Protein AF-A0A660XSK6-F1 (afdb_monomer)

pLDDT: mean 76.86, std 23.08, range [22.17, 98.88]

Structure (mmCIF, N/CA/C/O backbone):
data_AF-A0A660XSK6-F1
#
_entry.id   AF-A0A660XSK6-F1
#
loop_
_atom_site.group_PDB
_atom_site.id
_atom_site.type_symbol
_atom_site.label_atom_id
_atom_site.label_alt_id
_atom_site.label_comp_id
_atom_site.label_asym_id
_atom_site.label_entity_id
_atom_site.label_seq_id
_atom_site.pdbx_PDB_ins_code
_atom_site.Cartn_x
_atom_site.Cartn_y
_atom_site.Cartn_z
_atom_site.occupancy
_atom_site.B_iso_or_equiv
_atom_site.auth_seq_id
_atom_site.auth_comp_id
_atom_site.auth_asym_id
_atom_site.auth_atom_id
_atom_site.pdbx_PDB_model_num
ATOM 1 N N . MET A 1 1 ? -76.714 33.711 34.481 1.00 56.47 1 MET A N 1
ATOM 2 C CA . MET A 1 1 ? -75.334 33.469 34.968 1.00 56.47 1 MET A CA 1
ATOM 3 C C . MET A 1 1 ? -75.082 32.005 35.357 1.00 56.47 1 MET A C 1
ATOM 5 O O . MET A 1 1 ? -74.291 31.353 34.691 1.00 56.47 1 MET A O 1
ATOM 9 N N . LEU A 1 2 ? -75.813 31.428 36.323 1.00 60.69 2 LEU A N 1
ATOM 10 C CA . LEU A 1 2 ? -75.641 30.028 36.780 1.00 60.69 2 LEU A CA 1
ATOM 11 C C . LEU A 1 2 ? -75.742 28.947 35.679 1.00 60.69 2 LEU A C 1
ATOM 13 O O . LEU A 1 2 ? -74.983 27.981 35.693 1.00 60.69 2 LEU A O 1
ATOM 17 N N . ARG A 1 3 ? -76.633 29.111 34.688 1.00 66.19 3 ARG A N 1
ATOM 18 C CA . ARG A 1 3 ? -76.742 28.182 33.541 1.00 66.19 3 ARG A CA 1
ATOM 19 C C . ARG A 1 3 ? -75.527 28.229 32.602 1.00 66.19 3 ARG A C 1
ATOM 21 O O . ARG A 1 3 ? -75.152 27.195 32.063 1.00 66.19 3 ARG A O 1
ATOM 28 N N . ALA A 1 4 ? -74.895 29.394 32.440 1.00 65.94 4 ALA A N 1
ATOM 29 C CA . ALA A 1 4 ? -73.707 29.552 31.597 1.00 65.94 4 ALA A CA 1
ATOM 30 C C . ALA A 1 4 ? -72.464 28.928 32.254 1.00 65.94 4 ALA A C 1
ATOM 32 O O . ALA A 1 4 ? -71.688 28.254 31.584 1.00 65.94 4 ALA A O 1
ATOM 33 N N . ILE A 1 5 ? -72.338 29.059 33.580 1.00 73.00 5 ILE A N 1
ATOM 34 C CA . ILE A 1 5 ? -71.259 28.436 34.362 1.00 73.00 5 ILE A CA 1
ATOM 35 C C . ILE A 1 5 ? -71.395 26.907 34.347 1.00 73.00 5 ILE A C 1
ATOM 37 O O . ILE A 1 5 ? -70.428 26.216 34.046 1.00 73.00 5 ILE A O 1
ATOM 41 N N . LYS A 1 6 ? -72.604 26.365 34.570 1.00 72.56 6 LYS A N 1
ATOM 42 C CA . LYS A 1 6 ? -72.842 24.914 34.462 1.00 72.56 6 LYS A CA 1
ATOM 43 C C . LYS A 1 6 ? -72.522 24.384 33.061 1.00 72.56 6 LYS A C 1
ATOM 45 O O . LYS A 1 6 ? -71.878 23.349 32.949 1.00 72.56 6 LYS A O 1
ATOM 50 N N . LYS A 1 7 ? -72.920 25.097 32.000 1.00 76.00 7 LYS A N 1
ATOM 51 C CA . LYS A 1 7 ? -72.619 24.703 30.613 1.00 76.00 7 LYS A CA 1
ATOM 52 C C . LYS A 1 7 ? -71.111 24.706 30.332 1.00 76.00 7 LYS A C 1
ATOM 54 O O . LYS A 1 7 ? -70.625 23.770 29.714 1.00 76.00 7 LYS A O 1
ATOM 59 N N . SER A 1 8 ? -70.380 25.701 30.836 1.00 71.44 8 SER A N 1
ATOM 60 C CA . SER A 1 8 ? -68.917 25.762 30.729 1.00 71.44 8 SER A CA 1
ATOM 61 C C . SER A 1 8 ? -68.239 24.584 31.443 1.00 71.44 8 SER A C 1
ATOM 63 O O . SER A 1 8 ? -67.417 23.904 30.843 1.00 71.44 8 SER A O 1
ATOM 65 N N . ILE A 1 9 ? -68.661 24.250 32.669 1.00 81.00 9 ILE A N 1
ATOM 66 C CA . ILE A 1 9 ? -68.119 23.105 33.425 1.00 81.00 9 ILE A CA 1
ATOM 67 C C . ILE A 1 9 ? -68.356 21.776 32.690 1.00 81.00 9 ILE A C 1
ATOM 69 O O . ILE A 1 9 ? -67.438 20.966 32.584 1.00 81.00 9 ILE A O 1
ATOM 73 N N . TRP A 1 10 ? -69.557 21.561 32.142 1.00 83.88 10 TRP A N 1
ATOM 74 C CA . TRP A 1 10 ? -69.870 20.351 31.372 1.00 83.88 10 TRP A CA 1
ATOM 75 C C . TRP A 1 10 ? -69.085 20.258 30.062 1.00 83.88 10 TRP A C 1
ATOM 77 O O . TRP A 1 10 ? -68.655 19.168 29.698 1.00 83.88 10 TRP A O 1
ATOM 87 N N . ILE A 1 11 ? -68.854 21.383 29.378 1.00 81.12 11 ILE A N 1
ATOM 88 C CA . ILE A 1 11 ? -68.015 21.425 28.173 1.00 81.12 11 ILE A CA 1
ATOM 89 C C . ILE A 1 11 ? -66.563 21.094 28.528 1.00 81.12 11 ILE A C 1
ATOM 91 O O . ILE A 1 11 ? -65.956 20.258 27.867 1.00 81.12 11 ILE A O 1
ATOM 95 N N . THR A 1 12 ? -66.020 21.668 29.603 1.00 76.94 12 THR A N 1
ATOM 96 C CA . THR A 1 12 ? -64.655 21.372 30.056 1.00 76.94 12 THR A CA 1
ATOM 97 C C . THR A 1 12 ? -64.502 19.905 30.463 1.00 76.94 12 THR A C 1
ATOM 99 O O . THR A 1 12 ? -63.545 19.257 30.047 1.00 76.94 12 THR A O 1
ATOM 102 N N . LEU A 1 13 ? -65.463 19.338 31.200 1.00 82.19 13 LEU A N 1
ATOM 103 C CA . LEU A 1 13 ? -65.474 17.912 31.549 1.00 82.19 13 LEU A CA 1
ATOM 104 C C . LEU A 1 13 ? -65.570 17.012 30.311 1.00 82.19 13 LEU A C 1
ATOM 106 O O . LEU A 1 13 ? -64.853 16.020 30.232 1.00 82.19 13 LEU A O 1
ATOM 110 N N . ALA A 1 14 ? -66.404 17.367 29.330 1.00 79.81 14 ALA A N 1
ATOM 111 C CA . ALA A 1 14 ? -66.522 16.621 28.080 1.00 79.81 14 ALA A CA 1
ATOM 112 C C . ALA A 1 14 ? -65.229 16.674 27.250 1.00 79.81 14 ALA A C 1
ATOM 114 O O . ALA A 1 14 ? -64.830 15.660 26.684 1.00 79.81 14 ALA A O 1
ATOM 115 N N . ILE A 1 15 ? -64.538 17.819 27.225 1.00 80.12 15 ILE A N 1
ATOM 116 C CA . ILE A 1 15 ? -63.230 17.966 26.571 1.00 80.12 15 ILE A CA 1
ATOM 117 C C . ILE A 1 15 ? -62.179 17.100 27.275 1.00 80.12 15 ILE A C 1
ATOM 119 O O . ILE A 1 15 ? -61.457 16.368 26.605 1.00 80.12 15 ILE A O 1
ATOM 123 N N . PHE A 1 16 ? -62.120 17.111 28.610 1.00 79.69 16 PHE A N 1
ATOM 124 C CA . PHE A 1 16 ? -61.204 16.246 29.365 1.00 79.69 16 PHE A CA 1
ATOM 125 C C . PHE A 1 16 ? -61.500 14.757 29.156 1.00 79.69 16 PHE A C 1
ATOM 127 O O . PHE A 1 16 ? -60.571 13.972 28.982 1.00 79.69 16 PHE A O 1
ATOM 134 N N . LEU A 1 17 ? -62.776 14.368 29.120 1.00 82.38 17 LEU A N 1
ATOM 135 C CA . LEU A 1 17 ? -63.188 12.990 28.855 1.00 82.38 17 LEU A CA 1
ATOM 136 C C . LEU A 1 17 ? -62.831 12.564 27.424 1.00 82.38 17 LEU A C 1
ATOM 138 O O . LEU A 1 17 ? -62.349 11.455 27.219 1.00 82.38 17 LEU A O 1
ATOM 142 N N . PHE A 1 18 ? -63.021 13.449 26.443 1.00 78.81 18 PHE A N 1
ATOM 143 C CA . PHE A 1 18 ? -62.664 13.202 25.048 1.00 78.81 18 PHE A CA 1
ATOM 144 C C . PHE A 1 18 ? -61.148 13.080 24.867 1.00 78.81 18 PHE A C 1
ATOM 146 O O . PHE A 1 18 ? -60.688 12.131 24.242 1.00 78.81 18 PHE A O 1
ATOM 153 N N . ILE A 1 19 ? -60.360 13.970 25.478 1.00 75.75 19 ILE A N 1
ATOM 154 C CA . ILE A 1 19 ? -58.893 13.869 25.498 1.00 75.75 19 ILE A CA 1
ATOM 155 C C . ILE A 1 19 ? -58.456 12.575 26.196 1.00 75.75 19 ILE A C 1
ATOM 157 O O . ILE A 1 19 ? -57.551 11.901 25.711 1.00 75.75 19 ILE A O 1
ATOM 161 N N . GLY A 1 20 ? -59.121 12.189 27.289 1.00 76.38 20 GLY A N 1
ATOM 162 C CA . GLY A 1 20 ? -58.873 10.928 27.989 1.00 76.38 20 GLY A CA 1
ATOM 163 C C . GLY A 1 20 ? -59.175 9.698 27.131 1.00 76.38 20 GLY A C 1
ATOM 164 O O . GLY A 1 20 ? -58.361 8.784 27.076 1.00 76.38 20 GLY A O 1
ATOM 165 N N . LEU A 1 21 ? -60.298 9.690 26.408 1.00 77.50 21 LEU A N 1
ATOM 166 C CA . LEU A 1 21 ? -60.705 8.606 25.505 1.00 77.50 21 LEU A CA 1
ATOM 167 C C . LEU A 1 21 ? -59.809 8.506 24.270 1.00 77.50 21 LEU A C 1
ATOM 169 O O . LEU A 1 21 ? -59.409 7.407 23.897 1.00 77.50 21 LEU A O 1
ATOM 173 N N . VAL A 1 22 ? -59.455 9.638 23.659 1.00 74.19 22 VAL A N 1
ATOM 174 C CA . VAL A 1 22 ? -58.504 9.684 22.541 1.00 74.19 22 VAL A CA 1
ATOM 175 C C . VAL A 1 22 ? -57.123 9.246 23.019 1.00 74.19 22 VAL A C 1
ATOM 177 O O . VAL A 1 22 ? -56.489 8.425 22.363 1.00 74.19 22 VAL A O 1
ATOM 180 N N . GLY A 1 23 ? -56.677 9.714 24.186 1.00 72.62 23 GLY A N 1
ATOM 181 C CA . GLY A 1 23 ? -55.423 9.294 24.808 1.00 72.62 23 GLY A CA 1
ATOM 182 C C . GLY A 1 23 ? -55.391 7.794 25.095 1.00 72.62 23 GLY A C 1
ATOM 183 O O . GLY A 1 23 ? -54.429 7.128 24.727 1.00 72.62 23 GLY A O 1
ATOM 184 N N . PHE A 1 24 ? -56.466 7.244 25.665 1.00 73.12 24 PHE A N 1
ATOM 185 C CA . PHE A 1 24 ? -56.602 5.816 25.959 1.00 73.12 24 PHE A CA 1
ATOM 186 C C . PHE A 1 24 ? -56.679 4.962 24.688 1.00 73.12 24 PHE A C 1
ATOM 188 O O . PHE A 1 24 ? -55.994 3.950 24.594 1.00 73.12 24 PHE A O 1
ATOM 195 N N . GLY A 1 25 ? -57.442 5.387 23.676 1.00 73.38 25 GLY A N 1
ATOM 196 C CA . GLY A 1 25 ? -57.507 4.718 22.373 1.00 73.38 25 GLY A CA 1
ATOM 197 C C . GLY A 1 25 ? -56.164 4.729 21.638 1.00 73.38 25 GLY A C 1
ATOM 198 O O . GLY A 1 25 ? -55.774 3.722 21.051 1.00 73.38 25 GLY A O 1
ATOM 199 N N . SER A 1 26 ? -55.417 5.831 21.744 1.00 64.38 26 SER A N 1
ATOM 200 C CA . SER A 1 26 ? -54.053 5.952 21.213 1.00 64.38 26 SER A CA 1
ATOM 201 C C . SER A 1 26 ? -53.084 5.016 21.941 1.00 64.38 26 SER A C 1
ATOM 203 O O . SER A 1 26 ? -52.302 4.319 21.298 1.00 64.38 26 SER A O 1
ATOM 205 N N . LEU A 1 27 ? -53.162 4.956 23.276 1.00 66.69 27 LEU A N 1
ATOM 206 C CA . LEU A 1 27 ? -52.356 4.050 24.098 1.00 66.69 27 LEU A CA 1
ATOM 207 C C . LEU A 1 27 ? -52.672 2.582 23.795 1.00 66.69 27 LEU A C 1
ATOM 209 O O . LEU A 1 27 ? -51.750 1.790 23.649 1.00 66.69 27 LEU A O 1
ATOM 213 N N . TYR A 1 28 ? -53.954 2.243 23.641 1.00 72.44 28 TYR A N 1
ATOM 214 C CA . TYR A 1 28 ? -54.423 0.896 23.320 1.00 72.44 28 TYR A CA 1
ATOM 215 C C . TYR A 1 28 ? -54.022 0.450 21.905 1.00 72.44 28 TYR A C 1
ATOM 217 O O . TYR A 1 28 ? -53.639 -0.698 21.689 1.00 72.44 28 TYR A O 1
ATOM 225 N N . TYR A 1 29 ? -54.072 1.357 20.926 1.00 72.12 29 TYR A N 1
ATOM 226 C CA . TYR A 1 29 ? -53.587 1.085 19.572 1.00 72.12 29 TYR A CA 1
ATOM 227 C C . TYR A 1 29 ? -52.072 0.834 19.560 1.00 72.12 29 TYR A C 1
ATOM 229 O O . TYR A 1 29 ? -51.605 -0.103 18.923 1.00 72.12 29 TYR A O 1
ATOM 237 N N . ILE A 1 30 ? -51.307 1.626 20.319 1.00 64.38 30 ILE A N 1
ATOM 238 C CA . ILE A 1 30 ? -49.851 1.466 20.447 1.00 64.38 30 ILE A CA 1
ATOM 239 C C . ILE A 1 30 ? -49.490 0.210 21.252 1.00 64.38 30 ILE A C 1
ATOM 241 O O . ILE A 1 30 ? -48.482 -0.426 20.951 1.00 64.38 30 ILE A O 1
ATOM 245 N N . SER A 1 31 ? -50.316 -0.185 22.228 1.00 62.53 31 SER A N 1
ATOM 246 C CA . SER A 1 31 ? -50.066 -1.366 23.057 1.00 62.53 31 SER A CA 1
ATOM 247 C C . SER A 1 31 ? -50.275 -2.697 22.334 1.00 62.53 31 SER A C 1
ATOM 249 O O . SER A 1 31 ? -49.820 -3.719 22.833 1.00 62.53 31 SER A O 1
ATOM 251 N N . ARG A 1 32 ? -50.955 -2.714 21.179 1.00 64.12 32 ARG A N 1
ATOM 252 C CA . ARG A 1 32 ? -51.141 -3.938 20.377 1.00 64.12 32 ARG A CA 1
ATOM 253 C C . ARG A 1 32 ? -49.865 -4.422 19.678 1.00 64.12 32 ARG A C 1
ATOM 255 O O . ARG A 1 32 ? -49.798 -5.598 19.352 1.00 64.12 32 ARG A O 1
ATOM 262 N N . ASP A 1 33 ? -48.874 -3.547 19.506 1.00 60.50 33 ASP A N 1
ATOM 263 C CA . ASP A 1 33 ? -47.559 -3.864 18.923 1.00 60.50 33 ASP A CA 1
ATOM 264 C C . ASP A 1 33 ? -46.443 -3.906 19.993 1.00 60.50 33 ASP A C 1
ATOM 266 O O . ASP A 1 33 ? -45.278 -3.620 19.695 1.00 60.50 33 ASP A O 1
ATOM 270 N N . LEU A 1 34 ? -46.778 -4.137 21.269 1.00 58.44 34 LEU A N 1
ATOM 271 C CA . LEU A 1 34 ? -45.764 -4.327 22.311 1.00 58.44 34 LEU A CA 1
ATOM 272 C C . LEU A 1 34 ? -45.144 -5.727 22.176 1.00 58.44 34 LEU A C 1
ATOM 274 O O . LEU A 1 34 ? -45.898 -6.678 21.975 1.00 58.44 34 LEU A O 1
ATOM 278 N N . PRO A 1 35 ? -43.807 -5.859 22.278 1.00 51.25 35 PRO A N 1
ATOM 279 C CA . PRO A 1 35 ? -43.143 -7.160 22.248 1.00 51.25 35 PRO A CA 1
ATOM 280 C C . PRO A 1 35 ? -43.609 -8.035 23.416 1.00 51.25 35 PRO A C 1
ATOM 282 O O . PRO A 1 35 ? -43.991 -7.522 24.475 1.00 51.25 35 PRO A O 1
ATOM 285 N N . ASP A 1 36 ? -43.608 -9.348 23.196 1.00 51.06 36 ASP A N 1
ATOM 286 C CA . ASP A 1 36 ? -44.077 -10.325 24.175 1.00 51.06 36 ASP A CA 1
ATOM 287 C C . ASP A 1 36 ? -43.150 -10.341 25.402 1.00 51.06 36 ASP A C 1
ATOM 289 O O . ASP A 1 36 ? -41.931 -10.192 25.285 1.00 51.06 36 ASP A O 1
ATOM 293 N N . LEU A 1 37 ? -43.716 -10.514 26.598 1.00 49.69 37 LEU A N 1
ATOM 294 C CA . LEU A 1 37 ? -42.963 -10.462 27.861 1.00 49.69 37 LEU A CA 1
ATOM 295 C C . LEU A 1 37 ? -41.880 -11.552 27.931 1.00 49.69 37 LEU A C 1
ATOM 297 O O . LEU A 1 37 ? -40.849 -11.357 28.567 1.00 49.69 37 LEU A O 1
ATOM 301 N N . GLU A 1 38 ? -42.093 -12.663 27.227 1.00 45.62 38 GLU A N 1
ATOM 302 C CA . GLU A 1 38 ? -41.171 -13.796 27.125 1.00 45.62 38 GLU A CA 1
ATOM 303 C C . GLU A 1 38 ? -39.941 -13.502 26.238 1.00 45.62 38 GLU A C 1
ATOM 305 O O . GLU A 1 38 ? -38.887 -14.117 26.395 1.00 45.62 38 GLU A O 1
ATOM 310 N N . GLU A 1 39 ? -40.045 -12.533 25.322 1.00 47.06 39 GLU A N 1
ATOM 311 C CA . GLU A 1 39 ? -38.953 -12.082 24.445 1.00 47.06 39 GLU A CA 1
ATOM 312 C C . GLU A 1 39 ? -37.959 -11.181 25.209 1.00 47.06 39 GLU A C 1
ATOM 314 O O . GLU A 1 39 ? -36.771 -11.141 24.891 1.00 47.06 39 GLU A O 1
ATOM 319 N N . LEU A 1 40 ? -38.426 -10.523 26.280 1.00 49.03 40 LEU A N 1
ATOM 320 C CA . LEU A 1 40 ? -37.622 -9.676 27.172 1.00 49.03 40 LEU A CA 1
ATOM 321 C C . LEU A 1 40 ? -36.738 -10.479 28.147 1.00 49.03 40 LEU A C 1
ATOM 323 O O . LEU A 1 40 ? -35.723 -9.957 28.607 1.00 49.03 40 LEU A O 1
ATOM 327 N N . GLU A 1 41 ? -37.093 -11.730 28.454 1.00 44.12 41 GLU A N 1
ATOM 328 C CA . GLU A 1 41 ? -36.328 -12.612 29.354 1.00 44.12 41 GLU A CA 1
ATOM 329 C C . GLU A 1 41 ? -35.243 -13.428 28.624 1.00 44.12 41 GLU A C 1
ATOM 331 O O . GLU A 1 41 ? -34.284 -13.892 29.244 1.00 44.12 41 GLU A O 1
ATOM 336 N N . ARG A 1 42 ? -35.330 -13.568 27.292 1.00 44.28 42 ARG A N 1
ATOM 337 C CA . ARG A 1 42 ? -34.356 -14.300 26.458 1.00 44.28 42 ARG A CA 1
ATOM 338 C C . ARG A 1 42 ? -33.175 -13.416 26.056 1.00 44.28 42 ARG A C 1
ATOM 340 O O . ARG A 1 42 ? -32.907 -13.199 24.877 1.00 44.28 42 ARG A O 1
ATOM 347 N N . PHE A 1 43 ? -32.459 -12.892 27.045 1.00 44.03 43 PHE A N 1
ATOM 348 C CA . PHE A 1 43 ? -31.222 -12.150 26.812 1.00 44.03 43 PHE A CA 1
ATOM 349 C C . PHE A 1 43 ? -30.138 -13.092 26.269 1.00 44.03 43 PHE A C 1
ATOM 351 O O . PHE A 1 43 ? -29.445 -13.771 27.027 1.00 44.03 43 PHE A O 1
ATOM 358 N N . GLU A 1 44 ? -29.981 -13.144 24.948 1.00 47.22 44 GLU A N 1
ATOM 359 C CA . GLU A 1 44 ? -28.786 -13.720 24.341 1.00 47.22 44 GLU A CA 1
ATOM 360 C C . GLU A 1 44 ? -27.619 -12.745 24.567 1.00 47.22 44 GLU A C 1
ATOM 362 O O . GLU A 1 44 ? -27.694 -11.589 24.138 1.00 47.22 44 GLU A O 1
ATOM 367 N N . PRO A 1 45 ? -26.549 -13.148 25.271 1.00 51.28 45 PRO A N 1
ATOM 368 C CA . PRO A 1 45 ? -25.430 -12.252 25.515 1.00 51.28 45 PRO A CA 1
ATOM 369 C C . PRO A 1 45 ? -24.737 -11.916 24.191 1.00 51.28 45 PRO A C 1
ATOM 371 O O . PRO A 1 45 ? -24.411 -12.820 23.425 1.00 51.28 45 PRO A O 1
ATOM 374 N N . ASP A 1 46 ? -24.482 -10.627 23.937 1.00 60.06 46 ASP A N 1
ATOM 375 C CA . ASP A 1 46 ? -23.658 -10.176 22.810 1.00 60.06 46 ASP A CA 1
ATOM 376 C C . ASP A 1 46 ? -22.334 -10.956 22.790 1.00 60.06 46 ASP A C 1
ATOM 378 O O . ASP A 1 46 ? -21.541 -10.876 23.735 1.00 60.06 46 ASP A O 1
ATOM 382 N N . ILE A 1 47 ? -22.084 -11.686 21.705 1.00 65.69 47 ILE A N 1
ATOM 383 C CA . ILE A 1 47 ? -20.820 -12.381 21.470 1.00 65.69 47 ILE A CA 1
ATOM 384 C C . ILE A 1 47 ? -19.964 -11.474 20.591 1.00 65.69 47 ILE A C 1
ATOM 386 O O . ILE A 1 47 ? -20.416 -10.963 19.563 1.00 65.69 47 ILE A O 1
ATOM 390 N N . VAL A 1 48 ? -18.711 -11.267 20.993 1.00 77.12 48 VAL A N 1
ATOM 391 C CA . VAL A 1 48 ? -17.764 -10.484 20.197 1.00 77.12 48 VAL A CA 1
ATOM 392 C C . VAL A 1 48 ? -17.453 -11.218 18.895 1.00 77.12 48 VAL A C 1
ATOM 394 O O . VAL A 1 48 ? -17.210 -12.423 18.890 1.00 77.12 48 VAL A O 1
ATOM 397 N N . SER A 1 49 ? -17.456 -10.498 17.779 1.00 85.88 49 SER A N 1
ATOM 398 C CA . SER A 1 49 ? -17.011 -11.066 16.510 1.00 85.88 49 SER A CA 1
ATOM 399 C C . SER A 1 49 ? -15.486 -11.106 16.474 1.00 85.88 49 SER A C 1
ATOM 401 O O . SER A 1 49 ? -14.829 -10.127 16.826 1.00 85.88 49 SER A O 1
ATOM 403 N N . THR A 1 50 ? -14.898 -12.197 16.002 1.00 89.31 50 THR A N 1
ATOM 404 C CA . THR A 1 50 ? -13.442 -12.382 15.957 1.00 89.31 50 THR A CA 1
ATOM 405 C C . THR A 1 50 ? -12.945 -12.346 14.517 1.00 89.31 50 THR A C 1
ATOM 407 O O . THR A 1 50 ? -13.517 -12.975 13.627 1.00 89.31 50 THR A O 1
ATOM 410 N N . VAL A 1 51 ? -11.857 -11.613 14.277 1.00 93.00 51 VAL A N 1
ATOM 411 C CA . VAL A 1 51 ? -11.215 -11.500 12.964 1.00 93.00 51 VAL A CA 1
ATOM 412 C C . VAL A 1 51 ? -9.942 -12.331 12.949 1.00 93.00 51 VAL A C 1
ATOM 414 O O . VAL A 1 51 ? -9.017 -12.071 13.719 1.00 93.00 51 VAL A O 1
ATOM 417 N N . TYR A 1 52 ? -9.871 -13.289 12.032 1.00 95.50 52 TYR A N 1
ATOM 418 C CA . TYR A 1 52 ? -8.749 -14.204 11.862 1.00 95.50 52 TYR A CA 1
ATOM 419 C C . TYR A 1 52 ? -7.917 -13.844 10.631 1.00 95.50 52 TYR A C 1
ATOM 421 O O . TYR A 1 52 ? -8.446 -13.480 9.576 1.00 95.50 52 TYR A O 1
ATOM 429 N N . SER A 1 53 ? -6.601 -13.976 10.751 1.00 97.00 53 SER A N 1
ATOM 430 C CA . SER A 1 53 ? -5.671 -13.980 9.628 1.00 97.00 53 SER A CA 1
ATOM 431 C C . SER A 1 53 ? -5.782 -15.280 8.825 1.00 97.00 53 SER A C 1
ATOM 433 O O . SER A 1 53 ? -6.339 -16.278 9.284 1.00 97.00 53 SER A O 1
ATOM 435 N N . SER A 1 54 ? -5.202 -15.290 7.627 1.00 96.81 54 SER A N 1
ATOM 436 C CA . SER A 1 54 ? -5.128 -16.474 6.759 1.00 96.81 54 SER A CA 1
ATOM 437 C C . SER A 1 54 ? -4.341 -17.639 7.371 1.00 96.81 54 SER A C 1
ATOM 439 O O . SER A 1 54 ? -4.584 -18.788 7.020 1.00 96.81 54 SER A O 1
ATOM 441 N N . ASP A 1 55 ? -3.427 -17.356 8.301 1.00 94.31 55 ASP A N 1
ATOM 442 C CA . ASP A 1 55 ? -2.672 -18.332 9.093 1.00 94.31 55 ASP A CA 1
ATOM 443 C C . ASP A 1 55 ? -3.343 -18.676 10.442 1.00 94.31 55 ASP A C 1
ATOM 445 O O . ASP A 1 55 ? -2.726 -19.296 11.305 1.00 94.31 55 ASP A O 1
ATOM 449 N N . GLY A 1 56 ? -4.614 -18.294 10.629 1.00 91.12 56 GLY A N 1
ATOM 450 C CA . GLY A 1 56 ? -5.460 -18.725 11.748 1.00 91.12 56 GLY A CA 1
ATOM 451 C C . GLY A 1 56 ? -5.264 -17.964 13.062 1.00 91.12 56 GLY A C 1
ATOM 452 O O . GLY A 1 56 ? -5.837 -18.353 14.079 1.00 91.12 56 GLY A O 1
ATOM 453 N N . ARG A 1 57 ? -4.484 -16.878 13.073 1.00 92.69 57 ARG A N 1
ATOM 454 C CA . ARG A 1 57 ? -4.261 -16.050 14.269 1.00 92.69 57 ARG A CA 1
ATOM 455 C C . ARG A 1 57 ? -5.319 -14.963 14.382 1.00 92.69 57 ARG A C 1
ATOM 457 O O . ARG A 1 57 ? -5.787 -14.434 13.379 1.00 92.69 57 ARG A O 1
ATOM 464 N N . ILE A 1 58 ? -5.666 -14.583 15.605 1.00 88.06 58 ILE A N 1
ATOM 465 C CA . ILE A 1 58 ? -6.596 -13.475 15.841 1.00 88.06 58 ILE A CA 1
ATOM 466 C C . ILE A 1 58 ? -5.882 -12.154 15.527 1.00 88.06 58 ILE A C 1
ATOM 468 O O . ILE A 1 58 ? -4.826 -11.857 16.082 1.00 88.06 58 ILE A O 1
ATOM 472 N N . LEU A 1 59 ? -6.461 -11.364 14.623 1.00 87.56 59 LEU A N 1
ATOM 473 C CA . LEU A 1 59 ? -6.001 -10.014 14.292 1.00 87.56 59 LEU A CA 1
ATOM 474 C C . LEU A 1 59 ? -6.628 -8.972 15.211 1.00 87.56 59 LEU A C 1
ATOM 476 O O . LEU A 1 59 ? -5.956 -8.045 15.660 1.00 87.56 59 LEU A O 1
ATOM 480 N N . THR A 1 60 ? -7.932 -9.099 15.441 1.00 86.06 60 THR A N 1
ATOM 481 C CA . THR A 1 60 ? -8.706 -8.210 16.302 1.00 86.06 60 THR A CA 1
ATOM 482 C C . THR A 1 60 ? -10.059 -8.838 16.622 1.00 86.06 60 THR A C 1
ATOM 484 O O . THR A 1 60 ? -10.461 -9.826 16.006 1.00 86.06 60 THR A O 1
ATOM 487 N N . GLU A 1 61 ? -10.777 -8.228 17.551 1.00 83.88 61 GLU A N 1
ATOM 488 C CA . GLU A 1 61 ? -12.150 -8.573 17.887 1.00 83.88 61 GLU A CA 1
ATOM 489 C C . GLU A 1 61 ? -13.020 -7.339 17.648 1.00 83.88 61 GLU A C 1
ATOM 491 O O . GLU A 1 61 ? -12.741 -6.243 18.142 1.00 83.88 61 GLU A O 1
ATOM 496 N N . PHE A 1 62 ? -14.071 -7.508 16.851 1.00 76.88 62 PHE A N 1
ATOM 497 C CA . PHE A 1 62 ? -15.139 -6.534 16.711 1.00 76.88 62 PHE A CA 1
ATOM 498 C C . PHE A 1 62 ? -16.195 -6.856 17.742 1.00 76.88 62 PHE A C 1
ATOM 500 O O . PHE A 1 62 ? -17.133 -7.619 17.529 1.00 76.88 62 PHE A O 1
ATOM 507 N N . GLY A 1 63 ? -16.013 -6.245 18.891 1.00 64.88 63 GLY A N 1
ATOM 508 C CA . GLY A 1 63 ? -16.934 -6.392 19.977 1.00 64.88 63 GLY A CA 1
ATOM 509 C C . GLY A 1 63 ? -16.817 -5.217 20.902 1.00 64.88 63 GLY A C 1
ATOM 510 O O . GLY A 1 63 ? -15.868 -4.430 20.877 1.00 64.88 63 GLY A O 1
ATOM 511 N N . ILE A 1 64 ? -17.816 -5.134 21.747 1.00 56.50 64 ILE A N 1
ATOM 512 C CA . ILE A 1 64 ? -17.736 -4.380 22.972 1.00 56.50 64 ILE A CA 1
ATOM 513 C C . ILE A 1 64 ? -16.694 -5.109 23.817 1.00 56.50 64 ILE A C 1
ATOM 515 O O . ILE A 1 64 ? -16.999 -6.154 24.387 1.00 56.50 64 ILE A O 1
ATOM 519 N N . LYS A 1 65 ? -15.446 -4.631 23.820 1.00 48.91 65 LYS A N 1
ATOM 520 C CA . LYS A 1 65 ? -14.381 -5.196 24.655 1.00 48.91 65 LYS A CA 1
ATOM 521 C C . LYS A 1 65 ? -14.924 -5.350 26.077 1.00 48.91 65 LYS A C 1
ATOM 523 O O . LYS A 1 65 ? -15.265 -4.349 26.692 1.00 48.91 65 LYS A O 1
ATOM 528 N N . ASN A 1 66 ? -15.015 -6.590 26.551 1.00 46.44 66 ASN A N 1
ATOM 529 C CA . ASN A 1 66 ? -15.426 -6.970 27.896 1.00 46.44 66 ASN A CA 1
ATOM 530 C C . ASN A 1 66 ? -16.716 -6.302 28.407 1.00 46.44 66 ASN A C 1
ATOM 532 O O . ASN A 1 66 ? -16.675 -5.307 29.133 1.00 46.44 66 ASN A O 1
ATOM 536 N N . ARG A 1 67 ? -17.862 -6.969 28.213 1.00 53.34 67 ARG A N 1
ATOM 537 C CA . ARG A 1 67 ? -18.918 -6.941 29.240 1.00 53.34 67 ARG A CA 1
ATOM 538 C C . ARG A 1 67 ? -18.419 -7.707 30.474 1.00 53.34 67 ARG A C 1
ATOM 540 O O . ARG A 1 67 ? -18.961 -8.752 30.820 1.00 53.34 67 ARG A O 1
ATOM 547 N N . THR A 1 68 ? -17.355 -7.229 31.121 1.00 54.53 68 THR A N 1
ATOM 548 C CA . THR A 1 68 ? -17.116 -7.627 32.506 1.00 54.53 68 THR A CA 1
ATOM 549 C C . THR A 1 68 ? -18.250 -6.980 33.276 1.00 54.53 68 THR A C 1
ATOM 551 O O . THR A 1 68 ? -18.258 -5.764 33.440 1.00 54.53 68 THR A O 1
ATOM 554 N N . LEU A 1 69 ? -19.259 -7.770 33.642 1.00 65.69 69 LEU A N 1
ATOM 555 C CA . LEU A 1 69 ? -20.299 -7.321 34.556 1.00 65.69 69 LEU A CA 1
ATOM 556 C C . LEU A 1 69 ? -19.600 -6.987 35.870 1.00 65.69 69 LEU A C 1
ATOM 558 O O . LEU A 1 69 ? -19.132 -7.884 36.569 1.00 65.69 69 LEU A O 1
ATOM 562 N N . ILE A 1 70 ? -19.452 -5.694 36.144 1.00 80.38 70 ILE A N 1
ATOM 563 C CA . ILE A 1 70 ? -18.888 -5.217 37.400 1.00 80.38 70 ILE A CA 1
ATOM 564 C C . ILE A 1 70 ? -20.051 -5.043 38.373 1.00 80.38 70 ILE A C 1
ATOM 566 O O . ILE A 1 70 ? -20.937 -4.229 38.078 1.00 80.38 70 ILE A O 1
ATOM 570 N N . PRO A 1 71 ? -20.059 -5.770 39.506 1.00 83.94 71 PRO A N 1
ATOM 571 C CA . PRO A 1 71 ? -21.027 -5.537 40.566 1.00 83.94 71 PRO A CA 1
ATOM 572 C C . PRO A 1 71 ? -20.977 -4.076 41.010 1.00 83.94 71 PRO A C 1
ATOM 574 O O . PRO A 1 71 ? -19.892 -3.498 41.115 1.00 83.94 71 PRO A O 1
ATOM 577 N N . LEU A 1 72 ? -22.125 -3.468 41.310 1.00 89.12 72 LEU A N 1
ATOM 578 C CA . LEU A 1 72 ? -22.195 -2.051 41.687 1.00 89.12 72 LEU A CA 1
ATOM 579 C C . LEU A 1 72 ? -21.318 -1.711 42.907 1.00 89.12 72 LEU A C 1
ATOM 581 O O . LEU A 1 72 ? -20.824 -0.588 43.019 1.00 89.12 72 LEU A O 1
ATOM 585 N N . ASP A 1 73 ? -21.093 -2.681 43.791 1.00 89.94 73 ASP A N 1
ATOM 586 C CA . ASP A 1 73 ? -20.247 -2.547 44.981 1.00 89.94 73 ASP A CA 1
ATOM 587 C C . ASP A 1 73 ? -18.758 -2.377 44.646 1.00 89.94 73 ASP A C 1
ATOM 589 O O . ASP A 1 73 ? -18.027 -1.732 45.394 1.00 89.94 73 ASP A O 1
ATOM 593 N N . SER A 1 74 ? -18.307 -2.902 43.503 1.00 89.38 74 SER A N 1
ATOM 594 C CA . SER A 1 74 ? -16.938 -2.724 43.000 1.00 89.38 74 SER A CA 1
ATOM 595 C C . SER A 1 74 ? -16.741 -1.386 42.277 1.00 89.38 74 SER A C 1
ATOM 597 O O . SER A 1 74 ? -15.616 -1.028 41.930 1.00 89.38 74 SER A O 1
ATOM 599 N N . ILE A 1 75 ? -17.824 -0.640 42.037 1.00 93.25 75 ILE A N 1
ATOM 600 C CA . ILE A 1 75 ? -17.785 0.674 41.397 1.00 93.25 75 ILE A CA 1
ATOM 601 C C . ILE A 1 75 ? -17.606 1.756 42.477 1.00 93.25 75 ILE A C 1
ATOM 603 O O . ILE A 1 75 ? -18.399 1.800 43.423 1.00 93.25 75 ILE A O 1
ATOM 607 N N . PRO A 1 76 ? -16.632 2.680 42.344 1.00 95.50 76 PRO A N 1
ATOM 608 C CA . PRO A 1 76 ? -16.418 3.744 43.322 1.00 95.50 76 PRO A CA 1
ATOM 609 C C . PRO A 1 76 ? -17.651 4.628 43.541 1.00 95.50 76 PRO A C 1
ATOM 611 O O . PRO A 1 76 ? -18.383 4.960 42.602 1.00 95.50 76 PRO A O 1
ATOM 614 N N . ASP A 1 77 ? -17.847 5.094 44.778 1.00 94.31 77 ASP A N 1
ATOM 615 C CA . ASP A 1 77 ? -18.963 5.984 45.131 1.00 94.31 77 ASP A CA 1
ATOM 616 C C . ASP A 1 77 ? -18.952 7.287 44.328 1.00 94.31 77 ASP A C 1
ATOM 618 O O . ASP A 1 77 ? -20.012 7.800 43.980 1.00 94.31 77 ASP A O 1
ATOM 622 N N . TYR A 1 78 ? -17.775 7.776 43.924 1.00 94.12 78 TYR A N 1
ATOM 623 C CA . TYR A 1 78 ? -17.666 8.956 43.066 1.00 94.12 78 TYR A CA 1
ATOM 624 C C . TYR A 1 78 ? -18.378 8.789 41.723 1.00 94.12 78 TYR A C 1
ATOM 626 O O . TYR A 1 78 ? -19.002 9.739 41.253 1.00 94.12 78 TYR A O 1
ATOM 634 N N . VAL A 1 79 ? -18.350 7.596 41.120 1.00 95.06 79 VAL A N 1
ATOM 635 C CA . VAL A 1 79 ? -19.084 7.309 39.879 1.00 95.06 79 VAL A CA 1
ATOM 636 C C . VAL A 1 79 ? -20.588 7.346 40.143 1.00 95.06 79 VAL A C 1
ATOM 638 O O . VAL A 1 79 ? -21.318 8.027 39.418 1.00 95.06 79 VAL A O 1
ATOM 641 N N . LYS A 1 80 ? -21.044 6.646 41.194 1.00 94.81 80 LYS A N 1
ATOM 642 C CA . LYS A 1 80 ? -22.457 6.593 41.611 1.00 94.81 80 LYS A CA 1
ATOM 643 C C . LYS A 1 80 ? -22.994 7.998 41.892 1.00 94.81 80 LYS A C 1
ATOM 645 O O . LYS A 1 80 ? -24.041 8.393 41.383 1.00 94.81 80 LYS A O 1
ATOM 650 N N . ASP A 1 81 ? -22.247 8.800 42.635 1.00 94.75 81 ASP A N 1
ATOM 651 C CA . ASP A 1 81 ? -22.633 10.163 42.970 1.00 94.75 81 ASP A CA 1
ATOM 652 C C . ASP A 1 81 ? -22.586 11.106 41.766 1.00 94.75 81 ASP A C 1
ATOM 654 O O . ASP A 1 81 ? -23.453 11.978 41.645 1.00 94.75 81 ASP A O 1
ATOM 658 N N . ALA A 1 82 ? -21.623 10.936 40.856 1.00 94.69 82 ALA A N 1
ATOM 659 C CA . ALA A 1 82 ? -21.505 11.737 39.640 1.00 94.69 82 ALA A CA 1
ATOM 660 C C . ALA A 1 82 ? -22.695 11.518 38.699 1.00 94.69 82 ALA A C 1
ATOM 662 O O . ALA A 1 82 ? -23.294 12.494 38.224 1.00 94.69 82 ALA A O 1
ATOM 663 N N . ILE A 1 83 ? -23.062 10.253 38.455 1.00 93.56 83 ILE A N 1
ATOM 664 C CA . ILE A 1 83 ? -24.175 9.914 37.565 1.00 93.56 83 ILE A CA 1
ATOM 665 C C . ILE A 1 83 ? -25.511 10.350 38.157 1.00 93.56 83 ILE A C 1
ATOM 667 O O . ILE A 1 83 ? -26.279 11.034 37.481 1.00 93.56 83 ILE A O 1
ATOM 671 N N . LEU A 1 84 ? -25.762 10.064 39.437 1.00 93.06 84 LEU A N 1
ATOM 672 C CA . LEU A 1 84 ? -26.997 10.473 40.105 1.00 93.06 84 LEU A CA 1
ATOM 673 C C . LEU A 1 84 ? -27.102 12.000 40.184 1.00 93.06 84 LEU A C 1
ATOM 675 O O . LEU A 1 84 ? -28.165 12.566 39.946 1.00 93.06 84 LEU A O 1
ATOM 679 N N . SER A 1 85 ? -25.994 12.704 40.429 1.00 90.94 85 SER A N 1
ATOM 680 C CA . SER A 1 85 ? -26.002 14.171 40.484 1.00 90.94 85 SER A CA 1
ATOM 681 C C . SER A 1 85 ? -26.284 14.845 39.143 1.00 90.94 85 SER A C 1
ATOM 683 O O . SER A 1 85 ? -26.730 15.996 39.138 1.00 90.94 85 SER A O 1
ATOM 685 N N . THR A 1 86 ? -26.015 14.163 38.027 1.00 88.88 86 THR A N 1
ATOM 686 C CA . THR A 1 86 ? -26.073 14.748 36.679 1.00 88.88 86 THR A CA 1
ATOM 687 C C . THR A 1 86 ? -27.281 14.273 35.876 1.00 88.88 86 THR A C 1
ATOM 689 O O . THR A 1 86 ? -27.949 15.100 35.258 1.00 88.88 86 THR A O 1
ATOM 692 N N . GLU A 1 87 ? -27.575 12.973 35.889 1.00 87.75 87 GLU A N 1
ATOM 693 C CA . GLU A 1 87 ? -28.608 12.359 35.048 1.00 87.75 87 GLU A CA 1
ATOM 694 C C . GLU A 1 87 ? -29.954 12.230 35.776 1.00 87.75 87 GLU A C 1
ATOM 696 O O . GLU A 1 87 ? -30.998 12.594 35.220 1.00 87.75 87 GLU A O 1
ATOM 701 N N . ASP A 1 88 ? -29.953 11.762 37.030 1.00 88.75 88 ASP A N 1
ATOM 702 C CA . ASP A 1 88 ? -31.183 11.447 37.768 1.00 88.75 88 ASP A CA 1
ATOM 703 C C . ASP A 1 88 ? -31.040 11.591 39.295 1.00 88.75 88 ASP A C 1
ATOM 705 O O . ASP A 1 88 ? -30.849 10.628 40.037 1.00 88.75 88 ASP A O 1
ATOM 709 N N . LYS A 1 89 ? -31.169 12.833 39.782 1.00 87.38 89 LYS A N 1
ATOM 710 C CA . LYS A 1 89 ? -30.973 13.188 41.202 1.00 87.38 89 LYS A CA 1
ATOM 711 C C . LYS A 1 89 ? -31.915 12.458 42.162 1.00 87.38 89 LYS A C 1
ATOM 713 O O . LYS A 1 89 ? -31.562 12.257 43.319 1.00 87.38 89 LYS A O 1
ATOM 718 N N . LYS A 1 90 ? -33.121 12.126 41.704 1.00 87.00 90 LYS A N 1
ATOM 719 C CA . LYS A 1 90 ? -34.186 11.513 42.509 1.00 87.00 90 LYS A CA 1
ATOM 720 C C . LYS A 1 90 ? -34.422 10.059 42.123 1.00 87.00 90 LYS A C 1
ATOM 722 O O . LYS A 1 90 ? -35.520 9.552 42.317 1.00 87.00 90 LYS A O 1
ATOM 727 N N . PHE A 1 91 ? -33.406 9.399 41.571 1.00 90.88 91 PHE A N 1
ATOM 728 C CA . PHE A 1 91 ? -33.505 8.040 41.050 1.00 90.88 91 PHE A CA 1
ATOM 729 C C . PHE A 1 91 ? -34.155 7.047 42.024 1.00 90.88 91 PHE A C 1
ATOM 731 O O . PHE A 1 91 ? -34.985 6.242 41.609 1.00 90.88 91 PHE A O 1
ATOM 738 N N . TYR A 1 92 ? -33.826 7.138 43.314 1.00 89.38 92 TYR A N 1
ATOM 739 C CA . TYR A 1 92 ? -34.389 6.275 44.356 1.00 89.38 92 TYR A CA 1
ATOM 740 C C . TYR A 1 92 ? -35.800 6.684 44.822 1.00 89.38 92 TYR A C 1
ATOM 742 O O . TYR A 1 92 ? -36.473 5.882 45.459 1.00 89.38 92 TYR A O 1
ATOM 750 N N . ASP A 1 93 ? -36.275 7.887 44.479 1.00 87.81 93 ASP A N 1
ATOM 751 C CA . ASP A 1 93 ? -37.549 8.445 44.963 1.00 87.81 93 ASP A CA 1
ATOM 752 C C . ASP A 1 93 ? -38.712 8.276 43.966 1.00 87.81 93 ASP A C 1
ATOM 754 O O . ASP A 1 93 ? -39.864 8.567 44.299 1.00 87.81 93 ASP A O 1
ATOM 758 N N . HIS A 1 94 ? -38.435 7.877 42.719 1.00 86.88 94 HIS A N 1
ATOM 759 C CA . HIS A 1 94 ? -39.446 7.722 41.664 1.00 86.88 94 HIS A CA 1
ATOM 760 C C . HIS A 1 94 ? -39.522 6.286 41.133 1.00 86.88 94 HIS A C 1
ATOM 762 O O . HIS A 1 94 ? -38.598 5.496 41.300 1.00 86.88 94 HIS A O 1
ATOM 768 N N . TRP A 1 95 ? -40.635 5.939 40.483 1.00 79.25 95 TRP A N 1
ATOM 769 C CA . TRP A 1 95 ? -40.915 4.592 39.972 1.00 79.25 95 TRP A CA 1
ATOM 770 C C . TRP A 1 95 ? -40.725 4.537 38.444 1.00 79.25 95 TRP A C 1
ATOM 772 O O . TRP A 1 95 ? -41.675 4.581 37.672 1.00 79.25 95 TRP A O 1
ATOM 782 N N . GLY A 1 96 ? -39.483 4.552 37.959 1.00 73.81 96 GLY A N 1
ATOM 783 C CA . GLY A 1 96 ? -39.172 4.536 36.521 1.00 73.81 96 GLY A CA 1
ATOM 784 C C . GLY A 1 96 ? -39.492 5.829 35.755 1.00 73.81 96 GLY A C 1
ATOM 785 O O . GLY A 1 96 ? -38.875 6.090 34.722 1.00 73.81 96 GLY A O 1
ATOM 786 N N . MET A 1 97 ? -40.390 6.686 36.252 1.00 81.75 97 MET A N 1
ATOM 787 C CA . MET A 1 97 ? -40.701 8.008 35.702 1.00 81.75 97 MET A CA 1
ATOM 788 C C . MET A 1 97 ? -40.835 9.060 36.814 1.00 81.75 97 MET A C 1
ATOM 790 O O . MET A 1 97 ? -41.663 8.938 37.717 1.00 81.75 97 MET A O 1
ATOM 794 N N . ASP A 1 98 ? -40.091 10.164 36.693 1.00 84.19 98 ASP A N 1
ATOM 795 C CA . ASP A 1 98 ? -40.294 11.353 37.526 1.00 84.19 98 ASP A CA 1
ATOM 796 C C . ASP A 1 98 ? -41.417 12.224 36.938 1.00 84.19 98 ASP A C 1
ATOM 798 O O . ASP A 1 98 ? -41.213 13.033 36.028 1.00 84.19 98 ASP A O 1
ATOM 802 N N . MET A 1 99 ? -42.624 12.067 37.489 1.00 77.81 99 MET A N 1
ATOM 803 C CA . MET A 1 99 ? -43.819 12.807 37.068 1.00 77.81 99 MET A CA 1
ATOM 804 C C . MET A 1 99 ? -43.670 14.326 37.203 1.00 77.81 99 MET A C 1
ATOM 806 O O . MET A 1 99 ? -44.208 15.070 36.382 1.00 77.81 99 MET A O 1
ATOM 810 N N . ARG A 1 100 ? -42.937 14.813 38.212 1.00 80.19 100 ARG A N 1
ATOM 811 C CA . ARG A 1 100 ? -42.744 16.258 38.399 1.00 80.19 100 ARG A CA 1
ATOM 812 C C . ARG A 1 100 ? -41.816 16.802 37.320 1.00 80.19 100 ARG A C 1
ATOM 814 O O . ARG A 1 100 ? -42.147 17.812 36.704 1.00 80.19 100 ARG A O 1
ATOM 821 N N . ARG A 1 101 ? -40.705 16.108 37.050 1.00 77.50 101 ARG A N 1
ATOM 822 C CA . ARG A 1 101 ? -39.750 16.458 35.985 1.00 77.50 101 ARG A CA 1
ATOM 823 C C . ARG A 1 101 ? -40.391 16.368 34.600 1.00 77.50 101 ARG A C 1
ATOM 825 O O . ARG A 1 101 ? -40.143 17.237 33.769 1.00 77.50 101 ARG A O 1
ATOM 832 N N . PHE A 1 102 ? -41.258 15.382 34.368 1.00 77.50 102 PHE A N 1
ATOM 833 C CA . PHE A 1 102 ? -42.023 15.254 33.127 1.00 77.50 102 PHE A CA 1
ATOM 834 C C . PHE A 1 102 ? -42.961 16.447 32.905 1.00 77.50 102 PHE A C 1
ATOM 836 O O . PHE A 1 102 ? -42.866 17.118 31.878 1.00 77.50 102 PHE A O 1
ATOM 843 N N . VAL A 1 103 ? -43.817 16.767 33.882 1.00 76.69 103 VAL A N 1
ATOM 844 C CA . VAL A 1 103 ? -44.754 17.901 33.784 1.00 76.69 103 VAL A CA 1
ATOM 845 C C . VAL A 1 103 ? -44.003 19.227 33.650 1.00 76.69 103 VAL A C 1
ATOM 847 O O . VAL A 1 103 ? -44.379 20.071 32.837 1.00 76.69 103 VAL A O 1
ATOM 850 N N . GLN A 1 104 ? -42.906 19.396 34.392 1.00 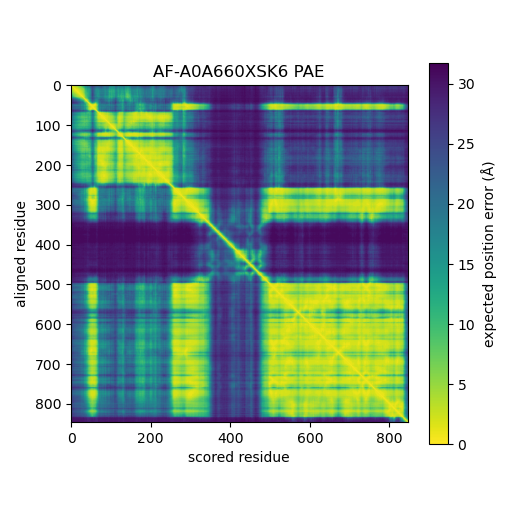75.69 104 GLN A N 1
ATOM 851 C CA . GLN A 1 104 ? -42.062 20.584 34.305 1.00 75.69 104 GLN A CA 1
ATOM 852 C C . GLN A 1 104 ? -41.412 20.722 32.924 1.00 75.69 104 GLN A C 1
ATOM 854 O O . GLN A 1 104 ? -41.414 21.814 32.363 1.00 75.69 104 GLN A O 1
ATOM 859 N N . ALA A 1 105 ? -40.913 19.633 32.338 1.00 71.19 105 ALA A N 1
ATOM 860 C CA . ALA A 1 105 ? -40.339 19.650 30.997 1.00 71.19 105 ALA A CA 1
ATOM 861 C C . ALA A 1 105 ? -41.389 19.946 29.917 1.00 71.19 105 ALA A C 1
ATOM 863 O O . ALA A 1 105 ? -41.117 20.711 28.995 1.00 71.19 105 ALA A O 1
ATOM 864 N N . VAL A 1 106 ? -42.603 19.396 30.039 1.00 71.38 106 VAL A N 1
ATOM 865 C CA . VAL A 1 106 ? -43.726 19.721 29.142 1.00 71.38 106 VAL A CA 1
ATOM 866 C C . VAL A 1 106 ? -44.065 21.211 29.228 1.00 71.38 106 VAL A C 1
ATOM 868 O O . VAL A 1 106 ? -44.149 21.879 28.200 1.00 71.38 106 VAL A O 1
ATOM 871 N N . TYR A 1 107 ? -44.183 21.755 30.441 1.00 75.12 107 TYR A N 1
ATOM 872 C CA . TYR A 1 107 ? -44.444 23.178 30.660 1.00 75.12 107 TYR A CA 1
ATOM 873 C C . TYR A 1 107 ? -43.330 24.079 30.097 1.00 75.12 107 TYR A C 1
ATOM 875 O O . TYR A 1 107 ? -43.610 25.073 29.424 1.00 75.12 107 TYR A O 1
ATOM 883 N N . MET A 1 108 ? -42.062 23.720 30.319 1.00 67.38 108 MET A N 1
ATOM 884 C CA . MET A 1 108 ? -40.912 24.476 29.811 1.00 67.38 108 MET A CA 1
ATOM 885 C C . MET A 1 108 ? -40.802 24.417 28.282 1.00 67.38 108 MET A C 1
ATOM 887 O O . MET A 1 108 ? -40.504 25.432 27.661 1.00 67.38 108 MET A O 1
ATOM 891 N N . ASN A 1 109 ? -41.109 23.278 27.653 1.00 67.94 109 ASN A N 1
ATOM 892 C CA . ASN A 1 109 ? -41.111 23.158 26.191 1.00 67.94 109 ASN A CA 1
ATOM 893 C C . ASN A 1 109 ? -42.257 23.948 25.532 1.00 67.94 109 ASN A C 1
ATOM 895 O O . ASN A 1 109 ? -42.081 24.469 24.433 1.00 67.94 109 ASN A O 1
ATOM 899 N N . LEU A 1 110 ? -43.408 24.083 26.204 1.00 68.62 110 LEU A N 1
ATOM 900 C CA . LEU A 1 110 ? -44.532 24.903 25.730 1.00 68.62 110 LEU A CA 1
ATOM 901 C C . LEU A 1 110 ? -44.264 26.412 25.833 1.00 68.62 110 LEU A C 1
ATOM 903 O O . LEU A 1 110 ? -44.846 27.186 25.080 1.00 68.62 110 LEU A O 1
ATOM 907 N N . THR A 1 111 ? -43.401 26.834 26.760 1.00 71.44 111 THR A N 1
ATOM 908 C CA . THR A 1 111 ? -43.144 28.255 27.054 1.00 71.44 111 THR A CA 1
ATOM 909 C C . THR A 1 111 ? -41.833 28.782 26.463 1.00 71.44 111 THR A C 1
ATOM 911 O O . THR A 1 111 ? -41.770 29.951 26.104 1.00 71.44 111 THR A O 1
ATOM 914 N N . HIS A 1 112 ? -40.802 27.941 26.330 1.00 58.16 112 HIS A N 1
ATOM 915 C CA . HIS A 1 112 ? -39.447 28.339 25.913 1.00 58.16 112 HIS A CA 1
ATOM 916 C C . HIS A 1 112 ? -38.967 27.644 24.620 1.00 58.16 112 HIS A C 1
ATOM 918 O O . HIS A 1 112 ? -37.795 27.755 24.263 1.00 58.16 112 HIS A O 1
ATOM 924 N N . GLY A 1 113 ? -39.858 26.942 23.908 1.00 51.94 113 GLY A N 1
ATOM 925 C CA . GLY A 1 113 ? -39.535 26.173 22.701 1.00 51.94 113 GLY A CA 1
ATOM 926 C C . GLY A 1 113 ? -39.017 24.757 22.993 1.00 51.94 113 GLY A C 1
ATOM 927 O O . GLY A 1 113 ? -38.499 24.468 24.074 1.00 51.94 113 GLY A O 1
ATOM 928 N N . PHE A 1 114 ? -39.182 23.848 22.024 1.00 43.19 114 PHE A N 1
ATOM 929 C CA . PHE A 1 114 ? -38.776 22.443 22.142 1.00 43.19 114 PHE A CA 1
ATOM 930 C C . PHE A 1 114 ? -37.251 22.309 22.301 1.00 43.19 114 PHE A C 1
ATOM 932 O O . PHE A 1 114 ? -36.504 22.662 21.391 1.00 43.19 114 PHE A O 1
ATOM 939 N N . GLY A 1 115 ? -36.798 21.749 23.434 1.00 48.25 115 GLY A N 1
ATOM 940 C CA . GLY A 1 115 ? -35.402 21.324 23.635 1.00 48.25 115 GLY A CA 1
ATOM 941 C C . GLY A 1 115 ? -34.712 21.801 24.920 1.00 48.25 115 GLY A C 1
ATOM 942 O O . GLY A 1 115 ? -33.516 21.565 25.072 1.00 48.25 115 GLY A O 1
ATOM 943 N N . SER A 1 116 ? -35.416 22.457 25.851 1.00 40.50 116 SER A N 1
ATOM 944 C CA . SER A 1 116 ? -34.763 23.161 26.969 1.00 40.50 116 SER A CA 1
ATOM 945 C C . SER A 1 116 ? -34.387 22.291 28.183 1.00 40.50 116 SER A C 1
ATOM 947 O O . SER A 1 116 ? -33.487 22.681 28.926 1.00 40.50 116 SER A O 1
ATOM 949 N N . GLN A 1 117 ? -34.978 21.100 28.385 1.00 54.09 117 GLN A N 1
ATOM 950 C CA . GLN A 1 117 ? -34.584 20.158 29.454 1.00 54.09 117 GLN A CA 1
ATOM 951 C C . GLN A 1 117 ? -34.880 18.684 29.117 1.00 54.09 117 GLN A C 1
ATOM 953 O O . GLN A 1 117 ? -35.951 18.343 28.615 1.00 54.09 117 GLN A O 1
ATOM 958 N N . GLY A 1 118 ? -33.947 17.785 29.454 1.00 61.56 118 GLY A N 1
ATOM 959 C CA . GLY A 1 118 ? -34.134 16.336 29.329 1.00 61.56 118 GLY A CA 1
ATOM 960 C C . GLY A 1 118 ? -35.034 15.777 30.436 1.00 61.56 118 GLY A C 1
ATOM 961 O O . GLY A 1 118 ? -34.672 15.818 31.611 1.00 61.56 118 GLY A O 1
ATOM 962 N N . ALA A 1 119 ? -36.194 15.227 30.070 1.00 67.56 119 ALA A N 1
ATOM 963 C CA . ALA A 1 119 ? -37.182 14.678 31.009 1.00 67.56 119 ALA A CA 1
ATOM 964 C C . ALA A 1 119 ? -36.973 13.194 31.376 1.00 67.56 119 ALA A C 1
ATOM 966 O O . ALA A 1 119 ? -37.753 12.655 32.153 1.00 67.56 119 ALA A O 1
ATOM 967 N N . SER A 1 120 ? -35.986 12.514 30.779 1.00 79.69 120 SER A N 1
ATOM 968 C CA . SER A 1 120 ? -35.847 11.054 30.903 1.00 79.69 120 SER A CA 1
ATOM 969 C C . SER A 1 120 ? -35.092 10.624 32.165 1.00 79.69 120 SER A C 1
ATOM 971 O O . SER A 1 120 ? -34.110 11.265 32.536 1.00 79.69 120 SER A O 1
ATOM 973 N N . THR A 1 121 ? -35.549 9.542 32.796 1.00 88.50 121 THR A N 1
ATOM 974 C CA . THR A 1 121 ? -34.929 8.894 33.972 1.00 88.50 121 THR A CA 1
ATOM 975 C C . THR A 1 121 ? -33.857 7.881 33.559 1.00 88.50 121 THR A C 1
ATOM 977 O O . THR A 1 121 ? -33.816 7.474 32.395 1.00 88.50 121 THR A O 1
ATOM 980 N N . LEU A 1 122 ? -33.007 7.431 34.491 1.00 88.88 122 LEU A N 1
ATOM 981 C CA . LEU A 1 122 ? -32.003 6.390 34.194 1.00 88.88 122 LEU A CA 1
ATOM 982 C C . LEU A 1 122 ? -32.645 5.092 33.686 1.00 88.88 122 LEU A C 1
ATOM 984 O O . LEU A 1 122 ? -32.183 4.526 32.700 1.00 88.88 122 LEU A O 1
ATOM 988 N N . THR A 1 123 ? -33.765 4.674 34.273 1.00 89.56 123 THR A N 1
ATOM 989 C CA . THR A 1 123 ? -34.503 3.470 33.861 1.00 89.56 123 THR A CA 1
ATOM 990 C C . THR A 1 123 ? -35.063 3.592 32.442 1.00 89.56 123 THR A C 1
ATOM 992 O O . THR A 1 123 ? -34.985 2.651 31.657 1.00 89.56 123 THR A O 1
ATOM 995 N N . GLN A 1 124 ? -35.565 4.770 32.055 1.00 87.12 124 GLN A N 1
ATOM 996 C CA . GLN A 1 124 ? -35.995 5.020 30.673 1.00 87.12 124 GLN A CA 1
ATOM 997 C C . GLN A 1 124 ? -34.818 5.005 29.696 1.00 87.12 124 GLN A C 1
ATOM 999 O O . GLN A 1 124 ? -34.948 4.537 28.565 1.00 87.12 124 GLN A O 1
ATOM 1004 N N . GLN A 1 125 ? -33.658 5.507 30.122 1.00 86.69 125 GLN A N 1
ATOM 1005 C CA . GLN A 1 125 ? -32.444 5.437 29.318 1.00 86.69 125 GLN A CA 1
ATOM 1006 C C . GLN A 1 125 ? -31.933 3.990 29.182 1.00 86.69 125 GLN A C 1
ATOM 1008 O O . GLN A 1 125 ? -31.514 3.619 28.088 1.00 86.69 125 GLN A O 1
ATOM 1013 N N . LEU A 1 126 ? -32.035 3.163 30.230 1.00 85.44 126 LEU A N 1
ATOM 1014 C CA . LEU A 1 126 ? -31.744 1.724 30.188 1.00 85.44 126 LEU A CA 1
ATOM 1015 C C . LEU A 1 126 ? -32.680 0.992 29.218 1.00 85.44 126 LEU A C 1
ATOM 1017 O O . LEU A 1 126 ? -32.210 0.299 28.319 1.00 85.44 126 LEU A O 1
ATOM 1021 N N . ALA A 1 127 ? -33.992 1.212 29.335 1.00 83.31 127 ALA A N 1
ATOM 1022 C CA . ALA A 1 127 ? -35.001 0.636 28.445 1.00 83.31 127 ALA A CA 1
ATOM 1023 C C . ALA A 1 127 ? -34.732 0.966 26.966 1.00 83.31 127 ALA A C 1
ATOM 1025 O O . ALA A 1 127 ? -34.850 0.111 26.088 1.00 83.31 127 ALA A O 1
ATOM 1026 N N . ARG A 1 128 ? -34.299 2.202 26.689 1.00 78.50 128 ARG A N 1
ATOM 1027 C CA . ARG A 1 128 ? -33.880 2.631 25.349 1.00 78.50 128 ARG A CA 1
ATOM 1028 C C . ARG A 1 128 ? -32.658 1.857 24.846 1.00 78.50 128 ARG A C 1
ATOM 1030 O O . ARG A 1 128 ? -32.608 1.524 23.667 1.00 78.50 128 ARG A O 1
ATOM 1037 N N . THR A 1 129 ? -31.683 1.597 25.714 1.00 72.31 129 THR A N 1
ATOM 1038 C CA . THR A 1 129 ? -30.436 0.896 25.365 1.00 72.31 129 THR A CA 1
ATOM 1039 C C . THR A 1 129 ? -30.657 -0.594 25.098 1.00 72.31 129 THR A C 1
ATOM 1041 O O . THR A 1 129 ? -30.012 -1.146 24.208 1.00 72.31 129 THR A O 1
ATOM 1044 N N . LEU A 1 130 ? -31.570 -1.238 25.831 1.00 68.00 130 LEU A N 1
ATOM 1045 C CA . LEU A 1 130 ? -31.766 -2.690 25.781 1.00 68.00 130 LEU A CA 1
ATOM 1046 C C . LEU A 1 130 ? -32.620 -3.194 24.607 1.00 68.00 130 LEU A C 1
ATOM 1048 O O . LEU A 1 130 ? -32.522 -4.375 24.291 1.00 68.00 130 LEU A O 1
ATOM 1052 N N . HIS A 1 131 ? -33.468 -2.365 23.979 1.00 59.47 131 HIS A N 1
ATOM 1053 C CA . HIS A 1 131 ? -34.526 -2.934 23.125 1.00 59.47 131 HIS A CA 1
ATOM 1054 C C . HIS A 1 131 ? -34.952 -2.145 21.877 1.00 59.47 131 HIS A C 1
ATOM 1056 O O . HIS A 1 131 ? -35.755 -2.655 21.100 1.00 59.47 131 HIS A O 1
ATOM 1062 N N . LEU A 1 132 ? -34.489 -0.907 21.647 1.00 54.03 132 LEU A N 1
ATOM 1063 C CA . LEU A 1 132 ? -35.164 -0.036 20.671 1.00 54.03 132 LEU A CA 1
ATOM 1064 C C . LEU A 1 132 ? -34.245 0.518 19.573 1.00 54.03 132 LEU A C 1
ATOM 1066 O O . LEU A 1 132 ? -33.242 1.185 19.829 1.00 54.03 132 LEU A O 1
ATOM 1070 N N . ASN A 1 133 ? -34.657 0.307 18.317 1.00 51.88 133 ASN A N 1
ATOM 1071 C CA . ASN A 1 133 ? -34.061 0.925 17.132 1.00 51.88 133 ASN A CA 1
ATOM 1072 C C . ASN A 1 133 ? -34.037 2.463 17.250 1.00 51.88 133 ASN A C 1
ATOM 1074 O O . ASN A 1 133 ? -34.961 3.104 17.755 1.00 51.88 133 ASN A O 1
ATOM 1078 N N . ARG A 1 134 ? -32.970 3.080 16.728 1.00 47.94 134 ARG A N 1
ATOM 1079 C CA . ARG A 1 134 ? -32.576 4.485 16.967 1.00 47.94 134 ARG A CA 1
ATOM 1080 C C . ARG A 1 134 ? -33.491 5.562 16.342 1.00 47.94 134 ARG A C 1
ATOM 1082 O O . ARG A 1 134 ? -33.097 6.722 16.278 1.00 47.94 134 ARG A O 1
ATOM 1089 N N . GLN A 1 135 ? -34.702 5.230 15.892 1.00 45.09 135 GLN A N 1
ATOM 1090 C CA . GLN A 1 135 ? -35.636 6.190 15.285 1.00 45.09 135 GLN A CA 1
ATOM 1091 C C . GLN A 1 135 ? -36.443 6.952 16.350 1.00 45.09 135 GLN A C 1
ATOM 1093 O O . GLN A 1 135 ? -37.094 6.350 17.200 1.00 45.09 135 GLN A O 1
ATOM 1098 N N . GLU A 1 136 ? -36.394 8.284 16.317 1.00 51.78 136 GLU A N 1
ATOM 1099 C CA . GLU A 1 136 ? -37.088 9.183 17.253 1.00 51.78 136 GLU A CA 1
ATOM 1100 C C . GLU A 1 136 ? -38.589 9.263 16.928 1.00 51.78 136 GLU A C 1
ATOM 1102 O O . GLU A 1 136 ? -39.044 10.179 16.250 1.00 51.78 136 GLU A O 1
ATOM 1107 N N . THR A 1 137 ? -39.377 8.288 17.387 1.00 64.62 137 THR A N 1
ATOM 1108 C CA . THR A 1 137 ? -40.842 8.309 17.233 1.00 64.62 137 THR A CA 1
ATOM 1109 C C . THR A 1 137 ? -41.544 8.391 18.588 1.00 64.62 137 THR A C 1
ATOM 1111 O O . THR A 1 137 ? -41.060 7.863 19.591 1.00 64.62 137 THR A O 1
ATOM 1114 N N . ILE A 1 138 ? -42.724 9.023 18.632 1.00 66.06 138 ILE A N 1
ATOM 1115 C CA . ILE A 1 138 ? -43.582 9.058 19.835 1.00 66.06 138 ILE A CA 1
ATOM 1116 C C . ILE A 1 138 ? -43.929 7.628 20.289 1.00 66.06 138 ILE A C 1
ATOM 1118 O O . ILE A 1 138 ? -43.948 7.349 21.487 1.00 66.06 138 ILE A O 1
ATOM 1122 N N . LYS A 1 139 ? -44.103 6.702 19.331 1.00 67.06 139 LYS A N 1
ATOM 1123 C CA . LYS A 1 139 ? -44.297 5.264 19.577 1.00 67.06 139 LYS A CA 1
ATOM 1124 C C . LYS A 1 139 ? -43.145 4.674 20.400 1.00 67.06 139 LYS A C 1
ATOM 1126 O O . LYS A 1 139 ? -43.402 4.069 21.437 1.00 67.06 139 LYS A O 1
ATOM 1131 N N . ARG A 1 140 ? -41.889 4.937 20.008 1.00 71.19 140 ARG A N 1
ATOM 1132 C CA . ARG A 1 140 ? -40.697 4.507 20.763 1.00 71.19 140 ARG A CA 1
ATOM 1133 C C . ARG A 1 140 ? -40.714 5.043 22.191 1.00 71.19 140 ARG A C 1
ATOM 1135 O O . ARG A 1 140 ? -40.427 4.305 23.123 1.00 71.19 140 ARG A O 1
ATOM 1142 N N . LYS A 1 141 ? -41.075 6.315 22.388 1.00 74.00 141 LYS A N 1
ATOM 1143 C CA . LYS A 1 141 ? -41.056 6.926 23.727 1.00 74.00 141 LYS A CA 1
ATOM 1144 C C . LYS A 1 141 ? -42.068 6.293 24.688 1.00 74.00 141 LYS A C 1
ATOM 1146 O O . LYS A 1 141 ? -41.796 6.196 25.881 1.00 74.00 141 LYS A O 1
ATOM 1151 N N . ILE A 1 142 ? -43.204 5.830 24.169 1.00 72.75 142 ILE A N 1
ATOM 1152 C CA . ILE A 1 142 ? -44.193 5.065 24.940 1.00 72.75 142 ILE A CA 1
ATOM 1153 C C . ILE A 1 142 ? -43.662 3.659 25.255 1.00 72.75 142 ILE A C 1
ATOM 1155 O O . ILE A 1 142 ? -43.812 3.197 26.382 1.00 72.75 142 ILE A O 1
ATOM 1159 N N . GLN A 1 143 ? -42.982 3.009 24.307 1.00 74.06 143 GLN A N 1
ATOM 1160 C CA . GLN A 1 143 ? -42.331 1.714 24.544 1.00 74.06 143 GLN A CA 1
ATOM 1161 C C . GLN A 1 143 ? -41.227 1.811 25.610 1.00 74.06 143 GLN A C 1
ATOM 1163 O O . GLN A 1 143 ? -41.212 1.000 26.529 1.00 74.06 143 GLN A O 1
ATOM 1168 N N . GLU A 1 144 ? -40.367 2.837 25.556 1.00 78.88 144 GLU A N 1
ATOM 1169 C CA . GLU A 1 144 ? -39.353 3.113 26.591 1.00 78.88 144 GLU A CA 1
ATOM 1170 C C . GLU A 1 144 ? -39.988 3.223 27.985 1.00 78.88 144 GLU A C 1
ATOM 1172 O O . GLU A 1 144 ? -39.443 2.701 28.953 1.00 78.88 144 GLU A O 1
ATOM 1177 N N . LEU A 1 145 ? -41.147 3.886 28.093 1.00 79.44 145 LEU A N 1
ATOM 1178 C CA . LEU A 1 145 ? -41.870 4.022 29.356 1.00 79.44 145 LEU A CA 1
ATOM 1179 C C . LEU A 1 145 ? -42.388 2.676 29.868 1.00 79.44 145 LEU A C 1
ATOM 1181 O O . LEU A 1 145 ? -42.205 2.364 31.040 1.00 79.44 145 LEU A O 1
ATOM 1185 N N . ILE A 1 146 ? -43.024 1.884 29.007 1.00 77.88 146 ILE A N 1
ATOM 1186 C CA . ILE A 1 146 ? -43.596 0.587 29.393 1.00 77.88 146 ILE A CA 1
ATOM 1187 C C . ILE A 1 146 ? -42.488 -0.371 29.831 1.00 77.88 146 ILE A C 1
ATOM 1189 O O . ILE A 1 146 ? -42.587 -0.974 30.897 1.00 77.88 146 ILE A O 1
ATOM 1193 N N . VAL A 1 147 ? -41.400 -0.448 29.064 1.00 78.31 147 VAL A N 1
ATOM 1194 C CA . VAL A 1 147 ? -40.239 -1.277 29.406 1.00 78.31 147 VAL A CA 1
ATOM 1195 C C . VAL A 1 147 ? -39.574 -0.784 30.694 1.00 78.31 147 VAL A C 1
ATOM 1197 O O . VAL A 1 147 ? -39.221 -1.601 31.536 1.00 78.31 147 VAL A O 1
ATOM 1200 N N . ALA A 1 148 ? -39.469 0.530 30.920 1.00 86.38 148 ALA A N 1
ATOM 1201 C CA . ALA A 1 148 ? -38.951 1.060 32.183 1.00 86.38 148 ALA A CA 1
ATOM 1202 C C . ALA A 1 148 ? -39.808 0.643 33.392 1.00 86.38 148 ALA A C 1
ATOM 1204 O O . ALA A 1 148 ? -39.260 0.298 34.434 1.00 86.38 148 ALA A O 1
ATOM 1205 N N . ILE A 1 149 ? -41.139 0.628 33.255 1.00 83.31 149 ILE A N 1
ATOM 1206 C CA . ILE A 1 149 ? -42.048 0.152 34.313 1.00 83.31 149 ILE A CA 1
ATOM 1207 C C . ILE A 1 149 ? -41.844 -1.345 34.576 1.00 83.31 149 ILE A C 1
ATOM 1209 O O . ILE A 1 149 ? -41.843 -1.765 35.730 1.00 83.31 149 ILE A O 1
ATOM 1213 N N . LEU A 1 150 ? -41.660 -2.148 33.523 1.00 80.94 150 LEU A N 1
ATOM 1214 C CA . LEU A 1 150 ? -41.393 -3.583 33.654 1.00 80.94 150 LEU A CA 1
ATOM 1215 C C . LEU A 1 150 ? -40.054 -3.851 34.349 1.00 80.94 150 LEU A C 1
ATOM 1217 O O . LEU A 1 150 ? -40.001 -4.670 35.263 1.00 80.94 150 LEU A O 1
ATOM 1221 N N . ILE A 1 151 ? -39.002 -3.118 33.975 1.00 84.00 151 ILE A N 1
ATOM 1222 C CA . ILE A 1 151 ? -37.689 -3.196 34.625 1.00 84.00 151 ILE A CA 1
ATOM 1223 C C . ILE A 1 151 ? -37.819 -2.874 36.123 1.00 84.00 151 ILE A C 1
ATOM 1225 O O . ILE A 1 151 ? -37.367 -3.650 36.954 1.00 84.00 151 ILE A O 1
ATOM 1229 N N . GLU A 1 152 ? -38.496 -1.783 36.485 1.00 87.38 152 GLU A N 1
ATOM 1230 C CA . GLU A 1 152 ? -38.664 -1.354 37.890 1.00 87.38 152 GLU A CA 1
ATOM 1231 C C . GLU A 1 152 ? -39.549 -2.281 38.725 1.00 87.38 152 GLU A C 1
ATOM 1233 O O . GLU A 1 152 ? -39.509 -2.239 39.952 1.00 87.38 152 GLU A O 1
ATOM 1238 N N . ARG A 1 153 ? -40.370 -3.112 38.079 1.00 86.50 153 ARG A N 1
ATOM 1239 C CA . ARG A 1 153 ? -41.179 -4.124 38.761 1.00 86.50 153 ARG A CA 1
ATOM 1240 C C . ARG A 1 153 ? -40.370 -5.377 39.100 1.00 86.50 153 ARG A C 1
ATOM 1242 O O . ARG A 1 153 ? -40.686 -6.035 40.089 1.00 86.50 153 ARG A O 1
ATOM 1249 N N . ASN A 1 154 ? -39.380 -5.704 38.274 1.00 82.38 154 ASN A N 1
ATOM 1250 C CA . ASN A 1 154 ? -38.647 -6.967 38.346 1.00 82.38 154 ASN A CA 1
ATOM 1251 C C . ASN A 1 154 ? -37.241 -6.825 38.946 1.00 82.38 154 ASN A C 1
ATOM 1253 O O . ASN A 1 154 ? -36.700 -7.818 39.420 1.00 82.38 154 ASN A O 1
ATOM 1257 N N . TYR A 1 155 ? -36.671 -5.618 38.956 1.00 84.12 155 TYR A N 1
ATOM 1258 C CA . TYR A 1 155 ? -35.320 -5.343 39.442 1.00 84.12 155 TYR A CA 1
ATOM 1259 C C . TYR A 1 155 ? -35.319 -4.228 40.489 1.00 84.12 155 TYR A C 1
ATOM 1261 O O . TYR A 1 155 ? -36.066 -3.252 40.400 1.00 84.12 155 TYR A O 1
ATOM 1269 N N . SER A 1 156 ? -34.444 -4.351 41.482 1.00 91.31 156 SER A N 1
ATOM 1270 C CA . SER A 1 156 ? -34.187 -3.308 42.472 1.00 91.31 156 SER A CA 1
ATOM 1271 C C . SER A 1 156 ? -33.452 -2.112 41.857 1.00 91.31 156 SER A C 1
ATOM 1273 O O . SER A 1 156 ? -32.763 -2.222 40.844 1.00 91.31 156 SER A O 1
ATOM 1275 N N . LYS A 1 157 ? -33.523 -0.943 42.505 1.00 91.19 157 LYS A N 1
ATOM 1276 C CA . LYS A 1 157 ? -32.799 0.264 42.058 1.00 91.19 157 LYS A CA 1
ATOM 1277 C C . LYS A 1 157 ? -31.291 0.042 41.913 1.00 91.19 157 LYS A C 1
ATOM 1279 O O . LYS A 1 157 ? -30.679 0.605 41.008 1.00 91.19 157 LYS A O 1
ATOM 1284 N N . THR A 1 158 ? -30.714 -0.781 42.783 1.00 89.56 158 THR A N 1
ATOM 1285 C CA . THR A 1 158 ? -29.300 -1.169 42.752 1.00 89.56 158 THR A CA 1
ATOM 1286 C C . THR A 1 158 ? -28.984 -1.955 41.481 1.00 89.56 158 THR A C 1
ATOM 1288 O O . THR A 1 158 ? -28.094 -1.564 40.730 1.00 89.56 158 THR A O 1
ATOM 1291 N N . GLU A 1 159 ? -29.771 -2.993 41.186 1.00 85.31 159 GLU A N 1
ATOM 1292 C CA . GLU A 1 159 ? -29.615 -3.808 39.975 1.00 85.31 159 GLU A CA 1
ATOM 1293 C C . GLU A 1 159 ? -29.833 -2.974 38.707 1.00 85.31 159 GLU A C 1
ATOM 1295 O O . GLU A 1 159 ? -29.082 -3.097 37.746 1.00 85.31 159 GLU A O 1
ATOM 1300 N N . ILE A 1 160 ? -30.794 -2.046 38.712 1.00 89.69 160 ILE A N 1
ATOM 1301 C CA . ILE A 1 160 ? -31.044 -1.148 37.575 1.00 89.69 160 ILE A CA 1
ATOM 1302 C C . ILE A 1 160 ? -29.839 -0.240 37.309 1.00 89.69 160 ILE A C 1
ATOM 1304 O O . ILE A 1 160 ? -29.457 -0.046 36.153 1.00 89.69 160 ILE A O 1
ATOM 1308 N N . LEU A 1 161 ? -29.232 0.326 38.357 1.00 90.88 161 LEU A N 1
ATOM 1309 C CA . LEU A 1 161 ? -28.047 1.172 38.211 1.00 90.88 161 LEU A CA 1
ATOM 1310 C C . LEU A 1 161 ? -26.833 0.358 37.736 1.00 90.88 161 LEU A C 1
ATOM 1312 O O . LEU A 1 161 ? -26.091 0.824 36.870 1.00 90.88 161 LEU A O 1
ATOM 1316 N N . GLU A 1 162 ? -26.666 -0.862 38.247 1.00 88.00 162 GLU A N 1
ATOM 1317 C CA . GLU A 1 162 ? -25.641 -1.805 37.795 1.00 88.00 162 GLU A CA 1
ATOM 1318 C C . GLU A 1 162 ? -25.805 -2.148 36.310 1.00 88.00 162 GLU A C 1
ATOM 1320 O O . GLU A 1 162 ? -24.871 -1.981 35.519 1.00 88.00 162 GLU A O 1
ATOM 1325 N N . MET A 1 163 ? -27.011 -2.554 35.905 1.00 83.56 163 MET A N 1
ATOM 1326 C CA . MET A 1 163 ? -27.352 -2.845 34.514 1.00 83.56 163 MET A CA 1
ATOM 1327 C C . MET A 1 163 ? -27.112 -1.626 33.627 1.00 83.56 163 MET A C 1
ATOM 1329 O O . MET A 1 163 ? -26.553 -1.754 32.538 1.00 83.56 163 MET A O 1
ATOM 1333 N N . TYR A 1 164 ? -27.488 -0.428 34.081 1.00 88.88 164 TYR A N 1
ATOM 1334 C CA . TYR A 1 164 ? -27.258 0.811 33.346 1.00 88.88 164 TYR A CA 1
ATOM 1335 C C . TYR A 1 164 ? -25.771 1.069 33.104 1.00 88.88 164 TYR A C 1
ATOM 1337 O O . TYR A 1 164 ? -25.366 1.291 31.959 1.00 88.88 164 TYR A O 1
ATOM 1345 N N . LEU A 1 165 ? -24.942 1.021 34.149 1.00 89.62 165 LEU A N 1
ATOM 1346 C CA . LEU A 1 165 ? -23.511 1.297 34.029 1.00 89.62 165 LEU A CA 1
ATOM 1347 C C . LEU A 1 165 ? -22.795 0.249 33.174 1.00 89.62 165 LEU A C 1
ATOM 1349 O O . LEU A 1 165 ? -21.906 0.619 32.409 1.00 89.62 165 LEU A O 1
ATOM 1353 N N . ASN A 1 166 ? -23.213 -1.018 33.241 1.00 85.06 166 ASN A N 1
ATOM 1354 C CA . ASN A 1 166 ? -22.636 -2.118 32.465 1.00 85.06 166 ASN A CA 1
ATOM 1355 C C . ASN A 1 166 ? -23.155 -2.219 31.015 1.00 85.06 166 ASN A C 1
ATOM 1357 O O . ASN A 1 166 ? -22.496 -2.841 30.185 1.00 85.06 166 ASN A O 1
ATOM 1361 N N . SER A 1 167 ? -24.284 -1.589 30.669 1.00 79.81 167 SER A N 1
ATOM 1362 C CA . SER A 1 167 ? -24.862 -1.647 29.309 1.00 79.81 167 SER A CA 1
ATOM 1363 C C . SER A 1 167 ? -24.758 -0.346 28.509 1.00 79.81 167 SER A C 1
ATOM 1365 O O . SER A 1 167 ? -24.845 -0.373 27.280 1.00 79.81 167 SER A O 1
ATOM 1367 N N . SER A 1 168 ? -24.561 0.799 29.170 1.00 83.44 168 SER A N 1
ATOM 1368 C CA . SER A 1 168 ? -24.516 2.111 28.509 1.00 83.44 168 SER A CA 1
ATOM 1369 C C . SER A 1 168 ? -23.398 2.208 27.471 1.00 83.44 168 SER A C 1
ATOM 1371 O O . SER A 1 168 ? -22.313 1.672 27.676 1.00 83.44 168 SER A O 1
ATOM 1373 N N . PHE A 1 169 ? -23.644 2.925 26.369 1.00 79.88 169 PHE A N 1
ATOM 1374 C CA . PHE A 1 169 ? -22.638 3.210 25.341 1.00 79.88 169 PHE A CA 1
ATOM 1375 C C . PHE A 1 169 ? -21.808 4.446 25.704 1.00 79.88 169 PHE A C 1
ATOM 1377 O O . PHE A 1 169 ? -22.349 5.545 25.828 1.00 79.88 169 PHE A O 1
ATOM 1384 N N . TRP A 1 170 ? -20.488 4.287 25.785 1.00 82.25 170 TRP A N 1
ATOM 1385 C CA . TRP A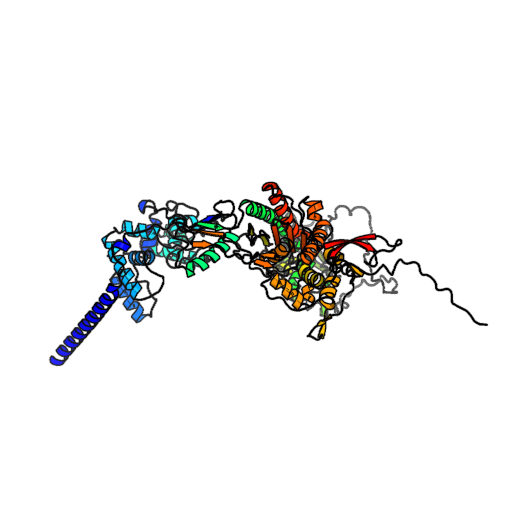 1 170 ? -19.538 5.330 26.191 1.00 82.25 170 TRP A CA 1
ATOM 1386 C C . TRP A 1 170 ? -18.679 5.854 25.034 1.00 82.25 170 TRP A C 1
ATOM 1388 O O . TRP A 1 170 ? -17.794 6.675 25.251 1.00 82.25 170 TRP A O 1
ATOM 1398 N N . GLY A 1 171 ? -18.965 5.451 23.789 1.00 73.00 171 GLY A N 1
ATOM 1399 C CA . GLY A 1 171 ? -18.211 5.876 22.604 1.00 73.00 171 GLY A CA 1
ATOM 1400 C C . GLY A 1 171 ? -17.091 4.904 22.225 1.00 73.00 171 GLY A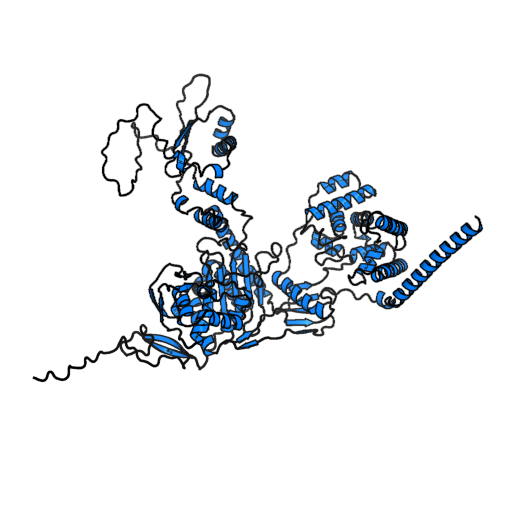 C 1
ATOM 1401 O O . GLY A 1 171 ? -16.708 4.044 23.003 1.00 73.00 171 GLY A O 1
ATOM 1402 N N . HIS A 1 172 ? -16.584 5.006 20.990 1.00 69.81 172 HIS A N 1
ATOM 1403 C CA . HIS A 1 172 ? -15.471 4.181 20.467 1.00 69.81 172 HIS A CA 1
ATOM 1404 C C . HIS A 1 172 ? -15.639 2.663 20.622 1.00 69.81 172 HIS A C 1
ATOM 1406 O O . HIS A 1 172 ? -14.666 1.946 20.814 1.00 69.81 172 HIS A O 1
ATOM 1412 N N . GLY A 1 173 ? -16.877 2.170 20.544 1.00 65.38 173 GLY A N 1
ATOM 1413 C CA . GLY A 1 173 ? -17.177 0.746 20.733 1.00 65.38 173 GLY A CA 1
ATOM 1414 C C . GLY A 1 173 ? -17.178 0.287 22.196 1.00 65.38 173 GLY A C 1
ATOM 1415 O O . GLY A 1 173 ? -17.399 -0.891 22.447 1.00 65.38 173 GLY A O 1
ATOM 1416 N N . CYS A 1 174 ? -16.985 1.193 23.158 1.00 73.38 174 CYS A N 1
ATOM 1417 C CA . CYS A 1 174 ? -17.061 0.886 24.582 1.00 73.38 174 CYS A CA 1
ATOM 1418 C C . CYS A 1 174 ? -18.523 0.890 25.031 1.00 73.38 174 CYS A C 1
ATOM 1420 O O . CYS A 1 174 ? -19.205 1.914 24.933 1.00 73.38 174 CYS A O 1
ATOM 1422 N N . TYR A 1 175 ? -18.997 -0.239 25.544 1.00 76.00 175 TYR A N 1
ATOM 1423 C CA . TYR A 1 175 ? -20.247 -0.331 26.288 1.00 76.00 175 TYR A CA 1
ATOM 1424 C C . TYR A 1 175 ? -19.947 -0.980 27.627 1.00 76.00 175 TYR A C 1
ATOM 1426 O O . TYR A 1 175 ? -19.164 -1.924 27.703 1.00 76.00 175 TYR A O 1
ATOM 1434 N N . GLY A 1 176 ? -20.563 -0.445 28.669 1.00 83.00 176 GLY A N 1
ATOM 1435 C CA . GLY A 1 176 ? -20.192 -0.777 30.029 1.00 83.00 176 GLY A CA 1
ATOM 1436 C C . GLY A 1 176 ? -19.046 0.082 30.554 1.00 83.00 176 GLY A C 1
ATOM 1437 O O . GLY A 1 176 ? -18.135 0.483 29.825 1.00 83.00 176 GLY A O 1
ATOM 1438 N N . ILE A 1 177 ? -19.122 0.388 31.844 1.00 88.56 177 ILE A N 1
ATOM 1439 C CA . ILE A 1 177 ? -18.187 1.284 32.515 1.00 88.56 177 ILE A CA 1
ATOM 1440 C C . ILE A 1 177 ? -16.758 0.726 32.535 1.00 88.56 177 ILE A C 1
ATOM 1442 O O . ILE A 1 177 ? -15.823 1.488 32.326 1.00 88.56 177 ILE A O 1
ATOM 1446 N N . GLN A 1 178 ? -16.574 -0.593 32.670 1.00 86.62 178 GLN A N 1
ATOM 1447 C CA . GLN A 1 178 ? -15.242 -1.213 32.653 1.00 86.62 178 GLN A CA 1
ATOM 1448 C C . GLN A 1 178 ? -14.529 -1.050 31.314 1.00 86.62 178 GLN A C 1
ATOM 1450 O O . GLN A 1 178 ? -13.358 -0.673 31.281 1.00 86.62 178 GLN A O 1
ATOM 1455 N N . ALA A 1 179 ? -15.248 -1.266 30.212 1.00 77.75 179 ALA A N 1
ATOM 1456 C CA . ALA A 1 179 ? -14.716 -1.055 28.873 1.00 77.75 179 ALA A CA 1
ATOM 1457 C C . ALA A 1 179 ? -14.303 0.410 28.657 1.00 77.75 179 ALA A C 1
ATOM 1459 O O . ALA A 1 179 ? -13.259 0.689 28.071 1.00 77.75 179 ALA A O 1
ATOM 1460 N N . ALA A 1 180 ? -15.111 1.351 29.156 1.00 86.06 180 ALA A N 1
ATOM 1461 C CA . ALA A 1 180 ? -14.830 2.777 29.053 1.00 86.06 180 ALA A CA 1
ATOM 1462 C C . ALA A 1 180 ? -13.610 3.190 29.892 1.00 86.06 180 ALA A C 1
ATOM 1464 O O . ALA A 1 180 ? -12.755 3.923 29.399 1.00 86.06 180 ALA A O 1
ATOM 1465 N N . THR A 1 181 ? -13.499 2.701 31.129 1.00 89.56 181 THR A N 1
ATOM 1466 C CA . THR A 1 181 ? -12.360 2.980 32.012 1.00 89.56 181 THR A CA 1
ATOM 1467 C C . THR A 1 181 ? -11.054 2.443 31.436 1.00 89.56 181 THR A C 1
ATOM 1469 O O . THR A 1 181 ? -10.077 3.190 31.367 1.00 89.56 181 THR A O 1
ATOM 1472 N N . ASP A 1 182 ? -11.040 1.199 30.942 1.00 82.38 182 ASP A N 1
ATOM 1473 C CA . ASP A 1 182 ? -9.869 0.640 30.256 1.00 82.38 182 ASP A CA 1
ATOM 1474 C C . ASP A 1 182 ? -9.498 1.500 29.041 1.00 82.38 182 ASP A C 1
ATOM 1476 O O . ASP A 1 182 ? -8.352 1.916 28.902 1.00 82.38 182 ASP A O 1
ATOM 1480 N N . TYR A 1 183 ? -10.477 1.860 28.204 1.00 77.44 183 TYR A N 1
ATOM 1481 C CA . TYR A 1 183 ? -10.240 2.61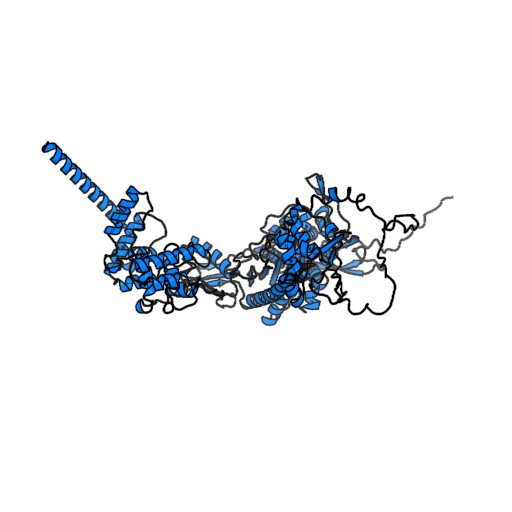2 26.971 1.00 77.44 183 TYR A CA 1
ATOM 1482 C C . TYR A 1 183 ? -9.758 4.058 27.178 1.00 77.44 183 TYR A C 1
ATOM 1484 O O . TYR A 1 183 ? -8.948 4.562 26.392 1.00 77.44 183 TYR A O 1
ATOM 1492 N N . TYR A 1 184 ? -10.287 4.766 28.177 1.00 84.19 184 TYR A N 1
ATOM 1493 C CA . TYR A 1 184 ? -9.940 6.171 28.409 1.00 84.19 184 TYR A CA 1
ATOM 1494 C C . TYR A 1 184 ? -8.759 6.343 29.364 1.00 84.19 184 TYR A C 1
ATOM 1496 O O . TYR A 1 184 ? -8.003 7.302 29.198 1.00 84.19 184 TYR A O 1
ATOM 1504 N N . PHE A 1 185 ? -8.585 5.436 30.328 1.00 87.25 185 PHE A N 1
ATOM 1505 C CA . PHE A 1 185 ? -7.635 5.607 31.431 1.00 87.25 185 PHE A CA 1
ATOM 1506 C C . PHE A 1 185 ? -6.676 4.426 31.620 1.00 87.25 185 PHE A C 1
ATOM 1508 O O . PHE A 1 185 ? -5.674 4.586 32.312 1.00 87.25 185 PHE A O 1
ATOM 1515 N N . SER A 1 186 ? -6.924 3.272 30.986 1.00 82.88 186 SER A N 1
ATOM 1516 C CA . SER A 1 186 ? -6.131 2.039 31.161 1.00 82.88 186 SER A CA 1
ATOM 1517 C C . SER A 1 186 ? -6.076 1.569 32.614 1.00 82.88 186 SER A C 1
ATOM 1519 O O . SER A 1 186 ? -5.020 1.192 33.117 1.00 82.88 186 SER A O 1
ATOM 1521 N N . LYS A 1 187 ? -7.225 1.641 33.292 1.00 86.31 187 LYS A N 1
ATOM 1522 C CA . LYS A 1 187 ? -7.405 1.297 34.707 1.00 86.31 187 LYS A CA 1
ATOM 1523 C C . LYS A 1 187 ? -8.551 0.307 34.896 1.00 86.31 187 LYS A C 1
ATOM 1525 O O . LYS A 1 187 ? -9.403 0.145 34.017 1.00 86.31 187 LYS A O 1
ATOM 1530 N N . GLU A 1 188 ? -8.608 -0.308 36.071 1.00 86.44 188 GLU A N 1
ATOM 1531 C CA . GLU A 1 188 ? -9.825 -0.963 36.545 1.00 86.44 188 GLU A CA 1
ATOM 1532 C C . GLU A 1 188 ? -10.815 0.067 37.100 1.00 86.44 188 GLU A C 1
ATOM 1534 O O . GLU A 1 188 ? -10.430 1.153 37.535 1.00 86.44 188 GLU A O 1
ATOM 1539 N N . VAL A 1 189 ? -12.116 -0.239 37.050 1.00 90.69 189 VAL A N 1
ATOM 1540 C CA . VAL A 1 189 ? -13.163 0.697 37.503 1.00 90.69 189 VAL A CA 1
ATOM 1541 C C . VAL A 1 189 ? -13.016 1.059 38.976 1.00 90.69 189 VAL A C 1
ATOM 1543 O O . VAL A 1 189 ? -13.313 2.196 39.336 1.00 90.69 189 VAL A O 1
ATOM 1546 N N . SER A 1 190 ? -12.522 0.138 39.804 1.00 91.94 190 SER A N 1
ATOM 1547 C CA . SER A 1 190 ? -12.247 0.364 41.226 1.00 91.94 190 SER A CA 1
ATOM 1548 C C . SER A 1 190 ? -11.223 1.473 41.482 1.00 91.94 190 SER A C 1
ATOM 1550 O O . SER A 1 190 ? -11.271 2.105 42.534 1.00 91.94 190 SER A O 1
ATOM 1552 N N . ASP A 1 191 ? -10.342 1.747 40.517 1.00 92.81 191 ASP A N 1
ATOM 1553 C CA . ASP A 1 191 ? -9.214 2.675 40.664 1.00 92.81 191 ASP A CA 1
ATOM 1554 C C . ASP A 1 191 ? -9.512 4.077 40.107 1.00 92.81 191 ASP A C 1
ATOM 1556 O O . ASP A 1 191 ? -8.616 4.923 40.000 1.00 92.81 191 ASP A O 1
ATOM 1560 N N . LEU A 1 192 ? -10.764 4.332 39.717 1.00 92.62 192 LEU A N 1
ATOM 1561 C CA . LEU A 1 192 ? -11.186 5.623 39.184 1.00 92.62 192 LEU A CA 1
ATOM 1562 C C . LEU A 1 192 ? -11.103 6.724 40.242 1.00 92.62 192 LEU A C 1
ATOM 1564 O O . LEU A 1 192 ? -11.734 6.660 41.301 1.00 92.62 192 LEU A O 1
ATOM 1568 N N . THR A 1 193 ? -10.406 7.806 39.902 1.00 93.06 193 THR A N 1
ATOM 1569 C CA . THR A 1 193 ? -10.390 9.025 40.716 1.00 93.06 193 THR A CA 1
ATOM 1570 C C . THR A 1 193 ? -11.674 9.843 40.528 1.00 93.06 193 THR A C 1
ATOM 1572 O O . THR A 1 193 ? -12.503 9.581 39.648 1.00 93.06 193 THR A O 1
ATOM 1575 N N . LEU A 1 194 ? -11.865 10.872 41.360 1.00 93.12 194 LEU A N 1
ATOM 1576 C CA . LEU A 1 194 ? -13.017 11.775 41.274 1.00 93.12 194 LEU A CA 1
ATOM 1577 C C . LEU A 1 194 ? -13.107 12.487 39.909 1.00 93.12 194 LEU A C 1
ATOM 1579 O O . LEU A 1 194 ? -14.187 12.581 39.324 1.00 93.12 194 LEU A O 1
ATOM 1583 N N . ASP A 1 195 ? -11.987 12.993 39.395 1.00 91.31 195 ASP A N 1
ATOM 1584 C CA . ASP A 1 195 ? -11.921 13.719 38.125 1.00 91.31 195 ASP A CA 1
ATOM 1585 C C . ASP A 1 195 ? -12.122 12.795 36.912 1.00 91.31 195 ASP A C 1
ATOM 1587 O O . ASP A 1 195 ? -12.839 13.169 35.978 1.00 91.31 195 ASP A O 1
ATOM 1591 N N . GLU A 1 196 ? -11.583 11.572 36.955 1.00 92.44 196 GLU A N 1
ATOM 1592 C CA . GLU A 1 196 ? -11.803 10.518 35.955 1.00 92.44 196 GLU A CA 1
ATOM 1593 C C . GLU A 1 196 ? -13.265 10.057 35.930 1.00 92.44 196 GLU A C 1
ATOM 1595 O O . GLU A 1 196 ? -13.877 9.971 34.861 1.00 92.44 196 GLU A O 1
ATOM 1600 N N . SER A 1 197 ? -13.863 9.856 37.110 1.00 94.56 197 SER A N 1
ATOM 1601 C CA . SER A 1 197 ? -15.285 9.526 37.269 1.00 94.56 197 SER A CA 1
ATOM 1602 C C . SER A 1 197 ? -16.171 10.617 36.666 1.00 94.56 197 SER A C 1
ATOM 1604 O O . SER A 1 197 ? -17.057 10.341 35.854 1.00 94.56 197 SER A O 1
ATOM 1606 N N . ALA A 1 198 ? -15.905 11.883 37.001 1.00 94.25 198 ALA A N 1
ATOM 1607 C CA . ALA A 1 198 ? -16.656 13.011 36.463 1.00 94.25 198 ALA A CA 1
ATOM 1608 C C . ALA A 1 198 ? -16.464 13.182 34.946 1.00 94.25 198 ALA A C 1
ATOM 1610 O O . ALA A 1 198 ? -17.397 13.593 34.249 1.00 94.25 198 ALA A O 1
ATOM 1611 N N . MET A 1 199 ? -15.277 12.860 34.423 1.00 92.88 199 MET A N 1
ATOM 1612 C CA . MET A 1 199 ? -14.995 12.874 32.989 1.00 92.88 199 MET A CA 1
ATOM 1613 C C . MET A 1 199 ? -15.810 11.797 32.269 1.00 92.88 199 MET A C 1
ATOM 1615 O O . MET A 1 199 ? -16.517 12.128 31.318 1.00 92.88 199 MET A O 1
ATOM 1619 N N . LEU A 1 200 ? -15.784 10.548 32.748 1.00 92.50 200 LEU A N 1
ATOM 1620 C CA . LEU A 1 200 ? -16.576 9.450 32.183 1.00 92.50 200 LEU A CA 1
ATOM 1621 C C . LEU A 1 200 ? -18.063 9.791 32.147 1.00 92.50 200 LEU A C 1
ATOM 1623 O O . LEU A 1 200 ? -18.678 9.749 31.080 1.00 92.50 200 LEU A O 1
ATOM 1627 N N . ILE A 1 201 ? -18.640 10.197 33.283 1.00 94.88 201 ILE A N 1
ATOM 1628 C CA . ILE A 1 201 ? -20.061 10.569 33.348 1.00 94.88 201 ILE A CA 1
ATOM 1629 C C . ILE A 1 201 ? -20.369 11.761 32.436 1.00 94.88 201 ILE A C 1
ATOM 1631 O O . ILE A 1 201 ? -21.434 11.825 31.823 1.00 94.88 201 ILE A O 1
ATOM 1635 N N . GLY A 1 202 ? -19.425 12.690 32.280 1.00 91.62 202 GLY A N 1
ATOM 1636 C CA . GLY A 1 202 ? -19.565 13.815 31.365 1.00 91.62 202 GLY A CA 1
ATOM 1637 C C . GLY A 1 202 ? -19.764 13.391 29.905 1.00 91.62 202 GLY A C 1
ATOM 1638 O O . GLY A 1 202 ? -20.485 14.069 29.173 1.00 91.62 202 GLY A O 1
ATOM 1639 N N . ILE A 1 203 ? -19.174 12.269 29.492 1.00 90.69 203 ILE A N 1
ATOM 1640 C CA . ILE A 1 203 ? -19.203 11.764 28.113 1.00 90.69 203 ILE A CA 1
ATOM 1641 C C . ILE A 1 203 ? -20.558 11.119 27.768 1.00 90.69 203 ILE A C 1
ATOM 1643 O O . ILE A 1 203 ? -21.016 11.258 26.632 1.00 90.69 203 ILE A O 1
ATOM 1647 N N . LEU A 1 204 ? -21.235 10.483 28.735 1.00 88.12 204 LEU A N 1
ATOM 1648 C CA . LEU A 1 204 ? -22.471 9.698 28.537 1.00 88.12 204 LEU A CA 1
ATOM 1649 C C . LEU A 1 204 ? -23.558 10.345 27.661 1.00 88.12 204 LEU A C 1
ATOM 1651 O O . LEU A 1 204 ? -24.071 9.663 26.772 1.00 88.12 204 LEU A O 1
ATOM 1655 N N . PRO A 1 205 ? -23.933 11.628 27.845 1.00 84.38 205 PRO A N 1
ATOM 1656 C CA . PRO A 1 205 ? -25.047 12.215 27.100 1.00 84.38 205 PRO A CA 1
ATOM 1657 C C . PRO A 1 205 ? -24.800 12.262 25.590 1.00 84.38 205 PRO A C 1
ATOM 1659 O O . PRO A 1 205 ? -25.739 12.196 24.798 1.00 84.38 205 PRO A O 1
ATOM 1662 N N . ALA A 1 206 ? -23.537 12.420 25.186 1.00 82.62 206 ALA A N 1
ATOM 1663 C CA . ALA A 1 206 ? -23.127 12.427 23.789 1.00 82.62 206 ALA A CA 1
ATOM 1664 C C . ALA A 1 206 ? -21.667 11.948 23.678 1.00 82.62 206 ALA A C 1
ATOM 1666 O O . ALA A 1 206 ? -20.740 12.770 23.678 1.00 82.62 206 ALA A O 1
ATOM 1667 N N . PRO A 1 207 ? -21.443 10.628 23.534 1.00 83.00 207 PRO A N 1
ATOM 1668 C CA . PRO A 1 207 ? -20.105 10.073 23.685 1.00 83.00 207 PRO A CA 1
ATOM 1669 C C . PRO A 1 207 ? -19.074 10.516 22.645 1.00 83.00 207 PRO A C 1
ATOM 1671 O O . PRO A 1 207 ? -17.909 10.737 22.964 1.00 83.00 207 PRO A O 1
ATOM 1674 N N . THR A 1 208 ? -19.485 10.691 21.385 1.00 73.56 208 THR A N 1
ATOM 1675 C CA . THR A 1 208 ? -18.571 11.132 20.319 1.00 73.56 208 THR A CA 1
ATOM 1676 C C . THR A 1 208 ? -18.200 12.618 20.453 1.00 73.56 208 THR A C 1
ATOM 1678 O O . THR A 1 208 ? -17.004 12.912 20.490 1.00 73.56 208 THR A O 1
ATOM 1681 N N . PRO A 1 209 ? -19.155 13.569 20.581 1.00 77.38 209 PRO A N 1
ATOM 1682 C CA . PRO A 1 209 ? -18.830 14.997 20.687 1.00 77.38 209 PRO A CA 1
ATOM 1683 C C . PRO A 1 209 ? -18.068 15.395 21.955 1.00 77.38 209 PRO A C 1
ATOM 1685 O O . PRO A 1 209 ? -17.341 16.390 21.928 1.00 77.38 209 PRO A O 1
ATOM 1688 N N . PHE A 1 210 ? -18.242 14.652 23.050 1.00 86.62 210 PHE A N 1
ATOM 1689 C CA . PHE A 1 210 ? -17.578 14.916 24.329 1.00 86.62 210 PHE A CA 1
ATOM 1690 C C . PHE A 1 210 ? -16.383 14.004 24.593 1.00 86.62 210 PHE A C 1
ATOM 1692 O O . PHE A 1 210 ? -15.837 14.033 25.690 1.00 86.62 210 PHE A O 1
ATOM 1699 N N . SER A 1 211 ? -15.938 13.223 23.605 1.00 85.31 211 SER A N 1
ATOM 1700 C CA . SER A 1 211 ? -14.801 12.336 23.809 1.00 85.31 211 SER A CA 1
ATOM 1701 C C . SER A 1 211 ? -13.508 13.125 24.068 1.00 85.31 211 SER A C 1
ATOM 1703 O O . SER A 1 211 ? -13.097 13.908 23.203 1.00 85.31 211 SER A O 1
ATOM 1705 N N . PRO A 1 212 ? -12.793 12.864 25.179 1.00 85.88 212 PRO A N 1
ATOM 1706 C CA . PRO A 1 212 ? -11.571 13.588 25.518 1.00 85.88 212 PRO A CA 1
ATOM 1707 C C . PRO A 1 212 ? -10.397 13.276 24.575 1.00 85.88 212 PRO A C 1
ATOM 1709 O O . PRO A 1 212 ? -9.465 14.068 24.509 1.00 85.88 212 PRO A O 1
ATOM 1712 N N . ARG A 1 213 ? -10.466 12.190 23.782 1.00 77.12 213 ARG A N 1
ATOM 1713 C CA . ARG A 1 213 ? -9.451 11.845 22.761 1.00 77.12 213 ARG A CA 1
ATOM 1714 C C . ARG A 1 213 ? -9.491 12.742 21.524 1.00 77.12 213 ARG A C 1
ATOM 1716 O O . ARG A 1 213 ? -8.459 12.990 20.918 1.00 77.12 213 ARG A O 1
ATOM 1723 N N . PHE A 1 214 ? -10.680 13.187 21.120 1.00 70.62 214 PHE A N 1
ATOM 1724 C CA . PHE A 1 214 ? -10.862 13.972 19.891 1.00 70.62 214 PHE A CA 1
ATOM 1725 C C . PHE A 1 214 ? -11.234 15.429 20.169 1.00 70.62 214 PHE A C 1
ATOM 1727 O O . PHE A 1 214 ? -10.972 16.309 19.351 1.00 70.62 214 PHE A O 1
ATOM 1734 N N . HIS A 1 215 ? -11.877 15.695 21.308 1.00 80.38 215 HIS A N 1
ATOM 1735 C CA . HIS A 1 215 ? -12.468 16.986 21.643 1.00 80.38 215 HIS A CA 1
ATOM 1736 C C . HIS A 1 215 ? -12.169 17.367 23.093 1.00 80.38 215 HIS A C 1
ATOM 1738 O O . HIS A 1 215 ? -13.074 17.566 23.904 1.00 80.38 215 HIS A O 1
ATOM 1744 N N . HIS A 1 216 ? -10.878 17.491 23.383 1.00 82.38 216 HIS A N 1
ATOM 1745 C CA . HIS A 1 216 ? -10.319 17.758 24.704 1.00 82.38 216 HIS A CA 1
ATOM 1746 C C . HIS A 1 216 ? -11.033 18.891 25.463 1.00 82.38 216 HIS A C 1
ATOM 1748 O O . HIS A 1 216 ? -11.614 18.658 26.523 1.00 82.38 216 HIS A O 1
ATOM 1754 N N . ASP A 1 217 ? -11.119 20.089 24.876 1.00 82.00 217 ASP A N 1
ATOM 1755 C CA . ASP A 1 217 ? -11.718 21.250 25.551 1.00 82.00 217 ASP A CA 1
ATOM 1756 C C . ASP A 1 217 ? -13.203 21.053 25.874 1.00 82.00 217 ASP A C 1
ATOM 1758 O O . ASP A 1 217 ? -13.711 21.530 26.892 1.00 82.00 217 ASP A O 1
ATOM 1762 N N . ARG A 1 218 ? -13.933 20.351 24.995 1.00 86.06 218 ARG A N 1
ATOM 1763 C CA . ARG A 1 218 ? -15.352 20.042 25.217 1.00 86.06 218 ARG A CA 1
ATOM 1764 C C . ARG A 1 218 ? -15.517 19.042 26.355 1.00 86.06 218 ARG A C 1
ATOM 1766 O O . ARG A 1 218 ? -16.405 19.230 27.185 1.00 86.06 218 ARG A O 1
ATOM 1773 N N . ALA A 1 219 ? -14.657 18.031 26.403 1.00 88.75 219 ALA A N 1
ATOM 1774 C CA . ALA A 1 219 ? -14.663 17.016 27.443 1.00 88.75 219 ALA A CA 1
ATOM 1775 C C . ALA A 1 219 ? -14.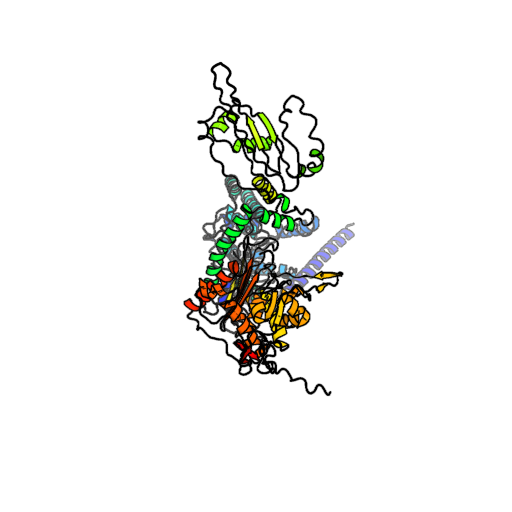363 17.623 28.823 1.00 88.75 219 ALA A C 1
ATOM 1777 O O . ALA A 1 219 ? -15.132 17.413 29.757 1.00 88.75 219 ALA A O 1
ATOM 1778 N N . ILE A 1 220 ? -13.340 18.483 28.936 1.00 88.25 220 ILE A N 1
ATOM 1779 C CA . ILE A 1 220 ? -13.017 19.198 30.186 1.00 88.25 220 ILE A CA 1
ATOM 1780 C C . ILE A 1 220 ? -14.193 20.051 30.658 1.00 88.25 220 ILE A C 1
ATOM 1782 O O . ILE A 1 220 ? -14.591 19.979 31.822 1.00 88.25 220 ILE A O 1
ATOM 1786 N N . ARG A 1 221 ? -14.789 20.854 29.764 1.00 89.56 221 ARG A N 1
ATOM 1787 C CA . ARG A 1 221 ? -15.956 21.675 30.129 1.00 89.56 221 ARG A CA 1
ATOM 1788 C C . ARG A 1 221 ? -17.085 20.813 30.677 1.00 89.56 221 ARG A C 1
ATOM 1790 O O . ARG A 1 221 ? -17.739 21.200 31.644 1.00 89.56 221 ARG A O 1
ATOM 1797 N N . ARG A 1 222 ? -17.303 19.642 30.079 1.00 90.19 222 ARG A N 1
ATOM 1798 C CA . ARG A 1 222 ? -18.357 18.726 30.495 1.00 90.19 222 ARG A CA 1
ATOM 1799 C C . ARG A 1 222 ? -18.040 18.027 31.821 1.00 90.19 222 ARG A C 1
ATOM 1801 O O . ARG A 1 222 ? -18.917 18.022 32.681 1.00 90.19 222 ARG A O 1
ATOM 1808 N N . ARG A 1 223 ? -16.800 17.573 32.045 1.00 92.19 223 ARG A N 1
ATOM 1809 C CA . ARG A 1 223 ? -16.301 17.110 33.357 1.00 92.19 223 ARG A CA 1
ATOM 1810 C C . ARG A 1 223 ? -16.577 18.150 34.444 1.00 92.19 223 ARG A C 1
ATOM 1812 O O . ARG A 1 223 ? -17.150 17.835 35.481 1.00 92.19 223 ARG A O 1
ATOM 1819 N N . ASN A 1 224 ? -16.234 19.412 34.188 1.00 92.25 224 ASN A N 1
ATOM 1820 C CA . ASN A 1 224 ? -16.389 20.486 35.171 1.00 92.25 224 ASN A CA 1
ATOM 1821 C C . ASN A 1 224 ? -17.867 20.769 35.509 1.00 92.25 224 ASN A C 1
ATOM 1823 O O . ASN A 1 224 ? -18.175 21.167 36.633 1.00 92.25 224 ASN A O 1
ATOM 1827 N N . ILE A 1 225 ? -18.796 20.541 34.569 1.00 91.88 225 ILE A N 1
ATOM 1828 C CA . ILE A 1 225 ? -20.244 20.597 34.840 1.00 91.88 225 ILE A CA 1
ATOM 1829 C C . ILE A 1 225 ? -20.659 19.475 35.799 1.00 91.88 225 ILE A C 1
ATOM 1831 O O . ILE A 1 225 ? -21.399 19.742 36.745 1.00 91.88 225 ILE A O 1
ATOM 1835 N N . VAL A 1 226 ? -20.169 18.249 35.588 1.00 94.06 226 VAL A N 1
ATOM 1836 C CA . VAL A 1 226 ? -20.447 17.106 36.475 1.00 94.06 226 VAL A CA 1
ATOM 1837 C C . VAL A 1 226 ? -19.924 17.382 37.884 1.00 94.06 226 VAL A C 1
ATOM 1839 O O . VAL A 1 226 ? -20.693 17.319 38.841 1.00 94.06 226 VAL A O 1
ATOM 1842 N N . LEU A 1 227 ? -18.663 17.808 38.009 1.00 92.62 227 LEU A N 1
ATOM 1843 C CA . LEU A 1 227 ? -18.058 18.183 39.292 1.00 92.62 227 LEU A CA 1
ATOM 1844 C C . LEU A 1 227 ? -18.873 19.271 40.013 1.00 92.62 227 LEU A C 1
ATOM 1846 O O . LEU A 1 227 ? -19.161 19.159 41.204 1.00 92.62 227 LEU A O 1
ATOM 1850 N N . ARG A 1 228 ? -19.332 20.300 39.288 1.00 92.88 228 ARG A N 1
ATOM 1851 C CA . ARG A 1 228 ? -20.168 21.369 39.858 1.00 92.88 228 ARG A CA 1
ATOM 1852 C C . ARG A 1 228 ? -21.515 20.842 40.361 1.00 92.88 228 ARG A C 1
ATOM 1854 O O . ARG A 1 228 ? -21.994 21.287 41.404 1.00 92.88 228 ARG A O 1
ATOM 1861 N N . ASN A 1 229 ? -22.130 19.905 39.639 1.00 92.25 229 ASN A N 1
ATOM 1862 C CA . ASN A 1 229 ? -23.376 19.271 40.070 1.00 92.25 229 ASN A CA 1
ATOM 1863 C C . ASN A 1 229 ? -23.175 18.434 41.340 1.00 92.25 229 ASN A C 1
ATOM 1865 O O . ASN A 1 229 ? -24.026 18.477 42.228 1.00 92.25 229 ASN A O 1
ATOM 1869 N N . MET A 1 230 ? -22.046 17.731 41.459 1.00 93.81 230 MET A N 1
ATOM 1870 C CA . MET A 1 230 ? -21.703 16.959 42.657 1.00 93.81 230 MET A CA 1
ATOM 1871 C C . MET A 1 230 ? -21.525 17.859 43.888 1.00 93.81 230 MET A C 1
ATOM 1873 O O . MET A 1 230 ? -22.082 17.551 44.941 1.00 93.81 230 MET A O 1
ATOM 1877 N N . VAL A 1 231 ? -20.852 19.012 43.757 1.00 93.69 231 VAL A N 1
ATOM 1878 C CA . VAL A 1 231 ? -20.756 20.014 44.843 1.00 93.69 231 VAL A CA 1
ATOM 1879 C C . VAL A 1 231 ? -22.138 20.521 45.245 1.00 93.69 231 VAL A C 1
ATOM 1881 O O . VAL A 1 231 ? -22.488 20.531 46.423 1.00 93.69 231 VAL A O 1
ATOM 1884 N N . LYS A 1 232 ? -22.956 20.919 44.260 1.00 91.94 232 LYS A N 1
ATOM 1885 C CA . LYS A 1 232 ? -24.303 21.465 44.496 1.00 91.94 232 LYS A CA 1
ATOM 1886 C C . LYS A 1 232 ? -25.225 20.471 45.208 1.00 91.94 232 LYS A C 1
ATOM 1888 O O . LYS A 1 232 ? -26.143 20.879 45.912 1.00 91.94 232 LYS A O 1
ATOM 1893 N N . ASN A 1 233 ? -25.000 19.177 45.004 1.00 90.75 233 ASN A N 1
ATOM 1894 C CA . ASN A 1 233 ? -25.745 18.105 45.654 1.00 90.75 233 ASN A CA 1
ATOM 1895 C C . ASN A 1 233 ? -25.058 17.575 46.924 1.00 90.75 233 ASN A C 1
ATOM 1897 O O . ASN A 1 233 ? -25.475 16.536 47.429 1.00 90.75 233 ASN A O 1
ATOM 1901 N N . HIS A 1 234 ? -24.044 18.280 47.439 1.00 92.12 234 HIS A N 1
ATOM 1902 C CA . HIS A 1 234 ? -23.305 17.940 48.658 1.00 92.12 234 HIS A CA 1
ATOM 1903 C C . HIS A 1 234 ? -22.641 16.553 48.623 1.00 92.12 234 HIS A C 1
ATOM 1905 O O . HIS A 1 234 ? -22.507 15.904 49.656 1.00 92.12 234 HIS A O 1
ATOM 1911 N N . LYS A 1 235 ? -22.235 16.091 47.434 1.00 93.88 235 LYS A N 1
ATOM 1912 C CA . LYS A 1 235 ? -21.541 14.806 47.245 1.00 93.88 235 LYS A CA 1
ATOM 1913 C C . LYS A 1 235 ? -20.026 14.909 47.371 1.00 93.88 235 LYS A C 1
ATOM 1915 O O . LYS A 1 235 ? -19.369 13.935 47.708 1.00 93.88 235 LYS A O 1
ATOM 1920 N N . ILE A 1 236 ? -19.479 16.094 47.121 1.00 94.19 236 ILE A N 1
ATOM 1921 C CA . ILE A 1 236 ? -18.061 16.411 47.304 1.00 94.19 236 ILE A CA 1
ATOM 1922 C C . ILE A 1 236 ? -17.923 17.781 47.964 1.00 94.19 236 ILE A C 1
ATOM 1924 O O . ILE A 1 236 ? -18.824 18.621 47.868 1.00 94.19 236 ILE A O 1
ATOM 1928 N N . SER A 1 237 ? -16.796 18.011 48.635 1.00 93.44 237 SER A N 1
ATOM 1929 C CA . SER A 1 237 ? -16.488 19.293 49.265 1.00 93.44 237 SER A CA 1
ATOM 1930 C C . SER A 1 237 ? -16.059 20.346 48.239 1.00 93.44 237 SER A C 1
ATOM 1932 O O . SER A 1 237 ? -15.628 20.036 47.125 1.00 93.44 237 SER A O 1
ATOM 1934 N N . GLN A 1 238 ? -16.126 21.620 48.636 1.00 89.75 238 GLN A N 1
ATOM 1935 C CA . GLN A 1 238 ? -15.613 22.717 47.814 1.00 89.75 238 GLN A CA 1
ATOM 1936 C C . GLN A 1 238 ? -14.105 22.569 47.544 1.00 89.75 238 GLN A C 1
ATOM 1938 O O . GLN A 1 238 ? -13.651 22.932 46.464 1.00 89.75 238 GLN A O 1
ATOM 1943 N N . GLN A 1 239 ? -13.345 21.999 48.486 1.00 89.12 239 GLN A N 1
ATOM 1944 C CA . GLN A 1 239 ? -11.911 21.757 48.315 1.00 89.12 239 GLN A CA 1
ATOM 1945 C C . GLN A 1 239 ? -11.647 20.691 47.244 1.00 89.12 239 GLN A C 1
ATOM 1947 O O . GLN A 1 239 ? -10.925 20.957 46.290 1.00 89.12 239 GLN A O 1
ATOM 1952 N N . GLN A 1 240 ? -12.327 19.541 47.326 1.00 90.12 240 GLN A N 1
ATOM 1953 C CA . GLN A 1 240 ? -12.217 18.467 46.327 1.00 90.12 240 GLN A CA 1
ATOM 1954 C C . GLN A 1 240 ? -12.575 18.950 44.916 1.00 90.12 240 GLN A C 1
ATOM 1956 O O . GLN A 1 240 ? -11.977 18.516 43.935 1.00 90.12 240 GLN A O 1
ATOM 1961 N N . PHE A 1 241 ? -13.538 19.869 44.805 1.00 90.00 241 PHE A N 1
ATOM 1962 C CA . PHE A 1 241 ? -13.879 20.506 43.537 1.00 90.00 241 PHE A CA 1
ATOM 1963 C C . PHE A 1 241 ? -12.734 21.348 42.973 1.00 90.00 241 PHE A C 1
ATOM 1965 O O . PHE A 1 241 ? -12.448 21.247 41.783 1.00 90.00 241 PHE A O 1
ATOM 1972 N N . MET A 1 242 ? -12.074 22.159 43.803 1.00 86.75 242 MET A N 1
ATOM 1973 C CA . MET A 1 242 ? -10.937 22.976 43.367 1.00 86.75 242 MET A CA 1
ATOM 1974 C C . MET A 1 242 ? -9.743 22.105 42.961 1.00 86.75 242 MET A C 1
ATOM 1976 O O . MET A 1 242 ? -9.158 22.337 41.902 1.00 86.75 242 MET A O 1
ATOM 1980 N N . ASP A 1 243 ? -9.453 21.052 43.725 1.00 85.81 243 ASP A N 1
ATOM 1981 C CA . ASP A 1 243 ? -8.373 20.108 43.420 1.00 85.81 243 ASP A CA 1
ATOM 1982 C C . ASP A 1 243 ? -8.639 19.381 42.082 1.00 85.81 243 ASP A C 1
ATOM 1984 O O . ASP A 1 243 ? -7.766 19.305 41.211 1.00 85.81 243 ASP A O 1
ATOM 1988 N N . ALA A 1 244 ? -9.885 18.951 41.842 1.00 84.75 244 ALA A N 1
ATOM 1989 C CA . ALA A 1 244 ? -10.312 18.315 40.591 1.00 84.75 244 ALA A CA 1
ATOM 1990 C C . ALA A 1 244 ? -10.324 19.263 39.369 1.00 84.75 244 ALA A C 1
ATOM 1992 O O . ALA A 1 244 ? -10.327 18.813 38.222 1.00 84.75 244 ALA A O 1
ATOM 1993 N N . LEU A 1 245 ? -10.347 20.585 39.581 1.00 83.19 245 LEU A N 1
ATOM 1994 C CA . LEU A 1 245 ? -10.185 21.560 38.498 1.00 83.19 245 LEU A CA 1
ATOM 1995 C C . LEU A 1 245 ? -8.717 21.750 38.106 1.00 83.19 245 LEU A C 1
ATOM 1997 O O . LEU A 1 245 ? -8.450 22.003 36.931 1.00 83.19 245 LEU A O 1
ATOM 2001 N N . SER A 1 246 ? -7.795 21.625 39.066 1.00 79.62 246 SER A N 1
ATOM 2002 C CA . SER A 1 246 ? -6.349 21.751 38.835 1.00 79.62 246 SER A CA 1
ATOM 2003 C C . SER A 1 246 ? -5.696 20.509 38.220 1.00 79.62 246 SER A C 1
ATOM 2005 O O . SER A 1 246 ? -4.619 20.612 37.636 1.00 79.62 246 SER A O 1
ATOM 2007 N N . SER A 1 247 ? -6.347 19.346 38.294 1.00 70.25 247 SER A N 1
ATOM 2008 C CA . SER A 1 247 ? -5.907 18.139 37.592 1.00 70.25 247 SER A CA 1
ATOM 2009 C C . SER A 1 247 ? -6.114 18.300 36.080 1.00 70.25 247 SER A C 1
ATOM 2011 O O . SER A 1 247 ? -7.214 18.615 35.600 1.00 70.25 247 SER A O 1
ATOM 2013 N N . GLY A 1 248 ? -5.030 18.091 35.319 1.00 66.56 248 GLY A N 1
ATOM 2014 C CA . GLY A 1 248 ? -5.051 18.016 33.855 1.00 66.56 248 GLY A CA 1
ATOM 2015 C C . GLY A 1 248 ? -5.961 16.891 33.346 1.00 66.56 248 GLY A C 1
ATOM 2016 O O . GLY A 1 248 ? -6.679 16.255 34.113 1.00 66.56 248 GLY A O 1
ATOM 2017 N N . THR A 1 249 ? -5.985 16.622 32.040 1.00 63.50 249 THR A N 1
ATOM 2018 C CA . THR A 1 249 ? -6.799 15.499 31.548 1.00 63.50 249 THR A CA 1
ATOM 2019 C C . THR A 1 249 ? -6.145 14.158 31.853 1.00 63.50 249 THR A C 1
ATOM 2021 O O . THR A 1 249 ? -5.043 13.919 31.359 1.00 63.50 249 THR A O 1
ATOM 2024 N N . PRO A 1 250 ? -6.842 13.242 32.535 1.00 61.91 250 PRO A N 1
ATOM 2025 C CA . PRO A 1 250 ? -6.286 11.953 32.934 1.00 61.91 250 PRO A CA 1
ATOM 2026 C C . PRO A 1 250 ? -6.282 10.909 31.798 1.00 61.91 250 PRO A C 1
ATOM 2028 O O . PRO A 1 250 ? -6.359 9.717 32.055 1.00 61.91 250 PRO A O 1
ATOM 2031 N N . VAL A 1 251 ? -6.245 11.312 30.519 1.00 62.28 251 VAL A N 1
ATOM 2032 C CA . VAL A 1 251 ? -6.314 10.346 29.405 1.00 62.28 251 VAL A CA 1
ATOM 2033 C C . VAL A 1 251 ? -4.944 9.724 29.161 1.00 62.28 251 VAL A C 1
ATOM 2035 O O . VAL A 1 251 ? -4.023 10.413 28.726 1.00 62.28 251 VAL A O 1
ATOM 2038 N N . ASN A 1 252 ? -4.839 8.411 29.362 1.00 58.75 252 ASN A N 1
ATOM 2039 C CA . ASN A 1 252 ? -3.655 7.643 28.993 1.00 58.75 252 ASN A CA 1
ATOM 2040 C C . ASN A 1 252 ? -3.679 7.285 27.497 1.00 58.75 252 ASN A C 1
ATOM 2042 O O . ASN A 1 252 ? -4.698 6.862 26.939 1.00 58.75 252 ASN A O 1
ATOM 2046 N N . HIS A 1 253 ? -2.536 7.440 26.825 1.00 51.19 253 HIS A N 1
ATOM 2047 C CA . HIS A 1 253 ? -2.352 6.979 25.451 1.00 51.19 253 HIS A CA 1
ATOM 2048 C C . HIS A 1 253 ? -2.230 5.448 25.429 1.00 51.19 253 HIS A C 1
ATOM 2050 O O . HIS A 1 253 ? -1.175 4.896 25.719 1.00 51.19 253 HIS A O 1
ATOM 2056 N N . ILE A 1 254 ? -3.305 4.753 25.054 1.00 50.16 254 ILE A N 1
ATOM 2057 C CA . ILE A 1 254 ? -3.242 3.314 24.757 1.00 50.16 254 ILE A CA 1
ATOM 2058 C C . ILE A 1 254 ? -2.564 3.112 23.402 1.00 50.16 254 ILE A C 1
ATOM 2060 O O . ILE A 1 254 ? -3.090 3.562 22.380 1.00 50.16 254 ILE A O 1
ATOM 2064 N N . GLU A 1 255 ? -1.440 2.395 23.389 1.00 44.66 255 GLU A N 1
ATOM 2065 C CA . GLU A 1 255 ? -0.891 1.798 22.171 1.00 44.66 255 GLU A CA 1
ATOM 2066 C C . GLU A 1 255 ? -1.893 0.793 21.590 1.00 44.66 255 GLU A C 1
ATOM 2068 O O . GLU A 1 255 ? -2.353 -0.136 22.261 1.00 44.66 255 GLU A O 1
ATOM 2073 N N . ASN A 1 256 ? -2.243 0.968 20.318 1.00 50.75 256 ASN A N 1
ATOM 2074 C CA . ASN A 1 256 ? -3.124 0.044 19.623 1.00 50.75 256 ASN A CA 1
ATOM 2075 C C . ASN A 1 256 ? -2.422 -1.317 19.476 1.00 50.75 256 ASN A C 1
ATOM 2077 O O . ASN A 1 256 ? -1.472 -1.452 18.710 1.00 50.75 256 ASN A O 1
ATOM 2081 N N . LYS A 1 257 ? -2.894 -2.331 20.213 1.00 57.88 257 LYS A N 1
ATOM 2082 C CA . LYS A 1 257 ? -2.321 -3.692 20.217 1.00 57.88 257 LYS A CA 1
ATOM 2083 C C . LYS A 1 257 ? -2.498 -4.446 18.885 1.00 57.88 257 LYS A C 1
ATOM 2085 O O . LYS A 1 257 ? -1.957 -5.539 18.740 1.00 57.88 257 LYS A O 1
ATOM 2090 N N . SER A 1 258 ? -3.259 -3.912 17.923 1.00 73.31 258 SER A N 1
ATOM 2091 C CA . SER A 1 258 ? -3.457 -4.553 16.615 1.00 73.31 258 SER A CA 1
ATOM 2092 C C . SER A 1 258 ? -2.193 -4.468 15.757 1.00 73.31 258 SER A C 1
ATOM 2094 O O . SER A 1 258 ? -1.655 -3.387 15.526 1.00 73.31 258 SER A O 1
ATOM 2096 N N . ILE A 1 259 ? -1.748 -5.603 15.213 1.00 88.00 259 ILE A N 1
ATOM 2097 C CA . ILE A 1 259 ? -0.604 -5.662 14.287 1.00 88.00 259 ILE A CA 1
ATOM 2098 C C . ILE A 1 259 ? -0.908 -5.041 12.912 1.00 88.00 259 ILE A C 1
ATOM 2100 O O . ILE A 1 259 ? 0.001 -4.666 12.166 1.00 88.00 259 ILE A O 1
ATOM 2104 N N . ALA A 1 260 ? -2.191 -4.945 12.559 1.00 93.31 260 ALA A N 1
ATOM 2105 C CA . ALA A 1 260 ? -2.655 -4.541 11.237 1.00 93.31 260 ALA A CA 1
ATOM 2106 C C . ALA A 1 260 ? -3.805 -3.522 11.315 1.00 93.31 260 ALA A C 1
ATOM 2108 O O . ALA A 1 260 ? -4.850 -3.747 10.707 1.00 93.31 260 ALA A O 1
ATOM 2109 N N . PRO A 1 261 ? -3.653 -2.388 12.022 1.00 92.56 261 PRO A N 1
ATOM 2110 C CA . PRO A 1 261 ? -4.780 -1.519 12.365 1.00 92.56 261 PRO A CA 1
ATOM 2111 C C . PRO A 1 261 ? -5.483 -0.925 11.128 1.00 92.56 261 PRO A C 1
ATOM 2113 O O . PRO A 1 261 ? -6.711 -0.862 11.072 1.00 92.56 261 PRO A O 1
ATOM 2116 N N . TYR A 1 262 ? -4.718 -0.583 10.082 1.00 95.25 262 TYR A N 1
ATOM 2117 C CA . TYR A 1 262 ? -5.261 -0.136 8.792 1.00 95.25 262 TYR A CA 1
ATOM 2118 C C . TYR A 1 262 ? -6.077 -1.223 8.082 1.00 95.25 262 TYR A C 1
ATOM 2120 O O . TYR A 1 262 ? -7.125 -0.925 7.511 1.00 95.25 262 TYR A O 1
ATOM 2128 N N . PHE A 1 263 ? -5.609 -2.474 8.121 1.00 96.81 263 PHE A N 1
ATOM 2129 C CA . PHE A 1 263 ? -6.316 -3.607 7.530 1.00 96.81 263 PHE A CA 1
ATOM 2130 C C . PHE A 1 263 ? -7.566 -3.952 8.337 1.00 96.81 263 PHE A C 1
ATOM 2132 O O . PHE A 1 263 ? -8.629 -4.139 7.765 1.00 96.81 263 PHE A O 1
ATOM 2139 N N . THR A 1 264 ? -7.482 -3.976 9.668 1.00 93.06 264 THR A N 1
ATOM 2140 C CA . THR A 1 264 ? -8.641 -4.269 10.519 1.00 93.06 264 THR A CA 1
ATOM 2141 C C . THR A 1 264 ? -9.734 -3.216 10.373 1.00 93.06 264 THR A C 1
ATOM 2143 O O . THR A 1 264 ? -10.906 -3.570 10.325 1.00 93.06 264 THR A O 1
ATOM 2146 N N . GLU A 1 265 ? -9.375 -1.937 10.230 1.00 91.75 265 GLU A N 1
ATOM 2147 C CA . GLU A 1 265 ? -10.352 -0.882 9.941 1.00 91.75 265 GLU A CA 1
ATOM 2148 C C . GLU A 1 265 ? -10.952 -1.027 8.534 1.00 91.75 265 GLU A C 1
ATOM 2150 O O . GLU A 1 265 ? -12.157 -0.849 8.361 1.00 91.75 265 GLU A O 1
ATOM 2155 N N . TYR A 1 266 ? -10.144 -1.413 7.541 1.00 94.75 266 TYR A N 1
ATOM 2156 C CA . TYR A 1 266 ? -10.627 -1.732 6.195 1.00 94.75 266 TYR A CA 1
ATOM 2157 C C . TYR A 1 266 ? -11.655 -2.878 6.221 1.00 94.75 266 TYR A C 1
ATOM 2159 O O . TYR A 1 266 ? -12.767 -2.711 5.723 1.00 94.75 266 TYR A O 1
ATOM 2167 N N . ILE A 1 267 ? -11.339 -3.985 6.903 1.00 94.94 267 ILE A N 1
ATOM 2168 C CA . ILE A 1 267 ? -12.251 -5.122 7.102 1.00 94.94 267 ILE A CA 1
ATOM 2169 C C . ILE A 1 267 ? -13.519 -4.684 7.834 1.00 94.94 267 ILE A C 1
ATOM 2171 O O . ILE A 1 267 ? -14.618 -5.042 7.420 1.00 94.94 267 ILE A O 1
ATOM 2175 N N . ARG A 1 268 ? -13.400 -3.877 8.896 1.00 91.44 268 ARG A N 1
ATOM 2176 C CA . ARG A 1 268 ? -14.557 -3.380 9.655 1.00 91.44 268 ARG A CA 1
ATOM 2177 C C . ARG A 1 268 ? -15.537 -2.633 8.751 1.00 91.44 268 ARG A C 1
ATOM 2179 O O . ARG A 1 268 ? -16.744 -2.810 8.889 1.00 91.44 268 ARG A O 1
ATOM 2186 N N . LEU A 1 269 ? -15.037 -1.804 7.832 1.00 89.94 269 LEU A N 1
ATOM 2187 C CA . LEU A 1 269 ? -15.870 -1.070 6.876 1.00 89.94 269 LEU A CA 1
ATOM 2188 C C . LEU A 1 269 ? -16.550 -2.004 5.862 1.00 89.94 269 LEU A C 1
ATOM 2190 O O . LEU A 1 269 ? -17.735 -1.817 5.575 1.00 89.94 269 LEU A O 1
ATOM 2194 N N . GLU A 1 270 ? -15.840 -3.011 5.347 1.00 91.75 270 GLU A N 1
ATOM 2195 C CA . GLU A 1 270 ? -16.403 -4.001 4.417 1.00 91.75 270 GLU A CA 1
ATOM 2196 C C . GLU A 1 270 ? -17.472 -4.879 5.080 1.00 91.75 270 GLU A C 1
ATOM 2198 O O . GLU A 1 270 ? -18.580 -5.013 4.553 1.00 91.75 270 GLU A O 1
ATOM 2203 N N . VAL A 1 271 ? -17.188 -5.400 6.276 1.00 91.44 271 VAL A N 1
ATOM 2204 C CA . VAL A 1 271 ? -18.138 -6.184 7.078 1.00 91.44 271 VAL A CA 1
ATOM 2205 C C . VAL A 1 271 ? -19.353 -5.336 7.440 1.00 91.44 271 VAL A C 1
ATOM 2207 O O . VAL A 1 271 ? -20.480 -5.777 7.244 1.00 91.44 271 VAL A O 1
ATOM 2210 N N . ALA A 1 272 ? -19.163 -4.087 7.877 1.00 86.56 272 ALA A N 1
ATOM 2211 C CA . ALA A 1 272 ? -20.276 -3.191 8.186 1.00 86.56 272 ALA A CA 1
ATOM 2212 C C . ALA A 1 272 ? -21.187 -2.951 6.972 1.00 86.56 272 ALA A C 1
ATOM 2214 O O . ALA A 1 272 ? -22.410 -2.880 7.119 1.00 86.56 272 ALA A O 1
ATOM 2215 N N . LYS A 1 273 ? -20.608 -2.835 5.769 1.00 87.12 273 LYS A N 1
ATOM 2216 C CA . LYS A 1 273 ? -21.371 -2.703 4.523 1.00 87.12 273 LYS A CA 1
ATOM 2217 C C . LYS A 1 273 ? -22.192 -3.963 4.247 1.00 87.12 273 LYS A C 1
ATOM 2219 O O . LYS A 1 273 ? -23.376 -3.833 3.947 1.00 87.12 273 LYS A O 1
ATOM 2224 N N . TYR A 1 274 ? -21.589 -5.145 4.371 1.00 88.44 274 TYR A N 1
ATOM 2225 C CA . TYR A 1 274 ? -22.277 -6.422 4.180 1.00 88.44 274 TYR A CA 1
ATOM 2226 C C . TYR A 1 274 ? -23.403 -6.618 5.203 1.00 88.44 274 TYR A C 1
ATOM 2228 O O . TYR A 1 274 ? -24.569 -6.750 4.831 1.00 88.44 274 TYR A O 1
ATOM 2236 N N . CYS A 1 275 ? -23.085 -6.528 6.493 1.00 84.69 275 CYS A N 1
ATOM 2237 C CA . CYS A 1 275 ? -24.019 -6.785 7.582 1.00 84.69 275 CYS A CA 1
ATOM 2238 C C . CYS A 1 275 ? -25.214 -5.820 7.581 1.00 84.69 275 CYS A C 1
ATOM 2240 O O . CYS A 1 275 ? -26.341 -6.251 7.818 1.00 84.69 275 CYS A O 1
ATOM 2242 N N . ARG A 1 276 ? -25.021 -4.549 7.186 1.00 78.81 276 ARG A N 1
ATOM 2243 C CA . ARG A 1 276 ? -26.131 -3.594 7.003 1.00 78.81 276 ARG A CA 1
ATOM 2244 C C . ARG A 1 276 ? -27.165 -4.079 5.982 1.00 78.81 276 ARG A C 1
ATOM 2246 O O . ARG A 1 276 ? -28.345 -3.798 6.158 1.00 78.81 276 ARG A O 1
ATOM 2253 N N . THR A 1 277 ? -26.748 -4.780 4.926 1.00 81.75 277 THR A N 1
ATOM 2254 C CA . THR A 1 277 ? -27.680 -5.318 3.915 1.00 81.75 277 THR A CA 1
ATOM 2255 C C . THR A 1 277 ? -28.424 -6.567 4.384 1.00 81.75 277 THR A C 1
ATOM 2257 O O . THR A 1 277 ? -29.491 -6.854 3.857 1.00 81.75 277 THR A O 1
ATOM 2260 N N . GLN A 1 278 ? -27.879 -7.277 5.376 1.00 81.25 278 GLN A N 1
ATOM 2261 C CA . GLN A 1 278 ? -28.419 -8.540 5.890 1.00 81.25 278 GLN A CA 1
ATOM 2262 C C . GLN A 1 278 ? -29.155 -8.391 7.231 1.00 81.25 278 GLN A C 1
ATOM 2264 O O . GLN A 1 278 ? -29.718 -9.360 7.723 1.00 81.25 278 GLN A O 1
ATOM 2269 N N . GLY A 1 279 ? -29.146 -7.198 7.840 1.00 77.50 279 GLY A N 1
ATOM 2270 C CA . GLY A 1 279 ? -29.733 -6.973 9.165 1.00 77.50 279 GLY A CA 1
ATOM 2271 C C . GLY A 1 279 ? -28.944 -7.607 10.319 1.00 77.50 279 GLY A C 1
ATOM 2272 O O . GLY A 1 279 ? -29.518 -7.832 11.375 1.00 77.50 279 GLY A O 1
ATOM 2273 N N . ILE A 1 280 ? -27.653 -7.889 10.115 1.00 80.31 280 ILE A N 1
ATOM 2274 C CA . ILE A 1 280 ? -26.753 -8.507 11.103 1.00 80.31 280 ILE A CA 1
ATOM 2275 C C . ILE A 1 280 ? -26.028 -7.400 11.884 1.00 80.31 280 ILE A C 1
ATOM 2277 O O . ILE A 1 280 ? -25.542 -6.433 11.286 1.00 80.31 280 ILE A O 1
ATOM 2281 N N . ASP A 1 281 ? -25.902 -7.541 13.202 1.00 77.50 281 ASP A N 1
ATOM 2282 C CA . ASP A 1 281 ? -25.064 -6.679 14.035 1.00 77.50 281 ASP A CA 1
ATOM 2283 C C . ASP A 1 281 ? -23.704 -7.342 14.277 1.00 77.50 281 ASP A C 1
ATOM 2285 O O . ASP A 1 281 ? -23.503 -8.150 15.185 1.00 77.50 281 ASP A O 1
ATOM 2289 N N . TYR A 1 282 ? -22.718 -6.948 13.474 1.00 81.06 282 TYR A N 1
ATOM 2290 C CA . TYR A 1 282 ? -21.364 -7.492 13.554 1.00 81.06 282 TYR A CA 1
ATOM 2291 C C . TYR A 1 282 ? -20.624 -7.174 14.869 1.00 81.06 282 TYR A C 1
ATOM 2293 O O . TYR A 1 282 ? -19.524 -7.689 15.056 1.00 81.06 282 TYR A O 1
ATOM 2301 N N . TYR A 1 283 ? -21.170 -6.354 15.776 1.00 74.19 283 TYR A N 1
ATOM 2302 C CA . TYR A 1 283 ? -20.615 -6.173 17.125 1.00 74.19 283 TYR A CA 1
ATOM 2303 C C . TYR A 1 283 ? -21.187 -7.137 18.169 1.00 74.19 283 TYR A C 1
ATOM 2305 O O . TYR A 1 283 ? -20.617 -7.224 19.258 1.00 74.19 283 TYR A O 1
ATOM 2313 N N . ARG A 1 284 ? -22.312 -7.799 17.872 1.00 72.19 284 ARG A N 1
ATOM 2314 C CA . ARG A 1 284 ? -23.102 -8.563 18.852 1.00 72.19 284 ARG A CA 1
ATOM 2315 C C . ARG A 1 284 ? -23.370 -10.005 18.439 1.00 72.19 284 ARG A C 1
ATOM 2317 O O . ARG A 1 284 ? -23.581 -10.854 19.299 1.00 72.19 284 ARG A O 1
ATOM 2324 N N . ASP A 1 285 ? -23.336 -10.282 17.139 1.00 75.44 285 ASP A N 1
ATOM 2325 C CA . ASP A 1 285 ? -23.745 -11.570 16.580 1.00 75.44 285 ASP A CA 1
ATOM 2326 C C . ASP A 1 285 ? -22.647 -12.642 16.558 1.00 75.44 285 ASP A C 1
ATOM 2328 O O . ASP A 1 285 ? -22.877 -13.722 16.011 1.00 75.44 285 ASP A O 1
ATOM 2332 N N . GLY A 1 286 ? -21.477 -12.386 17.157 1.00 82.75 286 GLY A N 1
ATOM 2333 C CA . GLY A 1 286 ? -20.420 -13.389 17.323 1.00 82.75 286 GLY A CA 1
ATOM 2334 C C . GLY A 1 286 ? -19.853 -13.930 16.014 1.00 82.75 286 GLY A C 1
ATOM 2335 O O . GLY A 1 286 ? -19.637 -15.134 15.886 1.00 82.75 286 GLY A O 1
ATOM 2336 N N . LEU A 1 287 ? -19.646 -13.065 15.020 1.00 90.19 287 LEU A N 1
ATOM 2337 C CA . LEU A 1 287 ? -19.186 -13.482 13.698 1.00 90.19 287 LEU A CA 1
ATOM 2338 C C . LEU A 1 287 ? -17.728 -13.946 13.733 1.00 90.19 287 LEU A C 1
ATOM 2340 O O . LEU A 1 287 ? -16.870 -13.292 14.322 1.00 90.19 287 LEU A O 1
ATOM 2344 N N . GLN A 1 288 ? -17.417 -15.015 13.005 1.00 94.38 288 GLN A N 1
ATOM 2345 C CA . GLN A 1 288 ? -16.037 -15.427 12.745 1.00 94.38 288 GLN A CA 1
ATOM 2346 C C . GLN A 1 288 ? -15.635 -14.975 11.342 1.00 94.38 288 GLN A C 1
ATOM 2348 O O . GLN A 1 288 ? -16.099 -15.516 10.338 1.00 94.38 288 GLN A O 1
ATOM 2353 N N . ILE A 1 289 ? -14.781 -13.958 11.264 1.00 96.44 289 ILE A N 1
ATOM 2354 C CA . ILE A 1 289 ? -14.391 -13.309 10.009 1.00 96.44 289 ILE A CA 1
ATOM 2355 C C . ILE A 1 289 ? -13.004 -13.810 9.615 1.00 96.44 289 ILE A C 1
ATOM 2357 O O . ILE A 1 289 ? -12.007 -13.446 10.235 1.00 96.44 289 ILE A O 1
ATOM 2361 N N . PHE A 1 290 ? -12.921 -14.627 8.567 1.00 97.88 290 PHE A N 1
ATOM 2362 C CA . PHE A 1 290 ? -11.655 -15.136 8.044 1.00 97.88 290 PHE A CA 1
ATOM 2363 C C . PHE A 1 290 ? -11.149 -14.219 6.933 1.00 97.88 290 PHE A C 1
ATOM 2365 O O . PHE A 1 290 ? -11.845 -13.983 5.944 1.00 97.88 290 PHE A O 1
ATOM 2372 N N . THR A 1 291 ? -9.933 -13.701 7.089 1.00 98.06 291 THR A N 1
ATOM 2373 C CA . THR A 1 291 ? -9.328 -12.731 6.166 1.00 98.06 291 THR A CA 1
ATOM 2374 C C . THR A 1 291 ? -8.165 -13.329 5.380 1.00 98.06 291 THR A C 1
ATOM 2376 O O . THR A 1 291 ? -7.669 -14.415 5.675 1.00 98.06 291 THR A O 1
ATOM 2379 N N . THR A 1 292 ? -7.704 -12.605 4.367 1.00 97.88 292 THR A N 1
ATOM 2380 C CA . THR A 1 292 ? -6.593 -13.022 3.502 1.00 97.88 292 THR A CA 1
ATOM 2381 C C . THR A 1 292 ? -5.211 -12.634 4.024 1.00 97.88 292 THR A C 1
ATOM 2383 O O . THR A 1 292 ? -4.204 -13.155 3.527 1.00 97.88 292 THR A O 1
ATOM 2386 N N . LEU A 1 293 ? -5.150 -11.718 5.000 1.00 98.06 293 LEU A N 1
ATOM 2387 C CA . LEU A 1 293 ? -3.903 -11.173 5.536 1.00 98.06 293 LEU A CA 1
ATOM 2388 C C . LEU A 1 293 ? -3.082 -12.282 6.186 1.00 98.06 293 LEU A C 1
ATOM 2390 O O . LEU A 1 293 ? -3.625 -13.134 6.883 1.00 98.06 293 LEU A O 1
ATOM 2394 N N . ASN A 1 294 ? -1.772 -12.289 5.965 1.00 98.06 294 ASN A N 1
ATOM 2395 C CA . ASN A 1 294 ? -0.871 -13.214 6.644 1.00 98.06 294 ASN A CA 1
ATOM 2396 C C . ASN A 1 294 ? -0.186 -12.482 7.803 1.00 98.06 294 ASN A C 1
ATOM 2398 O O . ASN A 1 294 ? 0.465 -11.456 7.587 1.00 98.06 294 ASN A O 1
ATOM 2402 N N . TYR A 1 295 ? -0.350 -12.990 9.027 1.00 97.06 295 TYR A N 1
ATOM 2403 C CA . TYR A 1 295 ? 0.117 -12.312 10.238 1.00 97.06 295 TYR A CA 1
ATOM 2404 C C . TYR A 1 295 ? 1.639 -12.110 10.231 1.00 97.06 295 TYR A C 1
ATOM 2406 O O . TYR A 1 295 ? 2.134 -11.018 10.520 1.00 97.06 295 TYR A O 1
ATOM 2414 N N . ASP A 1 296 ? 2.392 -13.148 9.864 1.00 96.88 296 ASP A N 1
ATOM 2415 C CA . ASP A 1 296 ? 3.854 -13.106 9.864 1.00 96.88 296 ASP A CA 1
ATOM 2416 C C . ASP A 1 296 ? 4.397 -12.173 8.772 1.00 96.88 296 ASP A C 1
ATOM 2418 O O . ASP A 1 296 ? 5.279 -11.354 9.049 1.00 96.88 296 ASP A O 1
ATOM 2422 N N . MET A 1 297 ? 3.824 -12.205 7.562 1.00 98.19 297 MET A N 1
ATOM 2423 C CA . MET A 1 297 ? 4.162 -11.247 6.499 1.00 98.19 297 MET A CA 1
ATOM 2424 C C . MET A 1 297 ? 3.879 -9.806 6.936 1.00 98.19 297 MET A C 1
ATOM 2426 O O . MET A 1 297 ? 4.715 -8.922 6.741 1.00 98.19 297 MET A O 1
ATOM 2430 N N . GLN A 1 298 ? 2.729 -9.560 7.566 1.00 97.94 298 GLN A N 1
ATOM 2431 C CA . GLN A 1 298 ? 2.364 -8.238 8.068 1.00 97.94 298 GLN A CA 1
ATOM 2432 C C . GLN A 1 298 ? 3.365 -7.736 9.120 1.00 97.94 298 GLN A C 1
ATOM 2434 O O . GLN A 1 298 ? 3.771 -6.572 9.076 1.00 97.94 298 GLN A O 1
ATOM 2439 N N . ASN A 1 299 ? 3.818 -8.601 10.033 1.00 96.25 299 ASN A N 1
ATOM 2440 C CA . ASN A 1 299 ? 4.824 -8.226 11.027 1.00 96.25 299 ASN A CA 1
ATOM 2441 C C . ASN A 1 299 ? 6.168 -7.857 10.379 1.00 96.25 299 ASN A C 1
ATOM 2443 O O . ASN A 1 299 ? 6.778 -6.847 10.734 1.00 96.25 299 ASN A O 1
ATOM 2447 N N . ILE A 1 300 ? 6.613 -8.648 9.397 1.00 97.88 300 ILE A N 1
ATOM 2448 C CA . ILE A 1 300 ? 7.848 -8.391 8.641 1.00 97.88 300 ILE A CA 1
ATOM 2449 C C . ILE A 1 300 ? 7.754 -7.053 7.895 1.00 97.88 300 ILE A C 1
ATOM 2451 O O . ILE A 1 300 ? 8.716 -6.279 7.873 1.00 97.88 300 ILE A O 1
ATOM 2455 N N . ALA A 1 301 ? 6.595 -6.756 7.306 1.00 97.88 301 ALA A N 1
ATOM 2456 C CA . ALA A 1 301 ? 6.341 -5.494 6.621 1.00 97.88 301 ALA A CA 1
ATOM 2457 C C . ALA A 1 301 ? 6.387 -4.298 7.583 1.00 97.88 301 ALA A C 1
ATOM 2459 O O . ALA A 1 301 ? 7.034 -3.294 7.281 1.00 97.88 301 ALA A O 1
ATOM 2460 N N . ARG A 1 302 ? 5.766 -4.425 8.764 1.00 95.75 302 ARG A N 1
ATOM 2461 C CA . ARG A 1 302 ? 5.782 -3.400 9.819 1.00 95.75 302 ARG A CA 1
ATOM 2462 C C . ARG A 1 302 ? 7.206 -3.082 10.267 1.00 95.75 302 ARG A C 1
ATOM 2464 O O . ARG A 1 302 ? 7.565 -1.910 10.342 1.00 95.75 302 ARG A O 1
ATOM 2471 N N . GLN A 1 303 ? 8.023 -4.110 10.500 1.00 94.88 303 GLN A N 1
ATOM 2472 C CA . GLN A 1 303 ? 9.433 -3.938 10.849 1.00 94.88 303 GLN A CA 1
ATOM 2473 C C . GLN A 1 303 ? 10.201 -3.210 9.732 1.00 94.88 303 GLN A C 1
ATOM 2475 O O . GLN A 1 303 ? 10.858 -2.204 9.990 1.00 94.88 303 GLN A O 1
ATOM 2480 N N . SER A 1 304 ? 10.047 -3.667 8.484 1.00 96.12 304 SER A N 1
ATOM 2481 C CA . SER A 1 304 ? 10.752 -3.100 7.322 1.00 96.12 304 SER A CA 1
ATOM 2482 C C . SER A 1 304 ? 10.404 -1.623 7.088 1.00 96.12 304 SER A C 1
ATOM 2484 O O . SER A 1 304 ? 11.272 -0.829 6.731 1.00 96.12 304 SER A O 1
ATOM 2486 N N . ILE A 1 305 ? 9.138 -1.237 7.299 1.00 95.00 305 ILE A N 1
ATOM 2487 C CA . ILE A 1 305 ? 8.695 0.162 7.223 1.00 95.00 305 ILE A CA 1
ATOM 2488 C C . ILE A 1 305 ? 9.272 0.987 8.374 1.00 95.00 305 ILE A C 1
ATOM 2490 O O . ILE A 1 305 ? 9.795 2.073 8.130 1.00 95.00 305 ILE A O 1
ATOM 2494 N N . SER A 1 306 ? 9.170 0.496 9.612 1.00 92.19 306 SER A N 1
ATOM 2495 C CA . SER A 1 306 ? 9.567 1.248 10.807 1.00 92.19 306 SER A CA 1
ATOM 2496 C C . SER A 1 306 ? 11.039 1.658 10.761 1.00 92.19 306 SER A C 1
ATOM 2498 O O . SER A 1 306 ? 11.363 2.815 11.022 1.00 92.19 306 SER A O 1
ATOM 2500 N N . GLU A 1 307 ? 11.925 0.735 10.379 1.00 90.94 307 GLU A N 1
ATOM 2501 C CA . GLU A 1 307 ? 13.368 0.987 10.264 1.00 90.94 307 GLU A CA 1
ATOM 2502 C C . GLU A 1 307 ? 13.677 2.070 9.212 1.00 90.94 307 GLU A C 1
ATOM 2504 O O . GLU A 1 307 ? 14.467 2.991 9.447 1.00 90.94 307 GLU A O 1
ATOM 2509 N N . GLN A 1 308 ? 13.009 2.012 8.056 1.00 93.25 308 GLN A N 1
ATOM 2510 C CA . GLN A 1 308 ? 13.242 2.978 6.985 1.00 93.25 308 GLN A CA 1
ATOM 2511 C C . GLN A 1 308 ? 12.631 4.350 7.290 1.00 93.25 308 GLN A C 1
ATOM 2513 O O . GLN A 1 308 ? 13.223 5.368 6.935 1.00 93.25 308 GLN A O 1
ATOM 2518 N N . LEU A 1 309 ? 11.471 4.406 7.947 1.00 92.19 309 LEU A N 1
ATOM 2519 C CA . LEU A 1 309 ? 10.803 5.666 8.277 1.00 92.19 309 LEU A CA 1
ATOM 2520 C C . LEU A 1 309 ? 11.641 6.551 9.199 1.00 92.19 309 LEU A C 1
ATOM 2522 O O . LEU A 1 309 ? 11.681 7.758 8.982 1.00 92.19 309 LEU A O 1
ATOM 2526 N N . VAL A 1 310 ? 12.342 5.970 10.178 1.00 89.88 310 VAL A N 1
ATOM 2527 C CA . VAL A 1 310 ? 13.287 6.716 11.030 1.00 89.88 310 VAL A CA 1
ATOM 2528 C C . VAL A 1 310 ? 14.387 7.342 10.174 1.00 89.88 310 VAL A C 1
ATOM 2530 O O . VAL A 1 310 ? 14.651 8.538 10.267 1.00 89.88 310 VAL A O 1
ATOM 2533 N N . THR A 1 311 ? 14.972 6.553 9.271 1.00 90.94 311 THR A N 1
ATOM 2534 C CA . THR A 1 311 ? 16.024 7.024 8.360 1.00 90.94 311 THR A CA 1
ATOM 2535 C C . THR A 1 311 ? 15.539 8.172 7.474 1.00 90.94 311 THR A C 1
ATOM 2537 O O . THR A 1 311 ? 16.218 9.187 7.343 1.00 90.94 311 THR A O 1
ATOM 2540 N N . GLN A 1 312 ? 14.359 8.029 6.869 1.00 91.31 312 GLN A N 1
ATOM 2541 C CA . GLN A 1 312 ? 13.805 9.040 5.967 1.00 91.31 312 GLN A CA 1
ATOM 2542 C C . GLN A 1 312 ? 13.366 10.304 6.710 1.00 91.31 312 GLN A C 1
ATOM 2544 O O . GLN A 1 312 ? 13.563 11.398 6.189 1.00 91.31 312 GLN A O 1
ATOM 2549 N N . GLN A 1 313 ? 12.839 10.175 7.931 1.00 88.06 313 GLN A N 1
ATOM 2550 C CA . GLN A 1 313 ? 12.515 11.329 8.768 1.00 88.06 313 GLN A CA 1
ATOM 2551 C C . GLN A 1 313 ? 13.771 12.143 9.087 1.00 88.06 313 GLN A C 1
ATOM 2553 O O . GLN A 1 313 ? 13.786 13.338 8.831 1.00 88.06 313 GLN A O 1
ATOM 2558 N N . ASN A 1 314 ? 14.854 11.494 9.526 1.00 84.62 314 ASN A N 1
ATOM 2559 C CA . ASN A 1 314 ? 16.111 12.184 9.829 1.00 84.62 314 ASN A CA 1
ATOM 2560 C C . ASN A 1 314 ? 16.693 12.907 8.602 1.00 84.62 314 ASN A C 1
ATOM 2562 O O . ASN A 1 314 ? 17.277 13.982 8.729 1.00 84.62 314 ASN A O 1
ATOM 2566 N N . ILE A 1 315 ? 16.549 12.325 7.405 1.00 86.62 315 ILE A N 1
ATOM 2567 C CA . ILE A 1 315 ? 16.976 12.965 6.153 1.00 86.62 315 ILE A CA 1
ATOM 2568 C C . ILE A 1 315 ? 16.127 14.202 5.855 1.00 86.62 315 ILE A C 1
ATOM 2570 O O . ILE A 1 315 ? 16.689 15.234 5.479 1.00 86.62 315 ILE A O 1
ATOM 2574 N N . LEU A 1 316 ? 14.805 14.107 6.011 1.00 83.69 316 LEU A N 1
ATOM 2575 C CA . LEU A 1 316 ? 13.901 15.235 5.809 1.00 83.69 316 LEU A CA 1
ATOM 2576 C C . LEU A 1 316 ? 14.196 16.355 6.811 1.00 83.69 316 LEU A C 1
ATOM 2578 O O . LEU A 1 316 ? 14.416 17.484 6.389 1.00 83.69 316 LEU A O 1
ATOM 2582 N N . ASP A 1 317 ? 14.276 16.034 8.102 1.00 78.81 317 ASP A N 1
ATOM 2583 C CA . ASP A 1 317 ? 14.538 17.000 9.173 1.00 78.81 317 ASP A CA 1
ATOM 2584 C C . ASP A 1 317 ? 15.875 17.711 8.943 1.00 78.81 317 ASP A C 1
ATOM 2586 O O . ASP A 1 317 ? 15.950 18.938 8.963 1.00 78.81 317 ASP A O 1
ATOM 2590 N N . LYS A 1 318 ? 16.927 16.955 8.597 1.00 76.06 318 LYS A N 1
ATOM 2591 C CA . LYS A 1 318 ? 18.217 17.539 8.221 1.00 76.06 318 LYS A CA 1
ATOM 2592 C C . LYS A 1 318 ? 18.101 18.442 6.991 1.00 76.06 318 LYS A C 1
ATOM 2594 O O . LYS A 1 318 ? 18.690 19.518 6.983 1.00 76.06 318 LYS A O 1
ATOM 2599 N N . SER A 1 319 ? 17.366 18.027 5.959 1.00 76.31 319 SER A N 1
ATOM 2600 C CA . SER A 1 319 ? 17.188 18.827 4.735 1.00 76.31 319 SER A CA 1
ATOM 2601 C C . SER A 1 319 ? 16.432 20.129 5.016 1.00 76.31 319 SER A C 1
ATOM 2603 O O . SER A 1 319 ? 16.782 21.162 4.459 1.00 76.31 319 SER A O 1
ATOM 2605 N N . LEU A 1 320 ? 15.438 20.101 5.908 1.00 69.06 320 LEU A N 1
ATOM 2606 C CA . LEU A 1 320 ? 14.703 21.293 6.335 1.00 69.06 320 LEU A CA 1
ATOM 2607 C C . LEU A 1 320 ? 15.595 22.266 7.117 1.00 69.06 320 LEU A C 1
ATOM 2609 O O . LEU A 1 320 ? 15.488 23.468 6.917 1.00 69.06 320 LEU A O 1
ATOM 2613 N N . LEU A 1 321 ? 16.489 21.760 7.970 1.00 65.38 321 LEU A N 1
ATOM 2614 C CA . LEU A 1 321 ? 17.326 22.596 8.839 1.00 65.38 321 LEU A CA 1
ATOM 2615 C C . LEU A 1 321 ? 18.604 23.125 8.174 1.00 65.38 321 LEU A C 1
ATOM 2617 O O . LEU A 1 321 ? 19.160 24.111 8.637 1.00 65.38 321 LEU A O 1
ATOM 2621 N N . SER A 1 322 ? 19.111 22.462 7.131 1.00 61.03 322 SER A N 1
ATOM 2622 C CA . SER A 1 322 ? 20.472 22.717 6.620 1.00 61.03 322 SER A CA 1
ATOM 2623 C C . SER A 1 322 ? 20.561 23.007 5.123 1.00 61.03 322 SER A C 1
ATOM 2625 O O . SER A 1 322 ? 21.655 23.012 4.567 1.00 61.03 322 SER A O 1
ATOM 2627 N N . SER A 1 323 ? 19.437 23.194 4.426 1.00 66.06 323 SER A N 1
ATOM 2628 C CA . SER A 1 323 ? 19.446 23.422 2.975 1.00 66.06 323 SER A CA 1
ATOM 2629 C C . SER A 1 323 ? 18.568 24.617 2.579 1.00 66.06 323 SER A C 1
ATOM 2631 O O . SER A 1 323 ? 17.371 24.436 2.345 1.00 66.06 323 SER A O 1
ATOM 2633 N N . PRO A 1 324 ? 19.154 25.821 2.424 1.00 62.50 324 PRO A N 1
ATOM 2634 C CA . PRO A 1 324 ? 18.442 27.014 1.958 1.00 62.50 324 PRO A CA 1
ATOM 2635 C C . PRO A 1 324 ? 17.727 26.805 0.627 1.00 62.50 324 PRO A C 1
ATOM 2637 O O . PRO A 1 324 ? 16.547 27.116 0.506 1.00 62.50 324 PRO A O 1
ATOM 2640 N N . GLU A 1 325 ? 18.376 26.146 -0.337 1.00 66.00 325 GLU A N 1
ATOM 2641 C CA . GLU A 1 325 ? 17.752 25.776 -1.616 1.00 66.00 325 GLU A CA 1
ATOM 2642 C C . GLU A 1 325 ? 16.493 24.911 -1.434 1.00 66.00 325 GLU A C 1
ATOM 2644 O O . GLU A 1 325 ? 15.510 25.046 -2.165 1.00 66.00 325 GLU A O 1
ATOM 2649 N N . PHE A 1 326 ? 16.514 24.004 -0.454 1.00 67.50 326 PHE A N 1
ATOM 2650 C CA . PHE A 1 326 ? 15.410 23.095 -0.165 1.00 67.50 326 PHE A CA 1
ATOM 2651 C C . PHE A 1 326 ? 14.224 23.840 0.449 1.00 67.50 326 PHE A C 1
ATOM 2653 O O . PHE A 1 326 ? 13.087 23.642 0.015 1.00 67.50 326 PHE A O 1
ATOM 2660 N N . LEU A 1 327 ? 14.483 24.726 1.414 1.00 66.19 327 LEU A N 1
ATOM 2661 C CA . LEU A 1 327 ? 13.450 25.575 2.004 1.00 66.19 327 LEU A CA 1
ATOM 2662 C C . LEU A 1 327 ? 12.885 26.571 0.999 1.00 66.19 327 LEU A C 1
ATOM 2664 O O . LEU A 1 327 ? 11.668 26.710 0.908 1.00 66.19 327 LEU A O 1
ATOM 2668 N N . LEU A 1 328 ? 13.740 27.199 0.195 1.00 67.50 328 LEU A N 1
ATOM 2669 C CA . LEU A 1 328 ? 13.329 28.119 -0.857 1.00 67.50 328 LEU A CA 1
ATOM 2670 C C . LEU A 1 328 ? 12.443 27.424 -1.889 1.00 67.50 328 LEU A C 1
ATOM 2672 O O . LEU A 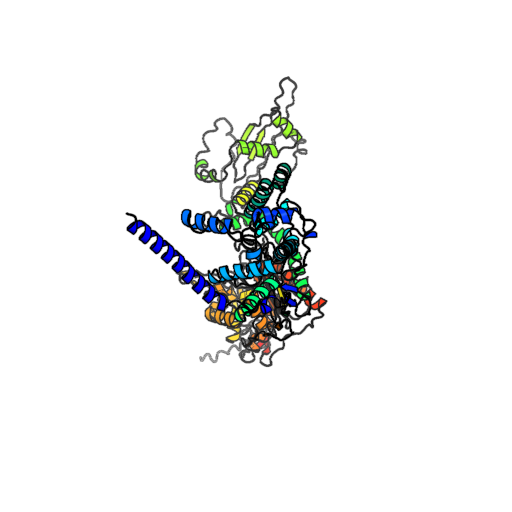1 328 ? 11.430 27.970 -2.326 1.00 67.50 328 LEU A O 1
ATOM 2676 N N . LYS A 1 329 ? 12.782 26.183 -2.254 1.00 70.94 329 LYS A N 1
ATOM 2677 C CA . LYS A 1 329 ? 11.947 25.363 -3.132 1.00 70.94 329 LYS A CA 1
ATOM 2678 C C . LYS A 1 329 ? 10.557 25.140 -2.534 1.00 70.94 329 LYS A C 1
ATOM 2680 O O . LYS A 1 329 ? 9.568 25.311 -3.245 1.00 70.94 329 LYS A O 1
ATOM 2685 N N . ILE A 1 330 ? 10.476 24.794 -1.247 1.00 71.00 330 ILE A N 1
ATOM 2686 C CA . ILE A 1 330 ? 9.198 24.626 -0.541 1.00 71.00 330 ILE A CA 1
ATOM 2687 C C . ILE A 1 330 ? 8.435 25.957 -0.509 1.00 71.00 330 ILE A C 1
ATOM 2689 O O . ILE A 1 330 ? 7.261 25.993 -0.873 1.00 71.00 330 ILE A O 1
ATOM 2693 N N . TYR A 1 331 ? 9.096 27.057 -0.151 1.00 68.31 331 TYR A N 1
ATOM 2694 C CA . TYR A 1 331 ? 8.515 28.400 -0.121 1.00 68.31 331 TYR A CA 1
ATOM 2695 C C . TYR A 1 331 ? 7.912 28.799 -1.466 1.00 68.31 331 TYR A C 1
ATOM 2697 O O . TYR A 1 331 ? 6.726 29.110 -1.545 1.00 68.31 331 TYR A O 1
ATOM 2705 N N . ASN A 1 332 ? 8.676 28.666 -2.546 1.00 69.75 332 ASN A N 1
ATOM 2706 C CA . ASN A 1 332 ? 8.229 28.979 -3.901 1.00 69.75 332 ASN A CA 1
ATOM 2707 C C . ASN A 1 332 ? 7.082 28.081 -4.387 1.00 69.75 332 ASN A C 1
ATOM 2709 O O . ASN A 1 332 ? 6.360 28.451 -5.315 1.00 69.75 332 ASN A O 1
ATOM 2713 N N . GLN A 1 333 ? 6.908 26.901 -3.787 1.00 73.94 333 GLN A N 1
ATOM 2714 C CA . GLN A 1 333 ? 5.779 26.017 -4.062 1.00 73.94 333 GLN A CA 1
ATOM 2715 C C . GLN A 1 333 ? 4.524 26.388 -3.256 1.00 73.94 333 GLN A C 1
ATOM 2717 O O . GLN A 1 333 ? 3.407 26.138 -3.711 1.00 73.94 333 GLN A O 1
ATOM 2722 N N . TYR A 1 334 ? 4.688 26.994 -2.079 1.00 69.50 334 TYR A N 1
ATOM 2723 C CA . TYR A 1 334 ? 3.590 27.546 -1.282 1.00 69.50 334 TYR A CA 1
ATOM 2724 C C . TYR A 1 334 ? 3.129 28.920 -1.785 1.00 69.50 334 TYR A C 1
ATOM 2726 O O . TYR A 1 334 ? 1.926 29.181 -1.798 1.00 69.50 334 TYR A O 1
ATOM 2734 N N . TYR A 1 335 ? 4.060 29.757 -2.246 1.00 68.06 335 TYR A N 1
ATOM 2735 C CA . TYR A 1 335 ? 3.815 31.134 -2.675 1.00 68.06 335 TYR A CA 1
ATOM 2736 C C . TYR A 1 335 ? 4.269 31.357 -4.129 1.00 68.06 335 TYR A C 1
ATOM 2738 O O . TYR A 1 335 ? 5.197 32.121 -4.393 1.00 68.06 335 TYR A O 1
ATOM 2746 N N . PRO A 1 336 ? 3.617 30.717 -5.119 1.00 64.69 336 PRO A N 1
ATOM 2747 C CA . PRO A 1 336 ? 4.057 30.771 -6.516 1.00 64.69 336 PRO A CA 1
ATOM 2748 C C . PRO A 1 336 ? 4.036 32.185 -7.124 1.00 64.69 336 PRO A C 1
ATOM 2750 O O . PRO A 1 336 ? 4.765 32.442 -8.078 1.00 64.69 336 PRO A O 1
ATOM 2753 N N . HIS A 1 337 ? 3.228 33.099 -6.574 1.00 63.62 337 HIS A N 1
ATOM 2754 C CA . HIS A 1 337 ? 3.133 34.500 -7.007 1.00 63.62 337 HIS A CA 1
ATOM 2755 C C . HIS A 1 337 ? 4.160 35.430 -6.339 1.00 63.62 337 HIS A C 1
ATOM 2757 O O . HIS A 1 337 ? 4.311 36.564 -6.773 1.00 63.62 337 HIS A O 1
ATOM 2763 N N . GLN A 1 338 ? 4.857 34.957 -5.303 1.00 61.12 338 GLN A N 1
ATOM 2764 C CA . GLN A 1 338 ? 5.903 35.682 -4.570 1.00 61.12 338 GLN A CA 1
ATOM 2765 C C . GLN A 1 338 ? 7.220 34.907 -4.668 1.00 61.12 338 GLN A C 1
ATOM 2767 O O . GLN A 1 338 ? 7.922 34.700 -3.683 1.00 61.12 338 GLN A O 1
ATOM 2772 N N . ARG A 1 339 ? 7.512 34.384 -5.864 1.00 58.34 339 ARG A N 1
ATOM 2773 C CA . ARG A 1 339 ? 8.698 33.563 -6.084 1.00 58.34 339 ARG A CA 1
ATOM 2774 C C . ARG A 1 339 ? 9.957 34.363 -5.791 1.00 58.34 339 ARG A C 1
ATOM 2776 O O . ARG A 1 339 ? 10.178 35.403 -6.401 1.00 58.34 339 ARG A O 1
ATOM 2783 N N . ILE A 1 340 ? 10.804 33.806 -4.940 1.00 56.72 340 ILE A N 1
ATOM 2784 C CA . ILE A 1 340 ? 12.131 34.339 -4.661 1.00 56.72 340 ILE A CA 1
ATOM 2785 C C . ILE A 1 340 ? 13.136 33.569 -5.540 1.00 56.72 340 ILE A C 1
ATOM 2787 O O . ILE A 1 340 ? 13.185 32.332 -5.457 1.00 56.72 340 ILE A O 1
ATOM 2791 N N . PRO A 1 341 ? 13.888 34.241 -6.433 1.00 53.84 341 PRO A N 1
ATOM 2792 C CA . PRO A 1 341 ? 14.897 33.595 -7.274 1.00 53.84 341 PRO A CA 1
ATOM 2793 C C . PRO A 1 341 ? 16.005 32.918 -6.458 1.00 53.84 341 PRO A C 1
ATOM 2795 O O . PRO A 1 341 ? 16.396 33.403 -5.401 1.00 53.84 341 PRO A O 1
ATOM 2798 N N . LEU A 1 342 ? 16.527 31.794 -6.965 1.00 50.16 342 LEU A N 1
ATOM 2799 C CA . LEU A 1 342 ? 17.582 31.020 -6.291 1.00 50.16 342 LEU A CA 1
ATOM 2800 C C . LEU A 1 342 ? 18.906 31.792 -6.172 1.00 50.16 342 LEU A C 1
ATOM 2802 O O . LEU A 1 342 ? 19.693 31.519 -5.277 1.00 50.16 342 LEU A O 1
ATOM 2806 N N . GLU A 1 343 ? 19.126 32.749 -7.073 1.00 50.38 343 GLU A N 1
ATOM 2807 C CA . GLU A 1 343 ? 20.325 33.593 -7.156 1.00 50.38 343 GLU A CA 1
ATOM 2808 C C . GLU A 1 343 ? 20.507 34.466 -5.907 1.00 50.38 343 GLU A C 1
ATOM 2810 O O . GLU A 1 343 ? 21.630 34.740 -5.510 1.00 50.38 343 GLU A O 1
ATOM 2815 N N . TYR A 1 344 ? 19.419 34.797 -5.201 1.00 47.75 344 TYR A N 1
ATOM 2816 C CA . TYR A 1 344 ? 19.489 35.478 -3.902 1.00 47.75 344 TYR A CA 1
ATOM 2817 C C . TYR A 1 344 ? 20.082 34.604 -2.784 1.00 47.75 344 TYR A C 1
ATOM 2819 O O . TYR A 1 344 ? 20.251 35.086 -1.672 1.00 47.75 344 TYR A O 1
ATOM 2827 N N . PHE A 1 345 ? 20.351 33.319 -3.049 1.00 46.72 345 PHE A N 1
ATOM 2828 C CA . PHE A 1 345 ? 20.843 32.342 -2.074 1.00 46.72 345 PHE A CA 1
ATOM 2829 C C . PHE A 1 345 ? 22.161 31.663 -2.461 1.00 46.72 345 PHE A C 1
ATOM 2831 O O . PHE A 1 345 ? 22.689 30.886 -1.665 1.00 46.72 345 PHE A O 1
ATOM 2838 N N . SER A 1 346 ? 22.691 31.910 -3.663 1.00 38.72 346 SER A N 1
ATOM 2839 C CA . SER A 1 346 ? 23.847 31.181 -4.202 1.00 38.72 346 SER A CA 1
ATOM 2840 C C . SER A 1 346 ? 25.215 31.640 -3.681 1.00 38.72 346 SER A C 1
ATOM 2842 O O . SER A 1 346 ? 26.190 30.924 -3.904 1.00 38.72 346 SER A O 1
ATOM 2844 N N . ASP A 1 347 ? 25.290 32.756 -2.949 1.00 37.09 347 ASP A N 1
ATOM 2845 C CA . ASP A 1 347 ? 26.566 33.373 -2.540 1.00 37.09 347 ASP A CA 1
ATOM 2846 C C . ASP A 1 347 ? 26.969 33.109 -1.074 1.00 37.09 347 ASP A C 1
ATOM 2848 O O . ASP A 1 347 ? 27.995 33.597 -0.600 1.00 37.09 347 ASP A O 1
ATOM 2852 N N . TYR A 1 348 ? 26.221 32.282 -0.338 1.00 38.66 348 TYR A N 1
ATOM 2853 C CA . TYR A 1 348 ? 26.471 32.060 1.090 1.00 38.66 348 TYR A CA 1
ATOM 2854 C C . TYR A 1 348 ? 27.482 30.928 1.338 1.00 38.66 348 TYR A C 1
ATOM 2856 O O . TYR A 1 348 ? 27.147 29.741 1.385 1.00 38.66 348 TYR A O 1
ATOM 2864 N N . MET A 1 349 ? 28.757 31.303 1.480 1.00 29.11 349 MET A N 1
ATOM 2865 C CA . MET A 1 349 ? 29.863 30.405 1.822 1.00 29.11 349 MET A CA 1
ATOM 2866 C C . MET A 1 349 ? 30.034 30.293 3.347 1.00 29.11 349 MET A C 1
ATOM 2868 O O . MET A 1 349 ? 30.175 31.291 4.047 1.00 29.11 349 MET A O 1
ATOM 2872 N N . ILE A 1 350 ? 30.086 29.058 3.857 1.00 29.41 350 ILE A N 1
ATOM 2873 C CA . ILE A 1 350 ? 30.410 28.736 5.256 1.00 29.41 350 ILE A CA 1
ATOM 2874 C C . ILE A 1 350 ? 31.839 29.206 5.565 1.00 29.41 350 ILE A C 1
ATOM 2876 O O . ILE A 1 350 ? 32.793 28.635 5.030 1.00 29.41 350 ILE A O 1
ATOM 2880 N N . ILE A 1 351 ? 32.010 30.170 6.475 1.00 29.27 351 ILE A N 1
ATOM 2881 C CA . ILE A 1 351 ? 33.328 30.535 7.016 1.00 29.27 351 ILE A CA 1
ATOM 2882 C C . ILE A 1 351 ? 33.424 30.078 8.475 1.00 29.27 351 ILE A C 1
ATOM 2884 O O . ILE A 1 351 ? 32.622 30.429 9.335 1.00 29.27 351 ILE A O 1
ATOM 2888 N N . LYS A 1 352 ? 34.428 29.238 8.732 1.00 26.38 352 LYS A N 1
ATOM 2889 C CA . LYS A 1 352 ? 34.815 28.719 10.048 1.00 26.38 352 LYS A CA 1
ATOM 2890 C C . LYS A 1 352 ? 35.381 29.860 10.904 1.00 26.38 352 LYS A C 1
ATOM 2892 O O . LYS A 1 352 ? 36.289 30.548 10.450 1.00 26.38 352 LYS A O 1
ATOM 2897 N N . MET A 1 353 ? 34.920 30.007 12.146 1.00 28.14 353 MET A N 1
ATOM 2898 C CA . MET A 1 353 ? 35.563 30.896 13.123 1.00 28.14 353 MET A CA 1
ATOM 2899 C C . MET A 1 353 ? 36.888 30.288 13.610 1.00 28.14 353 MET A C 1
ATOM 2901 O O . MET A 1 353 ? 36.932 29.115 13.991 1.00 28.14 353 MET A O 1
ATOM 2905 N N . THR A 1 354 ? 37.951 31.092 13.646 1.00 27.77 354 THR A N 1
ATOM 2906 C CA . THR A 1 354 ? 39.170 30.835 14.432 1.00 27.77 354 THR A CA 1
ATOM 2907 C C . THR A 1 354 ? 39.387 31.995 15.404 1.00 27.77 354 THR A C 1
ATOM 2909 O O . THR A 1 354 ? 39.290 33.143 14.967 1.00 27.77 354 THR A O 1
ATOM 2912 N N . PRO A 1 355 ? 39.681 31.740 16.693 1.00 29.58 355 PRO A N 1
ATOM 2913 C CA . PRO A 1 355 ? 40.075 32.787 17.631 1.00 29.58 355 PRO A CA 1
ATOM 2914 C C . PRO A 1 355 ? 41.392 33.430 17.193 1.00 29.58 355 PRO A C 1
ATOM 2916 O O . PRO A 1 355 ? 42.338 32.738 16.814 1.00 29.58 355 PRO A O 1
ATOM 2919 N N . ASN A 1 356 ? 41.452 34.755 17.256 1.00 40.16 356 ASN A N 1
ATOM 2920 C CA . ASN A 1 356 ? 42.581 35.565 16.809 1.00 40.16 356 ASN A CA 1
ATOM 2921 C C . ASN A 1 356 ? 43.683 35.664 17.887 1.00 40.16 356 ASN A C 1
ATOM 2923 O O . ASN A 1 356 ? 44.120 36.757 18.227 1.00 40.16 356 ASN A O 1
ATOM 2927 N N . GLU A 1 357 ? 44.128 34.538 18.455 1.00 32.62 357 GLU A N 1
ATOM 2928 C CA . GLU A 1 357 ? 45.212 34.554 19.458 1.00 32.62 357 GLU A CA 1
ATOM 2929 C C . GLU A 1 357 ? 46.618 34.319 18.875 1.00 32.62 357 GLU A C 1
ATOM 2931 O O . GLU A 1 357 ? 47.600 34.606 19.552 1.00 32.62 357 GLU A O 1
ATOM 2936 N N . GLU A 1 358 ? 46.772 33.900 17.610 1.00 33.22 358 GLU A N 1
ATOM 2937 C CA . GLU A 1 358 ? 48.105 33.589 17.045 1.00 33.22 358 GLU A CA 1
ATOM 2938 C C . GLU A 1 358 ? 48.706 34.620 16.069 1.00 33.22 358 GLU A C 1
ATOM 2940 O O . GLU A 1 358 ? 49.795 34.394 15.551 1.00 33.22 358 GLU A O 1
ATOM 2945 N N . ILE A 1 359 ? 48.095 35.792 15.851 1.00 33.81 359 ILE A N 1
ATOM 2946 C CA . ILE A 1 359 ? 48.661 36.828 14.951 1.00 33.81 359 ILE A CA 1
ATOM 2947 C C . ILE A 1 359 ? 48.913 38.147 15.698 1.00 33.81 359 ILE A C 1
ATOM 2949 O O . ILE A 1 359 ? 48.605 39.232 15.219 1.00 33.81 359 ILE A O 1
ATOM 2953 N N . ALA A 1 360 ? 49.472 38.063 16.906 1.00 29.64 360 ALA A N 1
ATOM 2954 C CA . ALA A 1 360 ? 49.979 39.232 17.637 1.00 29.64 360 ALA A CA 1
ATOM 2955 C C . ALA A 1 360 ? 51.516 39.291 17.690 1.00 29.64 360 ALA A C 1
ATOM 2957 O O . ALA A 1 360 ? 52.087 40.156 18.351 1.00 29.64 360 ALA A O 1
ATOM 2958 N N . GLN A 1 361 ? 52.217 38.398 16.992 1.00 30.95 361 GLN A N 1
ATOM 2959 C CA . GLN A 1 361 ? 53.668 38.466 16.875 1.00 30.95 361 GLN A CA 1
ATOM 2960 C C . GLN A 1 361 ? 54.051 38.398 15.403 1.00 30.95 361 GLN A C 1
ATOM 2962 O O . GLN A 1 361 ? 53.659 37.470 14.710 1.00 30.95 361 GLN A O 1
ATOM 2967 N N . VAL A 1 362 ? 54.872 39.359 14.970 1.00 30.83 362 VAL A N 1
ATOM 2968 C CA . VAL A 1 362 ? 55.435 39.516 13.616 1.00 30.83 362 VAL A CA 1
ATOM 2969 C C . VAL A 1 362 ? 54.573 40.369 12.665 1.00 30.83 362 VAL A C 1
ATOM 2971 O O . VAL A 1 362 ? 53.962 39.854 11.743 1.00 30.83 362 VAL A O 1
ATOM 2974 N N . THR A 1 363 ? 54.531 41.691 12.882 1.00 25.89 363 THR A N 1
ATOM 2975 C CA . THR A 1 363 ? 55.154 42.730 12.018 1.00 25.89 363 THR A CA 1
ATOM 2976 C C . THR A 1 363 ? 54.587 44.123 12.326 1.00 25.89 363 THR A C 1
ATOM 2978 O O . THR A 1 363 ? 53.378 44.316 12.324 1.00 25.89 363 THR A O 1
ATOM 2981 N N . ASP A 1 364 ? 55.473 45.102 12.520 1.00 32.50 364 ASP A N 1
ATOM 2982 C CA . ASP A 1 364 ? 55.192 46.532 12.751 1.00 32.50 364 ASP A CA 1
ATOM 2983 C C . ASP A 1 364 ? 54.770 47.272 11.450 1.00 32.50 364 ASP A C 1
ATOM 2985 O O . ASP A 1 364 ? 55.396 48.240 11.010 1.00 32.50 364 ASP A O 1
ATOM 2989 N N . GLN A 1 365 ? 53.730 46.779 10.768 1.00 24.45 365 GLN A N 1
ATOM 2990 C CA . GLN A 1 365 ? 53.125 47.398 9.576 1.00 24.45 365 GLN A CA 1
ATOM 2991 C C . GLN A 1 365 ? 51.618 47.072 9.501 1.00 24.45 365 GLN A C 1
ATOM 2993 O O . GLN A 1 365 ? 51.232 45.944 9.811 1.00 24.45 365 GLN A O 1
ATOM 2998 N N . PRO A 1 366 ? 50.753 47.999 9.039 1.00 26.62 366 PRO A N 1
ATOM 2999 C CA . PRO A 1 366 ? 49.346 47.699 8.789 1.00 26.62 366 PRO A CA 1
ATOM 3000 C C . PRO A 1 366 ? 49.220 46.749 7.590 1.00 26.62 366 PRO A C 1
ATOM 3002 O O . PRO A 1 366 ? 49.504 47.117 6.450 1.00 26.62 366 PRO A O 1
ATOM 3005 N N . ILE A 1 367 ? 48.792 45.510 7.841 1.00 24.50 367 ILE A N 1
ATOM 3006 C CA . ILE A 1 367 ? 48.505 44.530 6.790 1.00 24.50 367 ILE A CA 1
ATOM 3007 C C . ILE A 1 367 ? 47.122 44.840 6.200 1.00 24.50 367 ILE A C 1
ATOM 3009 O O . ILE A 1 367 ? 46.089 44.464 6.749 1.00 24.50 367 ILE A O 1
ATOM 3013 N N . LEU A 1 368 ? 47.118 45.524 5.057 1.00 22.17 368 LEU A N 1
ATOM 3014 C CA . LEU A 1 368 ? 46.006 45.558 4.106 1.00 22.17 368 LEU A CA 1
ATOM 3015 C C . LEU A 1 368 ? 45.855 44.167 3.471 1.00 22.17 368 LEU A C 1
ATOM 3017 O O . LEU A 1 368 ? 46.715 43.754 2.693 1.00 22.17 368 LEU A O 1
ATOM 3021 N N . TYR A 1 369 ? 44.764 43.449 3.751 1.00 24.06 369 TYR A N 1
ATOM 3022 C CA . TYR A 1 369 ? 44.385 42.300 2.927 1.00 24.06 369 TYR A CA 1
ATOM 3023 C C . TYR A 1 369 ? 43.502 42.750 1.761 1.00 24.06 369 TYR A C 1
ATOM 3025 O O . TYR A 1 369 ? 42.337 43.100 1.928 1.00 24.06 369 TYR A O 1
ATOM 3033 N N . ASN A 1 370 ? 44.088 42.688 0.565 1.00 24.17 370 ASN A N 1
ATOM 3034 C CA . ASN A 1 370 ? 43.385 42.626 -0.709 1.00 24.17 370 ASN A CA 1
ATOM 3035 C C . ASN A 1 370 ? 42.677 41.269 -0.840 1.00 24.17 370 ASN A C 1
ATOM 3037 O O . ASN A 1 370 ? 43.341 40.242 -0.972 1.00 24.17 370 ASN A O 1
ATOM 3041 N N . TYR A 1 371 ? 41.349 41.274 -0.912 1.00 23.62 371 TYR A N 1
ATOM 3042 C CA . TYR A 1 371 ? 40.578 40.244 -1.611 1.00 23.62 371 TYR A CA 1
ATOM 3043 C C . TYR A 1 371 ? 39.629 40.947 -2.583 1.00 23.62 371 TYR A C 1
ATOM 3045 O O . TYR A 1 371 ? 38.481 41.225 -2.265 1.00 23.62 371 TYR A O 1
ATOM 3053 N N . PHE A 1 372 ? 40.127 41.255 -3.780 1.00 23.31 372 PHE A N 1
ATOM 3054 C CA . PHE A 1 372 ? 39.294 41.634 -4.916 1.00 23.31 372 PHE A CA 1
ATOM 3055 C C . PHE A 1 372 ? 39.487 40.591 -6.015 1.00 23.31 372 PHE A C 1
ATOM 3057 O O . PHE A 1 372 ? 40.562 40.492 -6.605 1.00 23.31 372 PHE A O 1
ATOM 3064 N N . SER A 1 373 ? 38.442 39.829 -6.324 1.00 23.17 373 SER A N 1
ATOM 3065 C CA . SER A 1 373 ? 38.285 39.212 -7.642 1.00 23.17 373 SER A CA 1
ATOM 3066 C C . SER A 1 373 ? 37.226 40.002 -8.401 1.00 23.17 373 SER A C 1
ATOM 3068 O O . SER A 1 373 ? 36.032 39.814 -8.196 1.00 23.17 373 SER A O 1
ATOM 3070 N N . ILE A 1 374 ? 37.695 40.920 -9.247 1.00 24.34 374 ILE A N 1
ATOM 3071 C CA . ILE A 1 374 ? 36.893 41.692 -10.205 1.00 24.34 374 ILE A CA 1
ATOM 3072 C C . ILE A 1 374 ? 36.452 40.747 -11.348 1.00 24.34 374 ILE A C 1
ATOM 3074 O O . ILE A 1 374 ? 37.242 39.879 -11.744 1.00 24.34 374 ILE A O 1
ATOM 3078 N N . PRO A 1 375 ? 35.227 40.878 -11.900 1.00 25.75 375 PRO A N 1
ATOM 3079 C CA . PRO A 1 375 ? 34.793 40.117 -13.070 1.00 25.75 375 PRO A CA 1
ATOM 3080 C C . PRO A 1 375 ? 35.729 40.326 -14.265 1.00 25.75 375 PRO A C 1
ATOM 3082 O O . PRO A 1 375 ? 36.334 41.380 -14.425 1.00 25.75 375 PRO A O 1
ATOM 3085 N N . LYS A 1 376 ? 35.819 39.322 -15.140 1.00 26.89 376 LYS A N 1
ATOM 3086 C CA . LYS A 1 376 ? 36.799 39.241 -16.238 1.00 26.89 376 LYS A CA 1
ATOM 3087 C C . LYS A 1 376 ? 36.722 40.324 -17.327 1.00 26.89 376 LYS A C 1
ATOM 3089 O O . LYS A 1 376 ? 37.557 40.283 -18.223 1.00 26.89 376 LYS A O 1
ATOM 3094 N N . ASP A 1 377 ? 35.814 41.290 -17.230 1.00 30.81 377 ASP A N 1
ATOM 3095 C CA . ASP A 1 377 ? 35.618 42.338 -18.232 1.00 30.81 377 ASP A CA 1
ATOM 3096 C C . ASP A 1 377 ? 35.600 43.735 -17.592 1.00 30.81 377 ASP A C 1
ATOM 3098 O O . ASP A 1 377 ? 34.578 44.414 -17.543 1.00 30.81 377 ASP A O 1
ATOM 3102 N N . SER A 1 378 ? 36.750 44.204 -17.115 1.00 28.62 378 SER A N 1
ATOM 3103 C CA . SER A 1 378 ? 36.991 45.642 -16.966 1.00 28.62 378 SER A CA 1
ATOM 3104 C C . SER A 1 378 ? 38.462 45.955 -17.231 1.00 28.62 378 SER A C 1
ATOM 3106 O O . SER A 1 378 ? 39.368 45.651 -16.458 1.00 28.62 378 SER A O 1
ATOM 3108 N N . GLN A 1 379 ? 38.711 46.521 -18.410 1.00 30.09 379 GLN A N 1
ATOM 3109 C CA . GLN A 1 379 ? 39.997 47.107 -18.753 1.00 30.09 379 GLN A CA 1
ATOM 3110 C C . GLN A 1 379 ? 40.178 48.440 -18.022 1.00 30.09 379 GLN A C 1
ATOM 3112 O O . GLN A 1 379 ? 39.248 49.237 -17.934 1.00 30.09 379 GLN A O 1
ATOM 3117 N N . SER A 1 380 ? 41.427 48.662 -17.604 1.00 31.56 380 SER A N 1
ATOM 3118 C CA . SER A 1 380 ? 42.076 49.944 -17.302 1.00 31.56 380 SER A CA 1
ATOM 3119 C C . SER A 1 380 ? 41.434 50.836 -16.241 1.00 31.56 380 SER A C 1
ATOM 3121 O O . SER A 1 380 ? 40.478 51.545 -16.529 1.00 31.56 380 SER A O 1
ATOM 3123 N N . LEU A 1 381 ? 42.085 50.932 -15.081 1.00 27.42 381 LEU A N 1
ATOM 3124 C CA . LEU A 1 381 ? 42.390 52.218 -14.450 1.00 27.42 381 LEU A CA 1
ATOM 3125 C C . LEU A 1 381 ? 43.545 52.024 -13.461 1.00 27.42 381 LEU A C 1
ATOM 3127 O O . LEU A 1 381 ? 43.533 51.117 -12.631 1.00 27.42 381 LEU A O 1
ATOM 3131 N N . GLU A 1 382 ? 44.582 52.832 -13.657 1.00 26.23 382 GLU A N 1
ATOM 3132 C CA . GLU A 1 382 ? 45.798 52.880 -12.855 1.00 26.23 382 GLU A CA 1
ATOM 3133 C C . GLU A 1 382 ? 45.509 53.320 -11.415 1.00 26.23 382 GLU A C 1
ATOM 3135 O O . GLU A 1 382 ? 44.532 54.002 -11.114 1.00 26.23 382 GLU A O 1
ATOM 3140 N N . SER A 1 383 ? 46.408 52.897 -10.534 1.00 29.89 383 SER A N 1
ATOM 3141 C CA . SER A 1 383 ? 46.493 53.243 -9.124 1.00 29.89 383 SER A CA 1
ATOM 3142 C C . SER A 1 383 ? 46.584 54.752 -8.893 1.00 29.89 383 SER A C 1
ATOM 3144 O O . SER A 1 383 ? 47.567 55.364 -9.309 1.00 29.89 383 SER A O 1
ATOM 3146 N N . ASP A 1 384 ? 45.652 55.312 -8.123 1.00 24.89 384 ASP A N 1
ATOM 3147 C CA . ASP A 1 384 ? 45.886 56.578 -7.429 1.00 24.89 384 ASP A CA 1
ATOM 3148 C C . ASP A 1 384 ? 45.311 56.513 -6.006 1.00 24.89 384 ASP A C 1
ATOM 3150 O O . ASP A 1 384 ? 44.108 56.600 -5.759 1.00 24.89 384 ASP A O 1
ATOM 3154 N N . THR A 1 385 ? 46.200 56.258 -5.048 1.00 29.94 385 THR A N 1
ATOM 3155 C CA . THR A 1 385 ? 45.924 56.256 -3.610 1.00 29.94 385 THR A CA 1
ATOM 3156 C C . THR A 1 385 ? 46.102 57.672 -3.078 1.00 29.94 385 THR A C 1
ATOM 3158 O O . THR A 1 385 ? 47.180 58.025 -2.604 1.00 29.94 385 THR A O 1
ATOM 3161 N N . SER A 1 386 ? 45.065 58.503 -3.170 1.00 26.91 386 SER A N 1
ATOM 3162 C CA . SER A 1 386 ? 45.085 59.839 -2.557 1.00 26.91 386 SER A CA 1
ATOM 3163 C C . SER A 1 386 ? 43.692 60.419 -2.289 1.00 26.91 386 SER A C 1
ATOM 3165 O O . SER A 1 386 ? 43.468 61.601 -2.493 1.00 26.91 386 SER A O 1
ATOM 3167 N N . LEU A 1 387 ? 42.738 59.623 -1.796 1.00 25.91 387 LEU A N 1
ATOM 3168 C CA . LEU A 1 387 ? 41.407 60.132 -1.428 1.00 25.91 387 LEU A CA 1
ATOM 3169 C C . LEU A 1 387 ? 40.882 59.490 -0.132 1.00 25.91 387 LEU A C 1
ATOM 3171 O O . LEU A 1 387 ? 39.878 58.790 -0.116 1.00 25.91 387 LEU A O 1
ATOM 3175 N N . PHE A 1 388 ? 41.579 59.755 0.974 1.00 29.50 388 PHE A N 1
ATOM 3176 C CA . PHE A 1 388 ? 41.008 59.684 2.324 1.00 29.50 388 PHE A CA 1
ATOM 3177 C C . PHE A 1 388 ? 41.332 60.982 3.061 1.00 29.50 388 PHE A C 1
ATOM 3179 O O . PHE A 1 388 ? 42.192 61.032 3.935 1.00 29.50 388 PHE A O 1
ATOM 3186 N N . THR A 1 389 ? 40.643 62.049 2.674 1.00 27.53 389 THR A N 1
ATOM 3187 C CA . THR A 1 389 ? 40.457 63.229 3.518 1.00 27.53 389 THR A CA 1
ATOM 3188 C C . THR A 1 389 ? 39.021 63.696 3.342 1.00 27.53 389 THR A C 1
ATOM 3190 O O . THR A 1 389 ? 38.609 63.918 2.207 1.00 27.53 389 THR A O 1
ATOM 3193 N N . ASP A 1 390 ? 38.304 63.771 4.465 1.00 33.75 390 ASP A N 1
ATOM 3194 C CA . ASP A 1 390 ? 37.068 64.522 4.721 1.00 33.75 390 ASP A CA 1
ATOM 3195 C C . ASP A 1 390 ? 36.156 64.809 3.520 1.00 33.75 390 ASP A C 1
ATOM 3197 O O . ASP A 1 390 ? 36.344 65.789 2.810 1.00 33.75 390 ASP A O 1
ATOM 3201 N N . ASP A 1 391 ? 35.135 63.964 3.338 1.00 25.88 391 ASP A N 1
ATOM 3202 C CA . ASP A 1 391 ? 33.740 64.387 3.118 1.00 25.88 391 ASP A CA 1
ATOM 3203 C C . ASP A 1 391 ? 32.863 63.155 2.832 1.00 25.88 391 ASP A C 1
ATOM 3205 O O . ASP A 1 391 ? 32.632 62.729 1.696 1.00 25.88 391 ASP A O 1
ATOM 3209 N N . SER A 1 392 ? 32.330 62.553 3.893 1.00 31.31 392 SER A N 1
ATOM 3210 C CA . SER A 1 392 ? 31.336 61.485 3.806 1.00 31.31 392 SER A CA 1
ATOM 3211 C C . SER A 1 392 ? 29.968 62.066 3.436 1.00 31.31 392 SER A C 1
ATOM 3213 O O . SER A 1 392 ? 29.129 62.254 4.315 1.00 31.31 392 SER A O 1
ATOM 3215 N N . ASN A 1 393 ? 29.726 62.395 2.159 1.00 30.72 393 ASN A N 1
ATOM 3216 C CA . ASN A 1 393 ? 28.363 62.740 1.722 1.00 30.72 393 ASN A CA 1
ATOM 3217 C C . ASN A 1 393 ? 27.988 62.573 0.237 1.00 30.72 393 ASN A C 1
ATOM 3219 O O . ASN A 1 393 ? 26.900 63.014 -0.132 1.00 30.72 393 ASN A O 1
ATOM 3223 N N . LEU A 1 394 ? 28.775 61.917 -0.630 1.00 27.80 394 LEU A N 1
ATOM 3224 C CA . LEU A 1 394 ? 28.425 61.899 -2.068 1.00 27.80 394 LEU A CA 1
ATOM 3225 C C . LEU A 1 394 ? 28.251 60.558 -2.796 1.00 27.80 394 LEU A C 1
ATOM 3227 O O . LEU A 1 394 ? 27.962 60.585 -3.989 1.00 27.80 394 LEU A O 1
ATOM 3231 N N . ILE A 1 395 ? 28.298 59.394 -2.138 1.00 30.41 395 ILE A N 1
ATOM 3232 C CA . ILE A 1 395 ? 28.191 58.101 -2.859 1.00 30.41 395 ILE A CA 1
ATOM 3233 C C . ILE A 1 395 ? 27.185 57.130 -2.210 1.00 30.41 395 ILE A C 1
ATOM 3235 O O . ILE A 1 395 ? 27.477 55.961 -2.002 1.00 30.41 395 ILE A O 1
ATOM 3239 N N . LEU A 1 396 ? 25.973 57.589 -1.865 1.00 27.58 396 LEU A N 1
ATOM 3240 C CA . LEU A 1 396 ? 24.922 56.709 -1.300 1.00 27.58 396 LEU A CA 1
ATOM 3241 C C . LEU A 1 396 ? 23.505 56.933 -1.863 1.00 27.58 396 LEU A C 1
ATOM 3243 O O . LEU A 1 396 ? 22.517 56.486 -1.280 1.00 27.58 396 LEU A O 1
ATOM 3247 N N . GLN A 1 397 ? 23.370 57.614 -3.001 1.00 26.36 397 GLN A N 1
ATOM 3248 C CA . GLN A 1 397 ? 22.056 57.890 -3.604 1.00 26.36 397 GLN A CA 1
ATOM 3249 C C . GLN A 1 397 ? 21.503 56.770 -4.518 1.00 26.36 397 GLN A C 1
ATOM 3251 O O . GLN A 1 397 ? 20.292 56.566 -4.470 1.00 26.36 397 GLN A O 1
ATOM 3256 N N . PRO A 1 398 ? 22.292 55.976 -5.279 1.00 25.05 398 PRO A N 1
ATOM 3257 C CA . PRO A 1 398 ? 21.693 54.964 -6.163 1.00 25.05 398 PRO A CA 1
ATOM 3258 C C . PRO A 1 398 ? 21.191 53.708 -5.422 1.00 25.05 398 PRO A C 1
ATOM 3260 O O . PRO A 1 398 ? 20.107 53.206 -5.716 1.00 25.05 398 PRO A O 1
ATOM 3263 N N . ILE A 1 399 ? 21.923 53.243 -4.401 1.00 28.58 399 ILE A N 1
ATOM 3264 C CA . ILE A 1 399 ? 21.695 51.938 -3.738 1.00 28.58 399 ILE A CA 1
ATOM 3265 C C . ILE A 1 399 ? 20.474 51.950 -2.796 1.00 28.58 399 ILE A C 1
ATOM 3267 O O . ILE A 1 399 ? 19.828 50.928 -2.575 1.00 28.58 399 ILE A O 1
ATOM 3271 N N . LYS A 1 400 ? 20.073 53.123 -2.284 1.00 26.14 400 LYS A N 1
ATOM 3272 C CA . LYS A 1 400 ? 18.891 53.259 -1.409 1.00 26.14 400 LYS A CA 1
ATOM 3273 C C . LYS A 1 400 ? 17.555 53.017 -2.120 1.00 26.14 400 LYS A C 1
ATOM 3275 O O . LYS A 1 400 ? 16.550 52.818 -1.438 1.00 26.14 400 LYS A O 1
ATOM 3280 N N . SER A 1 401 ? 17.519 53.077 -3.452 1.00 26.81 401 SER A N 1
ATOM 3281 C CA . SER A 1 401 ? 16.269 52.967 -4.212 1.00 26.81 401 SER A CA 1
ATOM 3282 C C . SER A 1 401 ? 15.867 51.521 -4.522 1.00 26.81 401 SER A C 1
ATOM 3284 O O . SER A 1 401 ? 14.678 51.228 -4.491 1.00 26.81 401 SER A O 1
ATOM 3286 N N . GLU A 1 402 ? 16.827 50.608 -4.700 1.00 30.88 402 GLU A N 1
ATOM 3287 C CA . GLU A 1 402 ? 16.554 49.202 -5.050 1.00 30.88 402 GLU A CA 1
ATOM 3288 C C . GLU A 1 402 ? 16.340 48.285 -3.831 1.00 30.88 402 GLU A C 1
ATOM 3290 O O . GLU A 1 402 ? 15.756 47.214 -3.958 1.00 30.88 402 GLU A O 1
ATOM 3295 N N . LEU A 1 403 ? 16.740 48.710 -2.624 1.00 29.92 403 LEU A N 1
ATOM 3296 C CA . LEU A 1 403 ? 16.623 47.905 -1.392 1.00 29.92 403 LEU A CA 1
ATOM 3297 C C . LEU A 1 403 ? 15.479 48.335 -0.457 1.00 29.92 403 LEU A C 1
ATOM 3299 O O . LEU A 1 403 ? 15.246 47.705 0.578 1.00 29.92 403 LEU A O 1
ATOM 3303 N N . ARG A 1 404 ? 14.721 49.379 -0.820 1.00 28.27 404 ARG A N 1
ATOM 3304 C CA . ARG A 1 404 ? 13.563 49.858 -0.041 1.00 28.27 404 ARG A CA 1
ATOM 3305 C C . ARG A 1 404 ? 12.407 48.850 -0.001 1.00 28.27 404 ARG A C 1
ATOM 3307 O O . ARG A 1 404 ? 11.609 48.892 0.932 1.00 28.27 404 ARG A O 1
ATOM 3314 N N . ASP A 1 405 ? 12.377 47.921 -0.953 1.00 33.91 405 ASP A N 1
ATOM 3315 C CA . ASP A 1 405 ? 11.318 46.919 -1.099 1.00 33.91 405 ASP A CA 1
ATOM 3316 C C . ASP A 1 405 ? 11.586 45.614 -0.320 1.00 33.91 405 ASP A C 1
ATOM 3318 O O . ASP A 1 405 ? 10.692 44.780 -0.197 1.00 33.91 405 ASP A O 1
ATOM 3322 N N . VAL A 1 406 ? 12.782 45.442 0.264 1.00 34.28 406 VAL A N 1
ATOM 3323 C CA . VAL A 1 406 ? 13.169 44.222 1.012 1.00 34.28 406 VAL A CA 1
ATOM 3324 C C . VAL A 1 406 ? 12.956 44.374 2.526 1.00 34.28 406 VAL A C 1
ATOM 3326 O O . VAL A 1 406 ? 12.620 43.420 3.225 1.00 34.28 406 VAL A O 1
ATOM 3329 N N . ILE A 1 407 ? 13.097 45.593 3.049 1.00 31.66 407 ILE A N 1
ATOM 3330 C CA . ILE A 1 407 ? 13.127 45.874 4.495 1.00 31.66 407 ILE A CA 1
ATOM 3331 C C . ILE A 1 407 ? 11.781 45.660 5.228 1.00 31.66 407 ILE A C 1
ATOM 3333 O O . ILE A 1 407 ? 11.821 45.229 6.382 1.00 31.66 407 ILE A O 1
ATOM 3337 N N . PRO A 1 408 ? 10.584 45.849 4.632 1.00 29.31 408 PRO A N 1
ATOM 3338 C CA . PRO A 1 408 ? 9.334 45.595 5.357 1.00 29.31 408 PRO A CA 1
ATOM 3339 C C . PRO A 1 408 ? 9.076 44.113 5.688 1.00 29.31 408 PRO A C 1
ATOM 3341 O O . PRO A 1 408 ? 8.149 43.819 6.438 1.00 29.31 408 PRO A O 1
ATOM 3344 N N . VAL A 1 409 ? 9.860 43.176 5.139 1.00 36.00 409 VAL A N 1
ATOM 3345 C CA . VAL A 1 409 ? 9.632 41.727 5.289 1.00 36.00 409 VAL A CA 1
ATOM 3346 C C . VAL A 1 409 ? 10.191 41.168 6.607 1.00 36.00 409 VAL A C 1
ATOM 3348 O O . VAL A 1 409 ? 9.725 40.126 7.059 1.00 36.00 409 VAL A O 1
ATOM 3351 N N . LEU A 1 410 ? 11.139 41.854 7.261 1.00 36.16 410 LEU A N 1
ATOM 3352 C CA . LEU A 1 410 ? 11.887 41.297 8.403 1.00 36.16 410 LEU A CA 1
ATOM 3353 C C . LEU A 1 410 ? 11.423 41.755 9.799 1.00 36.16 410 LEU A C 1
ATOM 3355 O O . LEU A 1 410 ? 11.864 41.174 10.776 1.00 36.16 410 LEU A O 1
ATOM 3359 N N . GLY A 1 411 ? 10.525 42.737 9.926 1.00 30.81 411 GLY A N 1
ATOM 3360 C CA . GLY A 1 411 ? 9.696 42.939 11.131 1.00 30.81 411 GLY A CA 1
ATOM 3361 C C . GLY A 1 411 ? 10.358 43.097 12.517 1.00 30.81 411 GLY A C 1
ATOM 3362 O O . GLY A 1 411 ? 9.639 42.960 13.503 1.00 30.81 411 GLY A O 1
ATOM 3363 N N . TYR A 1 412 ? 11.659 43.377 12.642 1.00 34.78 412 TYR A N 1
ATOM 3364 C CA . TYR A 1 412 ? 12.306 43.560 13.952 1.00 34.78 412 TYR A CA 1
ATOM 3365 C C . TYR A 1 412 ? 12.262 45.022 14.427 1.00 34.78 412 TYR A C 1
ATOM 3367 O O . TYR A 1 412 ? 12.759 45.916 13.739 1.00 34.78 412 TYR A O 1
ATOM 3375 N N . ASP A 1 413 ? 11.719 45.257 15.627 1.00 32.53 413 ASP A N 1
ATOM 3376 C CA . ASP A 1 413 ? 11.911 46.504 16.380 1.00 32.53 413 ASP A CA 1
ATOM 3377 C C . ASP A 1 413 ? 13.350 46.558 16.937 1.00 32.53 413 ASP A C 1
ATOM 3379 O O . ASP A 1 413 ? 13.944 45.535 17.289 1.00 32.53 413 ASP A O 1
ATOM 3383 N N . SER A 1 414 ? 13.927 47.757 17.053 1.00 34.41 414 SER A N 1
ATOM 3384 C CA . SER A 1 414 ? 15.337 47.975 17.440 1.00 34.41 414 SER A CA 1
ATOM 3385 C C . SER A 1 414 ? 15.737 47.387 18.805 1.00 34.41 414 SER A C 1
ATOM 3387 O O . SER A 1 414 ? 16.923 47.170 19.060 1.00 34.41 414 SER A O 1
ATOM 3389 N N . LEU A 1 415 ? 14.761 47.093 19.671 1.00 33.22 415 LEU A N 1
ATOM 3390 C CA . LEU A 1 415 ? 14.962 46.511 20.999 1.00 33.22 415 LEU A CA 1
ATOM 3391 C C . LEU A 1 415 ? 15.196 44.986 20.959 1.00 33.22 415 LEU A C 1
ATOM 3393 O O . LEU A 1 415 ? 15.991 44.464 21.741 1.00 33.22 415 LEU A O 1
ATOM 3397 N N . ASP A 1 416 ? 14.565 44.276 20.018 1.00 37.41 416 ASP A N 1
ATOM 3398 C CA . ASP A 1 416 ? 14.706 42.819 19.872 1.00 37.41 416 ASP A CA 1
ATOM 3399 C C . ASP A 1 416 ? 16.059 42.440 19.258 1.00 37.41 416 ASP A C 1
ATOM 3401 O O . ASP A 1 416 ? 16.665 41.433 19.635 1.00 37.41 416 ASP A O 1
ATOM 3405 N N . TYR A 1 417 ? 16.592 43.304 18.388 1.00 40.88 417 TYR A N 1
ATOM 3406 C CA . TYR A 1 417 ? 17.946 43.173 17.851 1.00 40.88 417 TYR A CA 1
ATOM 3407 C C . TYR A 1 417 ? 18.999 43.247 18.969 1.00 40.88 417 TYR A C 1
ATOM 3409 O O . TYR A 1 417 ? 19.912 42.428 19.019 1.00 40.88 417 TYR A O 1
ATOM 3417 N N . TYR A 1 418 ? 18.838 44.156 19.937 1.00 40.28 418 TYR A N 1
ATOM 3418 C CA . TYR A 1 418 ? 19.752 44.285 21.079 1.00 40.28 418 TYR A CA 1
ATOM 3419 C C . TYR A 1 418 ? 19.766 43.027 21.966 1.00 40.28 418 TYR A C 1
ATOM 3421 O O . TYR A 1 418 ? 20.829 42.531 22.349 1.00 40.28 418 TYR A O 1
ATOM 3429 N N . HIS A 1 419 ? 18.590 42.462 22.255 1.00 43.59 419 HIS A N 1
ATOM 3430 C CA . HIS A 1 419 ? 18.474 41.242 23.057 1.00 43.59 419 HIS A CA 1
ATOM 3431 C C . HIS A 1 419 ? 19.060 40.012 22.359 1.00 43.59 419 HIS A C 1
ATOM 3433 O O . HIS A 1 419 ? 19.785 39.247 23.005 1.00 43.59 419 HIS A O 1
ATOM 3439 N N . PHE A 1 420 ? 18.807 39.852 21.057 1.00 43.34 420 PHE A N 1
ATOM 3440 C CA . PHE A 1 420 ? 19.412 38.804 20.236 1.00 43.34 420 PHE A CA 1
ATOM 3441 C C . PHE A 1 420 ? 20.942 38.915 20.233 1.00 43.34 420 PHE A C 1
ATOM 3443 O O . PHE A 1 420 ? 21.630 37.951 20.571 1.00 43.34 420 PHE A O 1
ATOM 3450 N N . MET A 1 421 ? 21.480 40.111 19.985 1.00 41.25 421 MET A N 1
ATOM 3451 C CA . MET A 1 421 ? 22.927 40.344 19.934 1.00 41.25 421 MET A CA 1
ATOM 3452 C C . MET A 1 421 ? 23.617 40.120 21.288 1.00 41.25 421 MET A C 1
ATOM 3454 O O . MET A 1 421 ? 24.693 39.531 21.333 1.00 41.25 421 MET A O 1
ATOM 3458 N N . SER A 1 422 ? 22.970 40.472 22.408 1.00 42.28 422 SER A N 1
ATOM 3459 C CA . SER A 1 422 ? 23.501 40.200 23.757 1.00 42.28 422 SER A CA 1
ATOM 3460 C C . SER A 1 422 ? 23.657 38.707 24.073 1.00 42.28 422 SER A C 1
ATOM 3462 O O . SER A 1 422 ? 24.409 38.341 24.972 1.00 42.28 422 SER A O 1
ATOM 3464 N N . SER A 1 423 ? 22.912 37.838 23.381 1.00 44.44 423 SER A N 1
ATOM 3465 C CA . SER A 1 423 ? 22.907 36.392 23.629 1.00 44.44 423 SER A CA 1
ATOM 3466 C C . SER A 1 423 ? 24.040 35.635 22.939 1.00 44.44 423 SER A C 1
ATOM 3468 O O . SER A 1 423 ? 24.268 34.474 23.264 1.00 44.44 423 SER A O 1
ATOM 3470 N N . LEU A 1 424 ? 24.744 36.296 22.018 1.00 39.97 424 LEU A N 1
ATOM 3471 C CA . LEU A 1 424 ? 25.838 35.728 21.231 1.00 39.97 424 LEU A CA 1
ATOM 3472 C C . LEU A 1 424 ? 27.216 35.913 21.893 1.00 39.97 424 LEU A C 1
ATOM 3474 O O . LEU A 1 424 ? 28.208 35.404 21.377 1.00 39.97 424 LEU A O 1
ATOM 3478 N N . LEU A 1 425 ? 27.283 36.634 23.018 1.00 43.94 425 LEU A N 1
ATOM 3479 C CA . LEU A 1 425 ? 28.514 36.879 23.772 1.00 43.94 425 LEU A CA 1
ATOM 3480 C C . LEU A 1 425 ? 28.763 35.786 24.828 1.00 43.94 425 LEU A C 1
ATOM 3482 O O . LEU A 1 425 ? 27.792 35.258 25.382 1.00 43.94 425 LEU A O 1
ATOM 3486 N N . PRO A 1 426 ? 30.034 35.477 25.153 1.00 45.62 426 PRO A N 1
ATOM 3487 C CA . PRO A 1 426 ? 30.393 34.643 26.299 1.00 45.62 426 PRO A CA 1
ATOM 3488 C C . PRO A 1 426 ? 29.750 35.131 27.612 1.00 45.62 426 PRO A C 1
ATOM 3490 O O . PRO A 1 426 ? 29.521 36.329 27.805 1.00 45.62 426 PRO A O 1
ATOM 3493 N N . ASP A 1 427 ? 29.438 34.200 28.520 1.00 44.06 427 ASP A N 1
ATOM 3494 C CA . ASP A 1 427 ? 28.638 34.473 29.727 1.00 44.06 427 ASP A CA 1
ATOM 3495 C C . ASP A 1 427 ? 29.255 35.547 30.647 1.00 44.06 427 ASP A C 1
ATOM 3497 O O . ASP A 1 427 ? 28.537 36.353 31.239 1.00 44.06 427 ASP A O 1
ATOM 3501 N N . ASP A 1 428 ? 30.579 35.593 30.751 1.00 44.59 428 ASP A N 1
ATOM 3502 C CA . ASP A 1 428 ? 31.351 36.560 31.533 1.00 44.59 428 ASP A CA 1
ATOM 3503 C C . ASP A 1 428 ? 31.306 37.986 30.953 1.00 44.59 428 ASP A C 1
ATOM 3505 O O . ASP A 1 428 ? 31.166 38.957 31.703 1.00 44.59 428 ASP A O 1
ATOM 3509 N N . GLU A 1 429 ? 31.314 38.129 29.629 1.00 45.34 429 GLU A N 1
ATOM 3510 C CA . GLU A 1 429 ? 31.198 39.418 28.930 1.00 45.34 429 GLU A CA 1
ATOM 3511 C C . GLU A 1 429 ? 29.750 39.933 28.898 1.00 45.34 429 GLU A C 1
ATOM 3513 O O . GLU A 1 429 ? 29.483 41.129 29.061 1.00 45.34 429 GLU A O 1
ATOM 3518 N N . ARG A 1 430 ? 28.778 39.019 28.791 1.00 52.09 430 ARG A N 1
ATOM 3519 C CA . ARG A 1 430 ? 27.345 39.331 28.883 1.00 52.09 430 ARG A CA 1
ATOM 3520 C C . ARG A 1 430 ? 26.972 39.918 30.249 1.00 52.09 430 ARG A C 1
ATOM 3522 O O . ARG A 1 430 ? 26.102 40.789 30.341 1.00 52.09 430 ARG A O 1
ATOM 3529 N N . ILE A 1 431 ? 27.644 39.475 31.314 1.00 49.19 431 ILE A N 1
ATOM 3530 C CA . ILE A 1 431 ? 27.508 40.036 32.666 1.00 49.19 431 ILE A CA 1
ATOM 3531 C C . ILE A 1 431 ? 28.072 41.466 32.733 1.00 49.19 431 ILE A C 1
ATOM 3533 O O . ILE A 1 431 ? 27.459 42.318 33.376 1.00 49.19 431 ILE A O 1
ATOM 3537 N N . MET A 1 432 ? 29.184 41.759 32.050 1.00 45.62 432 MET A N 1
ATOM 3538 C CA . MET A 1 432 ? 29.805 43.096 32.017 1.00 45.62 432 MET A CA 1
ATOM 3539 C C . MET A 1 432 ? 28.937 44.132 31.275 1.00 45.62 432 MET A C 1
ATOM 3541 O O . MET A 1 432 ? 28.764 45.253 31.763 1.00 45.62 432 MET A O 1
ATOM 3545 N N . LEU A 1 433 ? 28.323 43.741 30.151 1.00 47.12 433 LEU A N 1
ATOM 3546 C CA . LEU A 1 433 ? 27.377 44.567 29.381 1.00 47.12 433 LEU A CA 1
ATOM 3547 C C . LEU A 1 433 ? 26.095 44.880 30.161 1.00 47.12 433 LEU A C 1
ATOM 3549 O O . LEU A 1 433 ? 25.672 46.031 30.229 1.00 47.12 433 LEU A O 1
ATOM 3553 N N . ASN A 1 434 ? 25.508 43.880 30.825 1.00 51.47 434 ASN A N 1
ATOM 3554 C CA . ASN A 1 434 ? 24.306 44.074 31.645 1.00 51.47 434 ASN A CA 1
ATOM 3555 C C . ASN A 1 434 ? 24.553 44.926 32.906 1.00 51.47 434 ASN A C 1
ATOM 3557 O O . ASN A 1 434 ? 23.602 45.399 33.525 1.00 51.47 434 ASN A O 1
ATOM 3561 N N . GLN A 1 435 ? 25.815 45.130 33.298 1.00 48.06 435 GLN A N 1
ATOM 3562 C CA . GLN A 1 435 ? 26.217 46.000 34.407 1.00 48.06 435 GLN A CA 1
ATOM 3563 C C . GLN A 1 435 ? 26.554 47.443 33.972 1.00 48.06 435 GLN A C 1
ATOM 3565 O O . GLN A 1 435 ? 27.088 48.195 34.787 1.00 48.06 435 GLN A O 1
ATOM 3570 N N . ASN A 1 436 ? 26.252 47.848 32.726 1.00 44.44 436 ASN A N 1
ATOM 3571 C CA . ASN A 1 436 ? 26.572 49.169 32.149 1.00 44.44 436 ASN A CA 1
ATOM 3572 C C . ASN A 1 436 ? 28.068 49.543 32.207 1.00 44.44 436 ASN A C 1
ATOM 3574 O O . ASN A 1 436 ? 28.414 50.723 32.257 1.00 44.44 436 ASN A O 1
ATOM 3578 N N . ARG A 1 437 ? 28.979 48.558 32.224 1.00 40.00 437 ARG A N 1
ATOM 3579 C CA . ARG A 1 437 ? 30.427 48.840 32.208 1.00 40.00 437 ARG A CA 1
ATOM 3580 C C . ARG A 1 437 ? 30.986 49.063 30.806 1.00 40.00 437 ARG A C 1
ATOM 3582 O O . ARG A 1 437 ? 32.066 49.632 30.698 1.00 40.00 437 ARG A O 1
ATOM 3589 N N . TRP A 1 438 ? 30.248 48.661 29.770 1.00 45.12 438 TRP A N 1
ATOM 3590 C CA . TRP A 1 438 ? 30.563 48.851 28.351 1.00 45.12 438 TRP A CA 1
ATOM 3591 C C . TRP A 1 438 ? 29.368 49.487 27.630 1.00 45.12 438 TRP A C 1
ATOM 3593 O O . TRP A 1 438 ? 28.231 49.084 27.875 1.00 45.12 438 TRP A O 1
ATOM 3603 N N . GLU A 1 439 ? 29.619 50.441 26.727 1.00 39.09 439 GLU A N 1
ATOM 3604 C CA . GLU A 1 439 ? 28.623 50.915 25.753 1.00 39.09 439 GLU A CA 1
ATOM 3605 C C . GLU A 1 439 ? 28.980 50.380 24.357 1.00 39.09 439 GLU A C 1
ATOM 3607 O O . GLU A 1 439 ? 30.083 50.645 23.873 1.00 39.09 439 GLU A O 1
ATOM 3612 N N . PRO A 1 440 ? 28.088 49.625 23.689 1.00 41.53 440 PRO A N 1
ATOM 3613 C CA . PRO A 1 440 ? 28.345 49.173 22.331 1.00 41.53 440 PRO A CA 1
ATOM 3614 C C . PRO A 1 440 ? 28.181 50.340 21.349 1.00 41.53 440 PRO A C 1
ATOM 3616 O O . PRO A 1 440 ? 27.082 50.867 21.177 1.00 41.53 440 PRO A O 1
ATOM 3619 N N . PHE A 1 441 ? 29.261 50.706 20.656 1.00 37.09 441 PHE A N 1
ATOM 3620 C CA . PHE A 1 441 ? 29.205 51.612 19.506 1.00 37.09 441 PHE A CA 1
ATOM 3621 C C . PHE A 1 441 ? 29.289 50.811 18.204 1.00 37.09 441 PHE A C 1
ATOM 3623 O O . PHE A 1 441 ? 30.265 50.097 17.964 1.00 37.09 441 PHE A O 1
ATOM 3630 N N . VAL A 1 442 ? 28.264 50.941 17.357 1.00 39.62 442 VAL A N 1
ATOM 3631 C CA . VAL A 1 442 ? 28.269 50.413 15.985 1.00 39.62 442 VAL A CA 1
ATOM 3632 C C . VAL A 1 442 ? 28.956 51.449 15.105 1.00 39.62 442 VAL A C 1
ATOM 3634 O O . VAL A 1 442 ? 28.422 52.540 14.913 1.00 39.62 442 VAL A O 1
ATOM 3637 N N . TYR A 1 443 ? 30.156 51.133 14.621 1.00 31.88 443 TYR A N 1
ATOM 3638 C CA . TYR A 1 443 ? 30.972 52.109 13.891 1.00 31.88 443 TYR A CA 1
ATOM 3639 C C . TYR A 1 443 ? 30.623 52.181 12.404 1.00 31.88 443 TYR A C 1
ATOM 3641 O O . TYR A 1 443 ? 30.666 53.256 11.816 1.00 31.88 443 TYR A O 1
ATOM 3649 N N . ASP A 1 444 ? 30.259 51.049 11.802 1.00 35.91 444 ASP A N 1
ATOM 3650 C CA . ASP A 1 444 ? 29.858 51.002 10.402 1.00 35.91 444 ASP A CA 1
ATOM 3651 C C . ASP A 1 444 ? 29.065 49.724 10.105 1.00 35.91 444 ASP A C 1
ATOM 3653 O O . ASP A 1 444 ? 29.303 48.679 10.718 1.00 35.91 444 ASP A O 1
ATOM 3657 N N . THR A 1 445 ? 28.112 49.806 9.176 1.00 34.00 445 THR A N 1
ATOM 3658 C CA . THR A 1 445 ? 27.375 48.645 8.652 1.00 34.00 445 THR A CA 1
ATOM 3659 C C . THR A 1 445 ? 27.695 48.534 7.172 1.00 34.00 445 THR A C 1
ATOM 3661 O O . THR A 1 445 ? 27.032 49.135 6.326 1.00 34.00 445 THR A O 1
ATOM 3664 N N . LEU A 1 446 ? 28.749 47.789 6.856 1.00 33.22 446 LEU A N 1
ATOM 3665 C CA . LEU A 1 446 ? 29.153 47.574 5.474 1.00 33.22 446 LEU A CA 1
ATOM 3666 C C . LEU A 1 446 ? 28.281 46.477 4.865 1.00 33.22 446 LEU A C 1
ATOM 3668 O O . LEU A 1 446 ? 28.330 45.323 5.284 1.00 33.22 446 LEU A O 1
ATOM 3672 N N . TYR A 1 447 ? 27.483 46.863 3.870 1.00 36.66 447 TYR A N 1
ATOM 3673 C CA . TYR A 1 447 ? 26.825 45.941 2.953 1.00 36.66 447 TYR A CA 1
ATOM 3674 C C . TYR A 1 447 ? 27.682 45.842 1.695 1.00 36.66 447 TYR A C 1
ATOM 3676 O O . TYR A 1 447 ? 27.650 46.724 0.838 1.00 36.66 447 TYR A O 1
ATOM 3684 N N . GLN A 1 448 ? 28.442 44.760 1.586 1.00 31.81 448 GLN A N 1
ATOM 3685 C CA . GLN A 1 448 ? 28.979 44.301 0.311 1.00 31.81 448 GLN A CA 1
ATOM 3686 C C . GLN A 1 448 ? 28.396 42.920 0.051 1.00 31.81 448 GLN A C 1
ATOM 3688 O O . GLN A 1 448 ? 28.433 42.057 0.926 1.00 31.81 448 GLN A O 1
ATOM 3693 N N . ASP A 1 449 ? 27.780 42.767 -1.119 1.00 33.09 449 ASP A N 1
ATOM 3694 C CA . ASP A 1 449 ? 27.289 41.498 -1.654 1.00 33.09 449 ASP A CA 1
ATOM 3695 C C . ASP A 1 449 ? 26.534 40.640 -0.617 1.00 33.09 449 ASP A C 1
ATOM 3697 O O . ASP A 1 449 ? 26.864 39.494 -0.326 1.00 33.09 449 ASP A O 1
ATOM 3701 N N . THR A 1 450 ? 25.479 41.225 -0.031 1.00 35.00 450 THR A N 1
ATOM 3702 C CA . THR A 1 450 ? 24.483 40.566 0.848 1.00 35.00 450 THR A CA 1
ATOM 3703 C C . THR A 1 450 ? 24.979 39.985 2.184 1.00 35.00 450 THR A C 1
ATOM 3705 O O . THR A 1 450 ? 24.234 39.259 2.852 1.00 35.00 450 THR A O 1
ATOM 3708 N N . THR A 1 451 ? 26.181 40.354 2.635 1.00 33.03 451 THR A N 1
ATOM 3709 C CA . THR A 1 451 ? 26.688 40.000 3.973 1.00 33.03 451 THR A CA 1
ATOM 3710 C C . THR A 1 451 ? 26.638 41.212 4.905 1.00 33.03 451 THR A C 1
ATOM 3712 O O . THR A 1 451 ? 27.097 42.294 4.541 1.00 33.03 451 THR A O 1
ATOM 3715 N N . LEU A 1 452 ? 26.061 41.045 6.104 1.00 35.41 452 LEU A N 1
ATOM 3716 C CA . LEU A 1 452 ? 26.010 42.091 7.129 1.00 35.41 452 LEU A CA 1
ATOM 3717 C C . LEU A 1 452 ? 27.266 42.012 8.004 1.00 35.41 452 LEU A C 1
ATOM 3719 O O . LEU A 1 452 ? 27.398 41.104 8.825 1.00 35.41 452 LEU A O 1
ATOM 3723 N N . TYR A 1 453 ? 28.160 42.988 7.872 1.00 35.41 453 TYR A N 1
ATOM 3724 C CA . TYR A 1 453 ? 29.279 43.155 8.797 1.00 35.41 453 TYR A CA 1
ATOM 3725 C C . TYR A 1 453 ? 28.897 44.176 9.867 1.00 35.41 453 TYR A C 1
ATOM 3727 O O . TYR A 1 453 ? 28.643 45.339 9.555 1.00 35.41 453 TYR A O 1
ATOM 3735 N N . SER A 1 454 ? 28.835 43.740 11.127 1.00 35.09 454 SER A N 1
ATOM 3736 C CA . SER A 1 454 ? 28.681 44.637 12.278 1.00 35.09 454 SER A CA 1
ATOM 3737 C C . SER A 1 454 ? 30.001 44.690 13.041 1.00 35.09 454 SER A C 1
ATOM 3739 O O . SER A 1 454 ? 30.447 43.675 13.578 1.00 35.09 454 SER A O 1
ATOM 3741 N N . PHE A 1 455 ? 30.631 45.864 13.073 1.00 35.53 455 PHE A N 1
ATOM 3742 C CA . PHE A 1 455 ? 31.848 46.105 13.847 1.00 35.53 455 PHE A CA 1
ATOM 3743 C C . PHE A 1 455 ? 31.477 46.699 15.204 1.00 35.53 455 PHE A C 1
ATOM 3745 O O . PHE A 1 455 ? 30.851 47.760 15.264 1.00 35.53 455 PHE A O 1
ATOM 3752 N N . PHE A 1 456 ? 31.872 46.020 16.282 1.00 38.25 456 PHE A N 1
ATOM 3753 C CA . PHE A 1 456 ? 31.650 46.495 17.645 1.00 38.25 456 PHE A CA 1
ATOM 3754 C C . PHE A 1 456 ? 32.954 47.003 18.244 1.00 38.25 456 PHE A C 1
ATOM 3756 O O . PHE A 1 456 ? 33.960 46.291 18.256 1.00 38.25 456 PHE A O 1
ATOM 3763 N N . LEU A 1 457 ? 32.905 48.220 18.782 1.00 33.91 457 LEU A N 1
ATOM 3764 C CA . LEU A 1 457 ? 33.885 48.694 19.745 1.00 33.91 457 LEU A CA 1
ATOM 3765 C C . LEU A 1 457 ? 33.269 48.540 21.138 1.00 33.91 457 LEU A C 1
ATOM 3767 O O . LEU A 1 457 ? 32.249 49.165 21.430 1.00 33.91 457 LEU A O 1
ATOM 3771 N N . LEU A 1 458 ? 33.867 47.700 21.980 1.00 35.78 458 LEU A N 1
ATOM 3772 C CA . LEU A 1 458 ? 33.554 47.664 23.405 1.00 35.78 458 LEU A CA 1
ATOM 3773 C C . LEU A 1 458 ? 34.581 48.537 24.113 1.00 35.78 458 LEU A C 1
ATOM 3775 O O . LEU A 1 458 ? 35.754 48.177 24.193 1.00 35.78 458 LEU A O 1
ATOM 3779 N N . ASP A 1 459 ? 34.142 49.714 24.559 1.00 38.56 459 ASP A N 1
ATOM 3780 C CA . ASP A 1 459 ? 34.984 50.613 25.341 1.00 38.56 459 ASP A CA 1
ATOM 3781 C C . ASP A 1 459 ? 34.710 50.416 26.837 1.00 38.56 459 ASP A C 1
ATOM 3783 O O . ASP A 1 459 ? 33.563 50.386 27.294 1.00 38.56 459 ASP A O 1
ATOM 3787 N N . SER A 1 460 ? 35.782 50.241 27.603 1.00 37.38 460 SER A N 1
ATOM 3788 C CA . SER A 1 460 ? 35.731 50.032 29.047 1.00 37.38 460 SER A CA 1
ATOM 3789 C C . SER A 1 460 ? 35.470 51.359 29.755 1.00 37.38 460 SER A C 1
ATOM 3791 O O . SER A 1 460 ? 36.392 52.153 29.948 1.00 37.38 460 SER A O 1
ATOM 3793 N N . LEU A 1 461 ? 34.247 51.585 30.241 1.00 40.22 461 LEU A N 1
ATOM 3794 C CA . LEU A 1 461 ? 33.976 52.701 31.144 1.00 40.22 461 LEU A CA 1
ATOM 3795 C C . LEU A 1 461 ? 34.481 52.356 32.547 1.00 40.22 461 LEU A C 1
ATOM 3797 O O . LEU A 1 461 ? 33.736 51.861 33.393 1.00 40.22 461 LEU A O 1
ATOM 3801 N N . HIS A 1 462 ? 35.739 52.692 32.829 1.00 38.12 462 HIS A N 1
ATOM 3802 C CA . HIS A 1 462 ? 36.183 52.861 34.207 1.00 38.12 462 HIS A CA 1
ATOM 3803 C C . HIS A 1 462 ? 36.543 54.321 34.493 1.00 38.12 462 HIS A C 1
ATOM 3805 O O . HIS A 1 462 ? 37.541 54.861 34.020 1.00 38.12 462 HIS A O 1
ATOM 3811 N N . ARG A 1 463 ? 35.688 54.957 35.311 1.00 40.75 463 ARG A N 1
ATOM 3812 C CA . ARG A 1 463 ? 36.063 56.114 36.130 1.00 40.75 463 ARG A CA 1
ATOM 3813 C C . ARG A 1 463 ? 37.221 55.681 37.020 1.00 40.75 463 ARG A C 1
ATOM 3815 O O . ARG A 1 463 ? 37.112 54.662 37.692 1.00 40.75 463 ARG A O 1
ATOM 3822 N N . ASP A 1 464 ? 38.254 56.507 37.022 1.00 34.19 464 ASP A N 1
ATOM 3823 C CA . ASP A 1 464 ? 39.461 56.433 37.844 1.00 34.19 464 ASP A CA 1
ATOM 3824 C C . ASP A 1 464 ? 40.615 55.655 37.196 1.00 34.19 464 ASP A C 1
ATOM 3826 O O . ASP A 1 464 ? 40.833 54.465 37.396 1.00 34.19 464 ASP A O 1
ATOM 3830 N N . SER A 1 465 ? 41.356 56.422 36.389 1.00 36.41 465 SER A N 1
ATOM 3831 C CA . SER A 1 465 ? 42.789 56.321 36.098 1.00 36.41 465 SER A CA 1
ATOM 3832 C C . SER A 1 465 ? 43.486 55.018 36.505 1.00 36.41 465 SER A C 1
ATOM 3834 O O . SER A 1 465 ? 43.938 54.895 37.640 1.00 36.41 465 SER A O 1
ATOM 3836 N N . ILE A 1 466 ? 43.668 54.121 35.537 1.00 30.64 466 ILE A N 1
ATOM 3837 C CA . ILE A 1 466 ? 44.930 53.463 35.164 1.00 30.64 466 ILE A CA 1
ATOM 3838 C C . ILE A 1 466 ? 44.682 52.868 33.771 1.00 30.64 466 ILE A C 1
ATOM 3840 O O . ILE A 1 466 ? 43.690 52.190 33.531 1.00 30.64 466 ILE A O 1
ATOM 3844 N N . THR A 1 467 ? 45.569 53.196 32.840 1.00 38.69 467 THR A N 1
ATOM 3845 C CA . THR A 1 467 ? 45.602 52.742 31.445 1.00 38.69 467 THR A CA 1
ATOM 3846 C C . THR A 1 467 ? 45.383 51.238 31.294 1.00 38.69 467 THR A C 1
ATOM 3848 O O . THR A 1 467 ? 46.197 50.457 31.784 1.00 38.69 467 THR A O 1
ATOM 3851 N N . PHE A 1 468 ? 44.360 50.861 30.524 1.00 32.56 468 PHE A N 1
ATOM 3852 C CA . PHE A 1 468 ? 44.342 49.630 29.738 1.00 32.56 468 PHE A CA 1
ATOM 3853 C C . PHE A 1 468 ? 43.762 49.930 28.351 1.00 32.56 468 PHE A C 1
ATOM 3855 O O . PHE A 1 468 ? 42.579 50.207 28.189 1.00 32.56 468 PHE A O 1
ATOM 3862 N N . ASP A 1 469 ? 44.662 49.923 27.371 1.00 36.25 469 ASP A N 1
ATOM 3863 C CA . ASP A 1 469 ? 44.464 50.254 25.960 1.00 36.25 469 ASP A CA 1
ATOM 3864 C C . ASP A 1 469 ? 44.185 48.969 25.163 1.00 36.25 469 ASP A C 1
ATOM 3866 O O . ASP A 1 469 ? 44.949 48.565 24.288 1.00 36.25 469 ASP A O 1
ATOM 3870 N N . GLN A 1 470 ? 43.129 48.243 25.540 1.00 39.03 470 GLN A N 1
ATOM 3871 C CA . GLN A 1 470 ? 42.701 47.043 24.819 1.00 39.03 470 GLN A CA 1
ATOM 3872 C C . GLN A 1 470 ? 41.337 47.277 24.183 1.00 39.03 470 GLN A C 1
ATOM 3874 O O . GLN A 1 470 ? 40.295 46.936 24.734 1.00 39.03 470 GLN A O 1
ATOM 3879 N N . LYS A 1 471 ? 41.362 47.845 22.975 1.00 38.28 471 LYS A N 1
ATOM 3880 C CA . LYS A 1 471 ? 40.239 47.756 22.041 1.00 38.28 471 LYS A CA 1
ATOM 3881 C C . LYS A 1 471 ? 40.184 46.327 21.511 1.00 38.28 471 LYS A C 1
ATOM 3883 O O . LYS A 1 471 ? 40.996 45.951 20.667 1.00 38.28 471 LYS A O 1
ATOM 3888 N N . ILE A 1 472 ? 39.255 45.529 22.025 1.00 37.28 472 ILE A N 1
ATOM 3889 C CA . ILE A 1 472 ? 38.983 44.202 21.475 1.00 37.28 472 ILE A CA 1
ATOM 3890 C C . ILE A 1 472 ? 37.989 44.381 20.331 1.00 37.28 472 ILE A C 1
ATOM 3892 O O . ILE A 1 472 ? 36.864 44.839 20.528 1.00 37.28 472 ILE A O 1
ATOM 3896 N N . TRP A 1 473 ? 38.430 44.054 19.120 1.00 37.28 473 TRP A N 1
ATOM 3897 C CA . TRP A 1 473 ? 37.581 44.063 17.938 1.00 37.28 473 TRP A CA 1
ATOM 3898 C C . TRP A 1 473 ? 36.908 42.704 17.804 1.00 37.28 473 TRP A C 1
ATOM 3900 O O . TRP A 1 473 ? 37.575 41.700 17.549 1.00 37.28 473 TRP A O 1
ATOM 3910 N N . TYR A 1 474 ? 35.585 42.679 17.934 1.00 35.16 474 TYR A N 1
ATOM 3911 C CA . TYR A 1 474 ? 34.795 41.509 17.573 1.00 35.16 474 TYR A CA 1
ATOM 3912 C C . TYR A 1 474 ? 34.239 41.723 16.169 1.00 35.16 474 TYR A C 1
ATOM 3914 O O . TYR A 1 474 ? 33.391 42.588 15.945 1.00 35.16 474 TYR A O 1
ATOM 3922 N N . THR A 1 475 ? 34.701 40.912 15.221 1.00 36.69 475 THR A N 1
ATOM 3923 C CA . THR A 1 475 ? 34.016 40.758 13.937 1.00 36.69 475 THR A CA 1
ATOM 3924 C C . THR A 1 475 ? 32.962 39.675 14.115 1.00 36.69 475 THR A C 1
ATOM 3926 O O . THR A 1 475 ? 33.269 38.484 14.052 1.00 36.69 475 THR A O 1
ATOM 3929 N N . ILE A 1 476 ? 31.715 40.079 14.359 1.00 35.59 476 ILE A N 1
ATOM 3930 C CA . ILE A 1 476 ? 30.584 39.151 14.321 1.00 35.59 476 ILE A CA 1
ATOM 3931 C C . ILE A 1 476 ? 30.142 39.063 12.864 1.00 35.59 476 ILE A C 1
ATOM 3933 O O . ILE A 1 476 ? 29.466 39.950 12.345 1.00 35.59 476 ILE A O 1
ATOM 3937 N N . VAL A 1 477 ? 30.561 37.994 12.190 1.00 36.56 477 VAL A N 1
ATOM 3938 C CA . VAL A 1 477 ? 30.004 37.633 10.887 1.00 36.56 477 VAL A CA 1
ATOM 3939 C C . VAL A 1 477 ? 28.671 36.955 11.159 1.00 36.56 477 VAL A C 1
ATOM 3941 O O . VAL A 1 477 ? 28.626 35.802 11.586 1.00 36.56 477 VAL A O 1
ATOM 3944 N N . ILE A 1 478 ? 27.581 37.691 10.962 1.00 36.12 478 ILE A N 1
ATOM 3945 C CA . ILE A 1 478 ? 26.251 37.097 10.972 1.00 36.12 478 ILE A CA 1
ATOM 3946 C C . ILE A 1 478 ? 26.077 36.427 9.615 1.00 36.12 478 ILE A C 1
ATOM 3948 O O . ILE A 1 478 ? 25.999 37.098 8.587 1.00 36.12 478 ILE A O 1
ATOM 3952 N N . ASP A 1 479 ? 26.047 35.097 9.616 1.00 41.34 479 ASP A N 1
ATOM 3953 C CA . ASP A 1 479 ? 25.705 34.327 8.430 1.00 41.34 479 ASP A CA 1
ATOM 3954 C C . ASP A 1 479 ? 24.257 34.668 8.054 1.00 41.34 479 ASP A C 1
ATOM 3956 O O . ASP A 1 479 ? 23.307 34.220 8.708 1.00 41.34 479 ASP A O 1
ATOM 3960 N N . SER A 1 480 ? 24.079 35.506 7.030 1.00 43.28 480 SER A N 1
ATOM 3961 C CA . SER A 1 480 ? 22.763 35.918 6.539 1.00 43.28 480 SER A CA 1
ATOM 3962 C C . SER A 1 480 ? 21.927 34.719 6.090 1.00 43.28 480 SER A C 1
ATOM 3964 O O . SER A 1 480 ? 20.698 34.800 6.118 1.00 43.28 480 SER A O 1
ATOM 3966 N N . SER A 1 481 ? 22.548 33.567 5.803 1.00 44.00 481 SER A N 1
ATOM 3967 C CA . SER A 1 481 ? 21.814 32.333 5.548 1.00 44.00 481 SER A CA 1
ATOM 3968 C C . SER A 1 481 ? 21.035 31.849 6.776 1.00 44.00 481 SER A C 1
ATOM 3970 O O . SER A 1 481 ? 19.904 31.406 6.615 1.00 44.00 481 SER A O 1
ATOM 3972 N N . SER A 1 482 ? 21.546 32.005 8.003 1.00 45.28 482 SER A N 1
ATOM 3973 C CA . SER A 1 482 ? 20.850 31.559 9.224 1.00 45.28 482 SER A CA 1
ATOM 3974 C C . SER A 1 482 ? 19.583 32.377 9.523 1.00 45.28 482 SER A C 1
ATOM 3976 O O . SER A 1 482 ? 18.518 31.804 9.749 1.00 45.28 482 SER A O 1
ATOM 3978 N N . LEU A 1 483 ? 19.651 33.707 9.401 1.00 46.97 483 LEU A N 1
ATOM 3979 C CA . LEU A 1 483 ? 18.501 34.607 9.570 1.00 46.97 483 LEU A CA 1
ATOM 3980 C C . LEU A 1 483 ? 17.435 34.413 8.492 1.00 46.97 483 LEU A C 1
ATOM 3982 O O . LEU A 1 483 ? 16.236 34.459 8.783 1.00 46.97 483 LEU A O 1
ATOM 3986 N N . VAL A 1 484 ? 17.850 34.180 7.244 1.00 52.09 484 VAL A N 1
ATOM 3987 C CA . VAL A 1 484 ? 16.909 33.912 6.153 1.00 52.09 484 VAL A CA 1
ATOM 3988 C C . VAL A 1 484 ? 16.283 32.526 6.318 1.00 52.09 484 VAL A C 1
ATOM 3990 O O . VAL A 1 484 ? 15.087 32.372 6.080 1.00 52.09 484 VAL A O 1
ATOM 3993 N N . MET A 1 485 ? 17.041 31.527 6.780 1.00 52.22 485 MET A N 1
ATOM 3994 C CA . MET A 1 485 ? 16.517 30.199 7.112 1.00 52.22 485 MET A CA 1
ATOM 3995 C C . MET A 1 485 ? 15.456 30.281 8.212 1.00 52.22 485 MET A C 1
ATOM 3997 O O . MET A 1 485 ? 14.360 29.760 8.012 1.00 52.22 485 MET A O 1
ATOM 4001 N N . ASP A 1 486 ? 15.725 30.980 9.317 1.00 52.12 486 ASP A N 1
ATOM 4002 C CA . ASP A 1 486 ? 14.772 31.154 10.423 1.00 52.12 486 ASP A CA 1
ATOM 4003 C C . ASP A 1 486 ? 13.528 31.956 9.998 1.00 52.12 486 ASP A C 1
ATOM 4005 O O . ASP A 1 486 ? 12.394 31.618 10.358 1.00 52.12 486 ASP A O 1
ATOM 4009 N N . SER A 1 487 ? 13.707 32.967 9.144 1.00 52.62 487 SER A N 1
ATOM 4010 C CA . SER A 1 487 ? 12.604 33.739 8.555 1.00 52.62 487 SER A CA 1
ATOM 4011 C C . SER A 1 487 ? 11.752 32.898 7.591 1.00 52.62 487 SER A C 1
ATOM 4013 O O . SER A 1 487 ? 10.525 32.955 7.626 1.00 52.62 487 SER A O 1
ATOM 4015 N N . LEU A 1 488 ? 12.364 32.054 6.754 1.00 57.06 488 LEU A N 1
ATOM 4016 C CA . LEU A 1 488 ? 11.644 31.131 5.866 1.00 57.06 488 LEU A CA 1
ATOM 4017 C C . LEU A 1 488 ? 10.929 30.028 6.655 1.00 57.06 488 LEU A C 1
ATOM 4019 O O . LEU A 1 488 ? 9.779 29.705 6.355 1.00 57.06 488 LEU A O 1
ATOM 4023 N N . LEU A 1 489 ? 11.586 29.459 7.669 1.00 59.41 489 LEU A N 1
ATOM 4024 C CA . LEU A 1 489 ? 11.011 28.453 8.566 1.00 59.41 489 LEU A CA 1
ATOM 4025 C C . LEU A 1 489 ? 9.788 29.003 9.307 1.00 59.41 489 LEU A C 1
ATOM 4027 O O . LEU A 1 489 ? 8.787 28.296 9.411 1.00 59.41 489 LEU A O 1
ATOM 4031 N N . SER A 1 490 ? 9.846 30.255 9.770 1.00 56.69 490 SER A N 1
ATOM 4032 C CA . SER A 1 490 ? 8.733 30.929 10.453 1.00 56.69 490 SER A CA 1
ATOM 4033 C C . SER A 1 490 ? 7.616 31.388 9.504 1.00 56.69 490 SER A C 1
ATOM 4035 O O . SER A 1 490 ? 6.442 31.322 9.874 1.00 56.69 490 SER A O 1
ATOM 4037 N N . ALA A 1 491 ? 7.940 31.785 8.267 1.00 56.56 491 ALA A N 1
ATOM 4038 C CA . ALA A 1 491 ? 6.958 32.166 7.243 1.00 56.56 491 ALA A CA 1
ATOM 4039 C C . ALA A 1 491 ? 6.213 30.966 6.631 1.00 56.56 491 ALA A C 1
ATOM 4041 O O . ALA A 1 491 ? 5.116 31.102 6.070 1.00 56.56 491 ALA A O 1
ATOM 4042 N N . LEU A 1 492 ? 6.807 29.775 6.696 1.00 59.03 492 LEU A N 1
ATOM 4043 C CA . LEU A 1 492 ? 6.168 28.555 6.237 1.00 59.03 492 LEU A CA 1
ATOM 4044 C C . LEU A 1 492 ? 5.255 27.986 7.338 1.00 59.03 492 LEU A C 1
ATOM 4046 O O . LEU A 1 492 ? 5.657 27.878 8.494 1.00 59.03 492 LEU A O 1
ATOM 4050 N N . PRO A 1 493 ? 4.045 27.498 7.004 1.00 55.31 493 PRO A N 1
ATOM 4051 C CA . PRO A 1 493 ? 3.191 26.771 7.943 1.00 55.31 493 PRO A CA 1
ATOM 4052 C C . PRO A 1 493 ? 3.727 25.341 8.177 1.00 55.31 493 PRO A C 1
ATOM 4054 O O . PRO A 1 493 ? 3.063 24.329 7.899 1.00 55.31 493 PRO A O 1
ATOM 4057 N N . LEU A 1 494 ? 4.967 25.234 8.661 1.00 53.69 494 LEU A N 1
ATOM 4058 C CA . LEU A 1 494 ? 5.650 23.984 8.967 1.00 53.69 494 LEU A CA 1
ATOM 4059 C C . LEU A 1 494 ? 5.216 23.488 10.345 1.00 53.69 494 LEU A C 1
ATOM 4061 O O . LEU A 1 494 ? 5.963 23.506 11.315 1.00 53.69 494 LEU A O 1
ATOM 4065 N N . LYS A 1 495 ? 3.998 22.944 10.428 1.00 52.38 495 LYS A N 1
ATOM 4066 C CA . LYS A 1 495 ? 3.765 21.872 11.410 1.00 52.38 495 LYS A CA 1
ATOM 4067 C C . LYS A 1 495 ? 4.803 20.766 11.167 1.00 52.38 495 LYS A C 1
ATOM 4069 O O . LYS A 1 495 ? 5.123 20.555 9.993 1.00 52.38 495 LYS A O 1
ATOM 4074 N N . PRO A 1 496 ? 5.283 20.045 12.201 1.00 54.56 496 PRO A N 1
ATOM 4075 C CA . PRO A 1 496 ? 6.250 18.963 12.026 1.00 54.56 496 PRO A CA 1
ATOM 4076 C C . PRO A 1 496 ? 5.786 18.027 10.906 1.00 54.56 496 PRO A C 1
ATOM 4078 O O . PRO A 1 496 ? 4.688 17.467 10.954 1.00 54.56 496 PRO A O 1
ATOM 4081 N N . LYS A 1 497 ? 6.579 17.956 9.832 1.00 72.25 497 LYS A N 1
ATOM 4082 C CA . LYS A 1 497 ? 6.214 17.241 8.609 1.00 72.25 497 LYS A CA 1
ATOM 4083 C C . LYS A 1 497 ? 6.688 15.807 8.736 1.00 72.25 497 LYS A C 1
ATOM 4085 O O . LYS A 1 497 ? 7.878 15.511 8.685 1.00 72.25 497 LYS A O 1
ATOM 4090 N N . THR A 1 498 ? 5.736 14.910 8.925 1.00 86.19 498 THR A N 1
ATOM 4091 C CA . THR A 1 498 ? 6.029 13.500 9.140 1.00 86.19 498 THR A CA 1
ATOM 4092 C C . THR A 1 498 ? 6.138 12.777 7.805 1.00 86.19 498 THR A C 1
ATOM 4094 O O . THR A 1 498 ? 5.189 12.769 7.016 1.00 86.19 498 THR A O 1
ATOM 4097 N N . VAL A 1 499 ? 7.272 12.119 7.573 1.00 92.12 499 VAL A N 1
ATOM 4098 C CA . VAL A 1 499 ? 7.409 11.158 6.478 1.00 92.12 499 VAL A CA 1
ATOM 4099 C C . VAL A 1 499 ? 6.450 9.998 6.723 1.00 92.12 499 VAL A C 1
ATOM 4101 O O . VAL A 1 499 ? 6.424 9.400 7.804 1.00 92.12 499 VAL A O 1
ATOM 4104 N N . GLN A 1 500 ? 5.672 9.684 5.695 1.00 95.50 500 GLN A N 1
ATOM 4105 C CA . GLN A 1 500 ? 4.739 8.574 5.643 1.00 95.50 500 GLN A CA 1
ATOM 4106 C C . GLN A 1 500 ? 5.267 7.498 4.697 1.00 95.50 500 GLN A C 1
ATOM 4108 O O . GLN A 1 500 ? 5.988 7.764 3.735 1.00 95.50 500 GLN A O 1
ATOM 4113 N N . ALA A 1 501 ? 4.873 6.259 4.965 1.00 97.06 501 ALA A N 1
ATOM 4114 C CA . ALA A 1 501 ? 5.108 5.140 4.073 1.00 97.06 501 ALA A CA 1
ATOM 4115 C C . ALA A 1 501 ? 3.892 4.221 4.075 1.00 97.06 501 ALA A C 1
ATOM 4117 O O . ALA A 1 501 ? 3.161 4.129 5.063 1.00 97.06 501 ALA A O 1
ATOM 4118 N N . SER A 1 502 ? 3.687 3.532 2.961 1.00 98.12 502 SER A N 1
ATOM 4119 C CA . SER A 1 502 ? 2.669 2.497 2.836 1.00 98.12 502 SER A CA 1
ATOM 4120 C C . SER A 1 502 ? 3.219 1.312 2.058 1.00 98.12 502 SER A C 1
ATOM 4122 O O . SER A 1 502 ? 4.044 1.478 1.157 1.00 98.12 502 SER A O 1
ATOM 4124 N N . ILE A 1 503 ? 2.763 0.118 2.424 1.00 98.62 503 ILE A N 1
ATOM 4125 C CA . ILE A 1 503 ? 3.050 -1.125 1.709 1.00 98.62 503 ILE A CA 1
ATOM 4126 C C . ILE A 1 503 ? 1.747 -1.878 1.499 1.00 98.62 503 ILE A C 1
ATOM 4128 O O . ILE A 1 503 ? 0.898 -1.964 2.391 1.00 98.62 503 ILE A O 1
ATOM 4132 N N . PHE A 1 504 ? 1.610 -2.426 0.303 1.00 98.81 504 PHE A N 1
ATOM 4133 C CA . PHE A 1 504 ? 0.509 -3.291 -0.070 1.00 98.81 504 PHE A CA 1
ATOM 4134 C C . PHE A 1 504 ? 1.086 -4.508 -0.784 1.00 98.81 504 PHE A C 1
ATOM 4136 O O . PHE A 1 504 ? 1.912 -4.362 -1.688 1.00 98.81 504 PHE A O 1
ATOM 4143 N N . SER A 1 505 ? 0.685 -5.703 -0.359 1.00 98.81 505 SER A N 1
ATOM 4144 C CA . SER A 1 505 ? 1.120 -6.961 -0.964 1.00 98.81 505 SER A CA 1
ATOM 4145 C C . SER A 1 505 ? -0.066 -7.878 -1.187 1.00 98.81 505 SER A C 1
ATOM 4147 O O . SER A 1 505 ? -0.917 -8.015 -0.305 1.00 98.81 505 SER A O 1
ATOM 4149 N N . MET A 1 506 ? -0.092 -8.540 -2.338 1.00 98.44 506 MET A N 1
ATOM 4150 C CA . MET A 1 506 ? -1.123 -9.504 -2.693 1.00 98.44 506 MET A CA 1
ATOM 4151 C C . MET A 1 506 ? -0.543 -10.743 -3.367 1.00 98.44 506 MET A C 1
ATOM 4153 O O . MET A 1 506 ? 0.536 -10.709 -3.962 1.00 98.44 506 MET A O 1
ATOM 4157 N N . ASP A 1 507 ? -1.307 -11.822 -3.282 1.00 98.25 507 ASP A N 1
ATOM 4158 C CA . ASP A 1 507 ? -1.114 -13.056 -4.030 1.00 98.25 507 ASP A CA 1
ATOM 4159 C C . ASP A 1 507 ? -1.613 -12.863 -5.478 1.00 98.25 507 ASP A C 1
ATOM 4161 O O . ASP A 1 507 ? -2.817 -12.654 -5.688 1.00 98.25 507 ASP A O 1
ATOM 4165 N N . PRO A 1 508 ? -0.722 -12.898 -6.487 1.00 97.75 508 PRO A N 1
ATOM 4166 C CA . PRO A 1 508 ? -1.106 -12.674 -7.873 1.00 97.75 508 PRO A CA 1
ATOM 4167 C C . PRO A 1 508 ? -2.071 -13.727 -8.410 1.00 97.75 508 PRO A C 1
ATOM 4169 O O . PRO A 1 508 ? -2.890 -13.403 -9.268 1.00 97.75 508 PRO A O 1
ATOM 4172 N N . ALA A 1 509 ? -2.000 -14.963 -7.905 1.00 96.50 509 ALA A N 1
ATOM 4173 C CA . ALA A 1 509 ? -2.743 -16.091 -8.452 1.00 96.50 509 ALA A CA 1
ATOM 4174 C C . ALA A 1 509 ? -4.247 -16.002 -8.172 1.00 96.50 509 ALA A C 1
ATOM 4176 O O . ALA A 1 509 ? -5.045 -16.548 -8.931 1.00 96.50 509 ALA A O 1
ATOM 4177 N N . ASN A 1 510 ? -4.642 -15.324 -7.090 1.00 96.31 510 ASN A N 1
ATOM 4178 C CA . ASN A 1 510 ? -6.022 -15.375 -6.608 1.00 96.31 510 ASN A CA 1
ATOM 4179 C C . ASN A 1 510 ? -6.584 -14.042 -6.082 1.00 96.31 510 ASN A C 1
ATOM 4181 O O . ASN A 1 510 ? -7.781 -13.979 -5.799 1.00 96.31 510 ASN A O 1
ATOM 4185 N N . GLY A 1 511 ? -5.763 -12.994 -5.944 1.00 97.50 511 GLY A N 1
ATOM 4186 C CA . GLY A 1 511 ? -6.200 -11.677 -5.473 1.00 97.50 511 GLY A CA 1
ATOM 4187 C C . GLY A 1 511 ? -6.072 -11.440 -3.960 1.00 97.50 511 GLY A C 1
ATOM 4188 O O . GLY A 1 511 ? -6.409 -10.359 -3.483 1.00 97.50 511 GLY A O 1
ATOM 4189 N N . ALA A 1 512 ? -5.610 -12.418 -3.180 1.00 98.38 512 ALA A N 1
ATOM 4190 C CA . ALA A 1 512 ? -5.636 -12.357 -1.721 1.00 98.38 512 ALA A CA 1
ATOM 4191 C C . ALA A 1 512 ? -4.691 -11.271 -1.194 1.00 98.38 512 ALA A C 1
ATOM 4193 O O . ALA A 1 512 ? -3.482 -11.321 -1.437 1.00 98.38 512 ALA A O 1
ATOM 4194 N N . ILE A 1 513 ? -5.214 -10.307 -0.434 1.00 98.62 513 ILE A N 1
ATOM 4195 C CA . ILE A 1 513 ? -4.391 -9.262 0.186 1.00 98.62 513 ILE A CA 1
ATOM 4196 C C . ILE A 1 513 ? -3.621 -9.877 1.353 1.00 98.62 513 ILE A C 1
ATOM 4198 O O . ILE A 1 513 ? -4.220 -10.273 2.350 1.00 98.62 513 ILE A O 1
ATOM 4202 N N . ARG A 1 514 ? -2.292 -9.953 1.239 1.00 98.50 514 ARG A N 1
ATOM 4203 C CA . ARG A 1 514 ? -1.413 -10.562 2.251 1.00 98.50 514 ARG A CA 1
ATOM 4204 C C . ARG A 1 514 ? -0.896 -9.559 3.270 1.00 98.50 514 ARG A C 1
ATOM 4206 O O . ARG A 1 514 ? -0.691 -9.938 4.419 1.00 98.50 514 ARG A O 1
ATOM 4213 N N . VAL A 1 515 ? -0.682 -8.310 2.854 1.00 98.62 515 VAL A N 1
ATOM 4214 C CA . VAL A 1 515 ? -0.149 -7.227 3.694 1.00 98.62 515 VAL A CA 1
ATOM 4215 C C . VAL A 1 515 ? -0.812 -5.907 3.321 1.00 98.62 515 VAL A C 1
ATOM 4217 O O . VAL A 1 515 ? -0.931 -5.587 2.137 1.00 98.62 515 VAL A O 1
ATOM 4220 N N . MET A 1 516 ? -1.167 -5.111 4.330 1.00 98.56 516 MET A N 1
ATOM 4221 C CA . MET A 1 516 ? -1.649 -3.741 4.153 1.00 98.56 516 MET A CA 1
ATOM 4222 C C . MET A 1 516 ? -1.195 -2.856 5.320 1.00 98.56 516 MET A C 1
ATOM 4224 O O . MET A 1 516 ? -1.592 -3.059 6.469 1.00 98.56 516 MET A O 1
ATOM 4228 N N . ILE A 1 517 ? -0.388 -1.836 5.024 1.00 98.25 517 ILE A N 1
ATOM 4229 C CA . ILE A 1 517 ? -0.026 -0.768 5.969 1.00 98.25 517 ILE A CA 1
ATOM 4230 C C . ILE A 1 517 ? -0.241 0.571 5.269 1.00 98.25 517 ILE A C 1
ATOM 4232 O O . ILE A 1 517 ? 0.337 0.820 4.212 1.00 98.25 517 ILE A O 1
ATOM 4236 N N . GLY A 1 518 ? -1.083 1.420 5.859 1.00 96.00 518 GLY A N 1
ATOM 4237 C CA . GLY A 1 518 ? -1.522 2.689 5.274 1.00 96.00 518 GLY A CA 1
ATOM 4238 C C . GLY A 1 518 ? -0.777 3.936 5.760 1.00 96.00 518 GLY A C 1
ATOM 4239 O O . GLY A 1 518 ? -1.080 5.035 5.293 1.00 96.00 518 GLY A O 1
ATOM 4240 N N . GLY A 1 519 ? 0.161 3.805 6.694 1.00 93.38 519 GLY A N 1
ATOM 4241 C CA . GLY A 1 519 ? 0.879 4.941 7.263 1.00 93.38 519 GLY A CA 1
ATOM 4242 C C . GLY A 1 519 ? 1.813 4.549 8.401 1.00 93.38 519 GLY A C 1
ATOM 4243 O O . GLY A 1 519 ? 1.879 3.383 8.794 1.00 93.38 519 GLY A O 1
ATOM 4244 N N . ARG A 1 520 ? 2.525 5.552 8.925 1.00 90.75 520 ARG A N 1
ATOM 4245 C CA . ARG A 1 520 ? 3.494 5.414 10.022 1.00 90.75 520 ARG A CA 1
ATOM 4246 C C . ARG A 1 520 ? 2.849 4.978 11.333 1.00 90.75 520 ARG A C 1
ATOM 4248 O O . ARG A 1 520 ? 3.342 4.064 11.984 1.00 90.75 520 ARG A O 1
ATOM 4255 N N . ASN A 1 521 ? 1.773 5.660 11.714 1.00 86.69 521 ASN A N 1
ATOM 4256 C CA . ASN A 1 521 ? 1.084 5.458 12.978 1.00 86.69 521 ASN A CA 1
ATOM 4257 C C . ASN A 1 521 ? -0.424 5.645 12.777 1.00 86.69 521 ASN A C 1
ATOM 4259 O O . ASN A 1 521 ? -0.889 6.710 12.365 1.00 86.69 521 ASN A O 1
ATOM 4263 N N . PHE A 1 522 ? -1.184 4.595 13.074 1.00 86.31 522 PHE A N 1
ATOM 4264 C CA . PHE A 1 522 ? -2.634 4.589 12.909 1.00 86.31 522 PHE A CA 1
ATOM 4265 C C . PHE A 1 522 ? -3.356 5.499 13.908 1.00 86.31 522 PHE A C 1
ATOM 4267 O O . PHE A 1 522 ? -4.382 6.084 13.562 1.00 86.31 522 PHE A O 1
ATOM 4274 N N . GLU A 1 523 ? -2.817 5.649 15.121 1.00 79.81 523 GLU A N 1
ATOM 4275 C CA . GLU A 1 523 ? -3.420 6.496 16.156 1.00 79.81 523 GLU A CA 1
ATOM 4276 C C . GLU A 1 523 ? -3.297 7.985 15.816 1.00 79.81 523 GLU A C 1
ATOM 4278 O O . GLU A 1 523 ? -4.205 8.762 16.108 1.00 79.81 523 GLU A O 1
ATOM 4283 N N . GLU A 1 524 ? -2.216 8.372 15.136 1.00 78.69 524 GLU A N 1
ATOM 4284 C CA . GLU A 1 524 ? -2.031 9.730 14.613 1.00 78.69 524 GLU A CA 1
ATOM 4285 C C . GLU A 1 524 ? -2.866 9.970 13.349 1.00 78.69 524 GLU A C 1
ATOM 4287 O O . GLU A 1 524 ? -3.450 11.039 13.168 1.00 78.69 524 GLU A O 1
ATOM 4292 N N . SER A 1 525 ? -2.927 8.982 12.448 1.00 83.81 525 SER A N 1
ATOM 4293 C CA . SER A 1 525 ? -3.598 9.119 11.157 1.00 83.81 525 SER A CA 1
ATOM 4294 C C . SER A 1 525 ? -4.246 7.812 10.704 1.00 83.81 525 SER A C 1
ATOM 4296 O O . SER A 1 525 ? -3.581 6.887 10.230 1.00 83.81 525 SER A O 1
ATOM 4298 N N . LYS A 1 526 ? -5.583 7.785 10.740 1.00 87.50 526 LYS A N 1
ATOM 4299 C CA . LYS A 1 526 ? -6.412 6.680 10.219 1.00 87.50 526 LYS A CA 1
ATOM 4300 C C . LYS A 1 526 ? -6.532 6.667 8.690 1.00 87.50 526 LYS A C 1
ATOM 4302 O O . LYS A 1 526 ? -7.155 5.766 8.135 1.00 87.50 526 LYS A O 1
ATOM 4307 N N . PHE A 1 527 ? -5.965 7.661 8.002 1.00 92.69 527 PHE A N 1
ATOM 4308 C CA . PHE A 1 527 ? -5.979 7.738 6.542 1.00 92.69 527 PHE A CA 1
ATOM 4309 C C . PHE A 1 527 ? -5.132 6.607 5.950 1.00 92.69 527 PHE A C 1
ATOM 4311 O O . PHE A 1 527 ? -3.919 6.552 6.158 1.00 92.69 527 PHE A O 1
ATOM 4318 N N . ASN A 1 528 ? -5.768 5.681 5.232 1.00 97.25 528 ASN A N 1
ATOM 4319 C CA . ASN A 1 528 ? -5.114 4.492 4.702 1.00 97.25 528 ASN A CA 1
ATOM 4320 C C . ASN A 1 528 ? -4.532 4.772 3.311 1.00 97.25 528 ASN A C 1
ATOM 4322 O O . ASN A 1 528 ? -5.185 4.584 2.281 1.00 97.25 528 ASN A O 1
ATOM 4326 N N . ARG A 1 529 ? -3.263 5.183 3.269 1.00 97.81 529 ARG A N 1
ATOM 4327 C CA . ARG A 1 529 ? -2.590 5.583 2.024 1.00 97.81 529 ARG A CA 1
ATOM 4328 C C . ARG A 1 529 ? -2.432 4.437 1.024 1.00 97.81 529 ARG A C 1
ATOM 4330 O O . ARG A 1 529 ? -2.378 4.699 -0.171 1.00 97.81 529 ARG A O 1
ATOM 4337 N N . ALA A 1 530 ? -2.463 3.182 1.477 1.00 98.12 530 ALA A N 1
ATOM 4338 C CA . ALA A 1 530 ? -2.375 2.025 0.589 1.00 98.12 530 ALA A CA 1
ATOM 4339 C C . ALA A 1 530 ? -3.601 1.878 -0.337 1.00 98.12 530 ALA A C 1
ATOM 4341 O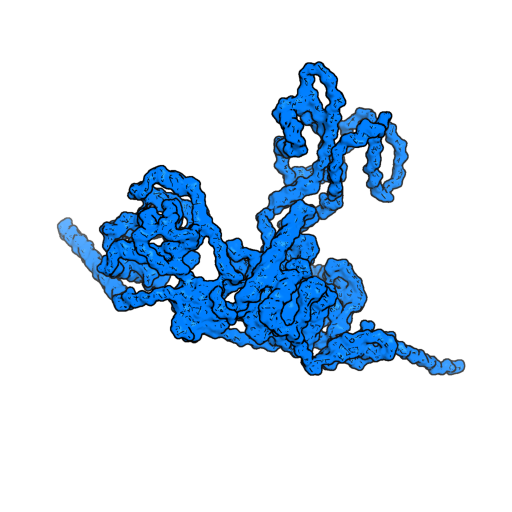 O . ALA A 1 530 ? -3.483 1.328 -1.433 1.00 98.12 530 ALA A O 1
ATOM 4342 N N . VAL A 1 531 ? -4.773 2.369 0.084 1.00 97.94 531 VAL A N 1
ATOM 4343 C CA . VAL A 1 531 ? -6.042 2.203 -0.655 1.00 97.94 531 VAL A CA 1
ATOM 4344 C C . VAL A 1 531 ? -6.784 3.513 -0.935 1.00 97.94 531 VAL A C 1
ATOM 4346 O O . VAL A 1 531 ? -7.774 3.501 -1.655 1.00 97.94 531 VAL A O 1
ATOM 4349 N N . GLN A 1 532 ? -6.328 4.643 -0.384 1.00 96.94 532 GLN A N 1
ATOM 4350 C CA . GLN A 1 532 ? -7.029 5.930 -0.500 1.00 96.94 532 GLN A CA 1
ATOM 4351 C C . GLN A 1 532 ? -6.164 7.060 -1.068 1.00 96.94 532 GLN A C 1
ATOM 4353 O O . GLN A 1 532 ? -6.706 7.989 -1.665 1.00 96.94 532 GLN A O 1
ATOM 4358 N N . ALA A 1 533 ? -4.840 7.027 -0.872 1.00 96.38 533 ALA A N 1
ATOM 4359 C CA . ALA A 1 533 ? -3.984 8.130 -1.298 1.00 96.38 533 ALA A CA 1
ATOM 4360 C C . ALA A 1 533 ? -3.754 8.083 -2.808 1.00 96.38 533 ALA A C 1
ATOM 4362 O O . ALA A 1 533 ? -3.127 7.159 -3.323 1.00 96.38 533 ALA A O 1
ATOM 4363 N N . LYS A 1 534 ? -4.241 9.117 -3.496 1.00 96.62 534 LYS A N 1
ATOM 4364 C CA . LYS A 1 534 ? -3.920 9.395 -4.893 1.00 96.62 534 LYS A CA 1
ATOM 4365 C C . LYS A 1 534 ? -2.580 10.112 -4.951 1.00 96.62 534 LYS A C 1
ATOM 4367 O O . LYS A 1 534 ? -2.397 11.119 -4.271 1.00 96.62 534 LYS A O 1
ATOM 4372 N N . ARG A 1 535 ? -1.630 9.547 -5.691 1.00 95.81 535 ARG A N 1
ATOM 4373 C CA . ARG A 1 535 ? -0.249 10.032 -5.775 1.00 95.81 535 ARG A CA 1
ATOM 4374 C C . ARG A 1 535 ? 0.310 9.819 -7.169 1.00 95.81 535 ARG A C 1
ATOM 4376 O O . ARG A 1 535 ? -0.063 8.862 -7.846 1.00 95.81 535 ARG A O 1
ATOM 4383 N N . GLN A 1 536 ? 1.224 10.686 -7.592 1.00 95.31 536 GLN A N 1
ATOM 4384 C CA . GLN A 1 536 ? 1.891 10.527 -8.880 1.00 95.31 536 GLN A CA 1
ATOM 4385 C C . GLN A 1 536 ? 2.858 9.329 -8.826 1.00 95.31 536 GLN A C 1
ATOM 4387 O O . GLN A 1 536 ? 3.776 9.324 -8.003 1.00 95.31 536 GLN A O 1
ATOM 4392 N N . PRO A 1 537 ? 2.697 8.311 -9.692 1.00 95.50 537 PRO A N 1
ATOM 4393 C CA . PRO A 1 537 ? 3.548 7.119 -9.719 1.00 95.50 537 PRO A CA 1
ATOM 4394 C C . PRO A 1 537 ? 4.937 7.397 -10.320 1.00 95.50 537 PRO A C 1
ATOM 4396 O O . PRO A 1 537 ? 5.902 6.653 -10.101 1.00 95.50 537 PRO A O 1
ATOM 4399 N N . GLY A 1 538 ? 5.060 8.460 -11.118 1.00 93.56 538 GLY A N 1
ATOM 4400 C CA . GLY A 1 538 ? 6.252 8.725 -11.912 1.00 93.56 538 GLY A CA 1
ATOM 4401 C C . GLY A 1 538 ? 6.585 7.546 -12.838 1.00 93.56 538 GLY A C 1
ATOM 4402 O O . GLY A 1 538 ? 5.719 6.916 -13.447 1.00 93.56 538 GLY A O 1
ATOM 4403 N N . SER A 1 539 ? 7.867 7.180 -12.904 1.00 95.38 539 SER A N 1
ATOM 4404 C CA . SER A 1 539 ? 8.355 6.116 -13.797 1.00 95.38 539 SER A CA 1
ATOM 4405 C C . SER A 1 539 ? 7.797 4.701 -13.549 1.00 95.38 539 SER A C 1
ATOM 4407 O O . SER A 1 539 ? 8.044 3.831 -14.389 1.00 95.38 539 SER A O 1
ATOM 4409 N N . THR A 1 540 ? 7.066 4.427 -12.458 1.00 97.12 540 THR A N 1
ATOM 4410 C CA . THR A 1 540 ? 6.346 3.144 -12.311 1.00 97.12 540 THR A CA 1
ATOM 4411 C C . THR A 1 540 ? 5.122 3.035 -13.218 1.00 97.12 540 THR A C 1
ATOM 4413 O O . THR A 1 540 ? 4.590 1.936 -13.357 1.00 97.12 540 THR A O 1
ATOM 4416 N N . PHE A 1 541 ? 4.709 4.114 -13.889 1.00 97.62 541 PHE A N 1
ATOM 4417 C CA . PHE A 1 541 ? 3.644 4.079 -14.894 1.00 97.62 541 PHE A CA 1
ATOM 4418 C C . PHE A 1 541 ? 4.130 3.633 -16.285 1.00 97.62 541 PHE A C 1
ATOM 4420 O O . PHE A 1 541 ? 3.359 3.122 -17.092 1.00 97.62 541 PHE A O 1
ATOM 4427 N N . LYS A 1 542 ? 5.434 3.754 -16.573 1.00 97.44 542 LYS A N 1
ATOM 4428 C CA . LYS A 1 542 ? 6.009 3.384 -17.880 1.00 97.44 542 LYS A CA 1
ATOM 4429 C C . LYS A 1 542 ? 5.630 1.970 -18.341 1.00 97.44 542 LYS A C 1
ATOM 4431 O O . LYS A 1 542 ? 5.307 1.836 -19.514 1.00 97.44 542 LYS A O 1
ATOM 4436 N N . PRO A 1 543 ? 5.594 0.923 -17.494 1.00 97.94 543 PRO A N 1
ATOM 4437 C CA . PRO A 1 543 ? 5.205 -0.411 -17.942 1.00 97.94 543 PRO A CA 1
ATOM 4438 C C . PRO A 1 543 ? 3.855 -0.478 -18.662 1.00 97.94 543 PRO A C 1
ATOM 4440 O O . PRO A 1 543 ? 3.742 -1.289 -19.569 1.00 97.94 543 PRO A O 1
ATOM 4443 N N . PHE A 1 544 ? 2.881 0.392 -18.368 1.00 98.19 544 PHE A N 1
ATOM 4444 C CA . PHE A 1 544 ? 1.619 0.450 -19.121 1.00 98.19 544 PHE A CA 1
ATOM 4445 C C . PHE A 1 544 ? 1.820 0.938 -20.560 1.00 98.19 544 PHE A C 1
ATOM 4447 O O . PHE A 1 544 ? 1.303 0.336 -21.498 1.00 98.19 544 PHE A O 1
ATOM 4454 N N . VAL A 1 545 ? 2.646 1.975 -20.749 1.00 98.06 545 VAL A N 1
ATOM 4455 C CA . VAL A 1 545 ? 3.024 2.475 -22.081 1.00 98.06 545 VAL A CA 1
ATOM 4456 C C . VAL A 1 545 ? 3.697 1.368 -22.880 1.00 98.06 545 VAL A C 1
ATOM 4458 O O . VAL A 1 545 ? 3.276 1.050 -23.988 1.00 98.06 545 VAL A O 1
ATOM 4461 N N . TYR A 1 546 ? 4.711 0.737 -22.291 1.00 98.31 546 TYR A N 1
ATOM 4462 C CA . TYR A 1 546 ? 5.485 -0.302 -22.962 1.00 98.31 546 TYR A CA 1
ATOM 4463 C C . TYR A 1 546 ? 4.634 -1.543 -23.237 1.00 98.31 546 TYR A C 1
ATOM 4465 O O . TYR A 1 546 ? 4.746 -2.101 -24.318 1.00 98.31 546 TYR A O 1
ATOM 4473 N N . THR A 1 547 ? 3.734 -1.919 -22.326 1.00 98.25 547 THR A N 1
ATOM 4474 C CA . THR A 1 547 ? 2.786 -3.022 -22.550 1.00 98.25 547 THR A CA 1
ATOM 4475 C C . THR A 1 547 ? 1.922 -2.748 -23.774 1.00 98.25 547 THR A C 1
ATOM 4477 O O . THR A 1 547 ? 1.863 -3.598 -24.653 1.00 98.25 547 THR A O 1
ATOM 4480 N N . SER A 1 548 ? 1.344 -1.546 -23.894 1.00 97.62 548 SER A N 1
ATOM 4481 C CA . SER A 1 548 ? 0.525 -1.202 -25.066 1.00 97.62 548 SER A CA 1
ATOM 4482 C C . SER A 1 548 ? 1.310 -1.259 -26.382 1.00 97.62 548 SER A C 1
ATOM 4484 O O . SER A 1 548 ? 0.783 -1.677 -27.406 1.00 97.62 548 SER A O 1
ATOM 4486 N N . VAL A 1 549 ? 2.592 -0.888 -26.352 1.00 97.56 549 VAL A N 1
ATOM 4487 C CA . VAL A 1 549 ? 3.472 -0.912 -27.526 1.00 97.56 549 VAL A CA 1
ATOM 4488 C C . VAL A 1 549 ? 3.872 -2.344 -27.889 1.00 97.56 549 VAL A C 1
ATOM 4490 O O . VAL A 1 549 ? 3.805 -2.717 -29.056 1.00 97.56 549 VAL A O 1
ATOM 4493 N N . ILE A 1 550 ? 4.257 -3.166 -26.910 1.00 97.44 550 ILE A N 1
ATOM 4494 C CA . ILE A 1 550 ? 4.611 -4.572 -27.149 1.00 97.44 550 ILE A CA 1
ATOM 4495 C C . ILE A 1 550 ? 3.394 -5.363 -27.646 1.00 97.44 550 ILE A C 1
ATOM 4497 O O . ILE A 1 550 ? 3.527 -6.154 -28.579 1.00 97.44 550 ILE A O 1
ATOM 4501 N N . ASP A 1 551 ? 2.206 -5.117 -27.089 1.00 95.31 551 ASP A N 1
ATOM 4502 C CA . ASP A 1 551 ? 0.986 -5.801 -27.531 1.00 95.31 551 ASP A CA 1
ATOM 4503 C C . ASP A 1 551 ? 0.566 -5.390 -28.955 1.00 95.31 551 ASP A C 1
ATOM 4505 O O . ASP A 1 551 ? 0.134 -6.230 -29.743 1.00 95.31 551 ASP A O 1
ATOM 4509 N N . ASN A 1 552 ? 0.849 -4.141 -29.353 1.00 92.94 552 ASN A N 1
ATOM 4510 C CA . ASN A 1 552 ? 0.707 -3.657 -30.734 1.00 92.94 552 ASN A CA 1
ATOM 4511 C C . ASN A 1 552 ? 1.733 -4.260 -31.725 1.00 92.94 552 ASN A C 1
ATOM 4513 O O . ASN A 1 552 ? 1.792 -3.850 -32.884 1.00 92.94 552 ASN A O 1
ATOM 4517 N N . GLY A 1 553 ? 2.541 -5.239 -31.305 1.00 92.94 553 GLY A N 1
ATOM 4518 C CA . GLY A 1 553 ? 3.435 -6.011 -32.171 1.00 92.94 553 GLY A CA 1
ATOM 4519 C C . GLY A 1 553 ? 4.852 -5.458 -32.310 1.00 92.94 553 GLY A C 1
ATOM 4520 O O . GLY A 1 553 ? 5.662 -6.027 -33.044 1.00 92.94 553 GLY A O 1
ATOM 4521 N N . TYR A 1 554 ? 5.186 -4.387 -31.588 1.00 96.50 554 TYR A N 1
ATOM 4522 C CA . TYR A 1 554 ? 6.568 -3.931 -31.482 1.00 96.50 554 TYR A CA 1
ATOM 4523 C C . TYR A 1 554 ? 7.380 -4.871 -30.581 1.00 96.50 554 TYR A C 1
ATOM 4525 O O . TYR A 1 554 ? 6.866 -5.524 -29.675 1.00 96.50 554 TYR A O 1
ATOM 4533 N N . SER A 1 555 ? 8.685 -4.947 -30.830 1.00 96.12 555 SER A N 1
ATOM 4534 C CA . SER A 1 555 ? 9.583 -5.853 -30.108 1.00 96.12 555 SER A CA 1
ATOM 4535 C C . SER A 1 555 ? 10.349 -5.116 -29.005 1.00 96.12 555 SER A C 1
ATOM 4537 O O . SER A 1 555 ? 10.554 -3.905 -29.114 1.00 96.12 555 SER A O 1
ATOM 4539 N N . PRO A 1 556 ? 10.886 -5.813 -27.986 1.00 97.31 556 PRO A N 1
ATOM 4540 C CA . PRO A 1 556 ? 11.778 -5.193 -27.001 1.00 97.31 556 PRO A CA 1
ATOM 4541 C C . PRO A 1 556 ? 12.991 -4.480 -27.624 1.00 97.31 556 PRO A C 1
ATOM 4543 O O . PRO A 1 556 ? 13.531 -3.547 -27.026 1.00 97.31 556 PRO A O 1
ATOM 4546 N N . THR A 1 557 ? 13.403 -4.888 -28.832 1.00 96.94 557 THR A N 1
ATOM 4547 C CA . THR A 1 557 ? 14.503 -4.273 -29.584 1.00 96.94 557 THR A CA 1
ATOM 4548 C C . THR A 1 557 ? 14.108 -3.090 -30.450 1.00 96.94 557 THR A C 1
ATOM 4550 O O . THR A 1 557 ? 15.004 -2.474 -31.020 1.00 96.94 557 THR A O 1
ATOM 4553 N N . THR A 1 558 ? 12.819 -2.762 -30.579 1.00 96.81 558 THR A N 1
ATOM 4554 C CA . THR A 1 558 ? 12.377 -1.600 -31.360 1.00 96.81 558 THR A CA 1
ATOM 4555 C C . THR A 1 558 ? 13.134 -0.357 -30.895 1.00 96.81 558 THR A C 1
ATOM 4557 O O . THR A 1 558 ? 13.179 -0.060 -29.700 1.00 96.81 558 THR A O 1
ATOM 4560 N N . GLN A 1 559 ? 13.789 0.323 -31.837 1.00 95.75 559 GLN A N 1
ATOM 4561 C CA . GLN A 1 559 ? 14.662 1.457 -31.556 1.00 95.75 559 GLN A CA 1
ATOM 4562 C C . GLN A 1 559 ? 13.911 2.773 -31.738 1.00 95.75 559 GLN A C 1
ATOM 4564 O O . GLN A 1 559 ? 13.292 3.003 -32.773 1.00 95.75 559 GLN A O 1
ATOM 4569 N N . LEU A 1 560 ? 14.007 3.641 -30.736 1.00 95.56 560 LEU A N 1
ATOM 4570 C CA . LEU A 1 560 ? 13.498 5.007 -30.756 1.00 95.56 560 LEU A CA 1
ATOM 4571 C C . LEU A 1 560 ? 14.643 5.984 -30.494 1.00 95.56 560 LEU A C 1
ATOM 4573 O O . LEU A 1 560 ? 15.627 5.650 -29.830 1.00 95.56 560 LEU A O 1
ATOM 4577 N N . LEU A 1 561 ? 14.522 7.196 -31.023 1.00 94.38 561 LEU A N 1
ATOM 4578 C CA . LEU A 1 561 ? 15.534 8.229 -30.857 1.00 94.38 561 LEU A CA 1
ATOM 4579 C C . LEU A 1 561 ? 15.442 8.849 -29.454 1.00 94.38 561 LEU A C 1
ATOM 4581 O O . LEU A 1 561 ? 14.373 9.285 -29.034 1.00 94.38 561 LEU A O 1
ATOM 4585 N N . ASN A 1 562 ? 16.558 8.913 -28.724 1.00 92.94 562 ASN A N 1
ATOM 4586 C CA . ASN A 1 562 ? 16.624 9.551 -27.405 1.00 92.94 562 ASN A CA 1
ATOM 4587 C C . ASN A 1 562 ? 16.814 11.077 -27.526 1.00 92.94 562 ASN A C 1
ATOM 4589 O O . ASN A 1 562 ? 17.785 11.639 -27.013 1.00 92.94 562 ASN A O 1
ATOM 4593 N N . GLN A 1 563 ? 15.900 11.746 -28.227 1.00 91.94 563 GLN A N 1
ATOM 4594 C CA . GLN A 1 563 ? 15.900 13.199 -28.413 1.00 91.94 563 GLN A CA 1
ATOM 4595 C C . GLN A 1 563 ? 14.579 13.816 -27.937 1.00 91.94 563 GLN A C 1
ATOM 4597 O O . GLN A 1 563 ? 13.569 13.115 -27.931 1.00 91.94 563 GLN A O 1
ATOM 4602 N N . PRO A 1 564 ? 14.566 15.090 -27.493 1.00 88.00 564 PRO A N 1
ATOM 4603 C CA . PRO A 1 564 ? 13.352 15.742 -27.011 1.00 88.00 564 PRO A CA 1
ATOM 4604 C C . PRO A 1 564 ? 12.313 15.898 -28.132 1.00 88.00 564 PRO A C 1
ATOM 4606 O O . PRO A 1 564 ? 12.565 16.656 -29.070 1.00 88.00 564 PRO A O 1
ATOM 4609 N N . PRO A 1 565 ? 11.147 15.226 -28.061 1.00 85.81 565 PRO A N 1
ATOM 4610 C CA . PRO A 1 565 ? 10.066 15.496 -28.995 1.00 85.81 565 PRO A CA 1
ATOM 4611 C C . PRO A 1 565 ? 9.405 16.832 -28.630 1.00 85.81 565 PRO A C 1
ATOM 4613 O O . PRO A 1 565 ? 9.122 17.088 -27.460 1.00 85.81 565 PRO A O 1
ATOM 4616 N N . ALA A 1 566 ? 9.141 17.679 -29.623 1.00 88.38 566 ALA A N 1
ATOM 4617 C CA . ALA A 1 566 ? 8.310 18.866 -29.447 1.00 88.38 566 ALA A CA 1
ATOM 4618 C C . ALA A 1 566 ? 6.853 18.487 -29.717 1.00 88.38 566 ALA A C 1
ATOM 4620 O O . ALA A 1 566 ? 6.478 18.224 -30.859 1.00 88.38 566 ALA A O 1
ATOM 4621 N N . ILE A 1 567 ? 6.046 18.409 -28.658 1.00 86.56 567 ILE A N 1
ATOM 4622 C CA . ILE A 1 567 ? 4.671 17.911 -28.737 1.00 86.56 567 ILE A CA 1
ATOM 4623 C C . ILE A 1 567 ? 3.705 19.085 -28.533 1.00 86.56 567 ILE A C 1
ATOM 4625 O O . ILE A 1 567 ? 3.688 19.653 -27.438 1.00 86.56 567 ILE A O 1
ATOM 4629 N N . PRO A 1 568 ? 2.899 19.457 -29.543 1.00 85.19 568 PRO A N 1
ATOM 4630 C CA . PRO A 1 568 ? 1.896 20.509 -29.403 1.00 85.19 568 PRO A CA 1
ATOM 4631 C C . PRO A 1 568 ? 0.840 20.162 -28.351 1.00 85.19 568 PRO A C 1
ATOM 4633 O O . PRO A 1 568 ? 0.338 19.037 -28.315 1.00 85.19 568 PRO A O 1
ATOM 4636 N N . GLN A 1 569 ? 0.497 21.133 -27.508 1.00 82.12 569 GLN A N 1
ATOM 4637 C CA . GLN A 1 569 ? -0.590 21.044 -26.538 1.00 82.12 569 GLN A CA 1
ATOM 4638 C C . GLN A 1 569 ? -1.838 21.808 -27.026 1.00 82.12 569 GLN A C 1
ATOM 4640 O O . GLN A 1 569 ? -1.722 22.712 -27.857 1.00 82.12 569 GLN A O 1
ATOM 4645 N N . PRO A 1 570 ? -3.044 21.472 -26.518 1.00 77.06 570 PRO A N 1
ATOM 4646 C CA . PRO A 1 570 ? -4.291 22.143 -26.909 1.00 77.06 570 PRO A CA 1
ATOM 4647 C C . PRO A 1 570 ? -4.332 23.651 -26.624 1.00 77.06 570 PRO A C 1
ATOM 4649 O O . PRO A 1 570 ? -5.101 24.369 -27.254 1.00 77.06 570 PRO A O 1
ATOM 4652 N N . ASP A 1 571 ? -3.522 24.131 -25.681 1.00 79.56 571 ASP A N 1
ATOM 4653 C CA . ASP A 1 571 ? -3.398 25.542 -25.300 1.00 79.56 571 ASP A CA 1
ATOM 4654 C C . ASP A 1 571 ? -2.444 26.342 -26.215 1.00 79.56 571 ASP A C 1
ATOM 4656 O O . ASP A 1 571 ? -2.237 27.534 -26.000 1.00 79.56 571 ASP A O 1
ATOM 4660 N N . GLY A 1 572 ? -1.864 25.697 -27.235 1.00 81.50 572 GLY A N 1
ATOM 4661 C CA . GLY A 1 572 ? -0.902 26.293 -28.162 1.00 81.50 572 GLY A CA 1
ATOM 4662 C C . GLY A 1 572 ? 0.556 26.224 -27.698 1.00 81.50 572 GLY A C 1
ATOM 4663 O O . GLY A 1 572 ? 1.448 26.558 -28.478 1.00 81.50 572 GLY A O 1
ATOM 4664 N N . ASN A 1 573 ? 0.829 25.755 -26.476 1.00 86.94 573 ASN A N 1
ATOM 4665 C CA . ASN A 1 573 ? 2.191 25.583 -25.978 1.00 86.94 573 ASN A CA 1
ATOM 4666 C C . ASN A 1 573 ? 2.828 24.284 -26.493 1.00 86.94 573 ASN A C 1
ATOM 4668 O O . ASN A 1 573 ? 2.156 23.328 -26.883 1.00 86.94 573 ASN A O 1
ATOM 4672 N N . LEU A 1 574 ? 4.163 24.227 -26.475 1.00 88.19 574 LEU A N 1
ATOM 4673 C CA . LEU A 1 574 ? 4.918 23.014 -26.791 1.00 88.19 574 LEU A CA 1
ATOM 4674 C C . LEU A 1 574 ? 5.359 22.315 -25.506 1.00 88.19 574 LEU A C 1
ATOM 4676 O O . LEU A 1 574 ? 6.068 22.884 -24.676 1.00 88.19 574 LEU A O 1
ATOM 4680 N N . TRP A 1 575 ? 5.009 21.039 -25.376 1.00 89.56 575 TRP A N 1
ATOM 4681 C CA . TRP A 1 575 ? 5.584 20.172 -24.361 1.00 89.56 575 TRP A CA 1
ATOM 4682 C C . TRP A 1 575 ? 6.887 19.566 -24.866 1.00 89.56 575 TRP A C 1
ATOM 4684 O O . TRP A 1 575 ? 6.888 18.789 -25.820 1.00 89.56 575 TRP A O 1
ATOM 4694 N N . ILE A 1 576 ? 7.990 19.905 -24.201 1.00 91.00 576 ILE A N 1
ATOM 4695 C CA . ILE A 1 576 ? 9.321 19.375 -24.504 1.00 91.00 576 ILE A CA 1
ATOM 4696 C C . ILE A 1 576 ? 9.826 18.642 -23.255 1.00 91.00 576 ILE A C 1
ATOM 4698 O O . ILE A 1 576 ? 10.366 19.278 -22.341 1.00 91.00 576 ILE A O 1
ATOM 4702 N N . PRO A 1 577 ? 9.616 17.316 -23.149 1.00 89.69 577 PRO A N 1
ATOM 4703 C CA . PRO A 1 577 ? 10.091 16.560 -22.002 1.00 89.69 577 PRO A CA 1
ATOM 4704 C C . PRO A 1 577 ? 11.620 16.493 -21.989 1.00 89.69 577 PRO A C 1
ATOM 4706 O O . PRO A 1 577 ? 12.282 16.614 -23.018 1.00 89.69 577 PRO A O 1
ATOM 4709 N N . LYS A 1 578 ? 12.184 16.247 -20.805 1.00 89.19 578 LYS A N 1
ATOM 4710 C CA . LYS A 1 578 ? 13.623 16.039 -20.606 1.00 89.19 578 LYS A CA 1
ATOM 4711 C C . LYS A 1 578 ? 13.874 14.744 -19.844 1.00 89.19 578 LYS A C 1
ATOM 4713 O O . LYS A 1 578 ? 13.035 14.282 -19.060 1.00 89.19 578 LYS A O 1
ATOM 4718 N N . ASN A 1 579 ? 15.039 14.149 -20.079 1.00 88.50 579 ASN A N 1
ATOM 4719 C CA . ASN A 1 579 ? 15.537 13.087 -19.215 1.00 88.50 579 ASN A CA 1
ATOM 4720 C C . ASN A 1 579 ? 15.888 13.647 -17.838 1.00 88.50 579 ASN A C 1
ATOM 4722 O O . ASN A 1 579 ? 16.204 14.823 -17.693 1.00 88.50 579 ASN A O 1
ATOM 4726 N N . PHE A 1 580 ? 15.823 12.785 -16.828 1.00 81.62 580 PHE A N 1
ATOM 4727 C CA . PHE A 1 580 ? 16.080 13.163 -15.440 1.00 81.62 580 PHE A CA 1
ATOM 4728 C C . PHE A 1 580 ? 17.500 13.711 -15.219 1.00 81.62 580 PHE A C 1
ATOM 4730 O O . PHE A 1 580 ? 17.706 14.599 -14.402 1.00 81.62 580 PHE A O 1
ATOM 4737 N N . ASP A 1 581 ? 18.473 13.198 -15.968 1.00 80.62 581 ASP A N 1
ATOM 4738 C CA . ASP A 1 581 ? 19.868 13.644 -15.988 1.00 80.62 581 ASP A CA 1
ATOM 4739 C C . ASP A 1 581 ? 20.150 14.686 -17.087 1.00 80.62 581 ASP A C 1
ATOM 4741 O O . ASP A 1 581 ? 21.306 14.992 -17.362 1.00 80.62 581 ASP A O 1
ATOM 4745 N N . ASN A 1 582 ? 19.105 15.204 -17.744 1.00 83.00 582 ASN A N 1
ATOM 4746 C CA . ASN A 1 582 ? 19.172 16.079 -18.918 1.00 83.00 582 ASN A CA 1
ATOM 4747 C C . ASN A 1 582 ? 19.948 15.502 -20.119 1.00 83.00 582 ASN A C 1
ATOM 4749 O O . ASN A 1 582 ? 20.236 16.231 -21.067 1.00 83.00 582 ASN A O 1
ATOM 4753 N N . SER A 1 583 ? 20.255 14.200 -20.123 1.00 86.00 583 SER A N 1
ATOM 4754 C CA . SER A 1 583 ? 20.969 13.568 -21.231 1.00 86.00 583 SER A CA 1
ATOM 4755 C C . SER A 1 583 ? 20.099 13.461 -22.486 1.00 86.00 583 SER A C 1
ATOM 4757 O O . SER A 1 583 ? 18.874 13.335 -22.421 1.00 86.00 583 SER A O 1
ATOM 4759 N N . THR A 1 584 ? 20.744 13.452 -23.647 1.00 90.06 584 THR A N 1
ATOM 4760 C CA . THR A 1 584 ? 20.150 13.086 -24.941 1.00 90.06 584 THR A CA 1
ATOM 4761 C C . THR A 1 584 ? 21.072 12.083 -25.633 1.00 90.06 584 THR A C 1
ATOM 4763 O O . THR A 1 584 ? 22.206 11.869 -25.201 1.00 90.06 584 THR A O 1
ATOM 4766 N N . GLY A 1 585 ? 20.595 11.399 -26.669 1.00 88.25 585 GLY A N 1
ATOM 4767 C CA . GLY A 1 585 ? 21.414 10.423 -27.378 1.00 88.25 585 GLY A CA 1
ATOM 4768 C C . GLY A 1 585 ? 20.793 9.902 -28.666 1.00 88.25 585 GLY A C 1
ATOM 4769 O O . GLY A 1 585 ? 19.749 10.369 -29.118 1.00 88.25 585 GLY A O 1
ATOM 4770 N N . GLY A 1 586 ? 21.469 8.917 -29.255 1.00 91.00 586 GLY A N 1
ATOM 4771 C CA . GLY A 1 586 ? 21.030 8.245 -30.476 1.00 91.00 586 GLY A CA 1
ATOM 4772 C C . GLY A 1 586 ? 19.909 7.228 -30.247 1.00 91.00 586 GLY A C 1
ATOM 4773 O O . GLY A 1 586 ? 19.101 7.338 -29.323 1.00 91.00 586 GLY A O 1
ATOM 4774 N N . LEU A 1 587 ? 19.868 6.220 -31.117 1.00 93.75 587 LEU A N 1
ATOM 4775 C CA . LEU A 1 587 ? 18.878 5.149 -31.066 1.00 93.75 587 LEU A CA 1
ATOM 4776 C C . LEU A 1 587 ? 19.025 4.304 -29.795 1.00 93.75 587 LEU A C 1
ATOM 4778 O O . LEU A 1 587 ? 20.102 3.792 -29.487 1.00 93.75 587 LEU A O 1
ATOM 4782 N N . MET A 1 588 ? 17.913 4.106 -29.093 1.00 95.25 588 MET A N 1
ATOM 4783 C CA . MET A 1 588 ? 17.814 3.275 -27.899 1.00 95.25 588 MET A CA 1
ATOM 4784 C C . MET A 1 588 ? 16.659 2.288 -28.048 1.00 95.25 588 MET A C 1
ATOM 4786 O O . MET A 1 588 ? 15.594 2.641 -28.550 1.00 95.25 588 MET A O 1
ATOM 4790 N N . THR A 1 589 ? 16.864 1.045 -27.614 1.00 96.62 589 THR A N 1
ATOM 4791 C CA . THR A 1 589 ? 15.809 0.024 -27.642 1.00 96.62 589 THR A CA 1
ATOM 4792 C C . THR A 1 589 ? 14.737 0.301 -26.587 1.00 96.62 589 THR A C 1
ATOM 4794 O O . THR A 1 589 ? 15.024 0.913 -25.553 1.00 96.62 589 THR A O 1
ATOM 4797 N N . LEU A 1 590 ? 13.520 -0.215 -26.782 1.00 97.00 590 LEU A N 1
ATOM 4798 C CA . LEU A 1 590 ? 12.489 -0.198 -25.739 1.00 97.00 590 LEU A CA 1
ATOM 4799 C C . LEU A 1 590 ? 12.989 -0.869 -24.442 1.00 97.00 590 LEU A C 1
ATOM 4801 O O . LEU A 1 590 ? 12.771 -0.346 -23.348 1.00 97.00 590 LEU A O 1
ATOM 4805 N N . ARG A 1 591 ? 13.736 -1.979 -24.524 1.00 96.38 591 ARG A N 1
ATOM 4806 C CA . ARG A 1 591 ? 14.337 -2.610 -23.335 1.00 96.38 591 ARG A CA 1
ATOM 4807 C C . ARG A 1 591 ? 15.269 -1.665 -22.583 1.00 96.38 591 ARG A C 1
ATOM 4809 O O . ARG A 1 591 ? 15.159 -1.543 -21.361 1.00 96.38 591 ARG A O 1
ATOM 4816 N N . ASP A 1 592 ? 16.187 -1.011 -23.284 1.00 94.25 592 ASP A N 1
ATOM 4817 C CA . ASP A 1 592 ? 17.145 -0.098 -22.659 1.00 94.25 592 ASP A CA 1
ATOM 4818 C C . ASP A 1 592 ? 16.456 1.143 -22.087 1.00 94.25 592 ASP A C 1
ATOM 4820 O O . ASP A 1 592 ? 16.781 1.562 -20.971 1.00 94.25 592 ASP A O 1
ATOM 4824 N N . GLY A 1 593 ? 15.452 1.661 -22.802 1.00 94.12 593 GLY A N 1
ATOM 4825 C CA . GLY A 1 593 ? 14.603 2.758 -22.352 1.00 94.12 593 GLY A CA 1
ATOM 4826 C C . GLY A 1 593 ? 13.881 2.435 -21.046 1.00 94.12 593 GLY A C 1
ATOM 4827 O O . GLY A 1 593 ? 13.870 3.266 -20.137 1.00 94.12 593 GLY A O 1
ATOM 4828 N N . LEU A 1 594 ? 13.352 1.215 -20.894 1.00 94.69 594 LEU A N 1
ATOM 4829 C CA . LEU A 1 594 ? 12.689 0.789 -19.659 1.00 94.69 594 LEU A CA 1
ATOM 4830 C C . LEU A 1 594 ? 13.685 0.503 -18.518 1.00 94.69 594 LEU A C 1
ATOM 4832 O O . LEU A 1 594 ? 13.408 0.853 -17.365 1.00 94.69 594 LEU A O 1
ATOM 4836 N N . LYS A 1 595 ? 14.844 -0.099 -18.834 1.00 93.06 595 LYS A N 1
ATOM 4837 C CA . LYS A 1 595 ? 15.941 -0.424 -17.897 1.00 93.06 595 LYS A CA 1
ATOM 4838 C C . LYS A 1 595 ? 16.521 0.816 -17.214 1.00 93.06 595 LYS A C 1
ATOM 4840 O O . LYS A 1 595 ? 16.693 0.804 -15.993 1.00 93.06 595 LYS A O 1
ATOM 4845 N N . ASN A 1 596 ? 16.811 1.859 -17.995 1.00 87.56 596 ASN A N 1
ATOM 4846 C CA . ASN A 1 596 ? 17.406 3.125 -17.546 1.00 87.56 596 ASN A CA 1
ATOM 4847 C C . ASN A 1 596 ? 16.361 4.254 -17.433 1.00 87.56 596 ASN A C 1
ATOM 4849 O O . ASN A 1 596 ? 16.676 5.414 -17.671 1.00 87.56 596 ASN A O 1
ATOM 4853 N N . PRO A 1 597 ? 15.139 3.915 -16.992 1.00 81.31 597 PRO A N 1
ATOM 4854 C CA . PRO A 1 597 ? 13.862 4.591 -17.280 1.00 81.31 597 PRO A CA 1
ATOM 4855 C C . PRO A 1 597 ? 13.960 5.951 -17.988 1.00 81.31 597 PRO A C 1
ATOM 4857 O O . PRO A 1 597 ? 13.634 6.984 -17.405 1.00 81.31 597 PRO A O 1
ATOM 4860 N N . VAL A 1 598 ? 14.323 5.950 -19.268 1.00 90.44 598 VAL A N 1
ATOM 4861 C CA . VAL A 1 598 ? 14.548 7.164 -20.063 1.00 90.44 598 VAL A CA 1
ATOM 4862 C C . VAL A 1 598 ? 13.202 7.824 -20.367 1.00 90.44 598 VAL A C 1
ATOM 4864 O O . VAL A 1 598 ? 12.235 7.150 -20.737 1.00 90.44 598 VAL A O 1
ATOM 4867 N N . ASN A 1 599 ? 13.070 9.126 -20.106 1.00 93.19 599 ASN A N 1
ATOM 4868 C CA . ASN A 1 599 ? 11.807 9.857 -20.272 1.00 93.19 599 ASN A CA 1
ATOM 4869 C C . ASN A 1 599 ? 11.500 10.086 -21.747 1.00 93.19 599 ASN A C 1
ATOM 4871 O O . ASN A 1 599 ? 10.372 9.852 -22.171 1.00 93.19 599 ASN A O 1
ATOM 4875 N N . LEU A 1 600 ? 12.513 10.462 -22.525 1.00 94.25 600 LEU A N 1
ATOM 4876 C CA . LEU A 1 600 ? 12.358 10.759 -23.947 1.00 94.25 600 LEU A CA 1
ATOM 4877 C C . LEU A 1 600 ? 11.872 9.543 -24.745 1.00 94.25 600 LEU A C 1
ATOM 4879 O O . LEU A 1 600 ? 10.979 9.682 -25.573 1.00 94.25 600 LEU A O 1
ATOM 4883 N N . ILE A 1 601 ? 12.362 8.338 -24.432 1.00 95.94 601 ILE A N 1
ATOM 4884 C CA . ILE A 1 601 ? 11.900 7.099 -25.080 1.00 95.94 601 ILE A CA 1
ATOM 4885 C C . ILE A 1 601 ? 10.442 6.793 -24.732 1.00 95.94 601 ILE A C 1
ATOM 4887 O O . ILE A 1 601 ? 9.674 6.427 -25.613 1.00 95.94 601 ILE A O 1
ATOM 4891 N N . ALA A 1 602 ? 10.031 6.980 -23.474 1.00 95.25 602 ALA A N 1
ATOM 4892 C CA . ALA A 1 602 ? 8.639 6.772 -23.074 1.00 95.25 602 ALA A CA 1
ATOM 4893 C C . ALA A 1 602 ? 7.692 7.800 -23.723 1.00 95.25 602 ALA A C 1
ATOM 4895 O O . ALA A 1 602 ? 6.615 7.426 -24.180 1.00 95.25 602 ALA A O 1
ATOM 4896 N N . ALA A 1 603 ? 8.112 9.068 -23.800 1.00 94.81 603 ALA A N 1
ATOM 4897 C CA . ALA A 1 603 ? 7.369 10.128 -24.478 1.00 94.81 603 ALA A CA 1
ATOM 4898 C C . ALA A 1 603 ? 7.245 9.852 -25.985 1.00 94.81 603 ALA A C 1
ATOM 4900 O O . ALA A 1 603 ? 6.153 9.907 -26.530 1.00 94.81 603 ALA A O 1
ATOM 4901 N N . THR A 1 604 ? 8.339 9.461 -26.638 1.00 94.69 604 THR A N 1
ATOM 4902 C CA . THR A 1 604 ? 8.348 9.095 -28.064 1.00 94.69 604 THR A CA 1
ATOM 4903 C C . THR A 1 604 ? 7.477 7.862 -28.327 1.00 94.69 604 THR A C 1
ATOM 4905 O O . THR A 1 604 ? 6.753 7.798 -29.316 1.00 94.69 604 THR A O 1
ATOM 4908 N N . ALA A 1 605 ? 7.503 6.874 -27.430 1.00 96.06 605 ALA A N 1
ATOM 4909 C CA . ALA A 1 605 ? 6.679 5.678 -27.557 1.00 96.06 605 ALA A CA 1
ATOM 4910 C C . ALA A 1 605 ? 5.179 6.010 -27.492 1.00 96.06 605 ALA A C 1
ATOM 4912 O O . ALA A 1 605 ? 4.430 5.552 -28.352 1.00 96.06 605 ALA A O 1
ATOM 4913 N N . ILE A 1 606 ? 4.748 6.832 -26.523 1.00 95.31 606 ILE A N 1
ATOM 4914 C CA . ILE A 1 606 ? 3.329 7.203 -26.375 1.00 95.31 606 ILE A CA 1
ATOM 4915 C C . ILE A 1 606 ? 2.816 8.130 -27.481 1.00 95.31 606 ILE A C 1
ATOM 4917 O O . ILE A 1 606 ? 1.608 8.243 -27.640 1.00 95.31 606 ILE A O 1
ATOM 4921 N N . THR A 1 607 ? 3.700 8.811 -28.215 1.00 92.31 607 THR A N 1
ATOM 4922 C CA . THR A 1 607 ? 3.299 9.699 -29.316 1.00 92.31 607 THR A CA 1
ATOM 4923 C C . THR A 1 607 ? 3.361 9.045 -30.686 1.00 92.31 607 THR A C 1
ATOM 4925 O O . THR A 1 607 ? 2.572 9.408 -31.552 1.00 92.31 607 THR A O 1
ATOM 4928 N N . HIS A 1 608 ? 4.298 8.121 -30.914 1.00 93.25 608 HIS A N 1
ATOM 4929 C CA . HIS A 1 608 ? 4.538 7.558 -32.248 1.00 93.25 608 HIS A CA 1
ATOM 4930 C C . HIS A 1 608 ? 4.139 6.090 -32.392 1.00 93.25 608 HIS A C 1
ATOM 4932 O O . HIS A 1 608 ? 3.892 5.651 -33.512 1.00 93.25 608 HIS A O 1
ATOM 4938 N N . LEU A 1 609 ? 4.105 5.318 -31.300 1.00 96.25 609 LEU A N 1
ATOM 4939 C CA . LEU A 1 609 ? 3.851 3.870 -31.354 1.00 96.25 609 LEU A CA 1
ATOM 4940 C C . LEU A 1 609 ? 2.508 3.458 -30.729 1.00 96.25 609 LEU A C 1
ATOM 4942 O O . LEU A 1 609 ? 2.044 2.339 -30.942 1.00 96.25 609 LEU A O 1
ATOM 4946 N N . THR A 1 610 ? 1.899 4.335 -29.934 1.00 96.62 610 THR A N 1
ATOM 4947 C CA . THR A 1 610 ? 0.599 4.143 -29.274 1.00 96.62 610 THR A CA 1
ATOM 4948 C C . THR A 1 610 ? -0.050 5.514 -29.035 1.00 96.62 610 THR A C 1
ATOM 4950 O O . THR A 1 610 ? 0.456 6.514 -29.541 1.00 96.62 610 THR A O 1
ATOM 4953 N N . THR A 1 611 ? -1.153 5.575 -28.284 1.00 96.25 611 THR A N 1
ATOM 4954 C CA . THR A 1 611 ? -1.793 6.833 -27.860 1.00 96.25 611 THR A CA 1
ATOM 4955 C C . THR A 1 611 ? -2.107 6.820 -26.357 1.00 96.25 611 THR A C 1
ATOM 4957 O O . THR A 1 611 ? -2.209 5.737 -25.764 1.00 96.25 611 THR A O 1
ATOM 4960 N N . PRO A 1 612 ? -2.286 7.989 -25.704 1.00 96.38 612 PRO A N 1
ATOM 4961 C CA . PRO A 1 612 ? -2.687 8.056 -24.298 1.00 96.38 612 PRO A CA 1
ATOM 4962 C C . PRO A 1 612 ? -3.953 7.251 -23.975 1.00 96.38 612 PRO A C 1
ATOM 4964 O O . PRO A 1 612 ? -4.002 6.587 -22.944 1.00 96.38 612 PRO A O 1
ATOM 4967 N N . GLU A 1 613 ? -4.945 7.237 -24.862 1.00 97.31 613 GLU A N 1
ATOM 4968 C CA . GLU A 1 613 ? -6.217 6.526 -24.681 1.00 97.31 613 GLU A CA 1
ATOM 4969 C C . GLU A 1 613 ? -6.017 5.010 -24.656 1.00 97.31 613 GLU A C 1
ATOM 4971 O O . GLU A 1 613 ? -6.597 4.318 -23.817 1.00 97.31 613 GLU A O 1
ATOM 4976 N N . VAL A 1 614 ? -5.157 4.489 -25.537 1.00 97.88 614 VAL A N 1
ATOM 4977 C CA . VAL A 1 614 ? -4.800 3.065 -25.550 1.00 97.88 614 VAL A CA 1
ATOM 4978 C C . VAL A 1 614 ? -4.049 2.705 -24.269 1.00 97.88 614 VAL A C 1
ATOM 4980 O O . VAL A 1 614 ? -4.362 1.703 -23.634 1.00 97.88 614 VAL A O 1
ATOM 4983 N N . VAL A 1 615 ? -3.106 3.538 -23.820 1.00 98.12 615 VAL A N 1
ATOM 4984 C CA . VAL A 1 615 ? -2.399 3.308 -22.548 1.00 98.12 615 VAL A CA 1
ATOM 4985 C C . VAL A 1 615 ? -3.368 3.298 -21.363 1.00 98.12 615 VAL A C 1
ATOM 4987 O O . VAL A 1 615 ? -3.270 2.429 -20.493 1.00 98.12 615 VAL A O 1
ATOM 4990 N N . ILE A 1 616 ? -4.323 4.231 -21.332 1.00 98.31 616 ILE A N 1
ATOM 4991 C CA . ILE A 1 616 ? -5.366 4.282 -20.304 1.00 98.31 616 ILE A CA 1
ATOM 4992 C C . ILE A 1 616 ? -6.222 3.015 -20.356 1.00 98.31 616 ILE A C 1
ATOM 4994 O O . ILE A 1 616 ? -6.492 2.442 -19.302 1.00 98.31 616 ILE A O 1
ATOM 4998 N N . SER A 1 617 ? -6.611 2.533 -21.540 1.00 97.69 617 SER A N 1
ATOM 4999 C CA . SER A 1 617 ? -7.435 1.325 -21.664 1.00 97.69 617 SER A CA 1
ATOM 5000 C C . SER A 1 617 ? -6.736 0.093 -21.074 1.00 97.69 617 SER A C 1
ATOM 5002 O O . SER A 1 617 ? -7.357 -0.627 -20.288 1.00 97.69 617 SER A O 1
ATOM 5004 N N . TYR A 1 618 ? -5.434 -0.090 -21.327 1.00 97.69 618 TYR A N 1
ATOM 5005 C CA . TYR A 1 618 ? -4.631 -1.127 -20.671 1.00 97.69 618 TYR A CA 1
ATOM 5006 C C . TYR A 1 618 ? -4.561 -0.921 -19.158 1.00 97.69 618 TYR A C 1
ATOM 5008 O O . TYR A 1 618 ? -4.816 -1.855 -18.402 1.00 97.69 618 TYR A O 1
ATOM 5016 N N . ALA A 1 619 ? -4.285 0.299 -18.688 1.00 98.00 619 ALA A N 1
ATOM 5017 C CA . ALA A 1 619 ? -4.244 0.594 -17.257 1.00 98.00 619 ALA A CA 1
ATOM 5018 C C . ALA A 1 619 ? -5.577 0.243 -16.557 1.00 98.00 619 ALA A C 1
ATOM 5020 O O . ALA A 1 619 ? -5.574 -0.382 -15.495 1.00 98.00 619 ALA A O 1
ATOM 5021 N N . ARG A 1 620 ? -6.729 0.553 -17.173 1.00 97.88 620 ARG A N 1
ATOM 5022 C CA . ARG A 1 620 ? -8.064 0.180 -16.663 1.00 97.88 620 ARG A CA 1
ATOM 5023 C C . ARG A 1 620 ? -8.282 -1.330 -16.632 1.00 97.88 620 ARG A C 1
ATOM 5025 O O . ARG A 1 620 ? -8.753 -1.869 -15.624 1.00 97.88 620 ARG A O 1
ATOM 5032 N N . GLN A 1 621 ? -7.921 -2.023 -17.710 1.00 96.62 621 GLN A N 1
ATOM 5033 C CA . GLN A 1 621 ? -8.002 -3.484 -17.787 1.00 96.62 621 GLN A CA 1
ATOM 5034 C C . GLN A 1 621 ? -7.040 -4.172 -16.808 1.00 96.62 621 GLN A C 1
ATOM 5036 O O . GLN A 1 621 ? -7.318 -5.267 -16.342 1.00 96.62 621 GLN A O 1
ATOM 5041 N N . MET A 1 622 ? -5.957 -3.513 -16.403 1.00 97.00 622 MET A N 1
ATOM 5042 C CA . MET A 1 622 ? -5.052 -3.999 -15.359 1.00 97.00 622 MET A CA 1
ATOM 5043 C C . MET A 1 622 ? -5.470 -3.580 -13.940 1.00 97.00 622 MET A C 1
ATOM 5045 O O . MET A 1 622 ? -4.826 -3.975 -12.979 1.00 97.00 622 MET A O 1
ATOM 5049 N N . GLY A 1 623 ? -6.562 -2.825 -13.777 1.00 95.75 623 GLY A N 1
ATOM 5050 C CA . GLY A 1 623 ? -7.162 -2.544 -12.466 1.00 95.75 623 GLY A CA 1
ATOM 5051 C C . GLY A 1 623 ? -6.961 -1.132 -11.923 1.00 95.75 623 GLY A C 1
ATOM 5052 O O . GLY A 1 623 ? -7.330 -0.892 -10.779 1.00 95.75 623 GLY A O 1
ATOM 5053 N N . ILE A 1 624 ? -6.433 -0.185 -12.707 1.00 97.94 624 ILE A N 1
ATOM 5054 C CA . ILE A 1 624 ? -6.361 1.220 -12.282 1.00 97.94 624 ILE A CA 1
ATOM 5055 C C . ILE A 1 624 ? -7.764 1.841 -12.239 1.00 97.94 624 ILE A C 1
ATOM 5057 O O . ILE A 1 624 ? -8.466 1.898 -13.254 1.00 97.94 624 ILE A O 1
ATOM 5061 N N . THR A 1 625 ? -8.172 2.345 -11.072 1.00 96.88 625 THR A N 1
ATOM 5062 C CA . THR A 1 625 ? -9.513 2.904 -10.825 1.00 96.88 625 THR A CA 1
ATOM 5063 C C . THR A 1 625 ? -9.549 4.433 -10.831 1.00 96.88 625 THR A C 1
ATOM 5065 O O . THR A 1 625 ? -10.593 5.018 -11.128 1.00 96.88 625 THR A O 1
ATOM 5068 N N . THR A 1 626 ? -8.417 5.109 -10.631 1.00 96.50 626 THR A N 1
ATOM 5069 C CA . THR A 1 626 ? -8.321 6.579 -10.655 1.00 96.50 626 THR A CA 1
ATOM 5070 C C . THR A 1 626 ? -8.503 7.171 -12.046 1.00 96.50 626 THR A C 1
ATOM 5072 O O . THR A 1 626 ? -8.198 6.527 -13.042 1.00 96.50 626 THR A O 1
ATOM 5075 N N . ASP A 1 627 ? -9.011 8.400 -12.138 1.00 95.19 627 ASP A N 1
ATOM 5076 C CA . ASP A 1 627 ? -9.098 9.103 -13.418 1.00 95.19 627 ASP A CA 1
ATOM 5077 C C . ASP A 1 627 ? -7.710 9.495 -13.939 1.00 95.19 627 ASP A C 1
ATOM 5079 O O . ASP A 1 627 ? -6.895 10.032 -13.187 1.00 95.19 627 ASP A O 1
ATOM 5083 N N . LEU A 1 628 ? -7.433 9.177 -15.205 1.00 96.06 628 LEU A N 1
ATOM 5084 C CA . LEU A 1 628 ? -6.117 9.353 -15.814 1.00 96.06 628 LEU A CA 1
ATOM 5085 C C . LEU A 1 628 ? -6.211 10.366 -16.957 1.00 96.06 628 LEU A C 1
ATOM 5087 O O . LEU A 1 628 ? -7.020 10.175 -17.865 1.00 96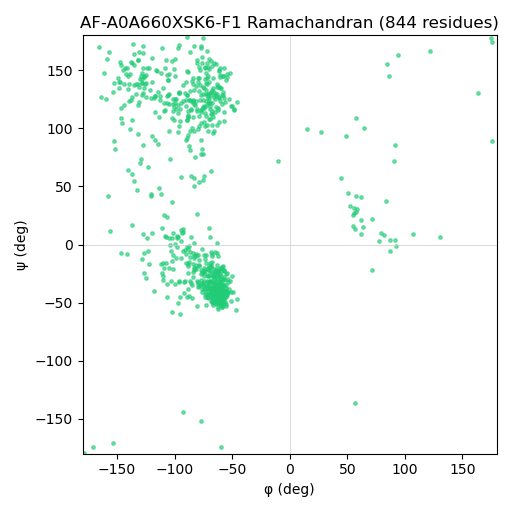.06 628 LEU A O 1
ATOM 5091 N N . PRO A 1 629 ? -5.364 11.408 -16.963 1.00 92.94 629 PRO A N 1
ATOM 5092 C CA . PRO A 1 629 ? -5.392 12.404 -18.020 1.00 92.94 629 PRO A CA 1
ATOM 5093 C C . PRO A 1 629 ? -4.860 11.819 -19.334 1.00 92.94 629 PRO A C 1
ATOM 5095 O O . PRO A 1 629 ? -3.754 11.275 -19.380 1.00 92.94 629 PRO A O 1
ATOM 5098 N N . ALA A 1 630 ? -5.616 11.984 -20.420 1.00 93.69 630 ALA A N 1
ATOM 5099 C CA . ALA A 1 630 ? -5.253 11.536 -21.766 1.00 93.69 630 ALA A CA 1
ATOM 5100 C C . ALA A 1 630 ? -4.259 12.494 -22.454 1.00 93.69 630 ALA A C 1
ATOM 5102 O O . ALA A 1 630 ? -4.490 12.985 -23.554 1.00 93.69 630 ALA A O 1
ATOM 5103 N N . TYR A 1 631 ? -3.135 12.777 -21.791 1.00 92.12 631 TYR A N 1
ATOM 5104 C CA . TYR A 1 631 ? -2.055 13.599 -22.341 1.00 92.12 631 TYR A CA 1
ATOM 5105 C C . TYR A 1 631 ? -0.770 12.781 -22.504 1.00 92.12 631 TYR A C 1
ATOM 5107 O O . TYR A 1 631 ? -0.505 11.897 -21.688 1.00 92.12 631 TYR A O 1
ATOM 5115 N N . PRO A 1 632 ? 0.103 13.104 -23.476 1.00 92.19 632 PRO A N 1
ATOM 5116 C CA . PRO A 1 632 ? 1.397 12.430 -23.642 1.00 92.19 632 PRO A CA 1
ATOM 5117 C C . PRO A 1 632 ? 2.292 12.453 -22.390 1.00 92.19 632 PRO A C 1
ATOM 5119 O O . PRO A 1 632 ? 3.090 11.540 -22.172 1.00 92.19 632 PRO A O 1
ATOM 5122 N N . SER A 1 633 ? 2.119 13.447 -21.509 1.00 92.19 633 SER A N 1
ATOM 5123 C CA . SER A 1 633 ? 2.807 13.513 -20.211 1.00 92.19 633 SER A CA 1
ATOM 5124 C C . SER A 1 633 ? 2.509 12.322 -19.295 1.00 92.19 633 SER A C 1
ATOM 5126 O O . SER A 1 633 ? 3.319 12.012 -18.417 1.00 92.19 633 SER A O 1
ATOM 5128 N N . LEU A 1 634 ? 1.412 11.595 -19.542 1.00 94.69 634 LEU A N 1
ATOM 5129 C CA . LEU A 1 634 ? 1.053 10.371 -18.833 1.00 94.69 634 LEU A CA 1
ATOM 5130 C C . LEU A 1 634 ? 2.163 9.315 -18.917 1.00 94.69 634 LEU A C 1
ATOM 5132 O O . LEU A 1 634 ? 2.381 8.584 -17.952 1.00 94.69 634 LEU A O 1
ATOM 5136 N N . ALA A 1 635 ? 2.944 9.285 -20.004 1.00 94.12 635 ALA A N 1
ATOM 5137 C CA . ALA A 1 635 ? 4.085 8.377 -20.128 1.00 94.12 635 ALA A CA 1
ATOM 5138 C C . ALA A 1 635 ? 5.166 8.579 -19.054 1.00 94.12 635 ALA A C 1
ATOM 5140 O O . ALA A 1 635 ? 5.976 7.680 -18.808 1.00 94.12 635 ALA A O 1
ATOM 5141 N N . LEU A 1 636 ? 5.187 9.747 -18.409 1.00 92.44 636 LEU A N 1
ATOM 5142 C CA . LEU A 1 636 ? 6.094 10.070 -17.310 1.00 92.44 636 LEU A CA 1
ATOM 5143 C C . LEU A 1 636 ? 5.432 9.927 -15.930 1.00 92.44 636 LEU A C 1
ATOM 5145 O O . LEU A 1 636 ? 6.107 10.126 -14.922 1.00 92.44 636 LEU A O 1
ATOM 5149 N N . GLY A 1 637 ? 4.154 9.538 -15.877 1.00 92.56 637 GLY A N 1
ATOM 5150 C CA . GLY A 1 637 ? 3.390 9.349 -14.644 1.00 92.56 637 GLY A CA 1
ATOM 5151 C C . GLY A 1 637 ? 2.780 10.636 -14.085 1.00 92.56 637 GLY A C 1
ATOM 5152 O O . GLY A 1 637 ? 2.776 10.806 -12.870 1.00 92.56 637 GLY A O 1
ATOM 5153 N N . SER A 1 638 ? 2.298 11.538 -14.951 1.00 90.56 638 SER A N 1
ATOM 5154 C CA . SER A 1 638 ? 1.621 12.784 -14.549 1.00 90.56 638 SER A CA 1
ATOM 5155 C C . SER A 1 638 ? 0.225 12.575 -13.942 1.00 90.56 638 SER A C 1
ATOM 5157 O O . SER A 1 638 ? -0.258 13.448 -13.225 1.00 90.56 638 SER A O 1
ATOM 5159 N N . GLY A 1 639 ? -0.420 11.432 -14.204 1.00 92.31 639 GLY A N 1
ATOM 5160 C CA . GLY A 1 639 ? -1.692 11.049 -13.583 1.00 92.31 639 GLY A CA 1
ATOM 5161 C C . GLY A 1 639 ? -1.516 10.519 -12.160 1.00 92.31 639 GLY A C 1
ATOM 5162 O O . GLY A 1 639 ? -0.496 9.912 -11.842 1.00 92.31 639 GLY A O 1
ATOM 5163 N N . GLU A 1 640 ? -2.516 10.711 -11.303 1.00 95.56 640 GLU A N 1
ATOM 5164 C CA . GLU A 1 640 ? -2.494 10.184 -9.937 1.00 95.56 640 GLU A CA 1
ATOM 5165 C C . GLU A 1 640 ? -3.109 8.784 -9.862 1.00 95.56 640 GLU A C 1
ATOM 5167 O O . GLU A 1 640 ? -4.139 8.500 -10.475 1.00 95.56 640 GLU A O 1
ATOM 5172 N N . VAL A 1 641 ? -2.502 7.906 -9.067 1.00 97.69 641 VAL A N 1
ATOM 5173 C CA . VAL A 1 641 ? -2.935 6.516 -8.864 1.00 97.69 641 VAL A CA 1
ATOM 5174 C C . VAL A 1 641 ? -2.915 6.145 -7.385 1.00 97.69 641 VAL A C 1
ATOM 5176 O O . VAL A 1 641 ? -2.305 6.837 -6.568 1.00 97.69 641 VAL A O 1
ATOM 5179 N N . ILE A 1 642 ? -3.582 5.043 -7.046 1.00 98.44 642 ILE A N 1
ATOM 5180 C CA . ILE A 1 642 ? -3.591 4.460 -5.700 1.00 98.44 642 ILE A CA 1
ATOM 5181 C C . ILE A 1 642 ? -2.599 3.288 -5.654 1.00 98.44 642 ILE A C 1
ATOM 5183 O O . ILE A 1 642 ? -2.436 2.558 -6.632 1.00 98.44 642 ILE A O 1
ATOM 5187 N N . LEU A 1 643 ? -1.921 3.090 -4.517 1.00 98.62 643 LEU A N 1
ATOM 5188 C CA . LEU A 1 643 ? -0.919 2.028 -4.372 1.00 98.62 643 LEU A CA 1
ATOM 5189 C C . LEU A 1 643 ? -1.492 0.626 -4.632 1.00 98.62 643 LEU A C 1
ATOM 5191 O O . LEU A 1 643 ? -0.893 -0.139 -5.383 1.00 98.62 643 LEU A O 1
ATOM 5195 N N . SER A 1 644 ? -2.634 0.285 -4.035 1.00 98.62 644 SER A N 1
ATOM 5196 C CA . SER A 1 644 ? -3.290 -1.017 -4.239 1.00 98.62 644 SER A CA 1
ATOM 5197 C C . SER A 1 644 ? -3.659 -1.279 -5.701 1.00 98.62 644 SER A C 1
ATOM 5199 O O . SER A 1 644 ? -3.395 -2.377 -6.187 1.00 98.62 644 SER A O 1
ATOM 5201 N N . ASP A 1 645 ? -4.156 -0.275 -6.428 1.00 98.44 645 ASP A N 1
ATOM 5202 C CA . ASP A 1 645 ? -4.415 -0.365 -7.873 1.00 98.44 645 ASP A CA 1
ATOM 5203 C C . ASP A 1 645 ? -3.136 -0.690 -8.653 1.00 98.44 645 ASP A C 1
ATOM 5205 O O . ASP A 1 645 ? -3.111 -1.582 -9.499 1.00 98.44 645 ASP A O 1
ATOM 5209 N N . MET A 1 646 ? -2.040 0.002 -8.338 1.00 98.69 646 MET A N 1
ATOM 5210 C CA . MET A 1 646 ? -0.751 -0.228 -8.987 1.00 98.69 646 MET A CA 1
ATOM 5211 C C . MET A 1 646 ? -0.178 -1.616 -8.679 1.00 98.69 646 MET A C 1
ATOM 5213 O O . MET A 1 646 ? 0.395 -2.253 -9.562 1.00 98.69 646 MET A O 1
ATOM 5217 N N . VAL A 1 647 ? -0.331 -2.112 -7.448 1.00 98.81 647 VAL A N 1
ATOM 5218 C CA . VAL A 1 647 ? 0.091 -3.474 -7.086 1.00 98.81 647 VAL A CA 1
ATOM 5219 C C . VAL A 1 647 ? -0.761 -4.517 -7.800 1.00 98.81 647 VAL A C 1
ATOM 5221 O O . VAL A 1 647 ? -0.211 -5.467 -8.351 1.00 98.81 647 VAL A O 1
ATOM 5224 N N . SER A 1 648 ? -2.075 -4.303 -7.850 1.00 98.25 648 SER A N 1
ATOM 5225 C CA . SER A 1 648 ? -3.027 -5.137 -8.587 1.00 98.25 648 SER A CA 1
ATOM 5226 C C . SER A 1 648 ? -2.680 -5.221 -10.075 1.00 98.25 648 SER A C 1
ATOM 5228 O O . SER A 1 648 ? -2.609 -6.308 -10.647 1.00 98.25 648 SER A O 1
ATOM 5230 N N . ALA A 1 649 ? -2.320 -4.092 -10.681 1.00 98.44 649 ALA A N 1
ATOM 5231 C CA . ALA A 1 649 ? -1.836 -4.058 -12.050 1.00 98.44 649 ALA A CA 1
ATOM 5232 C C . ALA A 1 649 ? -0.508 -4.804 -12.235 1.00 98.44 649 ALA A C 1
ATOM 5234 O O . ALA A 1 649 ? -0.347 -5.560 -13.188 1.00 98.44 649 ALA A O 1
ATOM 5235 N N . TYR A 1 650 ? 0.448 -4.658 -11.318 1.00 98.69 650 TYR A N 1
ATOM 5236 C CA . TYR A 1 650 ? 1.714 -5.393 -11.406 1.00 98.69 650 TYR A CA 1
ATOM 5237 C C . TYR A 1 650 ? 1.544 -6.900 -11.156 1.00 98.69 650 TYR A C 1
ATOM 5239 O O . TYR A 1 650 ? 2.354 -7.690 -11.643 1.00 98.69 650 TYR A O 1
ATOM 5247 N N . ALA A 1 651 ? 0.488 -7.312 -10.451 1.00 98.50 651 ALA A N 1
ATOM 5248 C CA . ALA A 1 651 ? 0.145 -8.715 -10.256 1.00 98.50 651 ALA A CA 1
ATOM 5249 C C . ALA A 1 651 ? -0.225 -9.419 -11.573 1.00 98.50 651 ALA A C 1
ATOM 5251 O O . ALA A 1 651 ? 0.068 -10.602 -11.718 1.00 98.50 651 ALA A O 1
ATOM 5252 N N . VAL A 1 652 ? -0.752 -8.689 -12.566 1.00 98.38 652 VAL A N 1
ATOM 5253 C CA . VAL A 1 652 ? -1.015 -9.213 -13.921 1.00 98.38 652 VAL A CA 1
ATOM 5254 C C . VAL A 1 652 ? 0.257 -9.796 -14.541 1.00 98.38 652 VAL A C 1
ATOM 5256 O O . VAL A 1 652 ? 0.233 -10.909 -15.067 1.00 98.38 652 VAL A O 1
ATOM 5259 N N . PHE A 1 653 ? 1.389 -9.093 -14.398 1.00 98.31 653 PHE A N 1
ATOM 5260 C CA . PHE A 1 653 ? 2.683 -9.564 -14.900 1.00 98.31 653 PHE A CA 1
ATOM 5261 C C . PHE A 1 653 ? 3.129 -10.861 -14.228 1.00 98.31 653 PHE A C 1
ATOM 5263 O O . PHE A 1 653 ? 3.635 -11.772 -14.887 1.00 98.31 653 PHE A O 1
ATOM 5270 N N . ALA A 1 654 ? 2.909 -10.963 -12.917 1.00 97.44 654 ALA A N 1
ATOM 5271 C CA . ALA A 1 654 ? 3.226 -12.164 -12.158 1.00 97.44 654 ALA A CA 1
ATOM 5272 C C . ALA A 1 654 ? 2.309 -13.349 -12.478 1.00 97.44 654 ALA A C 1
ATOM 5274 O O . ALA A 1 654 ? 2.740 -14.493 -12.355 1.00 97.44 654 ALA A O 1
ATOM 5275 N N . ASN A 1 655 ? 1.081 -13.076 -12.917 1.00 97.06 655 ASN A N 1
ATOM 5276 C CA . ASN A 1 655 ? 0.034 -14.068 -13.111 1.00 97.06 655 ASN A CA 1
ATOM 5277 C C . ASN A 1 655 ? -0.319 -14.285 -14.591 1.00 97.06 655 ASN A C 1
ATOM 5279 O O . ASN A 1 655 ? -1.486 -14.360 -14.964 1.00 97.06 655 ASN A O 1
ATOM 5283 N N . LYS A 1 656 ? 0.701 -14.381 -15.454 1.00 96.69 656 LYS A N 1
ATOM 5284 C CA . LYS A 1 656 ? 0.548 -14.783 -16.867 1.00 96.69 656 LYS A CA 1
ATOM 5285 C C . LYS A 1 656 ? -0.450 -13.927 -17.669 1.00 96.69 656 LYS A C 1
ATOM 5287 O O . LYS A 1 656 ? -1.080 -14.437 -18.584 1.00 96.69 656 LYS A O 1
ATOM 5292 N N . GLY A 1 657 ? -0.594 -12.642 -17.343 1.00 97.06 657 GLY A N 1
ATOM 5293 C CA . GLY A 1 657 ? -1.526 -11.750 -18.037 1.00 97.06 657 GLY A CA 1
ATOM 5294 C C . GLY A 1 657 ? -2.948 -11.754 -17.473 1.00 97.06 657 GLY A C 1
ATOM 5295 O O . GLY A 1 657 ? -3.807 -11.059 -18.011 1.00 97.06 657 GLY A O 1
ATOM 5296 N N . ILE A 1 658 ? -3.207 -12.482 -16.381 1.00 97.94 658 ILE A N 1
ATOM 5297 C CA . ILE A 1 658 ? -4.521 -12.577 -15.738 1.00 97.94 658 ILE A CA 1
ATOM 5298 C C . ILE A 1 658 ? -4.583 -11.631 -14.539 1.00 97.94 658 ILE A C 1
ATOM 5300 O O . ILE A 1 658 ? -3.777 -11.706 -13.609 1.00 97.94 658 ILE A O 1
ATOM 5304 N N . TRP A 1 659 ? -5.585 -10.762 -14.537 1.00 98.25 659 TRP A N 1
ATOM 5305 C CA . TRP A 1 659 ? -5.897 -9.888 -13.418 1.00 98.25 659 TRP A CA 1
ATOM 5306 C C . TRP A 1 659 ? -6.895 -10.546 -12.470 1.00 98.25 659 TRP A C 1
ATOM 5308 O O . TRP A 1 659 ? -7.959 -10.994 -12.895 1.00 98.25 659 TRP A O 1
ATOM 5318 N N . ASN A 1 660 ? -6.568 -10.529 -11.180 1.00 97.81 660 ASN A N 1
ATOM 5319 C CA . ASN A 1 660 ? -7.457 -10.930 -10.097 1.00 97.81 660 ASN A CA 1
ATOM 5320 C C . ASN A 1 660 ? -7.782 -9.717 -9.231 1.00 97.81 660 ASN A C 1
ATOM 5322 O O . ASN A 1 660 ? -6.876 -8.999 -8.794 1.00 97.81 660 ASN A O 1
ATOM 5326 N N . LYS A 1 661 ? -9.066 -9.511 -8.939 1.00 97.25 661 LYS A N 1
ATOM 5327 C CA . LYS A 1 661 ? -9.497 -8.427 -8.057 1.00 97.25 661 LYS A CA 1
ATOM 5328 C C . LYS A 1 661 ? -8.945 -8.629 -6.639 1.00 97.25 661 LYS A C 1
ATOM 5330 O O . LYS A 1 661 ? -9.155 -9.698 -6.063 1.00 97.25 661 LYS A O 1
ATOM 5335 N N . PRO A 1 662 ? -8.281 -7.617 -6.050 1.00 97.62 662 PRO A N 1
ATOM 5336 C CA . PRO A 1 662 ? -7.860 -7.680 -4.661 1.00 97.62 662 PRO A CA 1
ATOM 5337 C C . PRO A 1 662 ? -9.057 -7.839 -3.723 1.00 97.62 662 PRO A C 1
ATOM 5339 O O . PRO A 1 662 ? -10.046 -7.120 -3.864 1.00 97.62 662 PRO A O 1
ATOM 5342 N N . TYR A 1 663 ? -8.958 -8.748 -2.757 1.00 97.19 663 TYR A N 1
ATOM 5343 C CA . TYR A 1 663 ? -10.007 -8.976 -1.763 1.00 97.19 663 TYR A CA 1
ATOM 5344 C C . TYR A 1 663 ? -9.390 -9.276 -0.388 1.00 97.19 663 TYR A C 1
ATOM 5346 O O . TYR A 1 663 ? -8.291 -9.831 -0.303 1.00 97.19 663 TYR A O 1
ATOM 5354 N N . ALA A 1 664 ? -10.069 -8.852 0.682 1.00 97.25 664 ALA A N 1
ATOM 5355 C CA . ALA A 1 664 ? -9.533 -8.887 2.046 1.00 97.25 664 ALA A CA 1
ATOM 5356 C C . ALA A 1 664 ? -10.216 -9.919 2.962 1.00 97.25 664 ALA A C 1
ATOM 5358 O O . ALA A 1 664 ? -9.580 -10.461 3.867 1.00 97.25 664 ALA A O 1
ATOM 5359 N N . ILE A 1 665 ? -11.503 -10.199 2.737 1.00 97.75 665 ILE A N 1
ATOM 5360 C CA . ILE A 1 665 ? -12.300 -11.177 3.492 1.00 97.75 665 ILE A CA 1
ATOM 5361 C C . ILE A 1 665 ? -12.405 -12.444 2.650 1.00 97.75 665 ILE A C 1
ATOM 5363 O O . ILE A 1 665 ? -12.863 -12.357 1.525 1.00 97.75 665 ILE A O 1
ATOM 5367 N N . GLU A 1 666 ? -12.030 -13.610 3.170 1.00 96.88 666 GLU A N 1
ATOM 5368 C CA . GLU A 1 666 ? -12.250 -14.893 2.485 1.00 96.88 666 GLU A CA 1
ATOM 5369 C C . GLU A 1 666 ? -13.692 -15.368 2.696 1.00 96.88 666 GLU A C 1
ATOM 5371 O O . GLU A 1 666 ? -14.415 -15.635 1.738 1.00 96.88 666 GLU A O 1
ATOM 5376 N N . ARG A 1 667 ? -14.121 -15.425 3.963 1.00 96.81 667 ARG A N 1
ATOM 5377 C CA . ARG A 1 667 ? -15.450 -15.891 4.370 1.00 96.81 667 ARG A CA 1
ATOM 5378 C C . ARG A 1 667 ? -15.841 -15.366 5.752 1.00 96.81 667 ARG A C 1
ATOM 5380 O O . ARG A 1 667 ? -14.971 -15.000 6.544 1.00 96.81 667 ARG A O 1
ATOM 5387 N N . ILE A 1 668 ? -17.137 -15.363 6.053 1.00 96.88 668 ILE A N 1
ATOM 5388 C CA . ILE A 1 668 ? -17.683 -15.021 7.376 1.00 96.88 668 ILE A CA 1
ATOM 5389 C C . ILE A 1 668 ? -18.614 -16.143 7.823 1.00 96.88 668 ILE A C 1
ATOM 5391 O O . ILE A 1 668 ? -19.495 -16.550 7.062 1.00 96.88 668 ILE A O 1
ATOM 5395 N N . LEU A 1 669 ? -18.425 -16.620 9.052 1.00 95.25 669 LEU A N 1
ATOM 5396 C CA . LEU A 1 669 ? -19.328 -17.560 9.712 1.00 95.25 669 LEU A CA 1
ATOM 5397 C C . LEU A 1 669 ? -20.161 -16.835 10.771 1.00 95.25 669 LEU A C 1
ATOM 5399 O O . LEU A 1 669 ? -19.673 -15.896 11.405 1.00 95.25 669 LEU A O 1
ATOM 5403 N N . ASP A 1 670 ? -21.400 -17.276 10.960 1.00 88.00 670 ASP A N 1
ATOM 5404 C CA . ASP A 1 670 ? -22.218 -16.869 12.101 1.00 88.00 670 ASP A CA 1
ATOM 5405 C C . ASP A 1 670 ? -21.775 -17.571 13.401 1.00 88.00 670 ASP A C 1
ATOM 5407 O O . ASP A 1 670 ? -20.890 -18.434 13.401 1.00 88.00 670 ASP A O 1
ATOM 5411 N N . ARG A 1 671 ? -22.423 -17.227 14.520 1.00 82.81 671 ARG A N 1
ATOM 5412 C CA . ARG A 1 671 ? -22.171 -17.837 15.837 1.00 82.81 671 ARG A CA 1
ATOM 5413 C C . ARG A 1 671 ? -22.352 -19.362 15.883 1.00 82.81 671 ARG A C 1
ATOM 5415 O O . ARG A 1 671 ? -21.807 -20.009 16.771 1.00 82.81 671 ARG A O 1
ATOM 5422 N N . ASN A 1 672 ? -23.111 -19.936 14.947 1.00 81.75 672 ASN A N 1
ATOM 5423 C CA . ASN A 1 672 ? -23.375 -21.373 14.853 1.00 81.75 672 ASN A CA 1
ATOM 5424 C C . ASN A 1 672 ? -22.393 -22.078 13.900 1.00 81.75 672 ASN A C 1
ATOM 5426 O O . ASN A 1 672 ? -22.521 -23.278 13.655 1.00 81.75 672 ASN A O 1
ATOM 5430 N N . GLY A 1 673 ? -21.423 -21.347 13.339 1.00 86.94 673 GLY A N 1
ATOM 5431 C CA . GLY A 1 673 ? -20.449 -21.863 12.382 1.00 86.94 673 GLY A CA 1
ATOM 5432 C C . GLY A 1 673 ? -20.986 -22.001 10.956 1.00 86.94 673 GLY A C 1
ATOM 5433 O O . GLY A 1 673 ? -20.307 -22.581 10.106 1.00 86.94 673 GLY A O 1
ATOM 5434 N N . ARG A 1 674 ? -22.179 -21.475 10.655 1.00 92.88 674 ARG A N 1
ATOM 5435 C CA . ARG A 1 674 ? -22.725 -21.473 9.295 1.00 92.88 674 ARG A CA 1
ATOM 5436 C C . ARG A 1 674 ? -22.078 -20.357 8.488 1.00 92.88 674 ARG A C 1
ATOM 5438 O O . ARG A 1 674 ? -22.037 -19.208 8.916 1.00 92.88 674 ARG A O 1
ATOM 5445 N N . GLU A 1 675 ? -21.621 -20.683 7.283 1.00 95.88 675 GLU A N 1
ATOM 5446 C CA . GLU A 1 675 ? -21.090 -19.684 6.359 1.00 95.88 675 GLU A CA 1
ATOM 5447 C C . GLU A 1 675 ? -22.207 -18.771 5.848 1.00 95.88 675 GLU A C 1
ATOM 5449 O O . GLU A 1 675 ? -23.178 -19.226 5.237 1.00 95.88 675 GLU A O 1
ATOM 5454 N N . ILE A 1 676 ? -22.065 -17.477 6.130 1.00 93.94 676 ILE A N 1
ATOM 5455 C CA . ILE A 1 676 ? -23.005 -16.433 5.718 1.00 93.94 676 ILE A CA 1
ATOM 5456 C C . ILE A 1 676 ? -22.435 -15.552 4.612 1.00 93.94 676 ILE A C 1
ATOM 5458 O O . ILE A 1 676 ? -23.193 -14.833 3.977 1.00 93.94 676 ILE A O 1
ATOM 5462 N N . TYR A 1 677 ? -21.123 -15.577 4.379 1.00 94.56 677 TYR A N 1
ATOM 5463 C CA . TYR A 1 677 ? -20.465 -14.821 3.317 1.00 94.56 677 TYR A CA 1
ATOM 5464 C C . TYR A 1 677 ? -19.255 -15.589 2.798 1.00 94.56 677 TYR A C 1
ATOM 5466 O O . TYR A 1 677 ? -18.470 -16.106 3.593 1.00 94.56 677 TYR A O 1
ATOM 5474 N N . HIS A 1 678 ? -19.072 -15.561 1.481 1.00 95.12 678 HIS A N 1
ATOM 5475 C CA . HIS A 1 678 ? -17.874 -16.008 0.784 1.00 95.12 678 HIS A CA 1
ATOM 5476 C C . HIS A 1 678 ? -17.512 -14.972 -0.277 1.00 95.12 678 HIS A C 1
ATOM 5478 O O . HIS A 1 678 ? -18.395 -14.469 -0.978 1.00 95.12 678 HIS A O 1
ATOM 5484 N N . SER A 1 679 ? -16.230 -14.639 -0.406 1.00 93.19 679 SER A N 1
ATOM 5485 C CA . SER A 1 679 ? -15.812 -13.597 -1.342 1.00 93.19 679 SER A CA 1
ATOM 5486 C C . SER A 1 679 ? -15.941 -14.038 -2.800 1.00 93.19 679 SER A C 1
ATOM 5488 O O . SER A 1 679 ? -15.363 -15.061 -3.180 1.00 93.19 679 SER A O 1
ATOM 5490 N N . PRO A 1 680 ? -16.639 -13.272 -3.657 1.00 89.88 680 PRO A N 1
ATOM 5491 C CA . PRO A 1 680 ? -16.667 -13.564 -5.080 1.00 89.88 680 PRO A CA 1
ATOM 5492 C C . PRO A 1 680 ? -15.279 -13.335 -5.693 1.00 89.88 680 PRO A C 1
ATOM 5494 O O . PRO A 1 680 ? -14.632 -12.309 -5.468 1.00 89.88 680 PRO A O 1
ATOM 5497 N N . ARG A 1 681 ? -14.820 -14.297 -6.497 1.00 90.44 681 ARG A N 1
ATOM 5498 C CA . ARG A 1 681 ? -13.563 -14.200 -7.248 1.00 90.44 681 ARG A CA 1
ATOM 5499 C C . ARG A 1 681 ? -13.842 -13.546 -8.599 1.00 90.44 681 ARG A C 1
ATOM 5501 O O . ARG A 1 681 ? -14.488 -14.145 -9.453 1.00 90.44 681 ARG A O 1
ATOM 5508 N N . GLU A 1 682 ? -13.349 -12.327 -8.799 1.00 93.88 682 GLU A N 1
ATOM 5509 C CA . GLU A 1 682 ? -13.388 -11.646 -10.097 1.00 93.88 682 GLU A CA 1
ATOM 5510 C C . GLU A 1 682 ? -12.023 -11.772 -10.782 1.00 93.88 682 GLU A C 1
ATOM 5512 O O . GLU A 1 682 ? -11.006 -11.300 -10.267 1.00 93.88 682 GLU A O 1
ATOM 5517 N N . THR A 1 683 ? -12.022 -12.416 -11.947 1.00 96.19 683 THR A N 1
ATOM 5518 C CA . THR A 1 683 ? -10.838 -12.725 -12.755 1.00 96.19 683 THR A CA 1
ATOM 5519 C C . THR A 1 683 ? -11.083 -12.294 -14.198 1.00 96.19 683 THR A C 1
ATOM 5521 O O . THR A 1 683 ? -12.205 -12.395 -14.700 1.00 96.19 683 THR A O 1
ATOM 5524 N N . ARG A 1 684 ? -10.042 -11.779 -14.859 1.00 95.44 684 ARG A N 1
ATOM 5525 C CA . ARG A 1 684 ? -10.066 -11.455 -16.291 1.00 95.44 684 ARG A CA 1
ATOM 5526 C C . ARG A 1 684 ? -8.694 -11.647 -16.918 1.00 95.44 684 ARG A C 1
ATOM 5528 O O . ARG A 1 684 ? -7.680 -11.270 -16.334 1.00 95.44 684 ARG A O 1
ATOM 5535 N N . GLU A 1 685 ? -8.671 -12.182 -18.128 1.00 97.06 685 GLU A N 1
ATOM 5536 C CA . GLU A 1 685 ? -7.481 -12.166 -18.974 1.00 97.06 685 GLU A CA 1
ATOM 5537 C C . GLU A 1 685 ? -7.302 -10.759 -19.556 1.00 97.06 685 GLU A C 1
ATOM 5539 O O . GLU A 1 685 ? -8.256 -10.165 -20.057 1.00 97.06 685 GLU A O 1
ATOM 5544 N N . VAL A 1 686 ? -6.099 -10.200 -19.423 1.00 96.12 686 VAL A N 1
ATOM 5545 C CA . VAL A 1 686 ? -5.779 -8.821 -19.826 1.00 96.12 686 VAL A CA 1
ATOM 5546 C C . VAL A 1 686 ? -4.718 -8.785 -20.912 1.00 96.12 686 VAL A C 1
ATOM 5548 O O . VAL A 1 686 ? -4.795 -7.958 -21.814 1.00 96.12 686 VAL A O 1
ATOM 5551 N N . LEU A 1 687 ? -3.711 -9.653 -20.814 1.00 96.75 687 LEU A N 1
ATOM 5552 C CA . LEU A 1 687 ? -2.585 -9.702 -21.742 1.00 96.75 687 LEU A CA 1
ATOM 5553 C C . LEU A 1 687 ? -2.423 -11.115 -22.282 1.00 96.75 687 LEU A C 1
ATOM 5555 O O . LEU A 1 687 ? -2.567 -12.078 -21.532 1.00 96.75 687 LEU A O 1
ATOM 5559 N N . SER A 1 688 ? -2.014 -11.222 -23.546 1.00 95.81 688 SER A N 1
ATOM 5560 C CA . SER A 1 688 ? -1.558 -12.500 -24.092 1.00 95.81 688 SER A CA 1
ATOM 5561 C C . SER A 1 688 ? -0.336 -13.023 -23.330 1.00 95.81 688 SER A C 1
ATOM 5563 O O . SER A 1 688 ? 0.483 -12.248 -22.818 1.00 95.81 688 SER A O 1
ATOM 5565 N N . ASP A 1 689 ? -0.168 -14.346 -23.304 1.00 94.25 689 ASP A N 1
ATOM 5566 C CA . ASP A 1 689 ? 0.972 -15.004 -22.660 1.00 94.25 689 ASP A CA 1
ATOM 5567 C C . ASP A 1 689 ? 2.327 -14.461 -23.160 1.00 94.25 689 ASP A C 1
ATOM 5569 O O . ASP A 1 689 ? 3.237 -14.202 -22.365 1.00 94.25 689 ASP A O 1
ATOM 5573 N N . ALA A 1 690 ? 2.436 -14.208 -24.466 1.00 96.25 690 ALA A N 1
ATOM 5574 C CA . ALA A 1 690 ? 3.622 -13.691 -25.126 1.00 96.25 690 ALA A CA 1
ATOM 5575 C C . ALA A 1 690 ? 3.943 -12.256 -24.698 1.00 96.25 690 ALA A C 1
ATOM 5577 O O . ALA A 1 690 ? 5.069 -11.987 -24.272 1.00 96.25 690 ALA A O 1
ATOM 5578 N N . THR A 1 691 ? 2.969 -11.343 -24.782 1.00 97.44 691 THR A N 1
ATOM 5579 C CA . THR A 1 691 ? 3.138 -9.945 -24.349 1.00 97.44 691 THR A CA 1
ATOM 5580 C C . THR A 1 691 ? 3.509 -9.892 -22.875 1.00 97.44 691 THR A C 1
ATOM 5582 O O . THR A 1 691 ? 4.471 -9.217 -22.497 1.00 97.44 691 THR A O 1
ATOM 5585 N N . ASN A 1 692 ? 2.794 -10.657 -22.046 1.00 97.88 692 ASN A N 1
ATOM 5586 C CA . ASN A 1 692 ? 3.058 -10.731 -20.622 1.00 97.88 692 ASN A CA 1
ATOM 5587 C C . ASN A 1 692 ? 4.497 -11.176 -20.339 1.00 97.88 692 ASN A C 1
ATOM 5589 O O . ASN A 1 692 ? 5.218 -10.508 -19.599 1.00 97.88 692 ASN A O 1
ATOM 5593 N N . TYR A 1 693 ? 4.944 -12.278 -20.949 1.00 98.12 693 TYR A N 1
ATOM 5594 C CA . TYR A 1 693 ? 6.278 -12.819 -20.695 1.00 98.12 693 TYR A CA 1
ATOM 5595 C C . TYR A 1 693 ? 7.401 -11.887 -21.180 1.00 98.12 693 TYR A C 1
ATOM 5597 O O . TYR A 1 693 ? 8.405 -11.726 -20.482 1.00 98.12 693 TYR A O 1
ATOM 5605 N N . LEU A 1 694 ? 7.230 -11.210 -22.323 1.00 98.31 694 LEU A N 1
ATOM 5606 C CA . LEU A 1 694 ? 8.182 -10.190 -22.785 1.00 98.31 694 LEU A CA 1
ATOM 5607 C C . LEU A 1 694 ? 8.278 -9.021 -21.793 1.00 98.31 694 LEU A C 1
ATOM 5609 O O . LEU A 1 694 ? 9.383 -8.610 -21.435 1.00 98.31 694 LEU A O 1
ATOM 5613 N N . MET A 1 695 ? 7.142 -8.529 -21.287 1.00 98.38 695 MET A N 1
ATOM 5614 C CA . MET A 1 695 ? 7.120 -7.476 -20.267 1.00 98.38 695 MET A CA 1
ATOM 5615 C C . MET A 1 695 ? 7.761 -7.928 -18.950 1.00 98.38 695 MET A C 1
ATOM 5617 O O . MET A 1 695 ? 8.553 -7.182 -18.367 1.00 98.38 695 MET A O 1
ATOM 5621 N N . VAL A 1 696 ? 7.490 -9.158 -18.500 1.00 98.31 696 VAL A N 1
ATOM 5622 C CA . VAL A 1 696 ? 8.146 -9.765 -17.330 1.00 98.31 696 VAL A CA 1
ATOM 5623 C C . VAL A 1 696 ? 9.661 -9.793 -17.513 1.00 98.31 696 VAL A C 1
ATOM 5625 O O . VAL A 1 696 ? 10.392 -9.388 -16.609 1.00 98.31 696 VAL A O 1
ATOM 5628 N N . ASP A 1 697 ? 10.157 -10.216 -18.674 1.00 98.12 697 ASP A N 1
ATOM 5629 C CA . ASP A 1 697 ? 11.592 -10.275 -18.945 1.00 98.12 697 ASP A CA 1
ATOM 5630 C C . ASP A 1 697 ? 12.254 -8.881 -18.998 1.00 98.12 697 ASP A C 1
ATOM 5632 O O . ASP A 1 697 ? 13.331 -8.653 -18.422 1.00 98.12 697 ASP A O 1
ATOM 5636 N N . MET A 1 698 ? 11.583 -7.899 -19.603 1.00 98.06 698 MET A N 1
ATOM 5637 C CA . MET A 1 698 ? 12.033 -6.506 -19.577 1.00 98.06 698 MET A CA 1
ATOM 5638 C C . MET A 1 698 ? 12.084 -5.965 -18.137 1.00 98.06 698 MET A C 1
ATOM 5640 O O . MET A 1 698 ? 13.079 -5.358 -17.736 1.00 98.06 698 MET A O 1
ATOM 5644 N N . LEU A 1 699 ? 11.078 -6.249 -17.305 1.00 98.19 699 LEU A N 1
ATOM 5645 C CA . LEU A 1 699 ? 11.035 -5.826 -15.899 1.00 98.19 699 LEU A CA 1
ATOM 5646 C C . LEU A 1 699 ? 12.033 -6.586 -15.007 1.00 98.19 699 LEU A C 1
ATOM 5648 O O . LEU A 1 699 ? 12.595 -5.994 -14.079 1.00 98.19 699 LEU A O 1
ATOM 5652 N N . LYS A 1 700 ? 12.342 -7.856 -15.309 1.00 97.19 700 LYS A N 1
ATOM 5653 C CA . LYS A 1 700 ? 13.465 -8.602 -14.701 1.00 97.19 700 LYS A CA 1
ATOM 5654 C C . LYS A 1 700 ? 14.788 -7.883 -14.968 1.00 97.19 700 LYS A C 1
ATOM 5656 O O . LYS A 1 700 ? 15.636 -7.802 -14.077 1.00 97.19 700 LYS A O 1
ATOM 5661 N N . THR A 1 701 ? 14.958 -7.308 -16.160 1.00 96.00 701 THR A N 1
ATOM 5662 C CA . THR A 1 701 ? 16.158 -6.532 -16.515 1.00 96.00 701 THR A CA 1
ATOM 5663 C C . THR A 1 701 ? 16.276 -5.255 -15.680 1.00 96.00 701 THR A C 1
ATOM 5665 O O . THR A 1 701 ? 17.356 -4.972 -15.156 1.00 96.00 701 THR A O 1
ATOM 5668 N N . VAL A 1 702 ? 15.175 -4.519 -15.477 1.00 95.38 702 VAL A N 1
ATOM 5669 C CA . VAL A 1 702 ? 15.157 -3.322 -14.612 1.00 95.38 702 VAL A CA 1
ATOM 5670 C C . VAL A 1 702 ? 15.580 -3.670 -13.184 1.00 95.38 702 VAL A C 1
ATOM 5672 O O . VAL A 1 702 ? 16.413 -2.983 -12.587 1.00 95.38 702 VAL A O 1
ATOM 5675 N N . ALA A 1 703 ? 15.036 -4.758 -12.643 1.00 93.75 703 ALA A N 1
ATOM 5676 C CA . ALA A 1 703 ? 15.288 -5.153 -11.267 1.00 93.75 703 ALA A CA 1
ATOM 5677 C C . ALA A 1 703 ? 16.687 -5.759 -11.041 1.00 93.75 703 ALA A C 1
ATOM 5679 O O . ALA A 1 703 ? 17.229 -5.663 -9.941 1.00 93.75 703 ALA A O 1
ATOM 5680 N N . ARG A 1 704 ? 17.295 -6.371 -12.065 1.00 93.00 704 ARG A N 1
ATOM 5681 C CA . ARG A 1 704 ? 18.640 -6.970 -11.976 1.00 93.00 704 ARG A CA 1
ATOM 5682 C C . ARG A 1 704 ? 19.759 -5.990 -12.315 1.00 93.00 704 ARG A C 1
ATOM 5684 O O . ARG A 1 704 ? 20.755 -5.948 -11.600 1.00 93.00 704 ARG A O 1
ATOM 5691 N N . TYR A 1 705 ? 19.598 -5.220 -13.386 1.00 92.62 705 TYR A N 1
ATOM 5692 C CA . TYR A 1 705 ? 20.685 -4.442 -13.993 1.00 92.62 705 TYR A CA 1
ATOM 5693 C C . TYR A 1 705 ? 20.402 -2.939 -14.066 1.00 92.62 705 TYR A C 1
ATOM 5695 O O . TYR A 1 705 ? 21.332 -2.158 -14.251 1.00 92.62 705 TYR A O 1
ATOM 5703 N N . GLY A 1 706 ? 19.140 -2.530 -13.924 1.00 91.94 706 GLY A N 1
ATOM 5704 C CA . GLY A 1 706 ? 18.726 -1.130 -13.953 1.00 91.94 706 GLY A CA 1
ATOM 5705 C C . GLY A 1 706 ? 18.670 -0.492 -12.565 1.00 91.94 706 GLY A C 1
ATOM 5706 O O . GLY A 1 706 ? 19.451 -0.797 -11.660 1.00 91.94 706 GLY A O 1
ATOM 5707 N N . THR A 1 707 ? 17.689 0.388 -12.377 1.00 89.94 707 THR A N 1
ATOM 5708 C CA . THR A 1 707 ? 17.485 1.138 -11.127 1.00 89.94 707 THR A CA 1
ATOM 5709 C C . THR A 1 707 ? 17.155 0.260 -9.914 1.00 89.94 707 THR A C 1
ATOM 5711 O O . THR A 1 707 ? 17.318 0.710 -8.783 1.00 89.94 707 THR A O 1
ATOM 5714 N N . GLY A 1 708 ? 16.735 -0.994 -10.121 1.00 92.50 708 GLY A N 1
ATOM 5715 C CA . GLY A 1 708 ? 16.458 -1.958 -9.052 1.00 92.50 708 GLY A CA 1
ATOM 5716 C C . GLY A 1 708 ? 17.656 -2.808 -8.609 1.00 92.50 708 GLY A C 1
ATOM 5717 O O . GLY A 1 708 ? 17.518 -3.589 -7.670 1.00 92.50 708 GLY A O 1
ATOM 5718 N N . ARG A 1 709 ? 18.838 -2.657 -9.231 1.00 93.88 709 ARG A N 1
ATOM 5719 C CA . ARG A 1 709 ? 20.016 -3.538 -9.042 1.00 93.88 709 ARG A CA 1
ATOM 5720 C C . ARG A 1 709 ? 20.428 -3.795 -7.586 1.00 93.88 709 ARG A C 1
ATOM 5722 O O . ARG A 1 709 ? 20.994 -4.844 -7.274 1.00 93.88 709 ARG A O 1
ATOM 5729 N N . ASN A 1 710 ? 20.125 -2.869 -6.673 1.00 95.31 710 ASN A N 1
ATOM 5730 C CA . ASN A 1 710 ? 20.434 -3.007 -5.248 1.00 95.31 710 ASN A CA 1
ATOM 5731 C C . ASN A 1 710 ? 19.709 -4.190 -4.589 1.00 95.31 710 ASN A C 1
ATOM 5733 O O . ASN A 1 710 ? 20.239 -4.743 -3.631 1.00 95.31 710 ASN A O 1
ATOM 5737 N N . ILE A 1 711 ? 18.577 -4.653 -5.133 1.00 96.25 711 ILE A N 1
ATOM 5738 C CA . ILE A 1 711 ? 17.896 -5.877 -4.670 1.00 96.25 711 ILE A CA 1
ATOM 5739 C C . ILE A 1 711 ? 18.863 -7.068 -4.679 1.00 96.25 711 ILE A C 1
ATOM 5741 O O . ILE A 1 711 ? 18.912 -7.851 -3.731 1.00 96.25 711 ILE A O 1
ATOM 5745 N N . ARG A 1 712 ? 19.683 -7.175 -5.733 1.00 94.88 712 ARG A N 1
ATOM 5746 C CA . ARG A 1 712 ? 20.701 -8.224 -5.873 1.00 94.88 712 ARG A CA 1
ATOM 5747 C C . ARG A 1 712 ? 22.000 -7.854 -5.174 1.00 94.88 712 ARG A C 1
ATOM 5749 O O . ARG A 1 712 ? 22.562 -8.677 -4.458 1.00 94.88 712 ARG A O 1
ATOM 5756 N N . ASN A 1 713 ? 22.473 -6.626 -5.374 1.00 94.88 713 ASN A N 1
ATOM 5757 C CA . ASN A 1 713 ? 23.823 -6.234 -4.969 1.00 94.88 713 ASN A CA 1
ATOM 5758 C C . ASN A 1 713 ? 23.943 -5.943 -3.471 1.00 94.88 713 ASN A C 1
ATOM 5760 O O . ASN A 1 713 ? 24.967 -6.283 -2.881 1.00 94.88 713 ASN A O 1
ATOM 5764 N N . VAL A 1 714 ? 22.907 -5.362 -2.865 1.00 96.00 714 VAL A N 1
ATOM 5765 C CA . VAL A 1 714 ? 22.889 -4.940 -1.457 1.00 96.00 714 VAL A CA 1
ATOM 5766 C C . VAL A 1 714 ? 22.109 -5.947 -0.623 1.00 96.00 714 VAL A C 1
ATOM 5768 O O . VAL A 1 714 ? 22.678 -6.580 0.257 1.00 96.00 714 VAL A O 1
ATOM 5771 N N . TYR A 1 715 ? 20.838 -6.175 -0.958 1.00 96.25 715 TYR A N 1
ATOM 5772 C CA . TYR A 1 715 ? 19.943 -7.007 -0.144 1.00 96.25 715 TYR A CA 1
ATOM 5773 C C . TYR A 1 715 ? 20.113 -8.511 -0.380 1.00 96.25 715 TYR A C 1
ATOM 5775 O O . TYR A 1 715 ? 19.571 -9.316 0.368 1.00 96.25 715 TYR A O 1
ATOM 5783 N N . LYS A 1 716 ? 20.873 -8.914 -1.408 1.00 95.88 716 LYS A N 1
ATOM 5784 C CA . LYS A 1 716 ? 21.156 -10.323 -1.740 1.00 95.88 716 LYS A CA 1
ATOM 5785 C C . LYS A 1 716 ? 19.896 -11.180 -1.928 1.00 95.88 716 LYS A C 1
ATOM 5787 O O . LYS A 1 716 ? 19.961 -12.398 -1.778 1.00 95.88 716 LYS A O 1
ATOM 5792 N N . PHE A 1 717 ? 18.765 -10.579 -2.297 1.00 95.56 717 PHE A N 1
ATOM 5793 C CA . PHE A 1 717 ? 17.536 -11.324 -2.546 1.00 95.56 717 PHE A CA 1
ATOM 5794 C C . PHE A 1 717 ? 17.637 -12.049 -3.893 1.00 95.56 717 PHE A C 1
ATOM 5796 O O . PHE A 1 717 ? 17.845 -11.420 -4.935 1.00 95.56 717 PHE A O 1
ATOM 5803 N N . LYS A 1 718 ? 17.565 -13.387 -3.878 1.00 93.75 718 LYS A N 1
ATOM 5804 C CA . LYS A 1 718 ? 17.924 -14.247 -5.022 1.00 93.75 718 LYS A CA 1
ATOM 5805 C C . LYS A 1 718 ? 16.732 -14.800 -5.823 1.00 93.75 718 LYS A C 1
ATOM 5807 O O . LYS A 1 718 ? 16.943 -15.144 -6.986 1.00 93.75 718 LYS A O 1
ATOM 5812 N N . ALA A 1 719 ? 15.500 -14.739 -5.319 1.00 94.62 719 ALA A N 1
ATOM 5813 C CA . ALA A 1 719 ? 14.313 -15.188 -6.061 1.00 94.62 719 ALA A CA 1
ATOM 5814 C C . ALA A 1 719 ? 14.134 -14.448 -7.409 1.00 94.62 719 ALA A C 1
ATOM 5816 O O . ALA A 1 719 ? 14.482 -13.263 -7.500 1.00 94.62 719 ALA A O 1
ATOM 5817 N N . PRO A 1 720 ? 13.636 -15.091 -8.482 1.00 95.75 720 PRO A N 1
ATOM 5818 C CA . PRO A 1 720 ? 13.282 -14.415 -9.732 1.00 95.75 720 PRO A CA 1
ATOM 5819 C C . PRO A 1 720 ? 12.228 -13.326 -9.501 1.00 95.75 720 PRO A C 1
ATOM 5821 O O . PRO A 1 720 ? 11.139 -13.600 -9.011 1.00 95.75 720 PRO A O 1
ATOM 5824 N N . ILE A 1 721 ? 12.567 -12.078 -9.843 1.00 96.81 721 ILE A N 1
ATOM 5825 C CA . ILE A 1 721 ? 11.675 -10.929 -9.655 1.00 96.81 721 ILE A CA 1
ATOM 5826 C C . ILE A 1 721 ? 11.745 -9.960 -10.826 1.00 96.81 721 ILE A C 1
ATOM 5828 O O . ILE A 1 721 ? 12.815 -9.768 -11.414 1.00 96.81 721 ILE A O 1
ATOM 5832 N N . GLY A 1 722 ? 10.601 -9.361 -11.137 1.00 97.69 722 GLY A N 1
ATOM 5833 C CA . GLY A 1 722 ? 10.474 -8.166 -11.960 1.00 97.69 722 GLY A CA 1
ATOM 5834 C C . GLY A 1 722 ? 10.101 -6.974 -11.083 1.00 97.69 722 GLY A C 1
ATOM 5835 O O . GLY A 1 722 ? 9.609 -7.136 -9.967 1.00 97.69 722 GLY A O 1
ATOM 5836 N N . GLY A 1 723 ? 10.358 -5.759 -11.554 1.00 97.12 723 GLY A N 1
ATOM 5837 C CA . GLY A 1 723 ? 9.936 -4.575 -10.817 1.00 97.12 723 GLY A CA 1
ATOM 5838 C C . GLY A 1 723 ? 10.394 -3.270 -11.436 1.00 97.12 723 GLY A C 1
ATOM 5839 O O . GLY A 1 723 ? 11.142 -3.243 -12.413 1.00 97.12 723 GLY A O 1
ATOM 5840 N N . LYS A 1 724 ? 9.933 -2.170 -10.850 1.00 97.38 724 LYS A N 1
ATOM 5841 C CA . LYS A 1 724 ? 10.154 -0.823 -11.351 1.00 97.38 724 LYS A CA 1
ATOM 5842 C C . LYS A 1 724 ? 10.229 0.184 -10.205 1.00 97.38 724 LYS A C 1
ATOM 5844 O O . LYS A 1 724 ? 9.391 0.206 -9.309 1.00 97.38 724 LYS A O 1
ATOM 5849 N N . THR A 1 725 ? 11.227 1.064 -10.278 1.00 95.56 725 THR A N 1
ATOM 5850 C CA . THR A 1 725 ? 11.303 2.275 -9.448 1.00 95.56 725 THR A CA 1
ATOM 5851 C C . THR A 1 725 ? 10.486 3.408 -10.073 1.00 95.56 725 THR A C 1
ATOM 5853 O O . THR A 1 725 ? 10.506 3.583 -11.300 1.00 95.56 725 THR A O 1
ATOM 5856 N N . GLY A 1 726 ? 9.844 4.212 -9.230 1.00 92.69 726 GLY A N 1
ATOM 5857 C CA . GLY A 1 726 ? 9.166 5.458 -9.591 1.00 92.69 726 GLY A CA 1
ATOM 5858 C C . GLY A 1 726 ? 9.635 6.593 -8.696 1.00 92.69 726 GLY A C 1
ATOM 5859 O O . GLY A 1 726 ? 9.980 6.390 -7.532 1.00 92.69 726 GLY A O 1
ATOM 5860 N N . THR A 1 727 ? 9.767 7.781 -9.267 1.00 87.94 727 THR A N 1
ATOM 5861 C CA . THR A 1 727 ? 10.200 8.997 -8.572 1.00 87.94 727 THR A CA 1
ATOM 5862 C C . THR A 1 727 ? 9.598 10.172 -9.320 1.00 87.94 727 THR A C 1
ATOM 5864 O O . THR A 1 727 ? 9.677 10.194 -10.551 1.00 87.94 727 THR A O 1
ATOM 5867 N N . THR A 1 728 ? 8.970 11.093 -8.599 1.00 86.62 728 THR A N 1
ATOM 5868 C CA . THR A 1 728 ? 8.527 12.379 -9.152 1.00 86.62 728 THR A CA 1
ATOM 5869 C C . THR A 1 728 ? 9.722 13.318 -9.309 1.00 86.62 728 THR A C 1
ATOM 5871 O O . THR A 1 728 ? 10.736 13.156 -8.628 1.00 86.62 728 THR A O 1
ATOM 5874 N N . ASN A 1 729 ? 9.629 14.305 -10.206 1.00 76.06 729 ASN A N 1
ATOM 5875 C CA . ASN A 1 729 ? 10.750 15.214 -10.498 1.00 76.06 729 ASN A CA 1
ATOM 5876 C C . ASN A 1 729 ? 11.263 15.950 -9.250 1.00 76.06 729 ASN A C 1
ATOM 5878 O O . ASN A 1 729 ? 12.454 16.232 -9.144 1.00 76.06 729 ASN A O 1
ATOM 5882 N N . ASP A 1 730 ? 10.380 16.189 -8.282 1.00 77.25 730 ASP A N 1
ATOM 5883 C CA . ASP A 1 730 ? 10.695 16.920 -7.062 1.00 77.25 730 ASP A CA 1
ATOM 5884 C C . ASP A 1 730 ? 11.025 16.034 -5.859 1.00 77.25 730 ASP A C 1
ATOM 5886 O O . ASP A 1 730 ? 11.221 16.569 -4.775 1.00 77.25 730 ASP A O 1
ATOM 5890 N N . TYR A 1 731 ? 11.138 14.710 -6.028 1.00 84.88 731 TYR A N 1
ATOM 5891 C CA . TYR A 1 731 ? 11.355 13.742 -4.936 1.00 84.88 731 TYR A CA 1
ATOM 5892 C C . TYR A 1 731 ? 10.275 13.781 -3.842 1.00 84.88 731 TYR A C 1
ATOM 5894 O O . TYR A 1 731 ? 10.540 13.467 -2.682 1.00 84.88 731 TYR A O 1
ATOM 5902 N N . THR A 1 732 ? 9.057 14.178 -4.204 1.00 88.25 732 THR A N 1
ATOM 5903 C CA . THR A 1 732 ? 7.889 14.205 -3.308 1.00 88.25 732 THR A CA 1
ATOM 5904 C C . THR A 1 732 ? 7.351 12.800 -3.064 1.00 88.25 732 THR A C 1
ATOM 5906 O O . THR A 1 732 ? 6.915 12.476 -1.962 1.00 88.25 732 THR A O 1
ATOM 5909 N N . ASP A 1 733 ? 7.432 11.948 -4.091 1.00 93.50 733 ASP A N 1
ATOM 5910 C CA . ASP A 1 733 ? 6.888 10.600 -4.085 1.00 93.50 733 ASP A CA 1
ATOM 5911 C C . ASP A 1 733 ? 7.933 9.608 -4.583 1.00 93.50 733 ASP A C 1
ATOM 5913 O O . ASP A 1 733 ? 8.423 9.667 -5.719 1.00 93.50 733 ASP A O 1
ATOM 5917 N N . ALA A 1 734 ? 8.256 8.656 -3.717 1.00 96.50 734 ALA A N 1
ATOM 5918 C CA . ALA A 1 734 ? 9.177 7.577 -4.000 1.00 96.50 734 ALA A CA 1
ATOM 5919 C C . ALA A 1 734 ? 8.421 6.249 -4.023 1.00 96.50 734 ALA A C 1
ATOM 5921 O O . ALA A 1 734 ? 7.786 5.858 -3.045 1.00 96.50 734 ALA A O 1
ATOM 5922 N N . TRP A 1 735 ? 8.538 5.528 -5.138 1.00 97.88 735 TRP A N 1
ATOM 5923 C CA . TRP A 1 735 ? 7.836 4.269 -5.357 1.00 97.88 735 TRP A CA 1
ATOM 5924 C C . TRP A 1 735 ? 8.788 3.138 -5.702 1.00 97.88 735 TRP A C 1
ATOM 5926 O O . TRP A 1 735 ? 9.754 3.308 -6.459 1.00 97.88 735 TRP A O 1
ATOM 5936 N N . PHE A 1 736 ? 8.435 1.948 -5.239 1.00 98.38 736 PHE A N 1
ATOM 5937 C CA . PHE A 1 736 ? 8.936 0.710 -5.804 1.00 98.38 736 PHE A CA 1
ATOM 5938 C C . PHE A 1 736 ? 7.798 -0.301 -5.911 1.00 98.38 736 PHE A C 1
ATOM 5940 O O . PHE A 1 736 ? 7.147 -0.617 -4.918 1.00 98.38 736 PHE A O 1
ATOM 5947 N N . LEU A 1 737 ? 7.574 -0.810 -7.120 1.00 98.62 737 LEU A N 1
ATOM 5948 C CA . LEU A 1 737 ? 6.628 -1.888 -7.388 1.00 98.62 737 LEU A CA 1
ATOM 5949 C C . LEU A 1 737 ? 7.411 -3.079 -7.912 1.00 98.62 737 LEU A C 1
ATOM 5951 O O . LEU A 1 737 ? 8.186 -2.945 -8.860 1.00 98.62 737 LEU A O 1
ATOM 5955 N N . GLY A 1 738 ? 7.223 -4.242 -7.311 1.00 98.19 738 GLY A N 1
ATOM 5956 C CA . GLY A 1 738 ? 7.925 -5.448 -7.712 1.00 98.19 738 GLY A CA 1
ATOM 5957 C C . GLY A 1 738 ? 7.074 -6.678 -7.500 1.00 98.19 738 GLY A C 1
ATOM 5958 O O . GLY A 1 738 ? 6.145 -6.684 -6.695 1.00 98.19 738 GLY A O 1
ATOM 5959 N N . PHE A 1 739 ? 7.402 -7.727 -8.234 1.00 98.56 739 PHE A N 1
ATOM 5960 C CA . PHE A 1 739 ? 6.656 -8.966 -8.193 1.00 98.56 739 PHE A CA 1
ATOM 5961 C C . PHE A 1 739 ? 7.557 -10.180 -8.400 1.00 98.56 739 PHE A C 1
ATOM 5963 O O . PHE A 1 739 ? 8.619 -10.125 -9.024 1.00 98.56 739 PHE A O 1
ATOM 5970 N N . SER A 1 740 ? 7.073 -11.285 -7.865 1.00 97.81 740 SER A N 1
ATOM 5971 C CA . SER A 1 740 ? 7.526 -12.661 -8.030 1.00 97.81 740 SER A CA 1
ATOM 5972 C C . SER A 1 740 ? 6.310 -13.501 -8.438 1.00 97.81 740 SER A C 1
ATOM 5974 O O . SER A 1 740 ? 5.192 -12.996 -8.318 1.00 97.81 740 SER A O 1
ATOM 5976 N N . PRO A 1 741 ? 6.467 -14.773 -8.835 1.00 96.88 741 PRO A N 1
ATOM 5977 C CA . PRO A 1 741 ? 5.309 -15.630 -9.099 1.00 96.88 741 PRO A CA 1
ATOM 5978 C C . PRO A 1 741 ? 4.357 -15.801 -7.896 1.00 96.88 741 PRO A C 1
ATOM 5980 O O . PRO A 1 741 ? 3.195 -16.129 -8.086 1.00 96.88 741 PRO A O 1
ATOM 5983 N N . ILE A 1 742 ? 4.834 -15.569 -6.664 1.00 96.94 742 ILE A N 1
ATOM 5984 C CA . ILE A 1 742 ? 4.073 -15.801 -5.419 1.00 96.94 742 ILE A CA 1
ATOM 5985 C C . ILE A 1 742 ? 3.460 -14.512 -4.854 1.00 96.94 742 ILE A C 1
ATOM 5987 O O . ILE A 1 742 ? 2.399 -14.539 -4.239 1.00 96.94 742 ILE A O 1
ATOM 5991 N N . LEU A 1 743 ? 4.140 -13.376 -5.019 1.00 98.12 743 LEU A N 1
ATOM 5992 C CA . LEU A 1 743 ? 3.758 -12.097 -4.414 1.00 98.12 743 LEU A CA 1
ATOM 5993 C C . LEU A 1 743 ? 3.983 -10.943 -5.383 1.00 98.12 743 LEU A C 1
ATOM 5995 O O . LEU A 1 743 ? 5.075 -10.816 -5.947 1.00 98.12 743 LEU A O 1
ATOM 5999 N N . ALA A 1 744 ? 2.986 -10.067 -5.487 1.00 98.69 744 ALA A N 1
ATOM 6000 C CA . ALA A 1 744 ? 3.116 -8.719 -6.024 1.00 98.69 744 ALA A CA 1
ATOM 6001 C C . ALA A 1 744 ? 3.046 -7.721 -4.867 1.00 98.69 744 ALA A C 1
ATOM 6003 O O . ALA A 1 744 ? 2.123 -7.755 -4.055 1.00 98.69 744 ALA A O 1
ATOM 6004 N N . THR A 1 745 ? 4.032 -6.832 -4.780 1.00 98.88 745 THR A N 1
ATOM 6005 C CA . THR A 1 745 ? 4.182 -5.917 -3.648 1.00 98.88 745 THR A CA 1
ATOM 6006 C C . THR A 1 745 ? 4.591 -4.538 -4.125 1.00 98.88 745 THR A C 1
ATOM 6008 O O . THR A 1 745 ? 5.480 -4.384 -4.966 1.00 98.88 745 THR A O 1
ATOM 6011 N N . GLY A 1 746 ? 3.988 -3.522 -3.524 1.00 98.69 746 GLY A N 1
ATOM 6012 C CA . GLY A 1 746 ? 4.314 -2.133 -3.772 1.00 98.69 746 GLY A CA 1
ATOM 6013 C C . GLY A 1 746 ? 4.564 -1.365 -2.493 1.00 98.69 746 GLY A C 1
ATOM 6014 O O . GLY A 1 746 ? 3.912 -1.605 -1.479 1.00 98.69 746 GLY A O 1
ATOM 6015 N N . VAL A 1 747 ? 5.500 -0.426 -2.574 1.00 98.75 747 VAL A N 1
ATOM 6016 C CA . VAL A 1 747 ? 5.838 0.512 -1.508 1.00 98.75 747 VAL A CA 1
ATOM 6017 C C . VAL A 1 747 ? 5.773 1.931 -2.054 1.00 98.75 747 VAL A C 1
ATOM 6019 O O . VAL A 1 747 ? 6.339 2.218 -3.113 1.00 98.75 747 VAL A O 1
ATOM 6022 N N . TRP A 1 748 ? 5.140 2.811 -1.285 1.00 98.31 748 TRP A N 1
ATOM 6023 C CA . TRP A 1 748 ? 5.206 4.260 -1.452 1.00 98.31 748 TRP A CA 1
ATOM 6024 C C . TRP A 1 748 ? 5.782 4.901 -0.191 1.00 98.31 748 TRP A C 1
ATOM 6026 O O . TRP A 1 748 ? 5.439 4.491 0.920 1.00 98.31 748 TRP A O 1
ATOM 6036 N N . VAL A 1 749 ? 6.633 5.908 -0.373 1.00 97.88 749 VAL A N 1
ATOM 6037 C CA . VAL A 1 749 ? 7.159 6.785 0.678 1.00 97.88 749 VAL A CA 1
ATOM 6038 C C . VAL A 1 749 ? 6.982 8.227 0.213 1.00 97.88 749 VAL A C 1
ATOM 6040 O O . VAL A 1 749 ? 7.268 8.532 -0.946 1.00 97.88 749 VAL A O 1
ATOM 6043 N N . GLY A 1 750 ? 6.519 9.100 1.103 1.00 95.00 750 GLY A N 1
ATOM 6044 C CA . GLY A 1 750 ? 6.240 10.500 0.789 1.00 95.00 750 GLY A CA 1
ATOM 6045 C C . GLY A 1 750 ? 5.756 11.283 2.006 1.00 95.00 750 GLY A C 1
ATOM 6046 O O . GLY A 1 750 ? 5.623 10.740 3.103 1.00 95.00 750 GLY A O 1
ATOM 6047 N N . VAL A 1 751 ? 5.469 12.567 1.813 1.00 91.81 751 VAL A N 1
ATOM 6048 C CA . VAL A 1 751 ? 4.812 13.420 2.815 1.00 91.81 751 VAL A CA 1
ATOM 6049 C C . VAL A 1 751 ? 3.367 13.666 2.381 1.00 91.81 751 VAL A C 1
ATOM 6051 O O . VAL A 1 751 ? 3.064 13.730 1.186 1.00 91.81 751 VAL A O 1
ATOM 6054 N N . ASP A 1 752 ? 2.447 13.779 3.345 1.00 89.69 752 ASP A N 1
ATOM 6055 C CA . ASP A 1 752 ? 1.028 14.009 3.036 1.00 89.69 752 ASP A CA 1
ATOM 6056 C C . ASP A 1 752 ? 0.805 15.272 2.214 1.00 89.69 752 ASP A C 1
ATOM 6058 O O . ASP A 1 752 ? 0.025 15.268 1.265 1.00 89.69 752 ASP A O 1
ATOM 6062 N N . ASP A 1 753 ? 1.548 16.321 2.535 1.00 85.75 753 ASP A N 1
ATOM 6063 C CA . ASP A 1 753 ? 1.662 17.476 1.669 1.00 85.75 753 ASP A CA 1
ATOM 6064 C C . ASP A 1 753 ? 2.567 17.140 0.480 1.00 85.75 753 ASP A C 1
ATOM 6066 O O . ASP A 1 753 ? 3.788 17.059 0.618 1.00 85.75 753 ASP A O 1
ATOM 6070 N N . SER A 1 754 ? 1.960 16.946 -0.692 1.00 82.81 754 SER A N 1
ATOM 6071 C CA . SER A 1 754 ? 2.654 16.600 -1.939 1.00 82.81 754 SER A CA 1
ATOM 6072 C C . SER A 1 754 ? 3.617 17.680 -2.430 1.00 82.81 754 SER A C 1
ATOM 6074 O O . SER A 1 754 ? 4.365 17.437 -3.371 1.00 82.81 754 SER A O 1
ATOM 6076 N N . ARG A 1 755 ? 3.628 18.860 -1.800 1.00 80.62 755 ARG A N 1
ATOM 6077 C CA . ARG A 1 755 ? 4.586 19.930 -2.091 1.00 80.62 755 ARG A CA 1
ATOM 6078 C C . ARG A 1 755 ? 5.920 19.761 -1.384 1.00 80.62 755 ARG A C 1
ATOM 6080 O O . ARG A 1 755 ? 6.851 20.505 -1.652 1.00 80.62 755 ARG A O 1
ATOM 6087 N N . ILE A 1 756 ? 6.015 18.824 -0.449 1.00 82.69 756 ILE A N 1
ATOM 6088 C CA . ILE A 1 756 ? 7.198 18.669 0.390 1.00 82.69 756 ILE A CA 1
ATOM 6089 C C . ILE A 1 756 ? 8.022 17.500 -0.145 1.00 82.69 756 ILE A C 1
ATOM 6091 O O . ILE A 1 756 ? 7.558 16.356 -0.112 1.00 82.69 756 ILE A O 1
ATOM 6095 N N . PRO A 1 757 ? 9.241 17.756 -0.644 1.00 85.44 757 PRO A N 1
ATOM 6096 C CA . PRO A 1 757 ? 10.149 16.691 -1.035 1.00 85.44 757 PRO A CA 1
ATOM 6097 C C . PRO A 1 757 ? 10.592 15.855 0.171 1.00 85.44 757 PRO A C 1
ATOM 6099 O O . PRO A 1 757 ? 10.668 16.353 1.288 1.00 85.44 757 PRO A O 1
ATOM 6102 N N . LEU A 1 758 ? 11.009 14.612 -0.061 1.00 84.56 758 LEU A N 1
ATOM 6103 C CA . LEU A 1 758 ? 11.601 13.749 0.973 1.00 84.56 758 LEU A CA 1
ATOM 6104 C C . LEU A 1 758 ? 13.040 14.133 1.363 1.00 84.56 758 LEU A C 1
ATOM 6106 O O . LEU A 1 758 ? 13.605 13.568 2.295 1.00 84.56 758 LEU A O 1
ATOM 6110 N N . GLY A 1 759 ? 13.659 15.049 0.620 1.00 78.44 759 GLY A N 1
ATOM 6111 C CA . GLY A 1 759 ? 15.069 15.406 0.753 1.00 78.44 759 GLY A CA 1
ATOM 6112 C C . GLY A 1 759 ? 15.843 15.199 -0.546 1.00 78.44 759 GLY A C 1
ATOM 6113 O O . GLY A 1 759 ? 15.387 14.541 -1.490 1.00 78.44 759 GLY A O 1
ATOM 6114 N N . ALA A 1 760 ? 17.049 15.761 -0.602 1.00 72.75 760 ALA A N 1
ATOM 6115 C CA . ALA A 1 760 ? 17.878 15.703 -1.798 1.00 72.75 760 ALA A CA 1
ATOM 6116 C C . ALA A 1 760 ? 18.143 14.248 -2.236 1.00 72.75 760 ALA A C 1
ATOM 6118 O O . ALA A 1 760 ? 18.654 13.413 -1.480 1.00 72.75 760 ALA A O 1
ATOM 6119 N N . ARG A 1 761 ? 17.825 13.946 -3.504 1.00 78.31 761 ARG A N 1
ATOM 6120 C CA . ARG A 1 761 ? 18.072 12.647 -4.159 1.00 78.31 761 ARG A CA 1
ATOM 6121 C C . ARG A 1 761 ? 17.351 11.451 -3.510 1.00 78.31 761 ARG A C 1
ATOM 6123 O O . ARG A 1 761 ? 17.779 10.311 -3.739 1.00 78.31 761 ARG A O 1
ATOM 6130 N N . GLN A 1 762 ? 16.278 11.664 -2.741 1.00 83.69 762 GLN A N 1
ATOM 6131 C CA . GLN A 1 762 ? 15.443 10.581 -2.198 1.00 83.69 762 GLN A CA 1
ATOM 6132 C C . GLN A 1 762 ? 14.513 10.005 -3.273 1.00 83.69 762 GLN A C 1
ATOM 6134 O O . GLN A 1 762 ? 13.329 10.304 -3.364 1.00 83.69 762 GLN A O 1
ATOM 6139 N N . SER A 1 763 ? 15.088 9.167 -4.135 1.00 86.56 763 SER A N 1
ATOM 6140 C CA . SER A 1 763 ? 14.356 8.457 -5.188 1.00 86.56 763 SER A CA 1
ATOM 6141 C C . SER A 1 763 ? 13.692 7.173 -4.686 1.00 86.56 763 SER A C 1
ATOM 6143 O O . SER A 1 763 ? 14.010 6.656 -3.614 1.00 86.56 763 SER A O 1
ATOM 6145 N N . GLY A 1 764 ? 12.858 6.567 -5.533 1.00 86.19 764 GLY A N 1
ATOM 6146 C CA . GLY A 1 764 ? 12.279 5.238 -5.321 1.00 86.19 764 GLY A CA 1
ATOM 6147 C C . GLY A 1 764 ? 13.321 4.162 -4.999 1.00 86.19 764 GLY A C 1
ATOM 6148 O O . GLY A 1 764 ? 13.051 3.269 -4.203 1.00 86.19 764 GLY A O 1
ATOM 6149 N N . ALA A 1 765 ? 14.542 4.273 -5.535 1.00 89.56 765 ALA A N 1
ATOM 6150 C CA . ALA A 1 765 ? 15.632 3.337 -5.250 1.00 89.56 765 ALA A CA 1
ATOM 6151 C C . ALA A 1 765 ? 16.266 3.517 -3.855 1.00 89.56 765 ALA A C 1
ATOM 6153 O O . ALA A 1 765 ? 16.919 2.593 -3.371 1.00 89.56 765 ALA A O 1
ATOM 6154 N N . LYS A 1 766 ? 16.103 4.689 -3.222 1.00 92.44 766 LYS A N 1
ATOM 6155 C CA . LYS A 1 766 ? 16.681 5.013 -1.905 1.00 92.44 766 LYS A CA 1
ATOM 6156 C C . LYS A 1 766 ? 15.660 5.028 -0.772 1.00 92.44 766 LYS A C 1
ATOM 6158 O O . LYS A 1 766 ? 16.016 4.662 0.340 1.00 92.44 766 LYS A O 1
ATOM 6163 N N . ALA A 1 767 ? 14.423 5.434 -1.045 1.00 94.38 767 ALA A N 1
ATOM 6164 C CA . ALA A 1 767 ? 13.381 5.538 -0.028 1.00 94.38 767 ALA A CA 1
ATOM 6165 C C . ALA A 1 767 ? 12.470 4.299 0.000 1.00 94.38 767 ALA A C 1
ATOM 6167 O O . ALA A 1 767 ? 12.308 3.696 1.056 1.00 94.38 767 ALA A O 1
ATOM 6168 N N . ALA A 1 768 ? 11.933 3.866 -1.149 1.00 97.44 768 ALA A N 1
ATOM 6169 C CA . ALA A 1 768 ? 10.932 2.790 -1.211 1.00 97.44 768 ALA A CA 1
ATOM 6170 C C . ALA A 1 768 ? 11.524 1.379 -1.401 1.00 97.44 768 ALA A C 1
ATOM 6172 O O . ALA A 1 768 ? 11.090 0.426 -0.752 1.00 97.44 768 ALA A O 1
ATOM 6173 N N . LEU A 1 769 ? 12.531 1.226 -2.270 1.00 97.44 769 LEU A N 1
ATOM 6174 C CA . LEU A 1 769 ? 13.166 -0.065 -2.566 1.00 97.44 769 LEU A CA 1
ATOM 6175 C C . LEU A 1 769 ? 13.730 -0.771 -1.320 1.00 97.44 769 LEU A C 1
ATOM 6177 O O . LEU A 1 769 ? 13.536 -1.983 -1.238 1.00 97.44 769 LEU A O 1
ATOM 6181 N N . PRO A 1 770 ? 14.378 -0.089 -0.350 1.00 97.75 770 PRO A N 1
ATOM 6182 C CA . PRO A 1 770 ? 14.847 -0.740 0.875 1.00 97.75 770 PRO A CA 1
ATOM 6183 C C . PRO A 1 770 ? 13.749 -1.472 1.647 1.00 97.75 770 PRO A C 1
ATOM 6185 O O . PRO A 1 770 ? 13.934 -2.631 2.010 1.00 97.75 770 PRO A O 1
ATOM 6188 N N . ILE A 1 771 ? 12.587 -0.834 1.821 1.00 98.25 771 ILE A N 1
ATOM 6189 C CA . ILE A 1 771 ? 11.428 -1.431 2.501 1.00 98.25 771 ILE A CA 1
ATOM 6190 C C . ILE A 1 771 ? 10.985 -2.678 1.741 1.00 98.25 771 ILE A C 1
ATOM 6192 O O . ILE A 1 771 ? 10.825 -3.741 2.335 1.00 98.25 771 ILE A O 1
ATOM 6196 N N . TRP A 1 772 ? 10.828 -2.560 0.418 1.00 98.50 772 TRP A N 1
ATOM 6197 C CA . TRP A 1 772 ? 10.388 -3.669 -0.425 1.00 98.50 772 TRP A CA 1
ATOM 6198 C C . TRP A 1 772 ? 11.368 -4.846 -0.381 1.00 98.50 772 TRP A C 1
ATOM 6200 O O . TRP A 1 772 ? 10.955 -5.991 -0.222 1.00 98.50 772 TRP A O 1
ATOM 6210 N N . ALA A 1 773 ? 12.670 -4.578 -0.501 1.00 98.12 773 ALA A N 1
ATOM 6211 C CA . ALA A 1 773 ? 13.694 -5.613 -0.580 1.00 98.12 773 ALA A CA 1
ATOM 6212 C C . ALA A 1 773 ? 13.858 -6.358 0.747 1.00 98.12 773 ALA A C 1
ATOM 6214 O O . ALA A 1 773 ? 13.917 -7.589 0.741 1.00 98.12 773 ALA A O 1
ATOM 6215 N N . THR A 1 774 ? 13.877 -5.637 1.872 1.00 98.06 774 THR A N 1
ATOM 6216 C CA . THR A 1 774 ? 13.928 -6.240 3.210 1.00 98.06 774 THR A CA 1
ATOM 6217 C C . THR A 1 774 ? 12.662 -7.043 3.494 1.00 98.06 774 THR A C 1
ATOM 6219 O O . THR A 1 774 ? 12.766 -8.188 3.937 1.00 98.06 774 THR A O 1
ATOM 6222 N N . PHE A 1 775 ? 11.481 -6.510 3.156 1.00 98.50 775 PHE A N 1
ATOM 6223 C CA . PHE A 1 775 ? 10.215 -7.228 3.301 1.00 98.50 775 PHE A CA 1
ATOM 6224 C C . PHE A 1 775 ? 10.203 -8.531 2.494 1.00 98.50 775 PHE A C 1
ATOM 6226 O O . PHE A 1 775 ? 9.960 -9.596 3.060 1.00 98.50 775 PHE A O 1
ATOM 6233 N N . MET A 1 776 ? 10.500 -8.466 1.192 1.00 98.38 776 MET A N 1
ATOM 6234 C CA . MET A 1 776 ? 10.468 -9.635 0.310 1.00 98.38 776 MET A CA 1
ATOM 6235 C C . MET A 1 776 ? 11.491 -10.683 0.734 1.00 98.38 776 MET A C 1
ATOM 6237 O O . MET A 1 776 ? 11.142 -11.850 0.878 1.00 98.38 776 MET A O 1
ATOM 6241 N N . LYS A 1 777 ? 12.736 -10.275 1.003 1.00 97.81 777 LYS A N 1
ATOM 6242 C CA . LYS A 1 777 ? 13.783 -11.191 1.462 1.00 97.81 777 LYS A CA 1
ATOM 6243 C C . LYS A 1 777 ? 13.377 -11.890 2.758 1.00 97.81 777 LYS A C 1
ATOM 6245 O O . LYS A 1 777 ? 13.378 -13.112 2.813 1.00 97.81 777 LYS A O 1
ATOM 6250 N N . ASN A 1 778 ? 13.000 -11.126 3.782 1.00 98.00 778 ASN A N 1
ATOM 6251 C CA . ASN A 1 778 ? 12.658 -11.690 5.084 1.00 98.00 778 ASN A CA 1
ATOM 6252 C C . ASN A 1 778 ? 11.396 -12.554 5.017 1.00 98.00 778 ASN A C 1
ATOM 6254 O O . ASN A 1 778 ? 11.316 -13.544 5.732 1.00 98.00 778 ASN A O 1
ATOM 6258 N N . THR A 1 779 ? 10.436 -12.213 4.156 1.00 98.00 779 THR A N 1
ATOM 6259 C CA . THR A 1 779 ? 9.238 -13.029 3.920 1.00 98.00 779 THR A CA 1
ATOM 6260 C C . THR A 1 779 ? 9.604 -14.375 3.307 1.00 98.00 779 THR A C 1
ATOM 6262 O O . THR A 1 779 ? 9.200 -15.410 3.828 1.00 98.00 779 THR A O 1
ATOM 6265 N N . TYR A 1 780 ? 10.411 -14.376 2.244 1.00 97.94 780 TYR A N 1
ATOM 6266 C CA . TYR A 1 780 ? 10.864 -15.608 1.603 1.00 97.94 780 TYR A CA 1
ATOM 6267 C C . TYR A 1 780 ? 11.707 -16.475 2.542 1.00 97.94 780 TYR A C 1
ATOM 6269 O O . TYR A 1 780 ? 11.479 -17.679 2.616 1.00 97.94 780 TYR A O 1
ATOM 6277 N N . ASP A 1 781 ? 12.638 -15.862 3.275 1.00 96.69 781 ASP A N 1
ATOM 6278 C CA . ASP A 1 781 ? 13.556 -16.576 4.161 1.00 96.69 781 ASP A CA 1
ATOM 6279 C C . ASP A 1 781 ? 12.833 -17.132 5.401 1.00 96.69 781 ASP A C 1
ATOM 6281 O O . ASP A 1 781 ? 13.030 -18.288 5.757 1.00 96.69 781 ASP A O 1
ATOM 6285 N N . LYS A 1 782 ? 11.976 -16.339 6.065 1.00 96.81 782 LYS A N 1
ATOM 6286 C CA . LYS A 1 782 ? 11.305 -16.762 7.310 1.00 96.81 782 LYS A CA 1
ATOM 6287 C C . LYS A 1 782 ? 10.141 -17.722 7.071 1.00 96.81 782 LYS A C 1
ATOM 6289 O O . LYS A 1 782 ? 9.870 -18.549 7.933 1.00 96.81 782 LYS A O 1
ATOM 6294 N N . LEU A 1 783 ? 9.455 -17.612 5.931 1.00 96.06 783 LEU A N 1
ATOM 6295 C CA . LEU A 1 783 ? 8.330 -18.489 5.580 1.00 96.06 783 LEU A CA 1
ATOM 6296 C C . LEU A 1 783 ? 8.731 -19.635 4.643 1.00 96.06 783 LEU A C 1
ATOM 6298 O O . LEU A 1 783 ? 7.861 -20.376 4.196 1.00 96.06 783 LEU A O 1
ATOM 6302 N N . ASN A 1 784 ? 10.028 -19.784 4.343 1.00 96.25 784 ASN A N 1
ATOM 6303 C CA . ASN A 1 784 ? 10.568 -20.813 3.449 1.00 96.25 784 ASN A CA 1
ATOM 6304 C C . ASN A 1 784 ? 9.841 -20.877 2.093 1.00 96.25 784 ASN A C 1
ATOM 6306 O O . ASN A 1 784 ? 9.509 -21.955 1.596 1.00 96.25 784 ASN A O 1
ATOM 6310 N N . LEU A 1 785 ? 9.571 -19.714 1.490 1.00 95.94 785 LEU A N 1
ATOM 6311 C CA . LEU A 1 785 ? 8.870 -19.658 0.206 1.00 95.94 785 LEU A CA 1
ATOM 6312 C C . LEU A 1 785 ? 9.780 -20.133 -0.940 1.00 95.94 785 LEU A C 1
ATOM 6314 O O . LEU A 1 785 ? 10.955 -19.752 -0.994 1.00 95.94 785 LEU A O 1
ATOM 6318 N N . PRO A 1 786 ? 9.254 -20.914 -1.901 1.00 95.69 786 PRO A N 1
ATOM 6319 C CA . PRO A 1 786 ? 10.056 -21.442 -2.996 1.00 95.69 786 PRO A CA 1
ATOM 6320 C C . PRO A 1 786 ? 10.467 -20.349 -3.987 1.00 95.69 786 PRO A C 1
ATOM 6322 O O . PRO A 1 786 ? 9.715 -19.423 -4.289 1.00 95.69 786 PRO A O 1
ATOM 6325 N N . TYR A 1 787 ? 11.667 -20.475 -4.553 1.00 94.88 787 TYR A N 1
ATOM 6326 C CA . TYR A 1 787 ? 12.148 -19.564 -5.594 1.00 94.88 787 TYR A CA 1
ATOM 6327 C C . TYR A 1 787 ? 11.676 -20.051 -6.966 1.00 94.88 787 TYR A C 1
ATOM 6329 O O . TYR A 1 787 ? 12.416 -20.712 -7.693 1.00 94.88 787 TYR A O 1
ATOM 6337 N N . LEU A 1 788 ? 10.431 -19.727 -7.305 1.00 95.31 788 LEU A N 1
ATOM 6338 C CA . LEU A 1 788 ? 9.842 -20.047 -8.605 1.00 95.31 788 LEU A CA 1
ATOM 6339 C C . LEU A 1 788 ? 10.327 -19.061 -9.683 1.00 95.31 788 LEU A C 1
ATOM 6341 O O . LEU A 1 788 ? 10.487 -17.870 -9.401 1.00 95.31 788 LEU A O 1
ATOM 6345 N N . ASP A 1 789 ? 10.548 -19.539 -10.910 1.00 94.25 789 ASP A N 1
ATOM 6346 C CA . ASP A 1 789 ? 10.732 -18.672 -12.087 1.00 94.25 789 ASP A CA 1
ATOM 6347 C C . ASP A 1 789 ? 9.406 -18.508 -12.845 1.00 94.25 789 ASP A C 1
ATOM 6349 O O . ASP A 1 789 ? 8.399 -19.134 -12.519 1.00 94.25 789 ASP A O 1
ATOM 6353 N N . PHE A 1 790 ? 9.399 -17.620 -13.833 1.00 95.50 790 PHE A N 1
ATOM 6354 C CA . PHE A 1 790 ? 8.245 -17.367 -14.686 1.00 95.50 790 PHE A CA 1
ATOM 6355 C C . PHE A 1 790 ? 8.241 -18.340 -15.868 1.00 95.50 790 PHE A C 1
ATOM 6357 O O . PHE A 1 790 ? 9.258 -18.483 -16.549 1.00 95.50 790 PHE A O 1
ATOM 6364 N N . ASP A 1 791 ? 7.096 -18.967 -16.135 1.00 92.12 791 ASP A N 1
ATOM 6365 C CA . ASP A 1 791 ? 6.954 -19.921 -17.236 1.00 92.12 791 ASP A CA 1
ATOM 6366 C C . ASP A 1 791 ? 7.020 -19.212 -18.594 1.00 92.12 791 ASP A C 1
ATOM 6368 O O . ASP A 1 791 ? 6.215 -18.322 -18.883 1.00 92.12 791 ASP A O 1
ATOM 6372 N N . GLN A 1 792 ? 7.962 -19.626 -19.443 1.00 95.38 792 GLN A N 1
ATOM 6373 C CA . GLN A 1 792 ? 8.068 -19.126 -20.811 1.00 95.38 792 GLN A CA 1
ATOM 6374 C C . GLN A 1 792 ? 7.026 -19.796 -21.717 1.00 95.38 792 GLN A C 1
ATOM 6376 O O . GLN A 1 792 ? 7.047 -21.023 -21.845 1.00 95.38 792 GLN A O 1
ATOM 6381 N N . PRO A 1 793 ? 6.163 -19.032 -22.408 1.00 95.69 793 PRO A N 1
ATOM 6382 C CA . PRO A 1 793 ? 5.224 -19.605 -23.361 1.00 95.69 793 PRO A CA 1
ATOM 6383 C C . PRO A 1 793 ? 5.932 -20.044 -24.649 1.00 95.69 793 PRO A C 1
ATOM 6385 O O . PRO A 1 793 ? 6.941 -19.467 -25.062 1.00 95.69 793 PRO A O 1
ATOM 6388 N N . ALA A 1 794 ? 5.367 -21.038 -25.341 1.00 94.38 794 ALA A N 1
ATOM 6389 C CA . ALA A 1 794 ? 5.920 -21.561 -26.597 1.00 94.38 794 ALA A CA 1
ATOM 6390 C C . ALA A 1 794 ? 5.964 -20.515 -27.733 1.00 94.38 794 ALA A C 1
ATOM 6392 O O . ALA A 1 794 ? 6.756 -20.643 -28.674 1.00 94.38 794 ALA A O 1
ATOM 6393 N N . THR A 1 795 ? 5.124 -19.481 -27.625 1.00 95.19 795 THR A N 1
ATOM 6394 C CA . THR A 1 795 ? 5.012 -18.327 -28.527 1.00 95.19 795 THR A CA 1
ATOM 6395 C C . THR A 1 795 ? 6.169 -17.336 -28.388 1.00 95.19 795 THR A C 1
ATOM 6397 O O . THR A 1 795 ? 6.341 -16.488 -29.265 1.00 95.19 795 THR A O 1
ATOM 6400 N N . VAL A 1 796 ? 7.000 -17.451 -27.345 1.00 97.19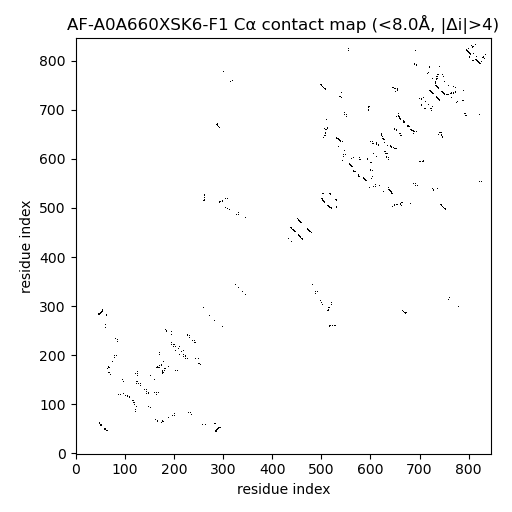 796 VAL A N 1
ATOM 6401 C CA . VAL A 1 796 ? 8.186 -16.613 -27.142 1.00 97.19 796 VAL A CA 1
ATOM 6402 C C . VAL A 1 796 ? 9.451 -17.449 -27.280 1.00 97.19 796 VAL A C 1
ATOM 6404 O O . VAL A 1 796 ? 9.618 -18.482 -26.630 1.00 97.19 796 VAL A O 1
ATOM 6407 N N . ARG A 1 797 ? 10.384 -16.993 -28.121 1.00 96.81 797 ARG A N 1
ATOM 6408 C CA . ARG A 1 797 ? 11.675 -17.659 -28.342 1.00 96.81 797 ARG A CA 1
ATOM 6409 C C . ARG A 1 797 ? 12.819 -16.661 -28.351 1.00 96.81 797 ARG A C 1
ATOM 6411 O O . ARG A 1 797 ? 12.642 -15.486 -28.655 1.00 96.81 797 ARG A O 1
ATOM 6418 N N . LYS A 1 798 ? 14.009 -17.156 -28.014 1.00 96.81 798 LYS A N 1
ATOM 6419 C CA . LYS A 1 798 ? 15.250 -16.383 -28.036 1.00 96.81 798 LYS A CA 1
ATOM 6420 C C . LYS A 1 798 ? 15.857 -16.435 -29.436 1.00 96.81 798 LYS A C 1
ATOM 6422 O O . LYS A 1 798 ? 16.110 -17.523 -29.946 1.00 96.81 798 LYS A O 1
ATOM 6427 N N . PHE A 1 799 ? 16.107 -15.275 -30.030 1.00 96.62 799 PHE A N 1
ATOM 6428 C CA . PHE A 1 799 ? 16.708 -15.130 -31.352 1.00 96.62 799 PHE A CA 1
ATOM 6429 C C . PHE A 1 799 ? 18.105 -14.527 -31.249 1.00 96.62 799 PHE A C 1
ATOM 6431 O O . PHE A 1 799 ? 18.392 -13.720 -30.363 1.00 96.62 799 PHE A O 1
ATOM 6438 N N . LYS A 1 800 ? 18.975 -14.939 -32.172 1.00 97.06 800 LYS A N 1
ATOM 6439 C CA . LYS A 1 800 ? 20.288 -14.337 -32.403 1.00 97.06 800 LYS A CA 1
ATOM 6440 C C . LYS A 1 800 ? 20.094 -13.139 -33.332 1.00 97.06 800 LYS A C 1
ATOM 6442 O O . LYS A 1 800 ? 19.561 -13.318 -34.423 1.00 97.06 800 LYS A O 1
ATOM 6447 N N . ILE A 1 801 ? 20.523 -11.952 -32.917 1.00 97.19 801 ILE A N 1
ATOM 6448 C CA . ILE A 1 801 ? 20.327 -10.705 -33.670 1.00 97.19 801 ILE A CA 1
ATOM 6449 C C . ILE A 1 801 ? 21.627 -9.904 -33.781 1.00 97.19 801 ILE A C 1
ATOM 6451 O O . ILE A 1 801 ? 22.559 -10.070 -32.990 1.00 97.19 801 ILE A O 1
ATOM 6455 N N . CYS A 1 802 ? 21.692 -9.018 -34.772 1.00 96.56 802 CYS A N 1
ATOM 6456 C CA . CYS A 1 802 ? 22.748 -8.022 -34.884 1.00 96.56 802 CYS A CA 1
ATOM 6457 C C . CYS A 1 802 ? 22.613 -6.980 -33.764 1.00 96.56 802 CYS A C 1
ATOM 6459 O O . CYS A 1 802 ? 21.574 -6.339 -33.629 1.00 96.56 802 CYS A O 1
ATOM 6461 N N . LYS A 1 803 ? 23.693 -6.723 -33.022 1.00 95.50 803 LYS A N 1
ATOM 6462 C CA . LYS A 1 803 ? 23.725 -5.770 -31.902 1.00 95.50 803 LYS A CA 1
ATOM 6463 C C . LYS A 1 803 ? 23.379 -4.330 -32.300 1.00 95.50 803 LYS A C 1
ATOM 6465 O O . LYS A 1 803 ? 22.901 -3.577 -31.457 1.00 95.50 803 LYS A O 1
ATOM 6470 N N . VAL A 1 804 ? 23.617 -3.935 -33.552 1.00 93.94 804 VAL A N 1
ATOM 6471 C CA . VAL A 1 804 ? 23.359 -2.562 -34.028 1.00 93.94 804 VAL A CA 1
ATOM 6472 C C . VAL A 1 804 ? 21.989 -2.455 -34.690 1.00 93.94 804 VAL A C 1
ATOM 6474 O O . VAL A 1 804 ? 21.152 -1.701 -34.209 1.00 93.94 804 VAL A O 1
ATOM 6477 N N . SER A 1 805 ? 21.753 -3.231 -35.756 1.00 94.12 805 SER A N 1
ATOM 6478 C CA . SER A 1 805 ? 20.511 -3.154 -36.548 1.00 94.12 805 SER A CA 1
ATOM 6479 C C . SER A 1 805 ? 19.312 -3.857 -35.914 1.00 94.12 805 SER A C 1
ATOM 6481 O O . SER A 1 805 ? 18.189 -3.634 -36.346 1.00 94.12 805 SER A O 1
ATOM 6483 N N . LYS A 1 806 ? 19.545 -4.748 -34.940 1.00 95.94 806 LYS A N 1
ATOM 6484 C CA . LYS A 1 806 ? 18.532 -5.614 -34.310 1.00 95.94 806 LYS A CA 1
ATOM 6485 C C . LYS A 1 806 ? 17.833 -6.603 -35.262 1.00 95.94 806 LYS A C 1
ATOM 6487 O O . LYS A 1 806 ? 16.905 -7.296 -34.857 1.00 95.94 806 LYS A O 1
ATOM 6492 N N . LEU A 1 807 ? 18.321 -6.714 -36.499 1.00 95.31 807 LEU A N 1
ATOM 6493 C CA . LEU A 1 807 ? 17.876 -7.656 -37.530 1.00 95.31 807 LEU A CA 1
ATOM 6494 C C . LEU A 1 807 ? 18.647 -8.988 -37.471 1.00 95.31 807 LEU A C 1
ATOM 6496 O O . LEU A 1 807 ? 19.557 -9.148 -36.649 1.00 95.31 807 LEU A O 1
ATOM 6500 N N . ILE A 1 808 ? 18.306 -9.940 -38.350 1.00 95.31 808 ILE A N 1
ATOM 6501 C CA . ILE A 1 808 ? 19.025 -11.220 -38.474 1.00 95.31 808 ILE A CA 1
ATOM 6502 C C . ILE A 1 808 ? 20.503 -10.922 -38.808 1.00 95.31 808 ILE A C 1
ATOM 6504 O O . ILE A 1 808 ? 20.782 -10.127 -39.705 1.00 95.31 808 ILE A O 1
ATOM 6508 N N . PRO A 1 809 ? 21.480 -11.481 -38.076 1.00 96.19 809 PRO A N 1
ATOM 6509 C CA . PRO A 1 809 ? 22.874 -11.091 -38.228 1.00 96.19 809 PRO A CA 1
ATOM 6510 C C . PRO A 1 809 ? 23.532 -11.744 -39.447 1.00 96.19 809 PRO A C 1
ATOM 6512 O O . PRO A 1 809 ? 23.388 -12.944 -39.664 1.00 96.19 809 PRO A O 1
ATOM 6515 N N . THR A 1 810 ? 24.353 -10.976 -40.162 1.00 94.12 810 THR A N 1
ATOM 6516 C CA . THR A 1 810 ? 25.342 -11.496 -41.121 1.00 94.12 810 THR A CA 1
ATOM 6517 C C . THR A 1 810 ? 26.570 -12.059 -40.379 1.00 94.12 810 THR A C 1
ATOM 6519 O O . THR A 1 810 ? 26.739 -11.793 -39.181 1.00 94.12 810 THR A O 1
ATOM 6522 N N . PRO A 1 811 ? 27.489 -12.779 -41.054 1.00 93.19 811 PRO A N 1
ATOM 6523 C CA . PRO A 1 811 ? 28.738 -13.252 -40.444 1.00 93.19 811 PRO A CA 1
ATOM 6524 C C . PRO A 1 811 ? 29.632 -12.150 -39.853 1.00 93.19 811 PRO A C 1
ATOM 6526 O O . PRO A 1 811 ? 30.427 -12.426 -38.959 1.00 93.19 811 PRO A O 1
ATOM 6529 N N . PHE A 1 812 ? 29.487 -10.906 -40.317 1.00 91.88 812 PHE A N 1
ATOM 6530 C CA . PHE A 1 812 ? 30.275 -9.753 -39.864 1.00 91.88 812 PHE A CA 1
ATOM 6531 C C . PHE A 1 812 ? 29.608 -8.976 -38.721 1.00 91.88 812 PHE A C 1
ATOM 6533 O O . PHE A 1 812 ? 30.189 -8.037 -38.178 1.00 91.88 812 PHE A O 1
ATOM 6540 N N . CYS A 1 813 ? 28.375 -9.333 -38.352 1.00 94.25 813 CYS A N 1
ATOM 6541 C CA . CYS A 1 813 ? 27.645 -8.621 -37.314 1.00 94.25 813 CYS A CA 1
ATOM 6542 C C . CYS A 1 813 ? 28.214 -8.897 -35.914 1.00 94.25 813 CYS A C 1
ATOM 6544 O O . CYS A 1 813 ? 28.381 -10.062 -35.541 1.00 94.25 813 CYS A O 1
ATOM 6546 N N . PRO A 1 814 ? 28.340 -7.870 -35.052 1.00 95.81 814 PRO A N 1
ATOM 6547 C CA . PRO A 1 814 ? 28.353 -8.102 -33.614 1.00 95.81 814 PRO A CA 1
ATOM 6548 C C . PRO A 1 814 ? 27.010 -8.712 -33.195 1.00 95.81 814 PRO A C 1
ATOM 6550 O O . PRO A 1 814 ? 25.951 -8.260 -33.636 1.00 95.81 814 PRO A O 1
ATOM 6553 N N . ILE A 1 815 ? 27.048 -9.732 -32.340 1.00 96.31 815 ILE A N 1
ATOM 6554 C CA . ILE A 1 815 ? 25.874 -10.532 -31.981 1.00 96.31 815 ILE A CA 1
ATOM 6555 C C . ILE A 1 815 ? 25.377 -10.192 -30.579 1.00 96.31 815 ILE A C 1
ATOM 6557 O O . ILE A 1 815 ? 26.165 -10.046 -29.646 1.00 96.31 815 ILE A O 1
ATOM 6561 N N . GLU A 1 816 ? 24.060 -10.171 -30.419 1.00 95.81 816 GLU A N 1
ATOM 6562 C CA . GLU A 1 816 ? 23.389 -10.298 -29.128 1.00 95.81 816 GLU A CA 1
ATOM 6563 C C . GLU A 1 816 ? 22.194 -11.258 -29.239 1.00 95.81 816 GLU A C 1
ATOM 6565 O O . GLU A 1 816 ? 21.852 -11.725 -30.329 1.00 95.81 816 GLU A O 1
ATOM 6570 N N . TYR A 1 817 ? 21.579 -11.585 -28.103 1.00 96.50 817 TYR A N 1
ATOM 6571 C CA . TYR A 1 817 ? 20.395 -12.435 -28.069 1.00 96.50 817 TYR A CA 1
ATOM 6572 C C . TYR A 1 817 ? 19.251 -11.744 -27.353 1.00 96.50 817 TYR A C 1
ATOM 6574 O O . TYR A 1 817 ? 19.452 -11.189 -26.274 1.00 96.50 817 TYR A O 1
ATOM 6582 N N . GLU A 1 818 ? 18.052 -11.887 -27.902 1.00 96.88 818 GLU A N 1
ATOM 6583 C CA . GLU A 1 818 ? 16.848 -11.276 -27.353 1.00 96.88 818 GLU A CA 1
ATOM 6584 C C . GLU A 1 818 ? 15.630 -12.194 -27.514 1.00 96.88 818 GLU A C 1
ATOM 6586 O O . GLU A 1 818 ? 15.586 -13.041 -28.408 1.00 96.88 818 GLU A O 1
ATOM 6591 N N . LEU A 1 819 ? 14.658 -12.058 -26.614 1.00 97.25 819 LEU A N 1
ATOM 6592 C CA . LEU A 1 819 ? 13.368 -12.730 -26.680 1.00 97.25 819 LEU A CA 1
ATOM 6593 C C . LEU A 1 819 ? 12.403 -11.968 -27.591 1.00 97.25 819 LEU A C 1
ATOM 6595 O O . LEU A 1 819 ? 12.205 -10.763 -27.454 1.00 97.25 819 LEU A O 1
ATOM 6599 N N . PHE A 1 820 ? 11.748 -12.709 -28.478 1.00 97.25 820 PHE A N 1
ATOM 6600 C CA . PHE A 1 820 ? 10.700 -12.201 -29.354 1.00 97.25 820 PHE A CA 1
ATOM 6601 C C . PHE A 1 820 ? 9.464 -13.080 -29.246 1.00 97.25 820 PHE A C 1
ATOM 6603 O O . PHE A 1 820 ? 9.567 -14.304 -29.121 1.00 97.25 820 PHE A O 1
ATOM 6610 N N . ASN A 1 821 ? 8.294 -12.461 -29.395 1.00 96.19 821 ASN A N 1
ATOM 6611 C CA . ASN A 1 821 ? 7.133 -13.187 -29.886 1.00 96.19 821 ASN A CA 1
ATOM 6612 C C . ASN A 1 821 ? 7.489 -13.703 -31.287 1.00 96.19 821 ASN A C 1
ATOM 6614 O O . ASN A 1 821 ? 7.866 -12.911 -32.152 1.00 96.19 821 ASN A O 1
ATOM 6618 N N . VAL A 1 822 ? 7.390 -15.015 -31.509 1.00 93.75 822 VAL A N 1
ATOM 6619 C CA . VAL A 1 822 ? 7.795 -15.672 -32.763 1.00 93.75 822 VAL A CA 1
ATOM 6620 C C . VAL A 1 822 ? 7.132 -15.021 -33.982 1.00 93.75 822 VAL A C 1
ATOM 6622 O O . VAL A 1 822 ? 7.759 -14.918 -35.034 1.00 93.75 822 VAL A O 1
ATOM 6625 N N . ARG A 1 823 ? 5.901 -14.509 -33.836 1.00 93.31 823 ARG A N 1
ATOM 6626 C CA . ARG A 1 823 ? 5.175 -13.792 -34.896 1.00 93.31 823 ARG A CA 1
ATOM 6627 C C . ARG A 1 823 ? 5.879 -12.507 -35.353 1.00 93.31 823 ARG A C 1
ATOM 6629 O O . ARG A 1 823 ? 5.802 -12.166 -36.534 1.00 93.31 823 ARG A O 1
ATOM 6636 N N . TYR A 1 824 ? 6.540 -11.817 -34.427 1.00 92.44 824 TYR A N 1
ATOM 6637 C CA . TYR A 1 824 ? 7.165 -10.502 -34.616 1.00 92.44 824 TYR A CA 1
ATOM 6638 C C . TYR A 1 824 ? 8.699 -10.562 -34.577 1.00 92.44 824 TYR A C 1
ATOM 6640 O O . TYR A 1 824 ? 9.362 -9.535 -34.448 1.00 92.44 824 TYR A O 1
ATOM 6648 N N . ALA A 1 825 ? 9.278 -11.761 -34.677 1.00 92.25 825 ALA A N 1
ATOM 6649 C CA . ALA A 1 825 ? 10.718 -11.931 -34.814 1.00 92.25 825 ALA A CA 1
ATOM 6650 C C . ALA A 1 825 ? 11.227 -11.266 -36.112 1.00 92.25 825 ALA A C 1
ATOM 6652 O O . ALA A 1 825 ? 10.486 -11.215 -37.103 1.00 92.25 825 ALA A O 1
ATOM 6653 N N . PRO A 1 826 ? 12.476 -10.761 -36.136 1.00 93.56 826 PRO A N 1
ATOM 6654 C CA . PRO A 1 826 ? 13.039 -10.134 -37.326 1.00 93.56 826 PRO A CA 1
ATOM 6655 C C . PRO A 1 826 ? 13.071 -11.128 -38.492 1.00 93.56 826 PRO A C 1
ATOM 6657 O O . PRO A 1 826 ? 13.468 -12.279 -38.322 1.00 93.56 826 PRO A O 1
ATOM 6660 N N . LYS A 1 827 ? 12.647 -10.665 -39.673 1.00 92.94 827 LYS A N 1
ATOM 6661 C CA . LYS A 1 827 ? 12.595 -11.461 -40.914 1.00 92.94 827 LYS A CA 1
ATOM 6662 C C . LYS A 1 827 ? 13.631 -11.036 -41.951 1.00 92.94 827 LYS A C 1
ATOM 6664 O O . LYS A 1 827 ? 13.875 -11.770 -42.898 1.00 92.94 827 LYS A O 1
ATOM 6669 N N . GLU A 1 828 ? 14.214 -9.855 -41.777 1.00 93.25 828 GLU A N 1
ATOM 6670 C CA . GLU A 1 828 ? 15.230 -9.305 -42.671 1.00 93.25 828 GLU A CA 1
ATOM 6671 C C . GLU A 1 828 ? 16.630 -9.496 -42.087 1.00 93.25 828 GLU A C 1
ATOM 6673 O O . GLU A 1 828 ? 16.811 -9.506 -40.864 1.00 93.25 828 GLU A O 1
ATOM 6678 N N . GLU A 1 829 ? 17.621 -9.611 -42.969 1.00 93.06 829 GLU A N 1
ATOM 6679 C CA . GLU A 1 829 ? 19.037 -9.617 -42.608 1.00 93.06 829 GLU A CA 1
ATOM 6680 C C . GLU A 1 829 ? 19.580 -8.206 -42.369 1.00 93.06 829 GLU A C 1
ATOM 6682 O O . GLU A 1 829 ? 19.057 -7.197 -42.850 1.00 93.06 829 GLU A O 1
ATOM 6687 N N . CYS A 1 830 ? 20.653 -8.128 -41.587 1.00 92.62 830 CYS A N 1
ATOM 6688 C CA . CYS A 1 830 ? 21.322 -6.885 -41.262 1.00 92.62 830 CYS A CA 1
ATOM 6689 C C . CYS A 1 830 ? 21.884 -6.218 -42.522 1.00 92.62 830 CYS A C 1
ATOM 6691 O O . CYS A 1 830 ? 22.823 -6.713 -43.137 1.00 92.62 830 CYS A O 1
ATOM 6693 N N . LYS A 1 831 ? 21.374 -5.019 -42.817 1.00 91.62 831 LYS A N 1
ATOM 6694 C CA . LYS A 1 831 ? 21.817 -4.184 -43.944 1.00 91.62 831 LYS A CA 1
ATOM 6695 C C . LYS A 1 831 ? 23.054 -3.328 -43.640 1.00 91.62 831 LYS A C 1
ATOM 6697 O O . LYS A 1 831 ? 23.576 -2.678 -44.530 1.00 91.62 831 LYS A O 1
ATOM 6702 N N . ILE A 1 832 ? 23.508 -3.302 -42.382 1.00 91.31 832 ILE A N 1
ATOM 6703 C CA . ILE A 1 832 ? 24.630 -2.455 -41.933 1.00 91.31 832 ILE A CA 1
ATOM 6704 C C . ILE A 1 832 ? 25.978 -3.169 -42.101 1.00 91.31 832 ILE A C 1
ATOM 6706 O O . ILE A 1 832 ? 26.962 -2.539 -42.463 1.00 91.31 832 ILE A O 1
ATOM 6710 N N . HIS A 1 833 ? 26.040 -4.477 -41.834 1.00 90.69 833 HIS A N 1
ATOM 6711 C CA . HIS A 1 833 ? 27.298 -5.239 -41.814 1.00 90.69 833 HIS A CA 1
ATOM 6712 C C . HIS A 1 833 ? 27.358 -6.272 -42.948 1.00 90.69 833 HIS A C 1
ATOM 6714 O O . HIS A 1 833 ? 27.625 -7.453 -42.720 1.00 90.69 833 HIS A O 1
ATOM 6720 N N . GLY A 1 834 ? 27.044 -5.844 -44.167 1.00 79.44 834 GLY A N 1
ATOM 6721 C CA . GLY A 1 834 ? 27.134 -6.670 -45.371 1.00 79.44 834 GLY A CA 1
ATOM 6722 C C . GLY A 1 834 ? 28.439 -6.454 -46.138 1.00 79.44 834 GLY A C 1
ATOM 6723 O O . GLY A 1 834 ? 29.182 -5.512 -45.874 1.00 79.44 834 GLY A O 1
ATOM 6724 N N . TYR A 1 835 ? 28.700 -7.326 -47.110 1.00 63.91 835 TYR A N 1
ATOM 6725 C CA . TYR A 1 835 ? 29.692 -7.076 -48.153 1.00 63.91 835 TYR A CA 1
ATOM 6726 C C . TYR A 1 835 ? 29.014 -6.222 -49.235 1.00 63.91 835 TYR A C 1
ATOM 6728 O O . TYR A 1 835 ? 28.009 -6.659 -49.796 1.00 63.91 835 TYR A O 1
ATOM 6736 N N . GLU A 1 836 ? 29.517 -5.022 -49.535 1.00 58.25 836 GLU A N 1
ATOM 6737 C CA . GLU A 1 836 ? 29.125 -4.332 -50.769 1.00 58.25 836 GLU A CA 1
ATOM 6738 C C . GLU A 1 836 ? 29.734 -5.101 -51.943 1.00 58.25 836 GLU A C 1
ATOM 6740 O O . GLU A 1 836 ? 30.946 -5.063 -52.169 1.00 58.25 836 GLU A O 1
ATOM 6745 N N . VAL A 1 837 ? 28.907 -5.805 -52.716 1.00 50.59 837 VAL A N 1
ATOM 6746 C CA . VAL A 1 837 ? 29.291 -6.127 -54.089 1.00 50.59 837 VAL A CA 1
ATOM 6747 C C . VAL A 1 837 ? 29.219 -4.802 -54.836 1.00 50.59 837 VAL A C 1
ATOM 6749 O O . VAL A 1 837 ? 28.137 -4.363 -55.212 1.00 50.59 837 VAL A O 1
ATOM 6752 N N . LYS A 1 838 ? 30.360 -4.126 -55.008 1.00 45.50 838 LYS A N 1
ATOM 6753 C CA . LYS A 1 838 ? 30.464 -3.094 -56.041 1.00 45.50 838 LYS A CA 1
ATOM 6754 C C . LYS A 1 838 ? 30.125 -3.783 -57.356 1.00 45.50 838 LYS A C 1
ATOM 6756 O O . LYS A 1 838 ? 30.924 -4.586 -57.838 1.00 45.50 838 LYS A O 1
ATOM 6761 N N . GLU A 1 839 ? 28.945 -3.513 -57.905 1.00 46.66 839 GLU A N 1
ATOM 6762 C CA . GLU A 1 839 ? 28.676 -3.816 -59.304 1.00 46.66 839 GLU A CA 1
ATOM 6763 C C . GLU A 1 839 ? 29.823 -3.201 -60.110 1.00 46.66 839 GLU A C 1
ATOM 6765 O O . GLU A 1 839 ? 30.095 -2.000 -60.020 1.00 46.66 839 GLU A O 1
ATOM 6770 N N . GLN A 1 840 ? 30.575 -4.042 -60.825 1.00 45.75 840 GLN A N 1
ATOM 6771 C CA . GLN A 1 840 ? 31.482 -3.530 -61.838 1.00 45.75 840 GLN A CA 1
ATOM 6772 C C . GLN A 1 840 ? 30.622 -2.727 -62.819 1.00 45.75 840 GLN A C 1
ATOM 6774 O O . GLN A 1 840 ? 29.611 -3.266 -63.278 1.00 45.75 840 GLN A O 1
ATOM 6779 N N . PRO A 1 841 ? 30.976 -1.469 -63.139 1.00 46.56 841 PRO A N 1
ATOM 6780 C CA . PRO A 1 841 ? 30.261 -0.730 -64.164 1.00 46.56 841 PRO A CA 1
ATOM 6781 C C . PRO A 1 841 ? 30.327 -1.551 -65.451 1.00 46.56 841 PRO A C 1
ATOM 6783 O O . PRO A 1 841 ? 31.404 -1.813 -65.990 1.00 46.56 841 PRO A O 1
ATOM 6786 N N . THR A 1 842 ? 29.170 -2.027 -65.897 1.00 50.12 842 THR A N 1
ATOM 6787 C CA . THR A 1 842 ? 29.031 -2.695 -67.182 1.00 50.12 842 THR A CA 1
ATOM 6788 C C . THR A 1 842 ? 29.236 -1.641 -68.260 1.00 50.12 842 THR A C 1
ATOM 6790 O O . THR A 1 842 ? 28.405 -0.762 -68.437 1.00 50.12 842 THR A O 1
ATOM 6793 N N . GLY A 1 843 ? 30.380 -1.726 -68.940 1.00 44.16 843 GLY A N 1
ATOM 6794 C CA . GLY A 1 843 ? 30.617 -1.139 -70.257 1.00 44.16 843 GLY A CA 1
ATOM 6795 C C . GLY A 1 843 ? 30.572 0.387 -70.334 1.00 44.16 843 GLY A C 1
ATOM 6796 O O . GLY A 1 843 ? 29.519 0.986 -70.515 1.00 44.16 843 GLY A O 1
ATOM 6797 N N . ILE A 1 844 ? 31.749 1.010 -70.348 1.00 45.22 844 ILE A N 1
ATOM 6798 C CA . ILE A 1 844 ? 31.941 2.165 -71.228 1.00 45.22 844 ILE A CA 1
ATOM 6799 C C . ILE A 1 844 ? 32.028 1.573 -72.639 1.00 45.22 844 ILE A C 1
ATOM 6801 O O . ILE A 1 844 ? 32.968 0.832 -72.928 1.00 45.22 844 ILE A O 1
ATOM 6805 N N . ASP A 1 845 ? 31.006 1.824 -73.455 1.00 50.50 845 ASP A N 1
ATOM 6806 C CA . ASP A 1 845 ? 31.080 1.663 -74.909 1.00 50.50 845 ASP A CA 1
ATOM 6807 C C . ASP A 1 845 ? 31.786 2.902 -75.495 1.00 50.50 845 ASP A C 1
ATOM 6809 O O . ASP A 1 845 ? 31.650 3.996 -74.943 1.00 50.50 845 ASP A O 1
ATOM 6813 N N . PHE A 1 846 ? 32.585 2.663 -76.536 1.00 42.22 846 PHE A N 1
ATOM 6814 C CA . PHE A 1 846 ? 33.743 3.432 -77.034 1.00 42.22 846 PHE A CA 1
ATOM 6815 C C . PHE A 1 846 ? 33.675 4.967 -77.062 1.00 42.22 846 PHE A C 1
ATOM 6817 O O . PHE A 1 846 ? 32.664 5.534 -77.536 1.00 42.22 846 PHE A O 1
#

Nearest PDB structures (foldseek):
  5u2g-assembly2_B  TM=6.094E-01  e=9.832E-40  Haemophilus influenzae Rd KW20
  5u2g-assembly1_A  TM=6.096E-01  e=5.336E-39  Haemophilus influenzae Rd KW20
  3dwk-assembly2_B  TM=5.821E-01  e=1.499E-33  Staphylococcus aureus subsp. aureus COL
  7lq6-assembly1_A  TM=6.412E-01  e=1.184E-27  Escherichia coli K-12
  3nb6-assembly1_A-2  TM=9.529E-01  e=1.425E-14  Aquifex aeolicus

Mean predicted aligned error: 17.45 Å

Secondary structure (DSSP, 8-state):
-HHHHHHHHHHHHHHHHHHHHHHHHHHHHHHTTPPPHHHHH--PPPBPEEEE-TTS-EEEEES-S------GGGS-HHHHHHHHHHT-TTTTTSBSB-HHHHHHHHHHHHHH-TTS-----HHHHHHHHHH--S---HHHHHHHHHHHHHHHHHS-HHHHHHHHHHH-EEETTEESHHHHHHHHHSS-GGG--HHHHHHHHHHTTSTTTT-TTT-HHHHHHHHHHHHHHHHHTTSS-HHHHHHHHHS-----------S-HHHHHHHHHHHHHHHHHHT--TTTB--EEEES--HHHHHHHHHHHHHHHHHHHHHHHHHHHH-HHHHHHHHHHH-GGGPPPGGGGTT--------S-S-SSS-SS----------S------------SS-TTSS-SSHHHHSTTTGGGS---HHHHHHHHHTTS-HHHHHHHHTTSEEEEEEEEEEETTEEEEEEEEEE--SS--------EEEEEE-HHHHHHHHHHHHTT-----EEEEEEEE-TTT-BEEEEE-SS-TTT----HHHH--B--GGGGHHHHHHHHHHTT--TT-EEE-S---EE-TTSPEE----TT----SEEEHHHHHHTT-HHHHHHHHHHTS-HHHHHHHHHHTT--S----SGGGGGT-S-B-HHHHHHHHHHHHTTTEEE--BSEEEEE-TTS-EEEE----EEE-S-HHHHHHHHHHHHHHHHHSTTTHHHHTS---S--EEEEEE-TTSSEEEEEEE-SS-EEEEEEEESSTTS--STT--TTTTHHHHHHHHHHHHHHHTT---PPPPPPTTEEEEEEETTT-SBPPTTS-EEEEEEEGGGS--SBPSSS-------------

Solvent-accessible surface area (backbone atoms only — not comparable to full-atom values): 47241 Å² total; per-residue (Å²): 110,73,69,59,54,53,50,49,52,52,50,52,51,49,51,54,51,48,52,48,50,52,51,48,52,52,50,54,61,58,56,72,73,56,80,59,77,73,65,73,72,63,74,74,76,71,29,55,9,41,32,27,26,59,78,71,46,80,56,50,67,44,29,46,55,55,74,60,80,62,57,57,87,58,44,41,64,53,44,57,46,29,41,30,44,66,65,32,78,57,61,92,80,41,77,41,54,51,67,67,51,37,54,50,33,52,53,46,29,75,74,73,44,86,81,83,62,86,53,64,34,64,43,28,53,38,32,41,72,76,73,55,76,93,64,96,43,75,68,50,57,54,50,20,49,54,45,9,46,53,48,58,72,77,41,53,74,66,56,50,51,27,51,35,46,40,59,40,62,51,37,98,61,18,26,10,50,48,22,36,32,35,67,44,46,70,42,58,49,64,72,56,47,65,55,54,27,17,36,55,54,38,16,49,91,45,21,72,76,25,25,60,91,85,29,46,73,52,17,52,57,33,17,52,51,30,46,51,32,19,39,77,68,69,72,46,53,75,64,59,50,53,56,47,66,71,51,73,84,76,65,49,86,77,77,76,88,46,86,41,57,52,41,53,51,50,50,50,52,53,50,51,57,53,27,64,77,69,77,49,53,63,49,38,53,23,28,41,37,35,25,34,32,31,62,67,53,30,51,45,42,52,52,29,46,54,62,48,45,55,55,47,35,55,44,29,55,48,34,65,75,74,29,67,72,54,45,49,51,41,48,34,68,75,35,67,92,68,58,72,67,69,76,87,62,73,80,78,74,92,77,83,90,72,84,87,77,81,80,84,70,92,70,101,63,91,82,80,82,86,84,79,86,75,72,98,84,73,83,86,81,82,92,78,95,82,83,89,70,93,76,99,80,83,88,68,74,74,69,61,68,78,53,62,82,59,61,81,78,68,79,73,56,81,67,59,54,53,57,57,58,54,67,77,48,58,72,74,58,38,52,41,47,75,64,69,37,38,60,83,43,79,79,52,76,53,77,57,94,84,38,56,42,49,43,42,45,52,49,80,66,65,90,76,90,74,94,78,94,69,80,58,76,50,79,52,76,53,63,51,64,57,60,50,46,54,50,51,56,68,73,41,93,70,63,91,81,62,60,33,40,24,36,32,28,28,30,21,83,71,10,36,30,30,32,54,35,22,42,77,46,61,92,85,40,79,64,39,36,24,77,67,39,70,39,51,43,5,48,50,39,31,61,41,47,51,48,48,29,40,65,72,58,48,50,54,64,46,67,42,59,28,47,68,57,80,40,82,42,97,86,74,48,70,48,64,64,65,29,96,84,67,62,72,54,62,78,38,28,47,43,57,27,61,21,66,65,37,40,29,38,36,41,49,40,33,69,75,66,45,43,41,63,56,28,47,52,52,37,44,61,34,48,46,79,57,77,66,65,74,41,64,60,38,36,52,14,71,35,44,38,34,48,44,29,53,24,40,31,49,10,14,51,41,30,62,10,28,30,31,53,74,44,56,56,51,35,30,23,40,68,86,67,48,78,77,43,68,57,84,86,53,72,45,83,65,41,55,54,45,49,21,48,53,51,37,54,46,25,26,43,11,23,58,73,27,73,36,23,52,38,48,75,70,68,59,45,78,58,52,46,28,29,40,50,6,38,35,98,70,18,21,31,10,21,22,40,37,26,27,62,67,39,12,34,25,23,40,30,30,32,90,57,71,74,41,48,44,31,92,86,34,31,6,63,66,57,9,32,55,32,48,41,50,25,52,39,50,42,34,65,77,67,68,54,80,74,50,72,82,84,80,47,92,53,42,47,79,43,72,22,15,65,83,78,56,19,30,50,42,97,70,38,59,74,41,76,49,71,29,43,61,92,60,45,69,86,49,68,34,83,84,47,62,83,84,78,75,76,72,83,79,69,89,76,133

Sequence (846 aa):
MLRAIKKSIWITLAIFLFIGLVGFGSLYYISRDLPDLEELERFEPDIVSTVYSSDGRILTEFGIKNRTLIPLDSIPDYVKDAILSTEDKKFYDHWGMDMRRFVQAVYMNLTHGFGSQGASTLTQQLARTLHLNRQETIKRKIQELIVAILIERNYSKTEILEMYLNSSFWGHGCYGIQAATDYYFSKEVSDLTLDESAMLIGILPAPTPFSPRFHHDRAIRRRNIVLRNMVKNHKISQQQFMDALSSGTPVNHIENKSIAPYFTEYIRLEVAKYCRTQGIDYYRDGLQIFTTLNYDMQNIARQSISEQLVTQQNILDKSLLSSPEFLLKIYNQYYPHQRIPLEYFSDYMIIKMTPNEEIAQVTDQPILYNYFSIPKDSQSLESDTSLFTDDSNLILQPIKSELRDVIPVLGYDSLDYYHFMSSLLPDDERIMLNQNRWEPFVYDTLYQDTTLYSFFLLDSLHRDSITFDQKIWYTIVIDSSSLVMDSLLSALPLKPKTVQASIFSMDPANGAIRVMIGGRNFEESKFNRAVQAKRQPGSTFKPFVYTSVIDNGYSPTTQLLNQPPAIPQPDGNLWIPKNFDNSTGGLMTLRDGLKNPVNLIAATAITHLTTPEVVISYARQMGITTDLPAYPSLALGSGEVILSDMVSAYAVFANKGIWNKPYAIERILDRNGREIYHSPRETREVLSDATNYLMVDMLKTVARYGTGRNIRNVYKFKAPIGGKTGTTNDYTDAWFLGFSPILATGVWVGVDDSRIPLGARQSGAKAALPIWATFMKNTYDKLNLPYLDFDQPATVRKFKICKVSKLIPTPFCPIEYELFNVRYAPKEECKIHGYEVKEQPTGIDF

Radius of gyration: 39.47 Å; Cα contacts (8 Å, |Δi|>4): 1376; chains: 1; bounding box: 132×86×126 Å

Foldseek 3Di:
DVVVVVVVVVVVVVVVVVCVVVVVVVLVVLVVPADDPVVLVPDDFFAWAFEAEPVGDTQDTQAQPDLPLDQLVLADVLLVLLLCLPANVCLVPDQQFDPVLVVVQVVCCVPPNPDDDDRGHLLLVLLCQRDDDPDDDPSVSSNSSVNSNVCSVPDDSSVSVSSSQSAADQDPNHGHVQSVCCQFQVDGSSPADNLNSLLSSLCRVPRPCLPCLPNVVSSLVSSLVSLVSSVVSVNDDPVSSVVSNPDHRNGDDDDDPRLALLLVVVVVVVVVVVCVVVVHDNHGQHKHFYWLADSVLSNLLLVLQQVLQVVLLVQQVCQLQPPPPQLLLLVCLVCVVPRDDCVLPPPQDDDDDDDPPPPPDDDPDDDDDDDDDDPPDDDDDDDDPDPDDDDPDDPDPPVVPPCPVPPVLQDDDPVVVVVVVLVPDDPVVSVCVVVVQWDWDFPDFDDDPNWTWTWTFTDGDDDDDDDDPDRDIDGPGDRVSNSVSVSSVVVDPDDPFRKWKWKWKAFLAFQGTHYTDQTNGCSVPSGRQQAPNWDQQFLLLLLLLVLLLVQLLDAQFDKDFQAFDFPADPVRHTDTDAFLVNDGGGIDGNLRCSQQVGQSVLLCSCVPRHFLVSSVVLLVLLQWDADADRDSCVSRRPGITGNNSSLQSVSCLLHQQKGWHHDITQFMATPVRHTPDGDDIDMDRRHHSQSSVSSLVSQLSNCCPGLNVCLCVPLVQDARKGWDWRADSQQQKTKIWMDHNGMTMIMIIHTPPSSNHSHPPNHNSNNTSSSVSSSVRCCCVVVVPDRDDDDRDPQKDKDKAAPPQRAHEDPQGDIDIDIDRPVSHHPDYDPPRDDPPPDDPPDPDD